Protein AF-0000000076347071 (afdb_homodimer)

Radius of gyration: 32.45 Å; Cα contacts (8 Å, |Δi|>4): 1702; chains: 2; bounding box: 74×93×104 Å

Organism: Vanrija humicola (NCBI:txid5417)

pLDDT: mean 73.78, std 25.08, range [18.44, 98.62]

Solvent-accessible surface area (backbone atoms only — not comparable to full-atom values): 69379 Å² total; per-residue (Å²): 85,57,16,63,80,57,61,59,80,105,83,77,93,79,70,72,66,38,88,53,56,55,91,54,55,73,87,54,37,68,58,55,48,60,68,68,52,69,53,52,70,54,43,51,53,19,47,50,41,23,51,66,62,47,52,67,75,47,64,50,59,52,60,72,59,52,51,50,54,47,52,53,53,54,68,45,55,74,67,43,53,69,18,48,60,40,37,53,49,17,29,50,33,36,44,43,14,47,6,10,39,49,45,22,47,47,29,66,69,70,44,75,63,84,66,85,75,70,75,56,73,77,73,65,68,63,68,84,91,63,89,64,63,59,44,27,57,66,48,16,50,50,26,45,33,42,20,34,46,27,36,47,54,54,28,41,56,59,51,55,46,73,45,41,50,47,26,48,51,49,48,38,51,47,27,44,50,61,74,27,44,49,41,31,53,15,48,46,29,22,49,53,40,38,38,51,73,73,43,35,38,38,35,54,70,79,52,27,74,53,40,17,27,36,60,44,43,32,43,24,22,33,37,43,45,51,50,38,50,44,44,52,49,18,65,73,47,72,46,72,54,50,80,61,59,59,66,41,56,76,44,51,50,57,45,74,91,73,44,44,76,46,71,24,41,37,63,70,70,47,78,84,55,70,60,70,48,80,60,81,53,92,22,38,63,56,28,51,54,49,44,50,37,49,59,49,49,51,51,43,46,54,73,39,60,52,53,67,66,59,50,42,41,61,53,31,70,66,47,71,75,70,74,74,74,60,69,59,60,64,62,38,60,70,66,71,42,70,66,53,47,51,49,51,42,50,49,53,53,51,52,54,68,66,42,33,69,87,56,48,71,53,69,87,60,51,57,65,58,50,63,73,73,39,52,73,62,48,50,50,46,16,42,51,51,47,39,56,56,31,46,52,40,32,65,68,26,53,34,52,61,54,75,55,63,76,80,37,46,67,38,47,50,51,34,48,54,27,24,50,40,34,36,42,40,53,47,38,29,56,74,66,64,39,64,57,57,66,54,29,54,64,52,49,50,52,38,38,54,27,36,50,52,26,30,49,46,14,51,60,43,50,84,38,71,65,19,52,53,27,51,49,43,38,51,48,50,50,48,56,59,64,69,46,57,82,62,49,36,72,76,34,52,70,57,35,42,46,44,54,48,48,52,48,34,48,52,49,26,50,43,31,36,52,44,40,73,76,47,63,84,66,63,57,62,49,76,65,78,60,74,73,68,81,70,76,78,71,80,79,80,77,74,81,72,81,78,81,73,86,71,82,81,76,83,78,74,76,72,78,74,69,71,68,73,76,73,70,72,73,70,72,69,64,48,71,49,58,71,69,65,70,52,60,62,78,80,65,75,66,90,61,65,68,78,66,74,48,69,54,55,53,49,23,63,27,36,66,40,82,69,66,68,82,77,67,70,74,75,80,53,71,69,68,82,84,72,82,42,67,69,68,64,61,68,105,67,72,89,76,68,72,66,39,87,52,57,53,91,56,55,75,87,54,37,66,58,54,47,60,67,68,53,69,51,55,69,53,44,51,53,18,47,50,40,24,51,65,60,48,51,68,75,46,63,51,60,53,62,72,59,52,52,51,53,44,54,53,52,55,67,45,55,73,74,44,54,65,7,39,46,39,37,53,49,16,28,49,33,34,46,41,14,48,6,9,39,50,43,24,48,48,30,67,70,70,44,74,64,85,65,85,74,69,74,57,76,76,72,65,69,62,73,84,92,62,87,67,63,59,43,26,58,66,49,16,50,51,26,46,35,43,20,35,47,26,36,47,35,52,26,41,56,59,50,56,46,72,44,40,49,47,26,47,52,49,48,37,51,48,26,43,50,62,74,28,44,49,40,30,51,17,47,44,28,21,49,54,40,39,39,50,73,72,43,35,38,40,35,53,70,78,54,27,74,53,39,16,28,36,59,45,43,31,43,26,23,33,36,44,46,51,51,37,51,43,44,53,51,18,65,72,46,71,47,71,54,53,81,61,59,62,66,41,55,76,44,51,48,56,43,73,90,73,44,44,79,47,71,24,40,36,63,70,71,45,77,81,56,70,59,70,49,82,60,80,54,92,21,37,62,56,29,51,54,50,44,51,38,50,58,49,50,50,53,42,47,54,74,40,60,53,54,65,67,59,49,42,40,61,53,32,71,65,50,70,76,69,75,75,74,62,70,58,60,65,66,39,63,68,64,74,43,70,66,52,47,52,49,51,42,50,49,51,53,53,52,54,66,65,42,32,69,86,54,49,71,53,69,84,60,52,63,65,60,48,62,71,72,38,53,73,63,48,48,50,46,17,41,50,49,46,37,57,56,30,46,52,42,33,64,66,26,50,30,52,59,54,76,55,64,76,79,37,46,68,36,48,50,53,35,49,54,29,23,49,41,33,36,42,41,52,47,40,29,56,75,68,64,40,65,56,56,68,56,29,54,64,51,48,51,51,38,39,53,27,34,50,53,27,29,50,48,14,51,62,42,49,84,38,70,66,18,52,53,26,51,51,44,39,51,49,49,49,49,58,58,61,68,46,57,84,61,48,38,73,78,34,52,69,56,35,40,48,44,55,49,48,51,46,33,49,51,48,26,50,42,30,36,51,44,38,74,75,46,64,85,65,65,57,62,48,74,64,80,60,74,74,68,80,71,76,80,73,81,79,81,76,76,82,74,80,80,81,73,88,71,83,80,75,83,81,75,75,74,78,78,69,72,70,74,77,73,70,71,75,71,75,66,62,58,63,46,68,64,69,68,69,52,62,63,81,79,63,78,67,90,64,65,67,78,65,74,49,70,52,54,54,50,24,61,30,36,65,41,82,70,67,69,82,76,66,69,73,75,81,57,71,69,69,84,86

Structure (mmCIF, N/CA/C/O backbone):
data_AF-0000000076347071-model_v1
#
loop_
_entity.id
_entity.type
_entity.pdbx_description
1 polymer 'Transcription factor domain-containing protein'
#
loop_
_atom_site.group_PDB
_atom_site.id
_atom_site.type_symbol
_atom_site.label_atom_id
_atom_site.label_alt_id
_atom_site.label_comp_id
_atom_site.label_asym_id
_atom_site.label_entity_id
_atom_site.label_seq_id
_atom_site.pdbx_PDB_ins_code
_atom_site.Cartn_x
_atom_site.Cartn_y
_atom_site.Cartn_z
_atom_site.occupancy
_atom_site.B_iso_or_equiv
_atom_site.auth_seq_id
_atom_site.auth_comp_id
_atom_site.auth_asym_id
_atom_site.auth_atom_id
_atom_site.pdbx_PDB_model_num
ATOM 1 N N . MET A 1 1 ? 28.406 -13.383 16.016 1 23.28 1 MET A N 1
ATOM 2 C CA . MET A 1 1 ? 29.344 -12.266 15.984 1 23.28 1 MET A CA 1
ATOM 3 C C . MET A 1 1 ? 28.656 -10.992 15.5 1 23.28 1 MET A C 1
ATOM 5 O O . MET A 1 1 ? 29.141 -9.883 15.758 1 23.28 1 MET A O 1
ATOM 9 N N . PRO A 1 2 ? 28.141 -10.773 14.75 1 24.11 2 PRO A N 1
ATOM 10 C CA . PRO A 1 2 ? 27.578 -10.688 13.398 1 24.11 2 PRO A CA 1
ATOM 11 C C . PRO A 1 2 ? 26.609 -9.516 13.227 1 24.11 2 PRO A C 1
ATOM 13 O O . PRO A 1 2 ? 26.719 -8.766 12.258 1 24.11 2 PRO A O 1
ATOM 16 N N . GLU A 1 3 ? 25.406 -9.969 13.297 1 23.14 3 GLU A N 1
ATOM 17 C CA . GLU A 1 3 ? 24.188 -9.164 13.297 1 23.14 3 GLU A CA 1
ATOM 18 C C . GLU A 1 3 ? 24.234 -8.086 14.375 1 23.14 3 GLU A C 1
ATOM 20 O O . GLU A 1 3 ? 24.188 -8.398 15.57 1 23.14 3 GLU A O 1
ATOM 25 N N . ASP A 1 4 ? 25.062 -7.754 15.086 1 27.77 4 ASP A N 1
ATOM 26 C CA . ASP A 1 4 ? 25.281 -6.953 16.297 1 27.77 4 ASP A CA 1
ATOM 27 C C . ASP A 1 4 ? 24.125 -5.984 16.516 1 27.77 4 ASP A C 1
ATOM 29 O O . ASP A 1 4 ? 23.391 -5.648 15.578 1 27.77 4 ASP A O 1
ATOM 33 N N . ALA A 1 5 ? 23.719 -5.051 17.875 1 26.14 5 ALA A N 1
ATOM 34 C CA . ALA A 1 5 ? 22.781 -5.184 19 1 26.14 5 ALA A CA 1
ATOM 35 C C . ALA A 1 5 ? 21.344 -5.336 18.5 1 26.14 5 ALA A C 1
ATOM 37 O O . ALA A 1 5 ? 20.875 -4.531 17.703 1 26.14 5 ALA A O 1
ATOM 38 N N . ALA A 1 6 ? 20.734 -5.926 17.797 1 26.06 6 ALA A N 1
ATOM 39 C CA . ALA A 1 6 ? 19.5 -5.938 17 1 26.06 6 ALA A CA 1
ATOM 40 C C . ALA A 1 6 ? 18.406 -5.113 17.672 1 26.06 6 ALA A C 1
ATOM 42 O O . ALA A 1 6 ? 17.734 -4.316 17.016 1 26.06 6 ALA A O 1
ATOM 43 N N . PHE A 1 7 ? 17.406 -5.637 18.453 1 26.86 7 PHE A N 1
ATOM 44 C CA . PHE A 1 7 ? 16.562 -4.59 19.016 1 26.86 7 PHE A CA 1
ATOM 45 C C . PHE A 1 7 ? 17.328 -3.809 20.078 1 26.86 7 PHE A C 1
ATOM 47 O O . PHE A 1 7 ? 16.734 -3.006 20.812 1 26.86 7 PHE A O 1
ATOM 54 N N . LYS A 1 8 ? 18.312 -3.678 20.516 1 28.11 8 LYS A N 1
ATOM 55 C CA . LYS A 1 8 ? 18.812 -3.279 21.828 1 28.11 8 LYS A CA 1
ATOM 56 C C . LYS A 1 8 ? 17.797 -2.389 22.547 1 28.11 8 LYS A C 1
ATOM 58 O O . LYS A 1 8 ? 17.953 -2.115 23.75 1 28.11 8 LYS A O 1
ATOM 63 N N . GLY A 1 9 ? 16.703 -1.578 22.812 1 27.39 9 GLY A N 1
ATOM 64 C CA . GLY A 1 9 ? 16.703 -0.967 24.125 1 27.39 9 GLY A CA 1
ATOM 65 C C . GLY A 1 9 ? 16.641 -1.981 25.25 1 27.39 9 GLY A C 1
ATOM 66 O O . GLY A 1 9 ? 15.93 -2.982 25.156 1 27.39 9 GLY A O 1
ATOM 67 N N . TRP A 1 10 ? 17.266 -2.275 26.641 1 28.3 10 TRP A N 1
ATOM 68 C CA . TRP A 1 10 ? 17.609 -1.464 27.797 1 28.3 10 TRP A CA 1
ATOM 69 C C . TRP A 1 10 ? 16.609 -0.337 28 1 28.3 10 TRP A C 1
ATOM 71 O O . TRP A 1 10 ? 16.25 -0.014 29.141 1 28.3 10 TRP A O 1
ATOM 81 N N . PHE A 1 11 ? 16.812 1.396 27.141 1 29.81 11 PHE A N 1
ATOM 82 C CA . PHE A 1 11 ? 17.781 2.488 27.109 1 29.81 11 PHE A CA 1
ATOM 83 C C . PHE A 1 11 ? 17.078 3.838 27.172 1 29.81 11 PHE A C 1
ATOM 85 O O . PHE A 1 11 ? 15.922 3.961 26.766 1 29.81 11 PHE A O 1
ATOM 92 N N . GLY A 1 12 ? 17.516 4.941 26.359 1 30.25 12 GLY A N 1
ATOM 93 C CA . GLY A 1 12 ? 17.828 6.258 25.828 1 30.25 12 GLY A CA 1
ATOM 94 C C . GLY A 1 12 ? 16.984 6.637 24.625 1 30.25 12 GLY A C 1
ATOM 95 O O . GLY A 1 12 ? 15.805 6.941 24.766 1 30.25 12 GLY A O 1
ATOM 96 N N . SER A 1 13 ? 17.328 6.641 22.75 1 33.81 13 SER A N 1
ATOM 97 C CA . SER A 1 13 ? 16.406 7.457 21.953 1 33.81 13 SER A CA 1
ATOM 98 C C . SER A 1 13 ? 15.156 6.672 21.578 1 33.81 13 SER A C 1
ATOM 100 O O . SER A 1 13 ? 15.25 5.621 20.938 1 33.81 13 SER A O 1
ATOM 102 N N . THR A 1 14 ? 13.969 6.449 22.172 1 34.56 14 THR A N 1
ATOM 103 C CA . THR A 1 14 ? 12.562 6.059 22.172 1 34.56 14 THR A CA 1
ATOM 104 C C . THR A 1 14 ? 11.992 6.027 20.766 1 34.56 14 THR A C 1
ATOM 106 O O . THR A 1 14 ? 10.906 5.5 20.531 1 34.56 14 THR A O 1
ATOM 109 N N . ARG A 1 15 ? 12.492 6.703 19.75 1 38.22 15 ARG A N 1
ATOM 110 C CA . ARG A 1 15 ? 11.852 6.988 18.469 1 38.22 15 ARG A CA 1
ATOM 111 C C . ARG A 1 15 ? 11.977 5.801 17.516 1 38.22 15 ARG A C 1
ATOM 113 O O . ARG A 1 15 ? 11.359 5.789 16.453 1 38.22 15 ARG A O 1
ATOM 120 N N . ASN A 1 16 ? 12.938 4.805 17.734 1 39.25 16 ASN A N 1
ATOM 121 C CA . ASN A 1 16 ? 13.172 3.797 16.703 1 39.25 16 ASN A CA 1
ATOM 122 C C . ASN A 1 16 ? 12.367 2.529 16.969 1 39.25 16 ASN A C 1
ATOM 124 O O . ASN A 1 16 ? 12.703 1.456 16.469 1 39.25 16 ASN A O 1
ATOM 128 N N . THR A 1 17 ? 11.477 2.58 17.844 1 40.78 17 THR A N 1
ATOM 129 C CA . THR A 1 17 ? 10.812 1.326 18.188 1 40.78 17 THR A CA 1
ATOM 130 C C . THR A 1 17 ? 9.773 0.954 17.125 1 40.78 17 THR A C 1
ATOM 132 O O . THR A 1 17 ? 9.07 1.822 16.609 1 40.78 17 THR A O 1
ATOM 135 N N . PHE A 1 18 ? 10.016 -0.294 16.562 1 45.75 18 PHE A N 1
ATOM 136 C CA . PHE A 1 18 ? 9.109 -0.868 15.578 1 45.75 18 PHE A CA 1
ATOM 137 C C . PHE A 1 18 ? 7.668 -0.844 16.094 1 45.75 18 PHE A C 1
ATOM 139 O O . PHE A 1 18 ? 7.414 -1.123 17.266 1 45.75 18 PHE A O 1
ATOM 146 N N . PRO A 1 19 ? 6.906 -0.429 15.188 1 49.22 19 PRO A N 1
ATOM 147 C CA . PRO A 1 19 ? 5.48 -0.634 15.461 1 49.22 19 PRO A CA 1
ATOM 148 C C . PRO A 1 19 ? 5.148 -2.084 15.797 1 49.22 19 PRO A C 1
ATOM 150 O O . PRO A 1 19 ? 5.723 -3.008 15.219 1 49.22 19 PRO A O 1
ATOM 153 N N . PHE A 1 20 ? 4.598 -2.404 16.906 1 48.78 20 PHE A N 1
ATOM 154 C CA . PHE A 1 20 ? 4.039 -3.666 17.375 1 48.78 20 PHE A CA 1
ATOM 155 C C . PHE A 1 20 ? 5.039 -4.41 18.25 1 48.78 20 PHE A C 1
ATOM 157 O O . PHE A 1 20 ? 4.938 -5.625 18.422 1 48.78 20 PHE A O 1
ATOM 164 N N . THR A 1 21 ? 6.105 -3.785 18.562 1 46.88 21 THR A N 1
ATOM 165 C CA . THR A 1 21 ? 6.98 -4.379 19.562 1 46.88 21 THR A CA 1
ATOM 166 C C . THR A 1 21 ? 6.211 -4.676 20.844 1 46.88 21 THR A C 1
ATOM 168 O O . THR A 1 21 ? 5.469 -3.826 21.344 1 46.88 21 THR A O 1
ATOM 171 N N . THR A 1 22 ? 5.902 -6.008 21 1 49.88 22 THR A N 1
ATOM 172 C CA . THR A 1 22 ? 5.113 -6.254 22.203 1 49.88 22 THR A CA 1
ATOM 173 C C . THR A 1 22 ? 6.016 -6.609 23.375 1 49.88 22 THR A C 1
ATOM 175 O O . THR A 1 22 ? 6.941 -7.41 23.234 1 49.88 22 THR A O 1
ATOM 178 N N . ILE A 1 23 ? 6.195 -5.711 24.219 1 46.03 23 ILE A N 1
ATOM 179 C CA . ILE A 1 23 ? 6.727 -5.961 25.562 1 46.03 23 ILE A CA 1
ATOM 180 C C . ILE A 1 23 ? 5.734 -6.801 26.359 1 46.03 23 ILE A C 1
ATOM 182 O O . ILE A 1 23 ? 5.984 -7.125 27.516 1 46.03 23 ILE A O 1
ATOM 186 N N . TRP A 1 24 ? 4.797 -7.262 25.594 1 50.94 24 TRP A N 1
ATOM 187 C CA . TRP A 1 24 ? 3.664 -7.805 26.328 1 50.94 24 TRP A CA 1
ATOM 188 C C . TRP A 1 24 ? 3.697 -9.328 26.344 1 50.94 24 TRP A C 1
ATOM 190 O O . TRP A 1 24 ? 4.18 -9.953 25.391 1 50.94 24 TRP A O 1
ATOM 200 N N . SER A 1 25 ? 3.398 -9.812 27.422 1 51.81 25 SER A N 1
ATOM 201 C CA . SER A 1 25 ? 3.273 -11.266 27.531 1 51.81 25 SER A CA 1
ATOM 202 C C . SER A 1 25 ? 2.1 -11.781 26.703 1 51.81 25 SER A C 1
ATOM 204 O O . SER A 1 25 ? 1.109 -11.07 26.516 1 51.81 25 SER A O 1
ATOM 206 N N . HIS A 1 26 ? 2.199 -12.875 26.031 1 53.09 26 HIS A N 1
ATOM 207 C CA . HIS A 1 26 ? 1.128 -13.5 25.266 1 53.09 26 HIS A CA 1
ATOM 208 C C . HIS A 1 26 ? -0.002 -13.969 26.172 1 53.09 26 HIS A C 1
ATOM 210 O O . HIS A 1 26 ? -1.174 -13.914 25.797 1 53.09 26 HIS A O 1
ATOM 216 N N . GLU A 1 27 ? 0.313 -14.5 27.328 1 52.88 27 GLU A N 1
ATOM 217 C CA . GLU A 1 27 ? -0.657 -15.148 28.203 1 52.88 27 GLU A CA 1
ATOM 218 C C . GLU A 1 27 ? -1.544 -14.125 28.906 1 52.88 27 GLU A C 1
ATOM 220 O O . GLU A 1 27 ? -2.752 -14.336 29.031 1 52.88 27 GLU A O 1
ATOM 225 N N . ASN A 1 28 ? -0.966 -13.102 29.391 1 58.53 28 ASN A N 1
ATOM 226 C CA . ASN A 1 28 ? -1.687 -12.156 30.234 1 58.53 28 ASN A CA 1
ATOM 227 C C . ASN A 1 28 ? -1.869 -10.812 29.547 1 58.53 28 ASN A C 1
ATOM 229 O O . ASN A 1 28 ? -1.912 -9.773 30.219 1 58.53 28 ASN A O 1
ATOM 233 N N . PHE A 1 29 ? -2.199 -10.891 28.297 1 66.25 29 PHE A N 1
ATOM 234 C CA . PHE A 1 29 ? -2.045 -9.68 27.5 1 66.25 29 PHE A CA 1
ATOM 235 C C . PHE A 1 29 ? -3.129 -8.664 27.828 1 66.25 29 PHE A C 1
ATOM 237 O O . PHE A 1 29 ? -2.832 -7.508 28.141 1 66.25 29 PHE A O 1
ATOM 244 N N . ILE A 1 30 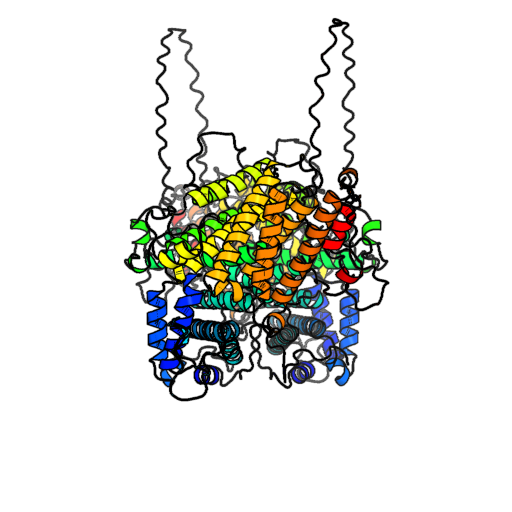? -4.262 -9.078 27.922 1 74.81 30 ILE A N 1
ATOM 245 C CA . ILE A 1 30 ? -5.359 -8.141 28.125 1 74.81 30 ILE A CA 1
ATOM 246 C C . ILE A 1 30 ? -5.262 -7.508 29.516 1 74.81 30 ILE A C 1
ATOM 248 O O . ILE A 1 30 ? -5.551 -6.32 29.688 1 74.81 30 ILE A O 1
ATOM 252 N N . ASP A 1 31 ? -4.688 -8.281 30.406 1 75.31 31 ASP A N 1
ATOM 253 C CA . ASP A 1 31 ? -4.547 -7.766 31.75 1 75.31 31 ASP A CA 1
ATOM 254 C C . ASP A 1 31 ? -3.469 -6.684 31.828 1 75.31 31 ASP A C 1
ATOM 256 O O . ASP A 1 31 ? -3.594 -5.723 32.594 1 75.31 31 ASP A O 1
ATOM 260 N N . GLU A 1 32 ? -2.533 -6.906 31.047 1 73.25 32 GLU A N 1
ATOM 261 C CA . GLU A 1 32 ? -1.456 -5.922 31.016 1 73.25 32 GLU A CA 1
ATOM 262 C C . GLU A 1 32 ? -1.921 -4.613 30.375 1 73.25 32 GLU A C 1
ATOM 264 O O . GLU A 1 32 ? -1.559 -3.529 30.844 1 73.25 32 GLU A O 1
ATOM 269 N N . ILE A 1 33 ? -2.746 -4.727 29.375 1 79.69 33 ILE A N 1
ATOM 270 C CA . ILE A 1 33 ? -3.252 -3.525 28.719 1 79.69 33 ILE A CA 1
ATOM 271 C C . ILE A 1 33 ? -4.195 -2.781 29.656 1 79.69 33 ILE A C 1
ATOM 273 O O . ILE A 1 33 ? -4.105 -1.56 29.797 1 79.69 33 ILE A O 1
ATOM 277 N N . VAL A 1 34 ? -5.016 -3.525 30.281 1 83.38 34 VAL A N 1
ATOM 278 C CA . VAL A 1 34 ? -6.02 -2.92 31.156 1 83.38 34 VAL A CA 1
ATOM 279 C C . VAL A 1 34 ? -5.34 -2.299 32.375 1 83.38 34 VAL A C 1
ATOM 281 O O . VAL A 1 34 ? -5.781 -1.263 32.875 1 83.38 34 VAL A O 1
ATOM 284 N N . GLY A 1 35 ? -4.262 -2.902 32.781 1 81.88 35 GLY A N 1
ATOM 285 C CA . GLY A 1 35 ? -3.51 -2.373 33.906 1 81.88 35 GLY A CA 1
ATOM 286 C C . GLY A 1 35 ? -2.814 -1.062 33.594 1 81.88 35 GLY A C 1
ATOM 287 O O . GLY A 1 35 ? -2.523 -0.276 34.5 1 81.88 35 GLY A O 1
ATOM 288 N N . LEU A 1 36 ? -2.598 -0.814 32.312 1 84.06 36 LEU A N 1
ATOM 289 C CA . LEU A 1 36 ? -1.902 0.386 31.859 1 84.06 36 LEU A CA 1
ATOM 290 C C . LEU A 1 36 ? -2.881 1.539 31.672 1 84.06 36 LEU A C 1
ATOM 292 O O . LEU A 1 36 ? -2.471 2.699 31.578 1 84.06 36 LEU A O 1
ATOM 296 N N . LEU A 1 37 ? -4.152 1.238 31.719 1 91.06 37 LEU A N 1
ATOM 297 C CA . LEU A 1 37 ? -5.145 2.246 31.375 1 91.06 37 LEU A CA 1
ATOM 298 C C . LEU A 1 37 ? -5.238 3.318 32.438 1 91.06 37 LEU A C 1
ATOM 300 O O . LEU A 1 37 ? -5.062 3.029 33.625 1 91.06 37 LEU A O 1
ATOM 304 N N . PRO A 1 38 ? -5.441 4.492 32.062 1 92.88 38 PRO A N 1
ATOM 305 C CA . PRO A 1 38 ? -5.609 5.57 33.062 1 92.88 38 PRO A CA 1
ATOM 306 C C . PRO A 1 38 ? -6.926 5.465 33.812 1 92.88 38 PRO A C 1
ATOM 308 O O . PRO A 1 38 ? -7.82 4.715 33.438 1 92.88 38 PRO A O 1
ATOM 311 N N . THR A 1 39 ? -6.949 6.25 34.875 1 90.38 39 THR A N 1
ATOM 312 C CA . THR A 1 39 ? -8.211 6.395 35.594 1 90.38 39 THR A CA 1
ATOM 313 C C . THR A 1 39 ? -9.211 7.203 34.781 1 90.38 39 THR A C 1
ATOM 315 O O . THR A 1 39 ? -8.852 7.809 33.781 1 90.38 39 THR A O 1
ATOM 318 N N . SER A 1 40 ? -10.484 7.156 35.219 1 91.44 40 SER A N 1
ATOM 319 C CA . SER A 1 40 ? -11.523 7.883 34.5 1 91.44 40 SER A CA 1
ATOM 320 C C . SER A 1 40 ? -11.219 9.375 34.438 1 91.44 40 SER A C 1
ATOM 322 O O . SER A 1 40 ? -11.484 10.031 33.438 1 91.44 40 SER A O 1
ATOM 324 N N . GLU A 1 41 ? -10.672 9.891 35.531 1 91.25 41 GLU A N 1
ATOM 325 C CA . GLU A 1 41 ? -10.328 11.305 35.562 1 91.25 41 GLU A CA 1
ATOM 326 C C . GLU A 1 41 ? -9.18 11.625 34.594 1 91.25 41 GLU A C 1
ATOM 328 O O . GLU A 1 41 ? -9.219 12.625 33.875 1 91.25 41 GLU A O 1
ATOM 333 N N . GLU A 1 42 ? -8.219 10.805 34.688 1 93.38 42 GLU A N 1
ATOM 334 C CA . GLU A 1 42 ? -7.082 10.977 33.781 1 93.38 42 GLU A CA 1
ATOM 335 C C . GLU A 1 42 ? -7.508 10.812 32.312 1 93.38 42 GLU A C 1
ATOM 337 O O . GLU A 1 42 ? -7.02 11.531 31.438 1 93.38 42 GLU A O 1
ATOM 342 N N . ALA A 1 43 ? -8.367 9.836 32.125 1 96 43 ALA A N 1
ATOM 343 C CA . ALA A 1 43 ? -8.859 9.586 30.766 1 96 43 ALA A CA 1
ATOM 344 C C . ALA A 1 43 ? -9.578 10.82 30.219 1 96 43 ALA A C 1
ATOM 346 O O . ALA A 1 43 ? -9.461 11.125 29.031 1 96 43 ALA A O 1
ATOM 347 N N . GLU A 1 44 ? -10.297 11.469 31.062 1 96.19 44 GLU A N 1
ATOM 348 C CA . GLU A 1 44 ? -11 12.672 30.625 1 96.19 44 GLU A CA 1
ATOM 349 C C . GLU A 1 44 ? -10.016 13.781 30.25 1 96.19 44 GLU A C 1
ATOM 351 O O . GLU A 1 44 ? -10.25 14.531 29.312 1 96.19 44 GLU A O 1
ATOM 356 N N . LEU A 1 45 ? -8.953 13.898 31 1 94.56 45 LEU A N 1
ATOM 357 C CA . LEU A 1 45 ? -7.914 14.875 30.672 1 94.56 45 LEU A CA 1
ATOM 358 C C . LEU A 1 45 ? -7.293 14.578 29.312 1 94.56 45 LEU A C 1
ATOM 360 O O . LEU A 1 45 ? -7.051 15.492 28.531 1 94.56 45 LEU A O 1
ATOM 364 N N . LEU A 1 46 ? -7.016 13.32 29.109 1 96.81 46 LEU A N 1
ATOM 365 C CA . LEU A 1 46 ? -6.406 12.906 27.859 1 96.81 46 LEU A CA 1
ATOM 366 C C . LEU A 1 46 ? -7.363 13.125 26.688 1 96.81 46 LEU A C 1
ATOM 368 O O . LEU A 1 46 ? -6.945 13.547 25.609 1 96.81 46 LEU A O 1
ATOM 372 N N . LEU A 1 47 ? -8.617 12.844 26.875 1 97.75 47 LEU A N 1
ATOM 373 C CA . LEU A 1 47 ? -9.625 13.078 25.844 1 97.75 47 LEU A CA 1
ATOM 374 C C . LEU A 1 47 ? -9.695 14.562 25.484 1 97.75 47 LEU A C 1
ATOM 376 O O . LEU A 1 47 ? -9.766 14.914 24.312 1 97.75 47 LEU A O 1
ATOM 380 N N . THR A 1 48 ? -9.664 15.383 26.469 1 95.31 48 THR A N 1
ATOM 381 C CA . THR A 1 48 ? -9.742 16.828 26.25 1 95.31 48 THR A CA 1
ATOM 382 C C . THR A 1 48 ? -8.555 17.297 25.406 1 95.31 48 THR A C 1
ATOM 384 O O . THR A 1 48 ? -8.727 18.094 24.484 1 95.31 48 THR A O 1
ATOM 387 N N . ALA A 1 49 ? -7.387 16.828 25.766 1 92.75 49 ALA A N 1
ATOM 388 C CA . ALA A 1 49 ? -6.199 17.172 25 1 92.75 49 ALA A CA 1
ATOM 389 C C . ALA A 1 49 ? -6.32 16.688 23.562 1 92.75 49 ALA A C 1
ATOM 391 O O . ALA A 1 49 ? -5.941 17.406 22.625 1 92.75 49 ALA A O 1
ATOM 392 N N . PHE A 1 50 ? -6.77 15.508 23.391 1 95.56 50 PHE A N 1
ATOM 393 C CA . PHE A 1 50 ? -6.98 14.93 22.078 1 95.56 50 PHE A CA 1
ATOM 394 C C . PHE A 1 50 ? -7.941 15.781 21.25 1 95.56 50 PHE A C 1
ATOM 396 O O . PHE A 1 50 ? -7.691 16.062 20.078 1 95.56 50 PHE A O 1
ATOM 403 N N . LEU A 1 51 ? -9.062 16.188 21.844 1 95.19 51 LEU A N 1
ATOM 404 C CA . LEU A 1 51 ? -10.102 16.953 21.156 1 95.19 51 LEU A CA 1
ATOM 405 C C . LEU A 1 51 ? -9.586 18.328 20.766 1 95.19 51 LEU A C 1
ATOM 407 O O . LEU A 1 51 ? -9.883 18.828 19.672 1 95.19 51 LEU A O 1
ATOM 411 N N . ASP A 1 52 ? -8.703 18.875 21.531 1 89.12 52 ASP A N 1
ATOM 412 C CA . ASP A 1 52 ? -8.266 20.25 21.344 1 89.12 52 ASP A CA 1
ATOM 413 C C . ASP A 1 52 ? -7.152 20.344 20.297 1 89.12 52 ASP A C 1
ATOM 415 O O . ASP A 1 52 ? -6.984 21.375 19.641 1 89.12 52 ASP A O 1
ATOM 419 N N . GLU A 1 53 ? -6.5 19.219 20.125 1 90.06 53 GLU A N 1
ATOM 420 C CA . GLU A 1 53 ? -5.305 19.359 19.297 1 90.06 53 GLU A CA 1
ATOM 421 C C . GLU A 1 53 ? -5.352 18.422 18.094 1 90.06 53 GLU A C 1
ATOM 423 O O . GLU A 1 53 ? -4.816 18.734 17.031 1 90.06 53 GLU A O 1
ATOM 428 N N . ILE A 1 54 ? -5.883 17.25 18.328 1 93.88 54 ILE A N 1
ATOM 429 C CA . ILE A 1 54 ? -5.82 16.25 17.266 1 93.88 54 ILE A CA 1
ATOM 430 C C . ILE A 1 54 ? -7.137 16.234 16.5 1 93.88 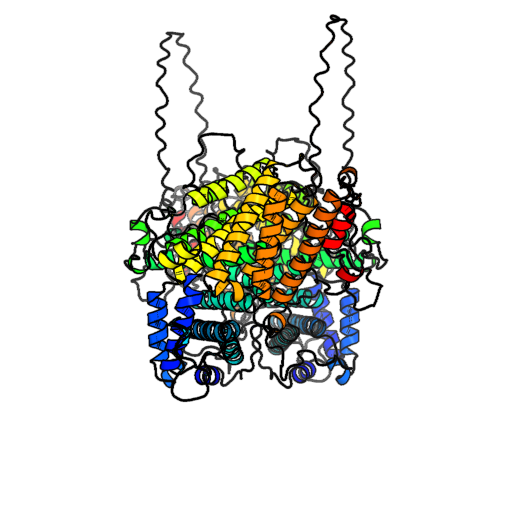54 ILE A C 1
ATOM 432 O O . ILE A 1 54 ? -7.145 16.391 15.273 1 93.88 54 ILE A O 1
ATOM 436 N N . ALA A 1 55 ? -8.227 16.203 17.188 1 95.06 55 ALA A N 1
ATOM 437 C CA . ALA A 1 55 ? -9.539 16.047 16.562 1 95.06 55 ALA A CA 1
ATOM 438 C C . ALA A 1 55 ? -9.938 17.328 15.828 1 95.06 55 ALA A C 1
ATOM 440 O O . ALA A 1 55 ? -10.82 17.297 14.969 1 95.06 55 ALA A O 1
ATOM 441 N N . VAL A 1 56 ? -9.258 18.391 16.125 1 92.81 56 VAL A N 1
ATOM 442 C CA . VAL A 1 56 ? -9.539 19.641 15.43 1 92.81 56 VAL A CA 1
ATOM 443 C C . VAL A 1 56 ? -8.945 19.594 14.023 1 92.81 56 VAL A C 1
ATOM 445 O O . VAL A 1 56 ? -9.477 20.203 13.102 1 92.81 56 VAL A O 1
ATOM 448 N N . LEU A 1 57 ? -7.949 18.781 13.852 1 94.44 57 LEU A N 1
ATOM 449 C CA . LEU A 1 57 ? -7.242 18.781 12.578 1 94.44 57 LEU A CA 1
ATOM 450 C C . LEU A 1 57 ? -7.609 17.531 11.766 1 94.44 57 LEU A C 1
ATOM 452 O O . LEU A 1 57 ? -7.496 17.531 10.539 1 94.44 57 LEU A O 1
ATOM 456 N N . PHE A 1 58 ? -7.98 16.469 12.422 1 95.69 58 PHE A N 1
ATOM 457 C CA . PHE A 1 58 ? -8.289 15.219 11.742 1 95.69 58 PHE A CA 1
ATOM 458 C C . PHE A 1 58 ? -9.695 14.75 12.086 1 95.69 58 PHE A C 1
ATOM 460 O O . PHE A 1 58 ? -10.164 14.93 13.211 1 95.69 58 PHE A O 1
ATOM 467 N N . LYS A 1 59 ? -10.328 14.227 11.094 1 95.75 59 LYS A N 1
ATOM 468 C CA . LYS A 1 59 ? -11.711 13.828 11.312 1 95.75 59 LYS A CA 1
ATOM 469 C C . LYS A 1 59 ? -12.039 12.531 10.57 1 95.75 59 LYS A C 1
ATOM 471 O O . LYS A 1 59 ? -12.68 12.555 9.516 1 95.75 59 LYS A O 1
ATOM 476 N N . ALA A 1 60 ? -11.672 11.375 11.086 1 97.75 60 ALA A N 1
ATOM 477 C CA . ALA A 1 60 ? -12 10.07 10.531 1 97.75 60 ALA A CA 1
ATOM 478 C C . ALA A 1 60 ? -13.125 9.398 11.32 1 97.75 60 ALA A C 1
ATOM 480 O O . ALA A 1 60 ? -13.297 8.18 11.25 1 97.75 60 ALA A O 1
ATOM 481 N N . TRP A 1 61 ? -13.891 10.156 12.18 1 97.06 61 TRP A N 1
ATOM 482 C CA . TRP A 1 61 ? -14.891 9.617 13.102 1 97.06 61 TRP A CA 1
ATOM 483 C C . TRP A 1 61 ? -16.062 10.578 13.242 1 97.06 61 TRP A C 1
ATOM 485 O O . TRP A 1 61 ? -16 11.719 12.781 1 97.06 61 TRP A O 1
ATOM 495 N N . HIS A 1 62 ? -17.109 10.023 13.664 1 97.38 62 HIS A N 1
ATOM 496 C CA . HIS A 1 62 ? -18.172 10.82 14.266 1 97.38 62 HIS A CA 1
ATOM 497 C C . HIS A 1 62 ? -17.844 11.172 15.711 1 97.38 62 HIS A C 1
ATOM 499 O O . HIS A 1 62 ? -17.906 10.312 16.594 1 97.38 62 HIS A O 1
ATOM 505 N N . LEU A 1 63 ? -17.578 12.398 15.922 1 97.19 63 LEU A N 1
ATOM 506 C CA . LEU A 1 63 ? -16.938 12.812 17.172 1 97.19 63 LEU A CA 1
ATOM 507 C C . LEU A 1 63 ? -17.859 12.555 18.359 1 97.19 63 LEU A C 1
ATOM 509 O O . LEU A 1 63 ? -17.438 12.031 19.391 1 97.19 63 LEU A O 1
ATOM 513 N N . PRO A 1 64 ? -19.156 12.906 18.25 1 96.81 64 PRO A N 1
ATOM 514 C CA . PRO A 1 64 ? -20.031 12.641 19.406 1 96.81 64 PRO A CA 1
ATOM 515 C C . PRO A 1 64 ? -20.062 11.164 19.781 1 96.81 64 PRO A C 1
ATOM 517 O O . PRO A 1 64 ? -20.047 10.82 20.969 1 96.81 64 PRO A O 1
ATOM 520 N N . THR A 1 65 ? -20.094 10.312 18.828 1 96.75 65 THR A N 1
ATOM 521 C CA . THR A 1 65 ? -20.125 8.883 19.094 1 96.75 65 THR A CA 1
ATOM 522 C C . THR A 1 65 ? -18.812 8.414 19.719 1 96.75 65 THR A C 1
ATOM 524 O O . THR A 1 65 ? -18.812 7.617 20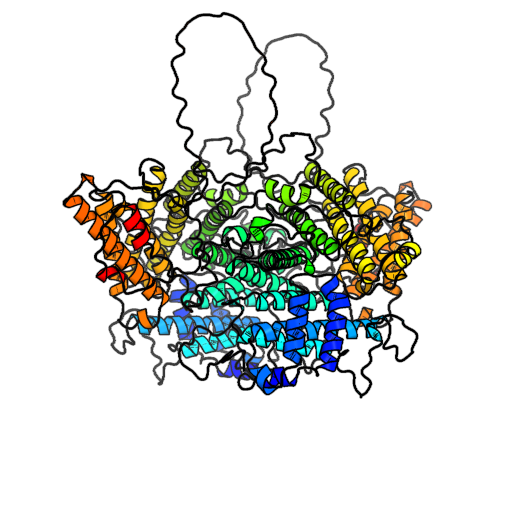.656 1 96.75 65 THR A O 1
ATOM 527 N N . LEU A 1 66 ? -17.719 8.859 19.172 1 97.75 66 LEU A N 1
ATOM 528 C CA . LEU A 1 66 ? -16.406 8.5 19.719 1 97.75 66 LEU A CA 1
ATOM 529 C C . LEU A 1 66 ? -16.297 8.906 21.172 1 97.75 66 LEU A C 1
ATOM 531 O O . LEU A 1 66 ? -15.828 8.125 22 1 97.75 66 LEU A O 1
ATOM 535 N N . ILE A 1 67 ? -16.75 10.141 21.5 1 98.06 67 ILE A N 1
ATOM 536 C CA . ILE A 1 67 ? -16.656 10.664 22.859 1 98.06 67 ILE A CA 1
ATOM 537 C C . ILE A 1 67 ? -17.531 9.82 23.797 1 98.06 67 ILE A C 1
ATOM 539 O O . ILE A 1 67 ? -17.094 9.438 24.891 1 98.06 67 ILE A O 1
ATOM 543 N N . GLU A 1 68 ? -18.688 9.547 23.312 1 97.69 68 GLU A N 1
ATOM 544 C CA . GLU A 1 68 ? -19.625 8.773 24.125 1 97.69 68 GLU A CA 1
ATOM 545 C C . GLU A 1 68 ? -19.078 7.375 24.406 1 97.69 68 GLU A C 1
ATOM 547 O O . GLU A 1 68 ? -19.109 6.91 25.547 1 97.69 68 GLU A O 1
ATOM 552 N N . ASP A 1 69 ? -18.609 6.684 23.375 1 97.25 69 ASP A N 1
ATOM 553 C CA . ASP A 1 69 ? -18.078 5.332 23.516 1 97.25 69 ASP A CA 1
ATOM 554 C C . ASP A 1 69 ? -16.844 5.316 24.406 1 97.25 69 ASP A C 1
ATOM 556 O O . ASP A 1 69 ? -16.656 4.391 25.203 1 97.25 69 ASP A O 1
ATOM 560 N N . TYR A 1 70 ? -15.977 6.285 24.25 1 98 70 TYR A N 1
ATOM 561 C CA . TYR A 1 70 ? -14.773 6.422 25.062 1 98 70 TYR A CA 1
ATOM 562 C C . TYR A 1 70 ? -15.109 6.582 26.531 1 98 70 TYR A C 1
ATOM 564 O O . TYR A 1 70 ? -14.578 5.867 27.391 1 98 70 TYR A O 1
ATOM 572 N N . ARG A 1 71 ? -16.031 7.461 26.844 1 97.88 71 ARG A N 1
ATOM 573 C CA . ARG A 1 71 ? -16.422 7.715 28.219 1 97.88 71 ARG A CA 1
ATOM 574 C C . ARG A 1 71 ? -17.125 6.496 28.828 1 97.88 71 ARG A C 1
ATOM 576 O O . ARG A 1 71 ? -16.906 6.172 30 1 97.88 71 ARG A O 1
ATOM 583 N N . ALA A 1 72 ? -17.922 5.855 28 1 96.94 72 ALA A N 1
ATOM 584 C CA . ALA A 1 72 ? -18.594 4.645 28.469 1 96.94 72 ALA A CA 1
ATOM 585 C C . ALA A 1 72 ? -17.578 3.561 28.828 1 96.94 72 ALA A C 1
ATOM 587 O O . ALA A 1 72 ? -17.734 2.871 29.844 1 96.94 72 ALA A O 1
ATOM 588 N N . PHE A 1 73 ? -16.578 3.426 28.062 1 96.81 73 PHE A N 1
ATOM 589 C CA . PHE A 1 73 ? -15.539 2.424 28.281 1 96.81 73 PHE A CA 1
ATOM 590 C C . PHE A 1 73 ? -14.789 2.701 29.578 1 96.81 73 PHE A C 1
ATOM 592 O O . PHE A 1 73 ? -14.562 1.791 30.391 1 96.81 73 PHE A O 1
ATOM 599 N N . PHE A 1 74 ? -14.391 3.9 29.797 1 96.44 74 PHE A N 1
ATOM 600 C CA . PHE A 1 74 ? -13.555 4.215 30.953 1 96.44 74 PHE A CA 1
ATOM 601 C C . PHE A 1 74 ? -14.383 4.301 32.219 1 96.44 74 PHE A C 1
ATOM 603 O O . PHE A 1 74 ? -13.836 4.336 33.312 1 96.44 74 PHE A O 1
ATOM 610 N N . ALA A 1 75 ? -15.742 4.32 32.062 1 95.81 75 ALA A N 1
ATOM 611 C CA . ALA A 1 75 ? -16.625 4.258 33.219 1 95.81 75 ALA A CA 1
ATOM 612 C C . ALA A 1 75 ? -16.844 2.818 33.656 1 95.81 75 ALA A C 1
ATOM 614 O O . ALA A 1 75 ? -17.297 2.574 34.781 1 95.81 75 ALA A O 1
ATOM 615 N N . LEU A 1 76 ? -16.516 1.895 32.812 1 94.81 76 LEU A N 1
ATOM 616 C CA . LEU A 1 76 ? -16.703 0.483 33.156 1 94.81 76 LEU A CA 1
ATOM 617 C C . LEU A 1 76 ? -15.711 0.037 34.219 1 94.81 76 LEU A C 1
ATOM 619 O O . LEU A 1 76 ? -14.594 0.557 34.281 1 94.81 76 LEU A O 1
ATOM 623 N N . PRO A 1 77 ? -16.219 -0.966 35.031 1 91.94 77 PRO A N 1
ATOM 624 C CA . PRO A 1 77 ? -15.25 -1.599 35.938 1 91.94 77 PRO A CA 1
ATOM 625 C C . PRO A 1 77 ? -14.188 -2.398 35.188 1 91.94 77 PRO A C 1
ATOM 627 O O . PRO A 1 77 ? -14.391 -2.787 34.031 1 91.94 77 PRO A O 1
ATOM 630 N N . THR A 1 78 ? -13.078 -2.609 35.812 1 86.94 78 THR A N 1
ATOM 631 C CA . THR A 1 78 ? -11.922 -3.262 35.188 1 86.94 78 THR A CA 1
ATOM 632 C C . THR A 1 78 ? -12.305 -4.625 34.625 1 86.94 78 THR A C 1
ATOM 634 O O . THR A 1 78 ? -11.82 -5.02 33.562 1 86.94 78 THR A O 1
ATOM 637 N N . SER A 1 79 ? -13.109 -5.367 35.312 1 86.69 79 SER A N 1
ATOM 638 C CA . SER A 1 79 ? -13.516 -6.703 34.875 1 86.69 79 SER A CA 1
ATOM 639 C C . SER A 1 79 ? -14.281 -6.645 33.562 1 86.69 79 SER A C 1
ATOM 641 O O . SER A 1 79 ? -14.133 -7.523 32.719 1 86.69 79 SER A O 1
ATOM 643 N N . GLU A 1 80 ? -15.016 -5.613 33.375 1 90.38 80 GLU A N 1
ATOM 644 C CA . GLU A 1 80 ? -15.82 -5.48 32.188 1 90.38 80 GLU A CA 1
ATOM 645 C C . GLU A 1 80 ? -14.992 -4.93 31.016 1 90.38 80 GLU A C 1
ATOM 647 O O . GLU A 1 80 ? -15.281 -5.215 29.844 1 90.38 80 GLU A O 1
ATOM 652 N N . LYS A 1 81 ? -14 -4.195 31.328 1 89.12 81 LYS A N 1
ATOM 653 C CA . LYS A 1 81 ? -13.109 -3.676 30.281 1 89.12 81 LYS A CA 1
ATOM 654 C C . LYS A 1 81 ? -12.414 -4.809 29.531 1 89.12 81 LYS A C 1
ATOM 656 O O . LYS A 1 81 ? -12.148 -4.695 28.344 1 89.12 81 LYS A O 1
ATOM 661 N N . ARG A 1 82 ? -12.273 -5.879 30.188 1 82.69 82 ARG A N 1
ATOM 662 C CA . ARG A 1 82 ? -11.57 -7.031 29.641 1 82.69 82 ARG A CA 1
ATOM 663 C C . ARG A 1 82 ? -12.406 -7.711 28.547 1 82.69 82 ARG A C 1
ATOM 665 O O . ARG A 1 82 ? -11.859 -8.414 27.703 1 82.69 82 ARG A O 1
ATOM 672 N N . THR A 1 83 ? -13.656 -7.453 28.562 1 84.5 83 THR A N 1
ATOM 673 C CA . THR A 1 83 ? -14.531 -8.172 27.656 1 84.5 83 THR A CA 1
ATOM 674 C C . THR A 1 83 ? -14.898 -7.293 26.453 1 84.5 83 THR A C 1
ATOM 676 O O . THR A 1 83 ? -15.617 -7.734 25.547 1 84.5 83 THR A O 1
ATOM 679 N N . GLN A 1 84 ? -14.328 -6.133 26.438 1 86.56 84 GLN A N 1
ATOM 680 C CA . GLN A 1 84 ? -14.633 -5.23 25.328 1 86.56 84 GLN A CA 1
ATOM 681 C C . GLN A 1 84 ? -13.898 -5.656 24.062 1 86.56 84 GLN A C 1
ATOM 683 O O . GLN A 1 84 ? -12.836 -6.277 24.125 1 86.56 84 GLN A O 1
ATOM 688 N N . PRO A 1 85 ? -14.555 -5.387 22.875 1 88.5 85 PRO A N 1
ATOM 689 C CA . PRO A 1 85 ? -13.859 -5.711 21.625 1 88.5 85 PRO A CA 1
ATOM 690 C C . PRO A 1 85 ? -12.477 -5.066 21.531 1 88.5 85 PRO A C 1
ATOM 692 O O . PRO A 1 85 ? -12.328 -3.883 21.828 1 88.5 85 PRO A O 1
ATOM 695 N N . LEU A 1 86 ? -11.484 -5.805 21.094 1 86.69 86 LEU A N 1
ATOM 696 C CA . LEU A 1 86 ? -10.094 -5.383 21.047 1 86.69 86 LEU A CA 1
ATOM 697 C C . LEU A 1 86 ? -9.906 -4.234 20.062 1 86.69 86 LEU A C 1
ATOM 699 O O . LEU A 1 86 ? -9.062 -3.363 20.266 1 86.69 86 LEU A O 1
ATOM 703 N N . ALA A 1 87 ? -10.688 -4.262 19.016 1 90.56 87 ALA A N 1
ATOM 704 C CA . ALA A 1 87 ? -10.625 -3.186 18.031 1 90.56 87 ALA A CA 1
ATOM 705 C C . ALA A 1 87 ? -10.945 -1.836 18.672 1 90.56 87 ALA A C 1
ATOM 707 O O . ALA A 1 87 ? -10.234 -0.852 18.453 1 90.56 87 ALA A O 1
ATOM 708 N N . ASN A 1 88 ? -11.969 -1.82 19.469 1 94.12 88 ASN A N 1
ATOM 709 C CA . ASN A 1 88 ? -12.359 -0.596 20.156 1 94.12 88 ASN A CA 1
ATOM 710 C C . ASN A 1 88 ? -11.344 -0.204 21.219 1 94.12 88 ASN A C 1
ATOM 712 O O . ASN A 1 88 ? -11.055 0.98 21.406 1 94.12 88 ASN A O 1
ATOM 716 N N . LEU A 1 89 ? -10.906 -1.205 21.875 1 92.88 89 LEU A N 1
ATOM 717 C CA . LEU A 1 89 ? -9.875 -0.939 22.891 1 92.88 89 LEU A CA 1
ATOM 718 C C . LEU A 1 89 ? -8.672 -0.245 22.266 1 92.88 89 LEU A C 1
ATOM 720 O O . LEU A 1 89 ? -8.148 0.717 22.812 1 92.88 89 LEU A O 1
ATOM 724 N N . SER A 1 90 ? -8.211 -0.761 21.109 1 93.25 90 SER A N 1
ATOM 725 C CA . SER A 1 90 ? -7.086 -0.144 20.422 1 93.25 90 SER A CA 1
ATOM 726 C C . SER A 1 90 ? -7.363 1.324 20.109 1 93.25 90 SER A C 1
ATOM 728 O O . SER A 1 90 ? -6.492 2.176 20.297 1 93.25 90 SER A O 1
ATOM 730 N N . LEU A 1 91 ? -8.508 1.616 19.656 1 97.56 91 LEU A N 1
ATOM 731 C CA . LEU A 1 91 ? -8.898 2.977 19.312 1 97.56 91 LEU A CA 1
ATOM 732 C C . LEU A 1 91 ? -8.859 3.887 20.531 1 97.56 91 LEU A C 1
ATOM 734 O O . LEU A 1 91 ? -8.297 4.98 20.484 1 97.56 91 LEU A O 1
ATOM 738 N N . PHE A 1 92 ? -9.453 3.439 21.641 1 97.88 92 PHE A N 1
ATOM 739 C CA . PHE A 1 92 ? -9.508 4.25 22.859 1 97.88 92 PHE A CA 1
ATOM 740 C C . PHE A 1 92 ? -8.117 4.469 23.422 1 97.88 92 PHE A C 1
ATOM 742 O O . PHE A 1 92 ? -7.793 5.562 23.891 1 97.88 92 PHE A O 1
ATOM 749 N N . VAL A 1 93 ? -7.352 3.469 23.359 1 95.44 93 VAL A N 1
ATOM 750 C CA . VAL A 1 93 ? -5.984 3.576 23.859 1 95.44 93 VAL A CA 1
ATOM 751 C C . VAL A 1 93 ? -5.191 4.559 23 1 95.44 93 VAL A C 1
ATOM 753 O O . VAL A 1 93 ? -4.336 5.285 23.516 1 95.44 93 VAL A O 1
ATOM 756 N N . MET A 1 94 ? -5.441 4.59 21.75 1 97.06 94 MET A N 1
ATOM 757 C CA . MET A 1 94 ? -4.75 5.539 20.875 1 97.06 94 MET A CA 1
ATOM 758 C C . MET A 1 94 ? -5.172 6.973 21.188 1 97.06 94 MET A C 1
ATOM 760 O O . MET A 1 94 ? -4.363 7.898 21.094 1 97.06 94 MET A O 1
ATOM 764 N N . VAL A 1 95 ? -6.445 7.145 21.5 1 98.38 95 VAL A N 1
ATOM 765 C CA . VAL A 1 95 ? -6.879 8.461 21.953 1 98.38 95 VAL A CA 1
ATOM 766 C C . VAL A 1 95 ? -6.07 8.883 23.172 1 98.38 95 VAL A C 1
ATOM 768 O O . VAL A 1 95 ? -5.594 10.016 23.266 1 98.38 95 VAL A O 1
ATOM 771 N N . CYS A 1 96 ? -5.867 7.957 24.078 1 97.31 96 CYS A N 1
ATOM 772 C CA . CYS A 1 96 ? -5.051 8.219 25.266 1 97.31 96 CYS A CA 1
ATOM 773 C C . CYS A 1 96 ? -3.609 8.531 24.875 1 97.31 96 CYS A C 1
ATOM 775 O O . CYS A 1 96 ? -2.994 9.445 25.422 1 97.31 96 CYS A O 1
ATOM 777 N N . SER A 1 97 ? -3.111 7.758 23.953 1 94.88 97 SER A N 1
ATOM 778 C CA . SER A 1 97 ? -1.732 7.926 23.516 1 94.88 97 SER A CA 1
ATOM 779 C C . SER A 1 97 ? -1.502 9.32 22.938 1 94.88 97 SER A C 1
ATOM 781 O O . SER A 1 97 ? -0.559 10.008 23.328 1 94.88 97 SER A O 1
ATOM 783 N N . LEU A 1 98 ? -2.34 9.734 22.078 1 96.56 98 LEU A N 1
ATOM 784 C CA . LEU A 1 98 ? -2.197 11.031 21.438 1 96.56 98 LEU A CA 1
ATOM 785 C C . LEU A 1 98 ? -2.443 12.164 22.438 1 96.56 98 LEU A C 1
ATOM 787 O O . LEU A 1 98 ? -1.779 13.203 22.375 1 96.56 98 LEU A O 1
ATOM 791 N N . GLY A 1 99 ? -3.463 11.914 23.297 1 95.75 99 GLY A N 1
ATOM 792 C CA . GLY A 1 99 ? -3.66 12.898 24.359 1 95.75 99 GLY A CA 1
ATOM 793 C C . GLY A 1 99 ? -2.424 13.117 25.203 1 95.75 99 GLY A C 1
ATOM 794 O O . GLY A 1 99 ? -2.051 14.258 25.484 1 95.75 99 GLY A O 1
ATOM 795 N N . SER A 1 100 ? -1.799 12.047 25.562 1 92.5 100 SER A N 1
ATOM 796 C CA . SER A 1 100 ? -0.584 12.102 26.375 1 92.5 100 SER A CA 1
ATOM 797 C C . SER A 1 100 ? 0.556 12.766 25.609 1 92.5 100 SER A C 1
ATOM 799 O O . SER A 1 100 ? 1.347 13.516 26.188 1 92.5 100 SER A O 1
ATOM 801 N N . MET A 1 101 ? 0.683 12.477 24.391 1 89.88 101 MET A N 1
ATOM 802 C CA . MET A 1 101 ? 1.721 13.062 23.547 1 89.88 101 MET A CA 1
ATOM 803 C C . MET A 1 101 ? 1.549 14.578 23.453 1 89.88 101 MET A C 1
ATOM 805 O O . MET A 1 101 ? 2.523 15.328 23.531 1 89.88 101 MET A O 1
ATOM 809 N N . VAL A 1 102 ? 0.335 15.008 23.281 1 89.81 102 VAL A N 1
ATOM 810 C CA . VAL A 1 102 ? 0.028 16.438 23.172 1 89.81 102 VAL A CA 1
ATOM 811 C C . VAL A 1 102 ? 0.385 17.141 24.469 1 89.81 102 VAL A C 1
ATOM 813 O O . VAL A 1 102 ? 1.023 18.203 24.453 1 89.81 102 VAL A O 1
ATOM 816 N N . ARG A 1 103 ? 0.015 16.578 25.516 1 88.31 103 ARG A N 1
ATOM 817 C CA . ARG A 1 103 ? 0.286 17.188 26.812 1 88.31 103 ARG A CA 1
ATOM 818 C C . ARG A 1 103 ? 1.785 17.25 27.094 1 88.31 103 ARG A C 1
ATOM 820 O O . ARG A 1 103 ? 2.279 18.25 27.641 1 88.31 103 ARG A O 1
ATOM 827 N N . ALA A 1 104 ? 2.438 16.203 26.719 1 83 104 ALA A N 1
ATOM 828 C CA . ALA A 1 104 ? 3.891 16.203 26.875 1 83 104 ALA A CA 1
ATOM 829 C C . ALA A 1 104 ? 4.531 17.297 26.016 1 83 104 ALA A C 1
ATOM 831 O O . ALA A 1 104 ? 5.445 17.984 26.469 1 83 104 ALA A O 1
ATOM 832 N N . SER A 1 105 ? 4.086 17.422 24.812 1 80.38 105 SER A N 1
ATOM 833 C CA . SER A 1 105 ? 4.633 18.422 23.891 1 80.38 105 SER A CA 1
ATOM 834 C C . SER A 1 105 ? 4.367 19.828 24.375 1 80.38 105 SER A C 1
ATOM 836 O O . SER A 1 105 ? 5.23 20.703 24.266 1 80.38 105 SER A O 1
ATOM 838 N N . ILE A 1 106 ? 3.25 20.047 24.844 1 78.12 106 ILE A N 1
ATOM 839 C CA . ILE A 1 106 ? 2.895 21.359 25.359 1 78.12 106 ILE A CA 1
ATOM 840 C C . ILE A 1 106 ? 3.795 21.703 26.547 1 78.12 106 ILE A C 1
ATOM 842 O O . ILE A 1 106 ? 4.246 22.844 26.672 1 78.12 106 ILE A O 1
ATOM 846 N N . GLY A 1 107 ? 4.016 20.734 27.344 1 74.19 107 GLY A N 1
ATOM 847 C CA . GLY A 1 107 ? 4.934 20.953 28.453 1 74.19 107 GLY A CA 1
ATOM 848 C C . GLY A 1 107 ? 6.348 21.266 28.016 1 74.19 107 GLY A C 1
ATOM 849 O O . GLY A 1 107 ? 7.027 22.094 28.625 1 74.19 107 GLY A O 1
ATOM 850 N N . GLU A 1 108 ? 6.723 20.656 26.969 1 73.62 108 GLU A N 1
ATOM 851 C CA . GLU A 1 108 ? 8.07 20.891 26.453 1 73.62 108 GLU A CA 1
ATOM 852 C C . GLU A 1 108 ? 8.188 22.25 25.797 1 73.62 108 GLU A C 1
ATOM 854 O O . GLU A 1 108 ? 9.234 22.891 25.859 1 73.62 108 GLU A O 1
ATOM 859 N N . ILE A 1 109 ? 7.16 22.594 25.109 1 71.56 109 ILE A N 1
ATOM 860 C CA . ILE A 1 109 ? 7.18 23.828 24.328 1 71.56 109 ILE A CA 1
ATOM 861 C C . ILE A 1 109 ? 7.004 25.016 25.266 1 71.56 109 ILE A C 1
ATOM 863 O O . ILE A 1 109 ? 7.754 26 25.188 1 71.56 109 ILE A O 1
ATOM 867 N N . PHE A 1 110 ? 6.117 24.953 26.141 1 69.12 110 PHE A N 1
ATOM 868 C CA . PHE A 1 110 ? 5.73 26.125 26.922 1 69.12 110 PHE A CA 1
ATOM 869 C C . PHE A 1 110 ? 6.18 25.984 28.359 1 69.12 110 PHE A C 1
ATOM 871 O O . PHE A 1 110 ? 6.102 26.938 29.141 1 69.12 110 PHE A O 1
ATOM 878 N N . GLY A 1 111 ? 7.031 25.031 28.672 1 62.91 111 GLY A N 1
ATOM 879 C CA . GLY A 1 111 ? 7.418 24.781 30.062 1 62.91 111 GLY A CA 1
ATOM 880 C C . GLY A 1 111 ? 6.297 24.188 30.891 1 62.91 111 GLY A C 1
ATOM 881 O O . GLY A 1 111 ? 5.129 24.234 30.5 1 62.91 111 GLY A O 1
ATOM 882 N N . HIS A 1 112 ? 6.629 23.203 31.781 1 52.81 112 HIS A N 1
ATOM 883 C CA . HIS A 1 112 ? 5.648 22.656 32.719 1 52.81 112 HIS A CA 1
ATOM 884 C C . HIS A 1 112 ? 5.094 23.75 33.625 1 52.81 112 HIS A C 1
ATOM 886 O O . HIS A 1 112 ? 5.82 24.281 34.469 1 52.81 112 HIS A O 1
ATOM 892 N N . SER A 1 113 ? 4.555 24.859 33.188 1 41.25 113 SER A N 1
ATOM 893 C CA . SER A 1 113 ? 4.141 25.938 34.062 1 41.25 113 SER A CA 1
ATOM 894 C C . SER A 1 113 ? 3.416 25.391 35.312 1 41.25 113 SER A C 1
ATOM 896 O O . SER A 1 113 ? 2.357 24.781 35.188 1 41.25 113 SER A O 1
ATOM 898 N N . GLY A 1 114 ? 3.727 24.859 36.406 1 36.94 114 GLY A N 1
ATOM 899 C CA . GLY A 1 114 ? 3.125 25.141 37.688 1 36.94 114 GLY A CA 1
ATOM 900 C C . GLY A 1 114 ? 2.465 26.5 37.75 1 36.94 114 GLY A C 1
ATOM 901 O O . GLY A 1 114 ? 1.929 26.891 38.781 1 36.94 114 GLY A O 1
ATOM 902 N N . ASN A 1 115 ? 3.049 27.625 37.312 1 32.53 115 ASN A N 1
ATOM 903 C CA . ASN A 1 115 ? 2.514 28.969 37.5 1 32.53 115 ASN A CA 1
ATOM 904 C C . ASN A 1 115 ? 1.177 29.141 36.781 1 32.53 115 ASN A C 1
ATOM 906 O O . ASN A 1 115 ? 0.958 28.578 35.719 1 32.53 115 ASN A O 1
ATOM 910 N N . SER A 1 116 ? 0.069 29.75 37.375 1 34.16 116 SER A N 1
ATOM 911 C CA . SER A 1 116 ? -1.312 30.188 37.219 1 34.16 116 SER A CA 1
ATOM 912 C C . SER A 1 116 ? -1.538 30.766 35.812 1 34.16 116 SER A C 1
ATOM 914 O O . SER A 1 116 ? -2.682 30.938 35.375 1 34.16 116 SER A O 1
ATOM 916 N N . ASN A 1 117 ? -0.598 31.516 35.156 1 32.5 117 ASN A N 1
ATOM 917 C CA . ASN A 1 117 ? -1.085 32.469 34.156 1 32.5 117 ASN A CA 1
ATOM 918 C C . ASN A 1 117 ? -1.329 31.766 32.812 1 32.5 117 ASN A C 1
ATOM 920 O O . ASN A 1 117 ? -1.558 32.438 31.812 1 32.5 117 ASN A O 1
ATOM 924 N N . ALA A 1 118 ? -0.666 30.734 32.438 1 40.28 118 ALA A N 1
ATOM 925 C CA . ALA A 1 118 ? -0.96 30.328 31.078 1 40.28 118 ALA A CA 1
ATOM 926 C C . ALA A 1 118 ? -2.41 29.875 30.938 1 40.28 118 ALA A C 1
ATOM 928 O O . ALA A 1 118 ? -2.854 28.969 31.641 1 40.28 118 ALA A O 1
ATOM 929 N N . THR A 1 119 ? -3.27 30.641 30.391 1 36.38 119 THR A N 1
ATOM 930 C CA . THR A 1 119 ? -4.691 30.641 30.062 1 36.38 119 THR A CA 1
ATOM 931 C C . THR A 1 119 ? -5.055 29.453 29.188 1 36.38 119 THR A C 1
ATOM 933 O O . THR A 1 119 ? -6.172 29.359 28.672 1 36.38 119 THR A O 1
ATOM 936 N N . SER A 1 120 ? -4.051 28.812 28.625 1 38.84 120 SER A N 1
ATOM 937 C CA . SER A 1 120 ? -4.754 27.828 27.812 1 38.84 120 SER A CA 1
ATOM 938 C C . SER A 1 120 ? -5.426 26.766 28.672 1 38.84 120 SER A C 1
ATOM 940 O O . SER A 1 120 ? -4.777 26.141 29.516 1 38.84 120 SER A O 1
ATOM 942 N N . PRO A 1 121 ? -6.711 26.672 28.844 1 38.94 121 PRO A N 1
ATOM 943 C CA . PRO A 1 121 ? -7.508 25.766 29.672 1 38.94 121 PRO A CA 1
ATOM 944 C C . PRO A 1 121 ? -7.031 24.328 29.578 1 38.94 121 PRO A C 1
ATOM 946 O O . PRO A 1 121 ? -7.277 23.531 30.5 1 38.94 121 PRO A O 1
ATOM 949 N N . VAL A 1 122 ? -6.535 23.938 28.531 1 41.28 122 VAL A N 1
ATOM 950 C CA . VAL A 1 122 ? -6.301 22.5 28.375 1 41.28 122 VAL A CA 1
ATOM 951 C C . VAL A 1 122 ? -5.09 22.078 29.203 1 41.28 122 VAL A C 1
ATOM 953 O O . VAL A 1 122 ? -5.023 20.938 29.688 1 41.28 122 VAL A O 1
ATOM 956 N N . VAL A 1 123 ? -4.047 22.922 29.297 1 41.81 123 VAL A N 1
ATOM 957 C CA . VAL A 1 123 ? -2.789 22.609 29.969 1 41.81 123 VAL A CA 1
ATOM 958 C C . VAL A 1 123 ? -3.02 22.531 31.484 1 41.81 123 VAL A C 1
ATOM 960 O O . VAL A 1 123 ? -2.301 21.812 32.188 1 41.81 123 VAL A O 1
ATOM 963 N N . ASN A 1 124 ? -3.766 23.406 32 1 42.28 124 ASN A N 1
ATOM 964 C CA . ASN A 1 124 ? -3.717 23.641 33.469 1 42.28 124 ASN A CA 1
ATOM 965 C C . ASN A 1 124 ? -4.387 22.516 34.219 1 42.28 124 ASN A C 1
ATOM 967 O O . ASN A 1 124 ? -4.609 22.625 35.438 1 42.28 124 ASN A O 1
ATOM 971 N N . MET A 1 125 ? -4.977 21.594 33.531 1 43.16 125 MET A N 1
ATOM 972 C CA . MET A 1 125 ? -5.625 20.719 34.469 1 43.16 125 MET A CA 1
ATOM 973 C C . MET A 1 125 ? -4.637 19.688 35.031 1 43.16 125 MET A C 1
ATOM 975 O O . MET A 1 125 ? -4.395 18.656 34.375 1 43.16 125 MET A O 1
ATOM 979 N N . ILE A 1 126 ? -3.631 20.156 35.781 1 44.69 126 ILE A N 1
ATOM 980 C CA . ILE A 1 126 ? -2.744 19.219 36.5 1 44.69 126 ILE A CA 1
ATOM 981 C C . ILE A 1 126 ? -3.549 18.391 37.469 1 44.69 126 ILE A C 1
ATOM 983 O O . ILE A 1 126 ? -4.305 18.938 38.281 1 44.69 126 ILE A O 1
ATOM 987 N N . PRO A 1 127 ? -3.559 17.141 37.188 1 45.84 127 PRO A N 1
ATOM 988 C CA . PRO A 1 127 ? -4.234 16.359 38.25 1 45.84 127 PRO A CA 1
ATOM 989 C C . PRO A 1 127 ? -3.707 16.672 39.656 1 45.84 127 PRO A C 1
ATOM 991 O O . PRO A 1 127 ? -2.547 17.062 39.781 1 45.84 127 PRO A O 1
ATOM 994 N N . HIS A 1 128 ? -4.594 16.922 40.625 1 40 128 HIS A N 1
ATOM 995 C CA . HIS A 1 128 ? -4.367 17.219 42.031 1 40 128 HIS A CA 1
ATOM 996 C C . HIS A 1 128 ? -3.342 16.281 42.625 1 40 128 HIS A C 1
ATOM 998 O O . HIS A 1 128 ? -2.617 16.656 43.562 1 40 128 HIS A O 1
ATOM 1004 N N . ASN A 1 129 ? -3.613 14.953 42.562 1 40.38 129 ASN A N 1
ATOM 1005 C CA . ASN A 1 129 ? -3.164 13.938 43.5 1 40.38 129 ASN A CA 1
ATOM 1006 C C . ASN A 1 129 ? -1.784 13.398 43.156 1 40.38 129 ASN A C 1
ATOM 1008 O O . ASN A 1 129 ? -1.483 12.234 43.406 1 40.38 129 ASN A O 1
ATOM 1012 N N . GLY A 1 130 ? -0.567 14.07 42.656 1 46.72 130 GLY A N 1
ATOM 1013 C CA . GLY A 1 130 ? 0.748 13.461 42.562 1 46.72 130 GLY A CA 1
ATOM 1014 C C . GLY A 1 130 ? 1.322 13.516 41.156 1 46.72 130 GLY A C 1
ATOM 1015 O O . GLY A 1 130 ? 0.914 14.352 40.344 1 46.72 130 GLY A O 1
ATOM 1016 N N . LYS A 1 131 ? 2.236 12.414 40.75 1 56.78 131 LYS A N 1
ATOM 1017 C CA . LYS A 1 131 ? 3.016 12.328 39.5 1 56.78 131 LYS A CA 1
ATOM 1018 C C . LYS A 1 131 ? 2.109 12.32 38.281 1 56.78 131 LYS A C 1
ATOM 1020 O O . LYS A 1 131 ? 1.209 11.484 38.188 1 56.78 131 LYS A O 1
ATOM 1025 N N . ASP A 1 132 ? 1.993 13.344 37.531 1 74.31 132 ASP A N 1
ATOM 1026 C CA . ASP A 1 132 ? 1.175 13.461 36.344 1 74.31 132 ASP A CA 1
ATOM 1027 C C . ASP A 1 132 ? 1.698 12.555 35.219 1 74.31 132 ASP A C 1
ATOM 1029 O O . ASP A 1 132 ? 2.609 12.938 34.5 1 74.31 132 ASP A O 1
ATOM 1033 N N . HIS A 1 133 ? 1.185 11.32 35.25 1 77.88 133 HIS A N 1
ATOM 1034 C CA . HIS A 1 133 ? 1.618 10.359 34.25 1 77.88 133 HIS A CA 1
ATOM 1035 C C . HIS A 1 133 ? 1.012 10.68 32.875 1 77.88 133 HIS A C 1
ATOM 1037 O O . HIS A 1 133 ? 1.437 10.125 31.859 1 77.88 133 HIS A O 1
ATOM 1043 N N . THR A 1 134 ? 0.073 11.68 32.844 1 84.19 134 THR A N 1
ATOM 1044 C CA . THR A 1 134 ? -0.647 11.93 31.594 1 84.19 134 THR A CA 1
ATOM 1045 C C . THR A 1 134 ? 0.182 12.805 30.656 1 84.19 134 THR A C 1
ATOM 1047 O O . THR A 1 134 ? -0.145 12.945 29.484 1 84.19 134 THR A O 1
ATOM 1050 N N . SER A 1 135 ? 1.269 13.367 31.125 1 82.56 135 SER A N 1
ATOM 1051 C CA . SER A 1 135 ? 2.094 14.242 30.297 1 82.56 135 SER A CA 1
ATOM 1052 C C . SER A 1 135 ? 3.465 13.625 30.047 1 82.56 135 SER A C 1
ATOM 1054 O O . SER A 1 135 ? 4.445 14.344 29.844 1 82.56 135 SER A O 1
ATOM 1056 N N . SER A 1 136 ? 3.518 12.367 30.078 1 81.25 136 SER A N 1
ATOM 1057 C CA . SER A 1 136 ? 4.773 11.648 29.875 1 81.25 136 SER A CA 1
ATOM 1058 C C . SER A 1 136 ? 4.863 11.07 28.469 1 81.25 136 SER A C 1
ATOM 1060 O O . SER A 1 136 ? 3.943 10.391 28.016 1 81.25 136 SER A O 1
ATOM 1062 N N . ARG A 1 137 ? 5.949 11.367 27.828 1 77.88 137 ARG A N 1
ATOM 1063 C CA . ARG A 1 137 ? 6.191 10.773 26.516 1 77.88 137 ARG A CA 1
ATOM 1064 C C . ARG A 1 137 ? 6.277 9.258 26.609 1 77.88 137 ARG A C 1
ATOM 1066 O O . ARG A 1 137 ? 5.844 8.547 25.703 1 77.88 137 ARG A O 1
ATOM 1073 N N . LEU A 1 138 ? 6.879 8.867 27.656 1 76.75 138 LEU A N 1
ATOM 1074 C CA . LEU A 1 138 ? 6.996 7.434 27.859 1 76.75 138 LEU A CA 1
ATOM 1075 C C . LEU A 1 138 ? 5.621 6.781 27.969 1 76.75 138 LEU A C 1
ATOM 1077 O O . LEU A 1 138 ? 5.395 5.703 27.422 1 76.75 138 LEU A O 1
ATOM 1081 N N . GLN A 1 139 ? 4.75 7.434 28.688 1 82.94 139 GLN A N 1
ATOM 1082 C CA . GLN A 1 139 ? 3.398 6.898 28.812 1 82.94 139 GLN A CA 1
ATOM 1083 C C . GLN A 1 139 ? 2.686 6.855 27.469 1 82.94 139 GLN A C 1
ATOM 1085 O O . GLN A 1 139 ? 1.943 5.914 27.188 1 82.94 139 GLN A O 1
ATOM 1090 N N . SER A 1 140 ? 2.873 7.867 26.688 1 88.19 140 SER A N 1
ATOM 1091 C CA . SER A 1 140 ? 2.289 7.898 25.359 1 88.19 140 SER A CA 1
ATOM 1092 C C . SER A 1 140 ? 2.781 6.727 24.516 1 88.19 140 SER A C 1
ATOM 1094 O O . SER A 1 140 ? 2.006 6.121 23.766 1 88.19 140 SER A O 1
ATOM 1096 N N . GLU A 1 141 ? 4.023 6.359 24.672 1 82.81 141 GLU A N 1
ATOM 1097 C CA . GLU A 1 141 ? 4.613 5.242 23.953 1 82.81 141 GLU A CA 1
ATOM 1098 C C . GLU A 1 141 ? 4.047 3.908 24.422 1 82.81 141 GLU A C 1
ATOM 1100 O O . GLU A 1 141 ? 3.879 2.979 23.641 1 82.81 141 GLU A O 1
ATOM 1105 N N . LEU A 1 142 ? 3.861 3.879 25.656 1 82.12 142 LEU A N 1
ATOM 1106 C CA . LEU A 1 142 ? 3.289 2.66 26.219 1 82.12 142 LEU A CA 1
ATOM 1107 C C . LEU A 1 142 ? 1.869 2.441 25.703 1 82.12 142 LEU A C 1
ATOM 1109 O O . LEU A 1 142 ? 1.483 1.311 25.391 1 82.12 142 LEU A O 1
ATOM 1113 N N . TYR A 1 143 ? 1.098 3.516 25.625 1 88.44 143 TYR A N 1
ATOM 1114 C CA . TYR A 1 143 ? -0.244 3.42 25.062 1 88.44 143 TYR A CA 1
ATOM 1115 C C . TYR A 1 143 ? -0.193 2.986 23.594 1 88.44 143 TYR A C 1
ATOM 1117 O O . TYR A 1 143 ? -1 2.162 23.156 1 88.44 143 TYR A O 1
ATOM 1125 N N . LEU A 1 144 ? 0.769 3.543 22.844 1 89.06 144 LEU A N 1
ATOM 1126 C CA . LEU A 1 144 ? 0.94 3.154 21.453 1 89.06 144 LEU A CA 1
ATOM 1127 C C . LEU A 1 144 ? 1.225 1.661 21.328 1 89.06 144 LEU A C 1
ATOM 1129 O O . LEU A 1 144 ? 0.625 0.975 20.5 1 89.06 144 LEU A O 1
ATOM 1133 N N . SER A 1 145 ? 2.111 1.233 22.156 1 81.5 145 SER A N 1
ATOM 1134 C CA . SER A 1 145 ? 2.471 -0.181 22.156 1 81.5 145 SER A CA 1
ATOM 1135 C C . SER A 1 145 ? 1.267 -1.054 22.5 1 81.5 145 SER A C 1
ATOM 1137 O O . SER A 1 145 ? 1.088 -2.127 21.922 1 81.5 145 SER A O 1
ATOM 1139 N N . ALA A 1 146 ? 0.511 -0.617 23.453 1 84.56 146 ALA A N 1
ATOM 1140 C CA . ALA A 1 146 ? -0.691 -1.35 23.844 1 84.56 146 ALA A CA 1
ATOM 1141 C C . ALA A 1 146 ? -1.7 -1.397 22.703 1 84.56 146 ALA A C 1
ATOM 1143 O O . ALA A 1 146 ? -2.365 -2.416 22.5 1 84.56 146 ALA A O 1
ATOM 1144 N N . ALA A 1 147 ? -1.869 -0.324 22.016 1 89.88 147 ALA A N 1
ATOM 1145 C CA . ALA A 1 147 ? -2.781 -0.277 20.875 1 89.88 147 ALA A CA 1
ATOM 1146 C C . ALA A 1 147 ? -2.348 -1.255 19.781 1 89.88 147 ALA A C 1
ATOM 1148 O O . ALA A 1 147 ? -3.182 -1.945 19.203 1 89.88 147 ALA A O 1
ATOM 1149 N N . PHE A 1 148 ? -1.014 -1.369 19.547 1 83.81 148 PHE A N 1
ATOM 1150 C CA . PHE A 1 148 ? -0.481 -2.318 18.578 1 83.81 148 PHE A CA 1
ATOM 1151 C C . PHE A 1 148 ? -0.809 -3.75 18.984 1 83.81 148 PHE A C 1
ATOM 1153 O O . PHE A 1 148 ? -1.168 -4.574 18.125 1 83.81 148 PHE A O 1
ATOM 1160 N N . GLN A 1 149 ? -0.689 -3.906 20.188 1 80.56 149 GLN A N 1
ATOM 1161 C CA . GLN A 1 149 ? -0.956 -5.254 20.688 1 80.56 149 GLN A CA 1
ATOM 1162 C C . GLN A 1 149 ? -2.432 -5.613 20.531 1 80.56 149 GLN A C 1
ATOM 1164 O O . GLN A 1 149 ? -2.77 -6.754 20.219 1 80.56 149 GLN A O 1
ATOM 1169 N N . ALA A 1 150 ? -3.258 -4.699 20.844 1 83.62 150 ALA A N 1
ATOM 1170 C CA . ALA A 1 150 ? -4.691 -4.934 20.688 1 83.62 150 ALA A CA 1
ATOM 1171 C C . ALA A 1 150 ? -5.039 -5.211 19.234 1 83.62 150 ALA A C 1
ATOM 1173 O O . ALA A 1 150 ? -5.848 -6.094 18.938 1 83.62 150 ALA A O 1
ATOM 1174 N N . LEU A 1 151 ? -4.465 -4.488 18.297 1 86.69 151 LEU A N 1
ATOM 1175 C CA . LEU A 1 151 ? -4.676 -4.703 16.875 1 86.69 151 LEU A CA 1
ATOM 1176 C C . LEU A 1 151 ? -4.211 -6.094 16.453 1 86.69 151 LEU A C 1
ATOM 1178 O O . LEU A 1 151 ? -4.914 -6.797 15.734 1 86.69 151 LEU A O 1
ATOM 1182 N N . ARG A 1 152 ? -3.107 -6.395 16.922 1 79.62 152 ARG A N 1
ATOM 1183 C CA . ARG A 1 152 ? -2.555 -7.703 16.594 1 79.62 152 ARG A CA 1
ATOM 1184 C C . ARG A 1 152 ? -3.496 -8.82 17.031 1 79.62 152 ARG A C 1
ATOM 1186 O O . ARG A 1 152 ? -3.746 -9.766 16.266 1 79.62 152 ARG A O 1
ATOM 1193 N N . LEU A 1 153 ? -3.982 -8.68 18.188 1 75.31 153 LEU A N 1
ATOM 1194 C CA . LEU A 1 153 ? -4.797 -9.734 18.781 1 75.31 153 LEU A CA 1
ATOM 1195 C C . LEU A 1 153 ? -6.133 -9.867 18.062 1 75.31 153 LEU A C 1
ATOM 1197 O O . LEU A 1 153 ? -6.746 -10.938 18.062 1 75.31 153 LEU A O 1
ATOM 1201 N N . CYS A 1 154 ? -6.562 -8.875 17.422 1 78.75 154 CYS A N 1
ATOM 1202 C CA . CYS A 1 154 ? -7.84 -8.984 16.734 1 78.75 154 CYS A CA 1
ATOM 1203 C C . CYS A 1 154 ? -7.629 -9.25 15.242 1 78.75 154 CYS A C 1
ATOM 1205 O O . CYS A 1 154 ? -8.562 -9.125 14.445 1 78.75 154 CYS A O 1
ATOM 1207 N N . SER A 1 155 ? -6.438 -9.609 14.75 1 79.81 155 SER A N 1
ATOM 1208 C CA . SER A 1 155 ? -6.109 -9.969 13.375 1 79.81 155 SER A CA 1
ATOM 1209 C C . SER A 1 155 ? -6.555 -8.891 12.391 1 79.81 155 SER A C 1
ATOM 1211 O O . SER A 1 155 ? -7.238 -9.18 11.406 1 79.81 155 SER A O 1
ATOM 1213 N N . PHE A 1 156 ? -6.082 -7.648 12.672 1 84.81 156 PHE A N 1
ATOM 1214 C CA . PHE A 1 156 ? -6.559 -6.465 11.969 1 84.81 156 PHE A CA 1
ATOM 1215 C C . PHE A 1 156 ? -6.148 -6.512 10.5 1 84.81 156 PHE A C 1
ATOM 1217 O O . PHE A 1 156 ? -6.77 -5.867 9.656 1 84.81 156 PHE A O 1
ATOM 1224 N N . LEU A 1 157 ? -5.148 -7.328 10.141 1 86 157 LEU A N 1
ATOM 1225 C CA . LEU A 1 157 ? -4.688 -7.391 8.758 1 86 157 LEU A CA 1
ATOM 1226 C C . LEU A 1 157 ? -5.645 -8.211 7.898 1 86 157 LEU A C 1
ATOM 1228 O O . LEU A 1 157 ? -5.945 -7.832 6.762 1 86 157 LEU A O 1
ATOM 1232 N N . ALA A 1 158 ? -6.137 -9.234 8.453 1 81.62 158 ALA A N 1
ATOM 1233 C CA . ALA A 1 158 ? -7.02 -10.133 7.715 1 81.62 158 ALA A CA 1
ATOM 1234 C C . ALA A 1 158 ? -8.484 -9.727 7.887 1 81.62 158 ALA A C 1
ATOM 1236 O O . ALA A 1 158 ? -9.305 -9.977 7.004 1 81.62 158 ALA A O 1
ATOM 1237 N N . ASN A 1 159 ? -8.727 -9.102 9.062 1 83.31 159 ASN A N 1
ATOM 1238 C CA . ASN A 1 159 ? -10.109 -8.758 9.383 1 83.31 159 ASN A CA 1
ATOM 1239 C C . ASN A 1 159 ? -10.242 -7.309 9.844 1 83.31 159 ASN A C 1
ATOM 1241 O O . ASN A 1 159 ? -10.641 -7.051 10.977 1 83.31 159 ASN A O 1
ATOM 1245 N N . PRO A 1 160 ? -10.008 -6.465 8.891 1 90.62 160 PRO A N 1
ATOM 1246 C CA . PRO A 1 160 ? -10.125 -5.059 9.273 1 90.62 160 PRO A CA 1
ATOM 1247 C C . PRO A 1 160 ? -11.57 -4.645 9.555 1 90.62 160 PRO A C 1
ATOM 1249 O O . PRO A 1 160 ? -12.492 -5.133 8.898 1 90.62 160 PRO A O 1
ATOM 1252 N N . THR A 1 161 ? -11.75 -3.826 10.555 1 91.56 161 THR A N 1
ATOM 1253 C CA . THR A 1 161 ? -13.023 -3.193 10.891 1 91.56 161 THR A CA 1
ATOM 1254 C C . THR A 1 161 ? -12.883 -1.673 10.883 1 91.56 161 THR A C 1
ATOM 1256 O O . THR A 1 161 ? -11.781 -1.144 10.766 1 91.56 161 THR A O 1
ATOM 1259 N N . ILE A 1 162 ? -13.969 -1.008 11.023 1 96.06 162 ILE A N 1
ATOM 1260 C CA . ILE A 1 162 ? -13.961 0.45 11.07 1 96.06 162 ILE A CA 1
ATOM 1261 C C . ILE A 1 162 ? -13.109 0.924 12.242 1 96.06 162 ILE A C 1
ATOM 1263 O O . ILE A 1 162 ? -12.281 1.829 12.094 1 96.06 162 ILE A O 1
ATOM 1267 N N . ALA A 1 163 ? -13.273 0.274 13.336 1 96.19 163 ALA A N 1
ATOM 1268 C CA . ALA A 1 163 ? -12.555 0.682 14.539 1 96.19 163 ALA A CA 1
ATOM 1269 C C . ALA A 1 163 ? -11.055 0.452 14.383 1 96.19 163 ALA A C 1
ATOM 1271 O O . ALA A 1 163 ? -10.242 1.273 14.828 1 96.19 163 ALA A O 1
ATOM 1272 N N . THR A 1 164 ? -10.672 -0.698 13.805 1 95.19 164 THR A N 1
ATOM 1273 C CA . THR A 1 164 ? -9.242 -0.953 13.617 1 95.19 164 THR A CA 1
ATOM 1274 C C . THR A 1 164 ? -8.633 0.064 12.664 1 95.19 164 THR A C 1
ATOM 1276 O O . THR A 1 164 ? -7.496 0.499 12.852 1 95.19 164 THR A O 1
ATOM 1279 N N . ILE A 1 165 ? -9.359 0.422 11.648 1 97.94 165 ILE A N 1
ATOM 1280 C CA . ILE A 1 165 ? -8.867 1.388 10.672 1 97.94 165 ILE A CA 1
ATOM 1281 C C . ILE A 1 165 ? -8.734 2.76 11.328 1 97.94 165 ILE A C 1
ATOM 1283 O O . ILE A 1 165 ? -7.719 3.441 11.156 1 97.94 165 ILE A O 1
ATOM 1287 N N . GLN A 1 166 ? -9.727 3.133 12.086 1 98.44 166 GLN A N 1
ATOM 1288 C CA . GLN A 1 166 ? -9.656 4.402 12.805 1 98.44 166 GLN A CA 1
ATOM 1289 C C . GLN A 1 166 ? -8.477 4.43 13.766 1 98.44 166 GLN A C 1
ATOM 1291 O O . GLN A 1 166 ? -7.789 5.445 13.883 1 98.44 166 GLN A O 1
ATOM 1296 N N . SER A 1 167 ? -8.305 3.371 14.461 1 97.25 167 SER A N 1
ATOM 1297 C CA . SER A 1 167 ? -7.148 3.262 15.344 1 97.25 167 SER A CA 1
ATOM 1298 C C . SER A 1 167 ? -5.844 3.445 14.578 1 97.25 167 SER A C 1
ATOM 1300 O O . SER A 1 167 ? -4.941 4.148 15.039 1 97.25 167 SER A O 1
ATOM 1302 N N . GLN A 1 168 ? -5.754 2.832 13.414 1 96.81 168 GLN A N 1
ATOM 1303 C CA . GLN A 1 168 ? -4.535 2.916 12.617 1 96.81 168 GLN A CA 1
ATOM 1304 C C . GLN A 1 168 ? -4.336 4.324 12.07 1 96.81 168 GLN A C 1
ATOM 1306 O O . GLN A 1 168 ? -3.201 4.777 11.906 1 96.81 168 GLN A O 1
ATOM 1311 N N . VAL A 1 169 ? -5.391 5.023 11.773 1 98.31 169 VAL A N 1
ATOM 1312 C CA . VAL A 1 169 ? -5.273 6.434 11.406 1 98.31 169 VAL A CA 1
ATOM 1313 C C . VAL A 1 169 ? -4.594 7.211 12.531 1 98.31 169 VAL A C 1
ATOM 1315 O O . VAL A 1 169 ? -3.67 7.988 12.281 1 98.31 169 VAL A O 1
ATOM 1318 N N . LEU A 1 170 ? -5.062 6.934 13.711 1 98.12 170 LEU A N 1
ATOM 1319 C CA . LEU A 1 170 ? -4.48 7.625 14.859 1 98.12 170 LEU A CA 1
ATOM 1320 C C . LEU A 1 170 ? -3.029 7.207 15.07 1 98.12 170 LEU A C 1
ATOM 1322 O O . LEU A 1 170 ? -2.199 8.023 15.477 1 98.12 170 LEU A O 1
ATOM 1326 N N . VAL A 1 171 ? -2.713 5.977 14.789 1 95.12 171 VAL A N 1
ATOM 1327 C CA . VAL A 1 171 ? -1.335 5.504 14.875 1 95.12 171 VAL A CA 1
ATOM 1328 C C . VAL A 1 171 ? -0.463 6.289 13.891 1 95.12 171 VAL A C 1
ATOM 1330 O O . VAL A 1 171 ? 0.631 6.734 14.25 1 95.12 171 VAL A O 1
ATOM 1333 N N . ASN A 1 172 ? -0.924 6.43 12.711 1 95 172 ASN A N 1
ATOM 1334 C CA . ASN A 1 172 ? -0.171 7.176 11.711 1 95 172 ASN A CA 1
ATOM 1335 C C . ASN A 1 172 ? 0.052 8.625 12.141 1 95 172 ASN A C 1
ATOM 1337 O O . ASN A 1 172 ? 1.148 9.164 11.984 1 95 172 ASN A O 1
ATOM 1341 N N . ILE A 1 173 ? -0.969 9.219 12.688 1 95.19 173 ILE A N 1
ATOM 1342 C CA . ILE A 1 173 ? -0.859 10.594 13.18 1 95.19 173 ILE A CA 1
ATOM 1343 C C . ILE A 1 173 ? 0.21 10.664 14.266 1 95.19 173 ILE A C 1
ATOM 1345 O O . ILE A 1 173 ? 1.042 11.57 14.273 1 95.19 173 ILE A O 1
ATOM 1349 N N . TYR A 1 174 ? 0.175 9.719 15.148 1 92.75 174 TYR A N 1
ATOM 1350 C CA . TYR A 1 174 ? 1.162 9.648 16.219 1 92.75 174 TYR A CA 1
ATOM 1351 C C . TYR A 1 174 ? 2.574 9.547 15.656 1 92.75 174 TYR A C 1
ATOM 1353 O O . TYR A 1 174 ? 3.48 10.258 16.094 1 92.75 174 TYR A O 1
ATOM 1361 N N . LEU A 1 175 ? 2.738 8.656 14.727 1 89.12 175 LEU A N 1
ATOM 1362 C CA . LEU A 1 175 ? 4.059 8.414 14.148 1 89.12 175 LEU A CA 1
ATOM 1363 C C . LEU A 1 175 ? 4.559 9.648 13.406 1 89.12 175 LEU A C 1
ATOM 1365 O O . LEU A 1 175 ? 5.73 10.016 13.523 1 89.12 175 LEU A O 1
ATOM 1369 N N . ILE A 1 176 ? 3.73 10.289 12.703 1 87.56 176 ILE A N 1
ATOM 1370 C CA . ILE A 1 176 ? 4.109 11.5 11.977 1 87.56 176 ILE A CA 1
ATOM 1371 C C . ILE A 1 176 ? 4.488 12.594 12.969 1 87.56 176 ILE A C 1
ATOM 1373 O O . ILE A 1 176 ? 5.516 13.258 12.805 1 87.56 176 ILE A O 1
ATOM 1377 N N . HIS A 1 177 ? 3.68 12.672 13.977 1 83.81 177 HIS A N 1
ATOM 1378 C CA . HIS A 1 177 ? 3.926 13.688 14.992 1 83.81 177 HIS A CA 1
ATOM 1379 C C . HIS A 1 177 ? 5.238 13.438 15.719 1 83.81 177 HIS A C 1
ATOM 1381 O O . HIS A 1 177 ? 5.926 14.375 16.125 1 83.81 177 HIS A O 1
ATOM 1387 N N . SER A 1 178 ? 5.578 12.227 15.93 1 79.69 178 SER A N 1
ATOM 1388 C CA . SER A 1 178 ? 6.75 11.859 16.719 1 79.69 178 SER A CA 1
ATOM 1389 C C . SER A 1 178 ? 7.973 11.672 15.828 1 79.69 178 SER A C 1
ATOM 1391 O O . SER A 1 178 ? 8.922 10.977 16.203 1 79.69 178 SER A O 1
ATOM 1393 N N . GLU A 1 179 ? 7.965 12.188 14.602 1 79.5 179 GLU A N 1
ATOM 1394 C CA . GLU A 1 179 ? 9.078 12.195 13.664 1 79.5 179 GLU A CA 1
ATOM 1395 C C . GLU A 1 179 ? 9.453 10.773 13.242 1 79.5 179 GLU A C 1
ATOM 1397 O O . GLU A 1 179 ? 10.633 10.461 13.086 1 79.5 179 GLU A O 1
ATOM 1402 N N . ARG A 1 180 ? 8.516 9.898 13.227 1 82.94 180 ARG A N 1
ATOM 1403 C CA . ARG A 1 180 ? 8.656 8.531 12.734 1 82.94 180 ARG A CA 1
ATOM 1404 C C . ARG A 1 180 ? 7.852 8.328 11.461 1 82.94 180 ARG A C 1
ATOM 1406 O O . ARG A 1 180 ? 7.113 7.344 11.336 1 82.94 180 ARG A O 1
ATOM 1413 N N . ALA A 1 181 ? 8.039 9.219 10.602 1 86.06 181 ALA A N 1
ATOM 1414 C CA . ALA A 1 181 ? 7.254 9.242 9.367 1 86.06 181 ALA A CA 1
ATOM 1415 C C . ALA A 1 181 ? 7.602 8.062 8.469 1 86.06 181 ALA A C 1
ATOM 1417 O O . ALA A 1 181 ? 6.777 7.617 7.664 1 86.06 181 ALA A O 1
ATOM 1418 N N . ALA A 1 182 ? 8.82 7.52 8.617 1 84.5 182 ALA A N 1
ATOM 1419 C CA . ALA A 1 182 ? 9.211 6.379 7.797 1 84.5 182 ALA A CA 1
ATOM 1420 C C . ALA A 1 182 ? 8.367 5.148 8.125 1 84.5 182 ALA A C 1
ATOM 1422 O O . ALA A 1 182 ? 8 4.387 7.227 1 84.5 182 ALA A O 1
ATOM 1423 N N . ASP A 1 183 ? 8.078 4.977 9.375 1 87.44 183 ASP A N 1
ATOM 1424 C CA . ASP A 1 183 ? 7.18 3.898 9.773 1 87.44 183 ASP A CA 1
ATOM 1425 C C . ASP A 1 183 ? 5.773 4.125 9.227 1 87.44 183 ASP A C 1
ATOM 1427 O O . ASP A 1 183 ? 5.133 3.193 8.742 1 87.44 183 ASP A O 1
ATOM 1431 N N . ALA A 1 184 ? 5.348 5.375 9.391 1 91.12 184 ALA A N 1
ATOM 1432 C CA . ALA A 1 184 ? 4.016 5.719 8.898 1 91.12 184 ALA A CA 1
ATOM 1433 C C . ALA A 1 184 ? 3.904 5.469 7.395 1 91.12 184 ALA A C 1
ATOM 1435 O O . ALA A 1 184 ? 2.863 5.02 6.91 1 91.12 184 ALA A O 1
ATOM 1436 N N . TRP A 1 185 ? 4.992 5.699 6.68 1 92.56 185 TRP A N 1
ATOM 1437 C CA . TRP A 1 185 ? 5.047 5.473 5.238 1 92.56 185 TRP A CA 1
ATOM 1438 C C . TRP A 1 185 ? 4.668 4.035 4.898 1 92.56 185 TRP A C 1
ATOM 1440 O O . TRP A 1 185 ? 3.748 3.799 4.109 1 92.56 185 TRP A O 1
ATOM 1450 N N . SER A 1 186 ? 5.301 3.094 5.492 1 92.56 186 SER A N 1
ATOM 1451 C CA . SER A 1 186 ? 5.078 1.68 5.207 1 92.56 186 SER A CA 1
ATOM 1452 C C . SER A 1 186 ? 3.701 1.231 5.684 1 92.56 186 SER A C 1
ATOM 1454 O O . SER A 1 186 ? 3.006 0.493 4.984 1 92.56 186 SER A O 1
ATOM 1456 N N . LEU A 1 187 ? 3.262 1.743 6.797 1 93.25 187 LEU A N 1
ATOM 1457 C CA . LEU A 1 187 ? 2.002 1.312 7.391 1 93.25 187 LEU A CA 1
ATOM 1458 C C . LEU A 1 187 ? 0.814 1.822 6.582 1 93.25 187 LEU A C 1
ATOM 1460 O O . LEU A 1 187 ? -0.223 1.159 6.508 1 93.25 187 LEU A O 1
ATOM 1464 N N . THR A 1 188 ? 0.993 2.996 6.016 1 96.25 188 THR A N 1
ATOM 1465 C CA . THR A 1 188 ? -0.106 3.549 5.23 1 96.25 188 THR A CA 1
ATOM 1466 C C . THR A 1 188 ? -0.404 2.666 4.023 1 96.25 188 THR A C 1
ATOM 1468 O O . THR A 1 188 ? -1.558 2.539 3.609 1 96.25 188 THR A O 1
ATOM 1471 N N . GLY A 1 189 ? 0.622 2.014 3.498 1 96.31 189 GLY A N 1
ATOM 1472 C CA . GLY A 1 189 ? 0.377 1.067 2.422 1 96.31 189 GLY A CA 1
ATOM 1473 C C . GLY A 1 189 ? -0.572 -0.049 2.814 1 96.31 189 GLY A C 1
ATOM 1474 O O . GLY A 1 189 ? -1.507 -0.365 2.074 1 96.31 189 GLY A O 1
ATOM 1475 N N . SER A 1 190 ? -0.328 -0.59 3.965 1 95.44 190 SER A N 1
ATOM 1476 C CA . SER A 1 190 ? -1.194 -1.639 4.492 1 95.44 190 SER A CA 1
ATOM 1477 C C . SER A 1 190 ? -2.582 -1.098 4.82 1 95.44 190 SER A C 1
ATOM 1479 O O . SER A 1 190 ? -3.586 -1.779 4.605 1 95.44 190 SER A O 1
ATOM 1481 N N . LEU A 1 191 ? -2.605 0.072 5.336 1 97.25 191 LEU A N 1
ATOM 1482 C CA . LEU A 1 191 ? -3.859 0.688 5.754 1 97.25 191 LEU A CA 1
ATOM 1483 C C . LEU A 1 191 ? -4.781 0.914 4.559 1 97.25 191 LEU A C 1
ATOM 1485 O O . LEU A 1 191 ? -5.98 0.639 4.633 1 97.25 191 LEU A O 1
ATOM 1489 N N . VAL A 1 192 ? -4.27 1.394 3.467 1 98.06 192 VAL A N 1
ATOM 1490 C CA . VAL A 1 192 ? -5.062 1.625 2.266 1 98.06 192 VAL A CA 1
ATOM 1491 C C . VAL A 1 192 ? -5.664 0.308 1.78 1 98.06 192 VAL A C 1
ATOM 1493 O O . VAL A 1 192 ? -6.844 0.252 1.415 1 98.06 192 VAL A O 1
ATOM 1496 N N . ARG A 1 193 ? -4.91 -0.735 1.8 1 97.31 193 ARG A N 1
ATOM 1497 C CA . ARG A 1 193 ? -5.398 -2.037 1.359 1 97.31 193 ARG A CA 1
ATOM 1498 C C . ARG A 1 193 ? -6.512 -2.543 2.271 1 97.31 193 ARG A C 1
ATOM 1500 O O . ARG A 1 193 ? -7.465 -3.172 1.808 1 97.31 193 ARG A O 1
ATOM 1507 N N . GLN A 1 194 ? -6.355 -2.318 3.514 1 95.75 194 GLN A N 1
ATOM 1508 C CA . GLN A 1 194 ? -7.398 -2.703 4.457 1 95.75 194 GLN A CA 1
ATOM 1509 C C . GLN A 1 194 ? -8.695 -1.948 4.18 1 95.75 194 GLN A C 1
ATOM 1511 O O . GLN A 1 194 ? -9.781 -2.525 4.246 1 95.75 194 GLN A O 1
ATOM 1516 N N . CYS A 1 195 ? -8.57 -0.66 3.883 1 97.88 195 CYS A N 1
ATOM 1517 C CA . CYS A 1 195 ? -9.742 0.13 3.525 1 97.88 195 CYS A CA 1
ATOM 1518 C C . CYS A 1 195 ? -10.43 -0.441 2.291 1 97.88 195 CYS A C 1
ATOM 1520 O O . CYS A 1 195 ? -11.656 -0.548 2.252 1 97.88 195 CYS A O 1
ATOM 1522 N N . ILE A 1 196 ? -9.68 -0.845 1.342 1 96.12 196 ILE A N 1
ATOM 1523 C CA . ILE A 1 196 ? -10.211 -1.407 0.108 1 96.12 196 ILE A CA 1
ATOM 1524 C C . ILE A 1 196 ? -10.906 -2.734 0.405 1 96.12 196 ILE A C 1
ATOM 1526 O O . ILE A 1 196 ? -11.977 -3.023 -0.145 1 96.12 196 ILE A O 1
ATOM 1530 N N . ALA A 1 197 ? -10.32 -3.461 1.296 1 93.69 197 ALA A N 1
ATOM 1531 C CA . ALA A 1 197 ? -10.852 -4.781 1.623 1 93.69 197 ALA A CA 1
ATOM 1532 C C . ALA A 1 197 ? -12.266 -4.68 2.184 1 93.69 197 ALA A C 1
ATOM 1534 O O . ALA A 1 197 ? -13.094 -5.566 1.963 1 93.69 197 ALA A O 1
ATOM 1535 N N . ILE A 1 198 ? -12.562 -3.578 2.865 1 93.06 198 ILE A N 1
ATOM 1536 C CA . ILE A 1 198 ? -13.891 -3.49 3.469 1 93.06 198 ILE A CA 1
ATOM 1537 C C . ILE A 1 198 ? -14.75 -2.514 2.676 1 93.06 198 ILE A C 1
ATOM 1539 O O . ILE A 1 198 ? -15.82 -2.1 3.141 1 93.06 198 ILE A O 1
ATOM 1543 N N . GLY A 1 199 ? -14.266 -2.021 1.568 1 94.06 199 GLY A N 1
ATOM 1544 C CA . GLY A 1 199 ? -15.078 -1.315 0.591 1 94.06 199 GLY A CA 1
ATOM 1545 C C . GLY A 1 199 ? -15.164 0.176 0.853 1 94.06 199 GLY A C 1
ATOM 1546 O O . GLY A 1 199 ? -16.078 0.845 0.367 1 94.06 199 GLY A O 1
ATOM 1547 N N . LEU A 1 200 ? -14.219 0.755 1.554 1 97.19 200 LEU A N 1
ATOM 1548 C CA . LEU A 1 200 ? -14.297 2.168 1.905 1 97.19 200 LEU A CA 1
ATOM 1549 C C . LEU A 1 200 ? -14 3.049 0.697 1 97.19 200 LEU A C 1
ATOM 1551 O O . LEU A 1 200 ? -14.336 4.234 0.69 1 97.19 200 LEU A O 1
ATOM 1555 N N . HIS A 1 201 ? -13.344 2.516 -0.317 1 95.75 201 HIS A N 1
ATOM 1556 C CA . HIS A 1 201 ? -12.984 3.281 -1.506 1 95.75 201 HIS A CA 1
ATOM 1557 C C . HIS A 1 201 ? -14.188 3.467 -2.426 1 95.75 201 HIS A C 1
ATOM 1559 O O . HIS A 1 201 ? -14.125 4.242 -3.383 1 95.75 201 HIS A O 1
ATOM 1565 N N . VAL A 1 202 ? -15.258 2.768 -2.131 1 93.06 202 VAL A N 1
ATOM 1566 C CA . VAL A 1 202 ? -16.516 2.879 -2.869 1 93.06 202 VAL A CA 1
ATOM 1567 C C . VAL A 1 202 ? -17.547 3.602 -2.018 1 93.06 202 VAL A C 1
ATOM 1569 O O . VAL A 1 202 ? -17.672 3.34 -0.818 1 93.06 202 VAL A O 1
ATOM 1572 N N . ASP A 1 203 ? -18.266 4.516 -2.68 1 91.75 203 ASP A N 1
ATOM 1573 C CA . ASP A 1 203 ? -19.281 5.223 -1.906 1 91.75 203 ASP A CA 1
ATOM 1574 C C . ASP A 1 203 ? -20.328 4.25 -1.355 1 91.75 203 ASP A C 1
ATOM 1576 O O . ASP A 1 203 ? -20.859 3.418 -2.094 1 91.75 203 ASP A O 1
ATOM 1580 N N . PRO A 1 204 ? -20.594 4.344 -0.135 1 91.62 204 PRO A N 1
ATOM 1581 C CA . PRO A 1 204 ? -21.453 3.338 0.493 1 91.62 204 PRO A CA 1
ATOM 1582 C C . PRO A 1 204 ? -22.875 3.338 -0.076 1 91.62 204 PRO A C 1
ATOM 1584 O O . PRO A 1 204 ? -23.562 2.32 -0.013 1 91.62 204 PRO A O 1
ATOM 1587 N N . THR A 1 205 ? -23.328 4.438 -0.63 1 89.38 205 THR A N 1
ATOM 1588 C CA . THR A 1 205 ? -24.672 4.512 -1.177 1 89.38 205 THR A CA 1
ATOM 1589 C C . THR A 1 205 ? -24.797 3.654 -2.432 1 89.38 205 THR A C 1
ATOM 1591 O O . THR A 1 205 ? -25.906 3.359 -2.883 1 89.38 205 THR A O 1
ATOM 1594 N N . THR A 1 206 ? -23.688 3.273 -2.949 1 85.25 206 THR A N 1
ATOM 1595 C CA . THR A 1 206 ? -23.672 2.451 -4.152 1 85.25 206 THR A CA 1
ATOM 1596 C C . THR A 1 206 ? -24.094 1.018 -3.83 1 85.25 206 THR A C 1
ATOM 1598 O O . THR A 1 206 ? -24.703 0.34 -4.66 1 85.25 206 THR A O 1
ATOM 1601 N N . TRP A 1 207 ? -23.812 0.574 -2.602 1 80.06 207 TRP A N 1
ATOM 1602 C CA . TRP A 1 207 ? -24.047 -0.848 -2.377 1 80.06 207 TRP A CA 1
ATOM 1603 C C . TRP A 1 207 ? -25.031 -1.062 -1.23 1 80.06 207 TRP A C 1
ATOM 1605 O O . TRP A 1 207 ? -25.531 -2.172 -1.031 1 80.06 207 TRP A O 1
ATOM 1615 N N . ASP A 1 208 ? -25.312 -0.01 -0.457 1 87.19 208 ASP A N 1
ATOM 1616 C CA . ASP A 1 208 ? -26.281 -0.097 0.64 1 87.19 208 ASP A CA 1
ATOM 1617 C C . ASP A 1 208 ? -27.312 1.018 0.548 1 87.19 208 ASP A C 1
ATOM 1619 O O . ASP A 1 208 ? -27.094 2.125 1.039 1 87.19 208 ASP A O 1
ATOM 1623 N N . SER A 1 209 ? -28.5 0.62 0.115 1 87.5 209 SER A N 1
ATOM 1624 C CA . SER A 1 209 ? -29.547 1.61 -0.081 1 87.5 209 SER A CA 1
ATOM 1625 C C . SER A 1 209 ? -30.172 2.027 1.248 1 87.5 209 SER A C 1
ATOM 1627 O O . SER A 1 209 ? -30.875 3.041 1.321 1 87.5 209 SER A O 1
ATOM 1629 N N . ARG A 1 210 ? -29.953 1.337 2.242 1 92.69 210 ARG A N 1
ATOM 1630 C CA . ARG A 1 210 ? -30.578 1.626 3.531 1 92.69 210 ARG A CA 1
ATOM 1631 C C . ARG A 1 210 ? -29.578 2.281 4.484 1 92.69 210 ARG A C 1
ATOM 1633 O O . ARG A 1 210 ? -29.906 2.535 5.648 1 92.69 210 ARG A O 1
ATOM 1640 N N . ILE A 1 211 ? -28.484 2.643 3.986 1 94.62 211 ILE A N 1
ATOM 1641 C CA . ILE A 1 211 ? -27.453 3.178 4.863 1 94.62 211 ILE A CA 1
ATOM 1642 C C . ILE A 1 211 ? -27.891 4.551 5.387 1 94.62 211 ILE A C 1
ATOM 1644 O O . ILE A 1 211 ? -28.5 5.332 4.656 1 94.62 211 ILE A O 1
ATOM 1648 N N . SER A 1 212 ? -27.578 4.816 6.629 1 96.19 212 SER A N 1
ATOM 1649 C CA . SER A 1 212 ? -27.875 6.117 7.219 1 96.19 212 SER A CA 1
ATOM 1650 C C . SER A 1 212 ? -26.859 7.172 6.773 1 96.19 212 SER A C 1
ATOM 1652 O O . SER A 1 212 ? -25.75 6.836 6.355 1 96.19 212 SER A O 1
ATOM 1654 N N . LEU A 1 213 ? -27.234 8.422 6.871 1 96.06 213 LEU A N 1
ATOM 1655 C CA . LEU A 1 213 ? -26.344 9.516 6.512 1 96.06 213 LEU A CA 1
ATOM 1656 C C . LEU A 1 213 ? -25.125 9.539 7.406 1 96.06 213 LEU A C 1
ATOM 1658 O O . LEU A 1 213 ? -24 9.789 6.938 1 96.06 213 LEU A O 1
ATOM 1662 N N . ARG A 1 214 ? -25.328 9.305 8.617 1 96.75 214 ARG A N 1
ATOM 1663 C CA . ARG A 1 214 ? -24.203 9.289 9.555 1 96.75 214 ARG A CA 1
ATOM 1664 C C . ARG A 1 214 ? -23.188 8.219 9.18 1 96.75 214 ARG A C 1
ATOM 1666 O O . ARG A 1 214 ? -21.984 8.5 9.109 1 96.75 214 ARG A O 1
ATOM 1673 N N . GLU A 1 215 ? -23.672 7.066 8.977 1 96.31 215 GLU A N 1
ATOM 1674 C CA . GLU A 1 215 ? -22.766 5.969 8.641 1 96.31 215 GLU A CA 1
ATOM 1675 C C . GLU A 1 215 ? -22.062 6.227 7.312 1 96.31 215 GLU A C 1
ATOM 1677 O O . GLU A 1 215 ? -20.875 5.965 7.18 1 96.31 215 GLU A O 1
ATOM 1682 N N . ALA A 1 216 ? -22.781 6.699 6.375 1 96.19 216 ALA A N 1
ATOM 1683 C CA . ALA A 1 216 ? -22.203 7 5.07 1 96.19 216 ALA A CA 1
ATOM 1684 C C . ALA A 1 216 ? -21.109 8.055 5.188 1 96.19 216 ALA A C 1
ATOM 1686 O O . ALA A 1 216 ? -20.016 7.902 4.617 1 96.19 216 ALA A O 1
ATOM 1687 N N . GLU A 1 217 ? -21.375 9.078 5.941 1 96.31 217 GLU A N 1
ATOM 1688 C CA . GLU A 1 217 ? -20.422 10.172 6.098 1 96.31 217 GLU A CA 1
ATOM 1689 C C . GLU A 1 217 ? -19.172 9.703 6.844 1 96.31 217 GLU A C 1
ATOM 1691 O O . GLU A 1 217 ? -18.062 10.125 6.523 1 96.31 217 GLU A O 1
ATOM 1696 N N . VAL A 1 218 ? -19.375 8.93 7.801 1 97.5 218 VAL A N 1
ATOM 1697 C CA . VAL A 1 218 ? -18.219 8.43 8.555 1 97.5 218 VAL A CA 1
ATOM 1698 C C . VAL A 1 218 ? -17.328 7.598 7.645 1 97.5 218 VAL A C 1
ATOM 1700 O O . VAL A 1 218 ? -16.109 7.715 7.688 1 97.5 218 VAL A O 1
ATOM 1703 N N . ARG A 1 219 ? -17.906 6.738 6.844 1 97.56 219 ARG A N 1
ATOM 1704 C CA . ARG A 1 219 ? -17.141 5.926 5.906 1 97.56 219 ARG A CA 1
ATOM 1705 C C . ARG A 1 219 ? -16.391 6.801 4.91 1 97.56 219 ARG A C 1
ATOM 1707 O O . ARG A 1 219 ? -15.227 6.539 4.598 1 97.56 219 ARG A O 1
ATOM 1714 N N . ARG A 1 220 ? -17.031 7.836 4.469 1 96.5 220 ARG A N 1
ATOM 1715 C CA . ARG A 1 220 ? -16.375 8.773 3.562 1 96.5 220 ARG A CA 1
ATOM 1716 C C . ARG A 1 220 ? -15.211 9.469 4.246 1 96.5 220 ARG A C 1
ATOM 1718 O O . ARG A 1 220 ? -14.125 9.57 3.674 1 96.5 220 ARG A O 1
ATOM 1725 N N . ARG A 1 221 ? -15.43 9.891 5.441 1 98 221 ARG A N 1
ATOM 1726 C CA . ARG A 1 221 ? -14.406 10.594 6.203 1 98 221 ARG A CA 1
ATOM 1727 C C . ARG A 1 221 ? -13.195 9.703 6.453 1 98 221 ARG A C 1
ATOM 1729 O O . ARG A 1 221 ? -12.047 10.156 6.375 1 98 221 ARG A O 1
ATOM 1736 N N . ILE A 1 222 ? -13.477 8.469 6.715 1 98.62 222 ILE A N 1
ATOM 1737 C CA . ILE A 1 222 ? -12.391 7.527 6.953 1 98.62 222 ILE A CA 1
ATOM 1738 C C . ILE A 1 222 ? -11.555 7.367 5.68 1 98.62 222 ILE A C 1
ATOM 1740 O O . ILE A 1 222 ? -10.328 7.512 5.711 1 98.62 222 ILE A O 1
ATOM 1744 N N . TRP A 1 223 ? -12.18 7.086 4.598 1 98.25 223 TRP A N 1
ATOM 1745 C CA . TRP A 1 223 ? -11.469 6.867 3.342 1 98.25 223 TRP A CA 1
ATOM 1746 C C . TRP A 1 223 ? -10.602 8.07 2.994 1 98.25 223 TRP A C 1
ATOM 1748 O O . TRP A 1 223 ? -9.398 7.926 2.738 1 98.25 223 TRP A O 1
ATOM 1758 N N . TRP A 1 224 ? -11.148 9.195 3.096 1 97.06 224 TRP A N 1
ATOM 1759 C CA . TRP A 1 224 ? -10.438 10.383 2.633 1 97.06 224 TRP A CA 1
ATOM 1760 C C . TRP A 1 224 ? -9.398 10.836 3.656 1 97.06 224 TRP A C 1
ATOM 1762 O O . TRP A 1 224 ? -8.445 11.539 3.316 1 97.06 224 TRP A O 1
ATOM 1772 N N . SER A 1 225 ? -9.633 10.477 4.918 1 98.38 225 SER A N 1
ATOM 1773 C CA . SER A 1 225 ? -8.547 10.672 5.879 1 98.38 225 SER A CA 1
ATOM 1774 C C . SER A 1 225 ? -7.336 9.812 5.527 1 98.38 225 SER A C 1
ATOM 1776 O O . SER A 1 225 ? -6.199 10.289 5.59 1 98.38 225 SER A O 1
ATOM 1778 N N . VAL A 1 226 ? -7.598 8.617 5.145 1 98.5 226 VAL A N 1
ATOM 1779 C CA . VAL A 1 226 ? -6.527 7.684 4.801 1 98.5 226 VAL A CA 1
ATOM 1780 C C . VAL A 1 226 ? -5.848 8.133 3.51 1 98.5 226 VAL A C 1
ATOM 1782 O O . VAL A 1 226 ? -4.617 8.141 3.42 1 98.5 226 VAL A O 1
ATOM 1785 N N . VAL A 1 227 ? -6.645 8.531 2.539 1 97.56 227 VAL A N 1
ATOM 1786 C CA . VAL A 1 227 ? -6.074 9.039 1.293 1 97.56 227 VAL A CA 1
ATOM 1787 C C . VAL A 1 227 ? -5.277 10.312 1.566 1 97.56 227 VAL A C 1
ATOM 1789 O O . VAL A 1 227 ? -4.219 10.531 0.974 1 97.56 227 VAL A O 1
ATOM 1792 N N . GLY A 1 228 ? -5.824 11.117 2.43 1 96.62 228 GLY A N 1
ATOM 1793 C CA . GLY A 1 228 ? -5.105 12.32 2.816 1 96.62 228 GLY A CA 1
ATOM 1794 C C . GLY A 1 228 ? -3.746 12.039 3.426 1 96.62 228 GLY A C 1
ATOM 1795 O O . GLY A 1 228 ? -2.77 12.727 3.125 1 96.62 228 GLY A O 1
ATOM 1796 N N . LEU A 1 229 ? -3.688 11.078 4.277 1 96.69 229 LEU A N 1
ATOM 1797 C CA . LEU A 1 229 ? -2.42 10.672 4.879 1 96.69 229 LEU A CA 1
ATOM 1798 C C . LEU A 1 229 ? -1.464 10.125 3.824 1 96.69 229 LEU A C 1
ATOM 1800 O O . LEU A 1 229 ? -0.267 10.422 3.852 1 96.69 229 LEU A O 1
ATOM 1804 N N . ASP A 1 230 ? -2.004 9.32 2.949 1 97.06 230 ASP A N 1
ATOM 1805 C CA . ASP A 1 230 ? -1.217 8.812 1.832 1 97.06 230 ASP A CA 1
ATOM 1806 C C . ASP A 1 230 ? -0.594 9.953 1.033 1 97.06 230 ASP A C 1
ATOM 1808 O O . ASP A 1 230 ? 0.619 9.977 0.812 1 97.06 230 ASP A O 1
ATOM 1812 N N . CYS A 1 231 ? -1.359 10.93 0.722 1 94.94 231 CYS A N 1
ATOM 1813 C CA . CYS A 1 231 ? -0.908 12.062 -0.076 1 94.94 231 CYS A CA 1
ATOM 1814 C C . CYS A 1 231 ? 0.103 12.898 0.694 1 94.94 231 CYS A C 1
ATOM 1816 O O . CYS A 1 231 ? 1.093 13.367 0.125 1 94.94 231 CYS A O 1
ATOM 1818 N N . LEU A 1 232 ? -0.209 13.086 1.924 1 92.56 232 LEU A N 1
ATOM 1819 C CA . LEU A 1 232 ? 0.69 13.883 2.756 1 92.56 232 LEU A CA 1
ATOM 1820 C C . LEU A 1 232 ? 2.098 13.289 2.748 1 92.56 232 LEU A C 1
ATOM 1822 O O . LEU A 1 232 ? 3.074 14.016 2.531 1 92.56 232 LEU A O 1
ATOM 1826 N N . LEU A 1 233 ? 2.174 12.055 2.912 1 92.94 233 LEU A N 1
ATOM 1827 C CA . LEU A 1 233 ? 3.471 11.391 2.949 1 92.94 233 LEU A CA 1
ATOM 1828 C C . LEU A 1 233 ? 4.117 11.375 1.567 1 92.94 233 LEU A C 1
ATOM 1830 O O . LEU A 1 233 ? 5.32 11.617 1.438 1 92.94 233 LEU A O 1
ATOM 1834 N N . CYS A 1 234 ? 3.293 11.133 0.569 1 92.88 234 CYS A N 1
ATOM 1835 C CA . CYS A 1 234 ? 3.811 11.086 -0.794 1 92.88 234 CYS A CA 1
ATOM 1836 C C . CYS A 1 234 ? 4.375 12.445 -1.205 1 92.88 234 CYS A C 1
ATOM 1838 O O . CYS A 1 234 ? 5.461 12.516 -1.783 1 92.88 234 CYS A O 1
ATOM 1840 N N . VAL A 1 235 ? 3.695 13.453 -0.874 1 87.12 235 VAL A N 1
ATOM 1841 C CA . VAL A 1 235 ? 4.133 14.805 -1.205 1 87.12 235 VAL A CA 1
ATOM 1842 C C . VAL A 1 235 ? 5.398 15.148 -0.42 1 87.12 235 VAL A C 1
ATOM 1844 O O . VAL A 1 235 ? 6.324 15.758 -0.957 1 87.12 235 VAL A O 1
ATOM 1847 N N . SER A 1 236 ? 5.434 14.711 0.769 1 83.69 236 SER A N 1
ATOM 1848 C CA . SER A 1 236 ? 6.566 15.031 1.631 1 83.69 236 SER A CA 1
ATOM 1849 C C . SER A 1 236 ? 7.824 14.281 1.195 1 83.69 236 SER A C 1
ATOM 1851 O O . SER A 1 236 ? 8.922 14.828 1.237 1 83.69 236 SER A O 1
ATOM 1853 N N . TYR A 1 237 ? 7.641 13.039 0.715 1 84.75 237 TYR A N 1
ATOM 1854 C CA . TYR A 1 237 ? 8.797 12.211 0.384 1 84.75 237 TYR A CA 1
ATOM 1855 C C . TYR A 1 237 ? 9.102 12.266 -1.108 1 84.75 237 TYR A C 1
ATOM 1857 O O . TYR A 1 237 ? 10.156 11.805 -1.552 1 84.75 237 TYR A O 1
ATOM 1865 N N . GLY A 1 238 ? 8.242 12.875 -1.838 1 86.19 238 GLY A N 1
ATOM 1866 C CA . GLY A 1 238 ? 8.414 12.82 -3.281 1 86.19 238 GLY A CA 1
ATOM 1867 C C . GLY A 1 238 ? 8.305 11.414 -3.844 1 86.19 238 GLY A C 1
ATOM 1868 O O . GLY A 1 238 ? 9.164 10.992 -4.621 1 86.19 238 GLY A O 1
ATOM 1869 N N . ARG A 1 239 ? 7.32 10.695 -3.422 1 92.06 239 ARG A N 1
ATOM 1870 C CA . ARG A 1 239 ? 7.102 9.305 -3.816 1 92.06 239 ARG A CA 1
ATOM 1871 C C . ARG A 1 239 ? 5.691 9.102 -4.363 1 92.06 239 ARG A C 1
ATOM 1873 O O . ARG A 1 239 ? 4.801 9.922 -4.109 1 92.06 239 ARG A O 1
ATOM 1880 N N . PRO A 1 240 ? 5.469 8.062 -5.191 1 93.19 240 PRO A N 1
ATOM 1881 C CA . PRO A 1 240 ? 4.137 7.828 -5.762 1 93.19 240 PRO A CA 1
ATOM 1882 C C . PRO A 1 240 ? 3.119 7.371 -4.719 1 93.19 240 PRO A C 1
ATOM 1884 O O . PRO A 1 240 ? 3.48 6.695 -3.754 1 93.19 240 PRO A O 1
ATOM 1887 N N . PRO A 1 241 ? 1.892 7.738 -4.965 1 94.25 241 PRO A N 1
ATOM 1888 C CA . PRO A 1 241 ? 0.842 7.285 -4.047 1 94.25 241 PRO A CA 1
ATOM 1889 C C . PRO A 1 241 ? 0.422 5.836 -4.301 1 94.25 241 PRO A C 1
ATOM 1891 O O . PRO A 1 241 ? 0.723 5.281 -5.359 1 94.25 241 PRO A O 1
ATOM 1894 N N . VAL A 1 242 ? -0.193 5.238 -3.324 1 94.75 242 VAL A N 1
ATOM 1895 C CA . VAL A 1 242 ? -0.697 3.879 -3.48 1 94.75 242 VAL A CA 1
ATOM 1896 C C . VAL A 1 242 ? -2.189 3.914 -3.803 1 94.75 242 VAL A C 1
ATOM 1898 O O . VAL A 1 242 ? -2.748 2.93 -4.293 1 94.75 242 VAL A O 1
ATOM 1901 N N . THR A 1 243 ? -2.842 5.016 -3.496 1 92.81 243 THR A N 1
ATOM 1902 C CA . THR A 1 243 ? -4.25 5.168 -3.844 1 92.81 243 THR A CA 1
ATOM 1903 C C . THR A 1 243 ? -4.406 5.57 -5.309 1 92.81 243 THR A C 1
ATOM 1905 O O . THR A 1 243 ? -3.961 6.645 -5.711 1 92.81 243 THR A O 1
ATOM 1908 N N . ASN A 1 244 ? -5.066 4.691 -6.07 1 86.06 244 ASN A N 1
ATOM 1909 C CA . ASN A 1 244 ? -5.16 4.996 -7.496 1 86.06 244 A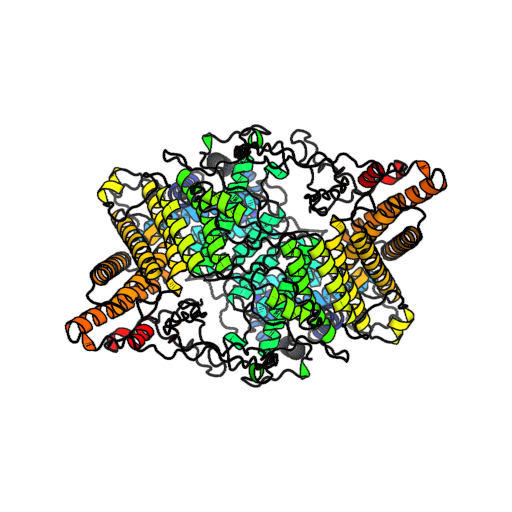SN A CA 1
ATOM 1910 C C . ASN A 1 244 ? -6.586 4.84 -8.008 1 86.06 244 ASN A C 1
ATOM 1912 O O . ASN A 1 244 ? -6.879 5.168 -9.156 1 86.06 244 ASN A O 1
ATOM 1916 N N . TYR A 1 245 ? -7.445 4.383 -7.102 1 90.06 245 TYR A N 1
ATOM 1917 C CA . TYR A 1 245 ? -8.828 4.195 -7.523 1 90.06 245 TYR A CA 1
ATOM 1918 C C . TYR A 1 245 ? -9.789 4.473 -6.375 1 90.06 245 TYR A C 1
ATOM 1920 O O . TYR A 1 245 ? -9.547 4.062 -5.238 1 90.06 245 TYR A O 1
ATOM 1928 N N . TRP A 1 246 ? -10.828 5.215 -6.711 1 91.69 246 TRP A N 1
ATOM 1929 C CA . TRP A 1 246 ? -11.914 5.453 -5.766 1 91.69 246 TRP A CA 1
ATOM 1930 C C . TRP A 1 246 ? -13.172 5.934 -6.48 1 91.69 246 TRP A C 1
ATOM 1932 O O . TRP A 1 246 ? -13.086 6.566 -7.535 1 91.69 246 TRP A O 1
ATOM 1942 N N . THR A 1 247 ? -14.305 5.594 -5.926 1 88.56 247 THR A N 1
ATOM 1943 C CA . THR A 1 247 ? -15.586 6.164 -6.336 1 88.56 247 THR A CA 1
ATOM 1944 C C . THR A 1 247 ? -16.312 6.781 -5.141 1 88.56 247 THR A C 1
ATOM 1946 O O . THR A 1 247 ? -17.422 7.285 -5.281 1 88.56 247 THR A O 1
ATOM 1949 N N . CYS A 1 248 ? -15.625 6.703 -4.062 1 92.38 248 CYS A N 1
ATOM 1950 C CA . CYS A 1 248 ? -16.172 7.266 -2.836 1 92.38 248 CYS A CA 1
ATOM 1951 C C . CYS A 1 248 ? -16.297 8.781 -2.938 1 92.38 248 CYS A C 1
ATOM 1953 O O . CYS A 1 248 ? -15.336 9.469 -3.268 1 92.38 248 CYS A O 1
ATOM 1955 N N . GLN A 1 249 ? -17.406 9.281 -2.641 1 90.06 249 GLN A N 1
ATOM 1956 C CA . GLN A 1 249 ? -17.656 10.719 -2.684 1 90.06 249 GLN A CA 1
ATOM 1957 C C . GLN A 1 249 ? -16.938 11.43 -1.533 1 90.06 249 GLN A C 1
ATOM 1959 O O . GLN A 1 249 ? -16.641 10.812 -0.512 1 90.06 249 GLN A O 1
ATOM 1964 N N . LEU A 1 250 ? -16.672 12.734 -1.712 1 92.5 250 LEU A N 1
ATOM 1965 C CA . LEU A 1 250 ? -16.062 13.539 -0.658 1 92.5 250 LEU A CA 1
ATOM 1966 C C . LEU A 1 250 ? -17.031 13.781 0.485 1 92.5 250 LEU A C 1
ATOM 1968 O O . LEU A 1 250 ? -18.234 13.922 0.257 1 92.5 250 LEU A O 1
ATOM 1972 N N . PRO A 1 251 ? -16.5 13.805 1.698 1 93.25 251 PRO A N 1
ATOM 1973 C CA . PRO A 1 251 ? -17.359 14.188 2.811 1 93.25 251 PRO A CA 1
ATOM 1974 C C . PRO A 1 251 ? -17.938 15.594 2.66 1 93.25 251 PRO A C 1
ATOM 1976 O O . PRO A 1 251 ? -17.234 16.5 2.195 1 93.25 251 PRO A O 1
ATOM 1979 N N . MET A 1 252 ? -19.125 15.75 3.146 1 90.5 252 MET A N 1
ATOM 1980 C CA . MET A 1 252 ? -19.812 17.031 3.043 1 90.5 252 MET A CA 1
ATOM 1981 C C . MET A 1 252 ? -19.453 17.938 4.203 1 90.5 252 MET A C 1
ATOM 1983 O O . MET A 1 252 ? -19.047 17.469 5.27 1 90.5 252 MET A O 1
ATOM 1987 N N . ASP A 1 253 ? -19.562 19.266 3.9 1 92.5 253 ASP A N 1
ATOM 1988 C CA . ASP A 1 253 ? -19.453 20.25 4.98 1 92.5 253 ASP A CA 1
ATOM 1989 C C . ASP A 1 253 ? -20.719 20.266 5.824 1 92.5 253 ASP A C 1
ATOM 1991 O O . ASP A 1 253 ? -21.5 21.219 5.777 1 92.5 253 ASP A O 1
ATOM 1995 N N . ARG A 1 254 ? -20.906 19.188 6.574 1 92.38 254 ARG A N 1
ATOM 1996 C CA . ARG A 1 254 ? -22.062 19 7.449 1 92.38 254 ARG A CA 1
ATOM 1997 C C . ARG A 1 254 ? -21.625 18.594 8.852 1 92.38 254 ARG A C 1
ATOM 1999 O O . ARG A 1 254 ? -20.984 17.547 9.031 1 92.38 254 ARG A O 1
ATOM 2006 N N . PRO A 1 255 ? -22.031 19.391 9.75 1 94.12 255 PRO A N 1
ATOM 2007 C CA . PRO A 1 255 ? -21.625 19.078 11.125 1 94.12 255 PRO A CA 1
ATOM 2008 C C . PRO A 1 255 ? -22.203 17.75 11.609 1 94.12 255 PRO A C 1
ATOM 2010 O O . PRO A 1 255 ? -23.234 17.281 11.109 1 94.12 255 PRO A O 1
ATOM 2013 N N . ASP A 1 256 ? -21.609 17.188 12.602 1 96 256 ASP A N 1
ATOM 2014 C CA . ASP A 1 256 ? -21.938 15.875 13.125 1 96 256 ASP A CA 1
ATOM 2015 C C . ASP A 1 256 ? -23.375 15.844 13.641 1 96 256 ASP A C 1
ATOM 2017 O O . ASP A 1 256 ? -24.062 14.82 13.539 1 96 256 ASP A O 1
ATOM 2021 N N . ASP A 1 257 ? -23.844 16.938 14.18 1 93.38 257 ASP A N 1
ATOM 2022 C CA . ASP A 1 257 ? -25.172 17 14.789 1 93.38 257 ASP A CA 1
ATOM 2023 C C . ASP A 1 257 ? -26.266 16.984 13.719 1 93.38 257 ASP A C 1
ATOM 2025 O O . ASP A 1 257 ? -27.438 16.734 14.031 1 93.38 257 ASP A O 1
ATOM 2029 N N . MET A 1 258 ? -25.875 17.156 12.531 1 92.62 258 MET A N 1
ATOM 2030 C CA . MET A 1 258 ? -26.859 17.203 11.453 1 92.62 258 MET A CA 1
ATOM 2031 C C . MET A 1 258 ? -26.891 15.898 10.68 1 92.62 258 MET A C 1
ATOM 2033 O O . MET A 1 258 ? -27.625 15.766 9.703 1 92.62 258 MET A O 1
ATOM 2037 N N . LEU A 1 259 ? -26.125 14.961 11.109 1 95.38 259 LEU A N 1
ATOM 2038 C CA . LEU A 1 259 ? -26.094 13.68 10.422 1 95.38 259 LEU A CA 1
ATOM 2039 C C . LEU A 1 259 ? -27.141 12.727 10.992 1 95.38 259 LEU A C 1
ATOM 2041 O O . LEU A 1 259 ? -27.031 12.273 12.125 1 95.38 259 LEU A O 1
ATOM 2045 N N . SER A 1 260 ? -28.062 12.344 10.156 1 95.19 260 SER A N 1
ATOM 2046 C CA . SER A 1 260 ? -29.188 11.492 10.57 1 95.19 260 SER A CA 1
ATOM 2047 C C . SER A 1 260 ? -28.75 10.031 10.672 1 95.19 260 SER A C 1
ATOM 2049 O O . SER A 1 260 ? -28 9.547 9.836 1 95.19 260 SER A O 1
ATOM 2051 N N . ASP A 1 261 ? -29.344 9.328 11.625 1 94.56 261 ASP A N 1
ATOM 2052 C CA . ASP A 1 261 ? -29.094 7.898 11.789 1 94.56 261 ASP A CA 1
ATOM 2053 C C . ASP A 1 261 ? -30.219 7.074 11.172 1 94.56 261 ASP A C 1
ATOM 2055 O O . ASP A 1 261 ? -30.219 5.844 11.242 1 94.56 261 ASP A O 1
ATOM 2059 N N . GLU A 1 262 ? -31.094 7.684 10.5 1 95 262 GLU A N 1
ATOM 2060 C CA . GLU A 1 262 ? -32.219 6.996 9.898 1 95 262 GLU A CA 1
ATOM 2061 C C . GLU A 1 262 ? -31.797 6.18 8.68 1 95 262 GLU A C 1
ATOM 2063 O O . GLU A 1 262 ? -31.078 6.676 7.816 1 95 262 GLU A O 1
ATOM 2068 N N . PRO A 1 263 ? -32.312 4.914 8.727 1 94 263 PRO A N 1
ATOM 2069 C CA . PRO A 1 263 ? -31.969 4.09 7.559 1 94 263 PRO A CA 1
ATOM 2070 C C . PRO A 1 263 ? -32.406 4.727 6.242 1 94 263 PRO A C 1
ATOM 2072 O O . PRO A 1 263 ? -33.531 5.254 6.152 1 94 263 PRO A O 1
ATOM 2075 N N . GLY A 1 264 ? -31.484 4.777 5.289 1 92.19 264 GLY A N 1
ATOM 2076 C CA . GLY A 1 264 ? -31.812 5.281 3.965 1 92.19 264 GLY A CA 1
ATOM 2077 C C . GLY A 1 264 ? -31.656 6.785 3.844 1 92.19 264 GLY A C 1
ATOM 2078 O O . GLY A 1 264 ? -31.766 7.34 2.75 1 92.19 264 GLY A O 1
ATOM 2079 N N . SER A 1 265 ? -31.266 7.41 4.914 1 93.69 265 SER A N 1
ATOM 2080 C CA . SER A 1 265 ? -31.188 8.867 4.922 1 93.69 265 SER A CA 1
ATOM 2081 C C . SER A 1 265 ? -30.047 9.367 4.039 1 93.69 265 SER A C 1
ATOM 2083 O O . SER A 1 265 ? -30.078 10.508 3.574 1 93.69 265 SER A O 1
ATOM 2085 N N . ALA A 1 266 ? -29.109 8.594 3.83 1 92.69 266 ALA A N 1
ATOM 2086 C CA . ALA A 1 266 ? -28 9 2.99 1 92.69 266 ALA A CA 1
ATOM 2087 C C . ALA A 1 266 ? -28.453 9.273 1.56 1 92.69 266 ALA A C 1
ATOM 2089 O O . ALA A 1 266 ? -27.984 10.227 0.925 1 92.69 266 ALA A O 1
ATOM 2090 N N . LEU A 1 267 ? -29.297 8.453 1.067 1 89.12 267 LEU A N 1
ATOM 2091 C CA . LEU A 1 267 ? -29.797 8.609 -0.298 1 89.12 267 LEU A CA 1
ATOM 2092 C C . LEU A 1 267 ? -30.859 9.703 -0.375 1 89.12 267 LEU A C 1
ATOM 2094 O O . LEU A 1 267 ? -31.016 10.344 -1.415 1 89.12 267 LEU A O 1
ATOM 2098 N N . ALA A 1 268 ? -31.516 9.844 0.681 1 85.88 268 ALA A N 1
ATOM 2099 C CA . ALA A 1 268 ? -32.594 10.836 0.726 1 85.88 268 ALA A CA 1
ATOM 2100 C C . ALA A 1 268 ? -32.031 12.25 0.568 1 85.88 268 ALA A C 1
ATOM 2102 O O . ALA A 1 268 ? -32.719 13.133 0.035 1 85.88 268 ALA A O 1
ATOM 2103 N N . VAL A 1 269 ? -30.891 12.484 1.043 1 81.75 269 VAL A N 1
ATOM 2104 C CA . VAL A 1 269 ? -30.266 13.812 0.975 1 81.75 269 VAL A CA 1
ATOM 2105 C C . VAL A 1 269 ? -29.844 14.102 -0.459 1 81.75 269 VAL A C 1
ATOM 2107 O O . VAL A 1 269 ? -29.719 15.266 -0.854 1 81.75 269 VAL A O 1
ATOM 2110 N N . GLY A 1 270 ? -29.859 13.195 -1.367 1 68.38 270 GLY A N 1
ATOM 2111 C CA . GLY A 1 270 ? -29.438 13.406 -2.746 1 68.38 270 GLY A CA 1
ATOM 2112 C C . GLY A 1 270 ? -27.938 13.328 -2.934 1 68.38 270 GLY A C 1
ATOM 2113 O O . GLY A 1 270 ? -27.219 12.859 -2.049 1 68.38 270 GLY A O 1
ATOM 2114 N N . PRO A 1 271 ? -27.578 13.945 -4.113 1 66.12 271 PRO A N 1
ATOM 2115 C CA . PRO A 1 271 ? -26.141 13.867 -4.41 1 66.12 271 PRO A CA 1
ATOM 2116 C C . PRO A 1 271 ? -25.297 14.734 -3.475 1 66.12 271 PRO A C 1
ATOM 2118 O O . PRO A 1 271 ? -25.75 15.789 -3.029 1 66.12 271 PRO A O 1
ATOM 2121 N N . THR A 1 272 ? -24.203 14.18 -3.104 1 71.12 272 THR A N 1
ATOM 2122 C CA . THR A 1 272 ? -23.328 14.898 -2.189 1 71.12 272 THR A CA 1
ATOM 2123 C C . THR A 1 272 ? -22.906 16.234 -2.781 1 71.12 272 THR A C 1
ATOM 2125 O O . THR A 1 272 ? -22.562 16.312 -3.963 1 71.12 272 THR A O 1
ATOM 2128 N N . ASN A 1 273 ? -23.203 17.25 -1.974 1 68.81 273 ASN A N 1
ATOM 2129 C CA . ASN A 1 273 ? -22.781 18.594 -2.322 1 68.81 273 ASN A CA 1
ATOM 2130 C C . ASN A 1 273 ? -21.406 18.922 -1.729 1 68.81 273 ASN A C 1
ATOM 2132 O O . ASN A 1 273 ? -21.25 18.969 -0.508 1 68.81 273 ASN A O 1
ATOM 2136 N N . ASN A 1 274 ? -20.5 19.156 -2.631 1 77.56 274 ASN A N 1
ATOM 2137 C CA . ASN A 1 274 ? -19.141 19.422 -2.164 1 77.56 274 ASN A CA 1
ATOM 2138 C C . ASN A 1 274 ? -18.906 20.906 -1.915 1 77.56 274 ASN A C 1
ATOM 2140 O O . ASN A 1 274 ? -17.781 21.328 -1.631 1 77.56 274 ASN A O 1
ATOM 2144 N N . ALA A 1 275 ? -19.969 21.656 -1.98 1 77.31 275 ALA A N 1
ATOM 2145 C CA . ALA A 1 275 ? -19.828 23.094 -1.712 1 77.31 275 ALA A CA 1
ATOM 2146 C C . ALA A 1 275 ? -19.594 23.344 -0.225 1 77.31 275 ALA A C 1
ATOM 2148 O O . ALA A 1 275 ? -20.219 22.703 0.625 1 77.31 275 ALA A O 1
ATOM 2149 N N . LEU A 1 276 ? -18.672 24.234 0.008 1 83.5 276 LEU A N 1
ATOM 2150 C CA . LEU A 1 276 ? -18.453 24.641 1.392 1 83.5 276 LEU A CA 1
ATOM 2151 C C . LEU A 1 276 ? -19.531 25.641 1.832 1 83.5 276 LEU A C 1
ATOM 2153 O O . LEU A 1 276 ? -19.984 26.469 1.034 1 83.5 276 LEU A O 1
ATOM 2157 N N . ALA A 1 277 ? -19.906 25.531 3.031 1 77.62 277 ALA A N 1
ATOM 2158 C CA . ALA A 1 277 ? -20.906 26.453 3.568 1 77.62 277 ALA A CA 1
ATOM 2159 C C . ALA A 1 277 ? -20.391 27.891 3.553 1 77.62 277 ALA A C 1
ATOM 2161 O O . ALA A 1 277 ? -19.188 28.125 3.625 1 77.62 277 ALA A O 1
ATOM 2162 N N . SER A 1 278 ? -21.344 28.781 3.396 1 79.44 278 SER A N 1
ATOM 2163 C CA . SER A 1 278 ? -20.984 30.203 3.402 1 79.44 278 SER A CA 1
ATOM 2164 C C . SER A 1 278 ? -20.469 30.625 4.77 1 79.44 278 SER A C 1
ATOM 2166 O O . SER A 1 278 ? -19.562 31.453 4.863 1 79.44 278 SER A O 1
ATOM 2168 N N . GLU A 1 279 ? -21.156 30 5.707 1 85.75 279 GLU A N 1
ATOM 2169 C CA . GLU A 1 279 ? -20.688 30.266 7.066 1 85.75 279 GLU A CA 1
ATOM 2170 C C . GLU A 1 279 ? -19.844 29.109 7.582 1 85.75 279 GLU A C 1
ATOM 2172 O O . GLU A 1 279 ? -20.109 27.953 7.281 1 85.75 279 GLU A O 1
ATOM 2177 N N . VAL A 1 280 ? -18.859 29.5 8.328 1 90.62 280 VAL A N 1
ATOM 2178 C CA . VAL A 1 280 ? -17.922 28.516 8.844 1 90.62 280 VAL A CA 1
ATOM 2179 C C . VAL A 1 280 ? -18.625 27.609 9.859 1 90.62 280 VAL A C 1
ATOM 2181 O O . VAL A 1 280 ? -19.297 28.094 10.773 1 90.62 280 VAL A O 1
ATOM 2184 N N . THR A 1 281 ? -18.578 26.359 9.625 1 90.06 281 THR A N 1
ATOM 2185 C CA . THR A 1 281 ? -19.078 25.375 10.562 1 90.06 281 THR A CA 1
ATOM 2186 C C . THR A 1 281 ? -17.922 24.594 11.195 1 90.06 281 THR A C 1
ATOM 2188 O O . THR A 1 281 ? -16.766 24.828 10.875 1 90.06 281 THR A O 1
ATOM 2191 N N . ASP A 1 282 ? -18.297 23.656 12.047 1 89.88 282 ASP A N 1
ATOM 2192 C CA . ASP A 1 282 ? -17.281 22.812 12.68 1 89.88 282 ASP A CA 1
ATOM 2193 C C . ASP A 1 282 ? -16.672 21.844 11.68 1 89.88 282 ASP A C 1
ATOM 2195 O O . ASP A 1 282 ? -15.602 21.281 11.938 1 89.88 282 ASP A O 1
ATOM 2199 N N . GLU A 1 283 ? -17.297 21.766 10.555 1 93.81 283 GLU A N 1
ATOM 2200 C CA . GLU A 1 283 ? -16.844 20.766 9.586 1 93.81 283 GLU A CA 1
ATOM 2201 C C . GLU A 1 283 ? -16.156 21.422 8.391 1 93.81 283 GLU A C 1
ATOM 2203 O O . GLU A 1 283 ? -15.555 20.75 7.566 1 93.81 283 GLU A O 1
ATOM 2208 N N . THR A 1 284 ? -16.172 22.734 8.312 1 94.19 284 THR A N 1
ATOM 2209 C CA . THR A 1 284 ? -15.711 23.453 7.125 1 94.19 284 THR A CA 1
ATOM 2210 C C . THR A 1 284 ? -14.234 23.156 6.855 1 94.19 284 THR A C 1
ATOM 2212 O O . THR A 1 284 ? -13.852 22.875 5.719 1 94.19 284 THR A O 1
ATOM 2215 N N . PHE A 1 285 ? -13.414 23.25 7.852 1 95.94 285 PHE A N 1
ATOM 2216 C CA . PHE A 1 285 ? -11.992 22.969 7.691 1 95.94 285 PHE A CA 1
ATOM 2217 C C . PHE A 1 285 ? -11.773 21.562 7.152 1 95.94 285 PHE A C 1
ATOM 2219 O O . PHE A 1 285 ? -11.016 21.375 6.203 1 95.94 285 PHE A O 1
ATOM 2226 N N . HIS A 1 286 ? -12.43 20.609 7.789 1 96.12 286 HIS A N 1
ATOM 2227 C CA . HIS A 1 286 ? -12.234 19.219 7.418 1 96.12 286 HIS A CA 1
ATOM 2228 C C . HIS A 1 286 ? -12.695 18.953 5.992 1 96.12 286 HIS A C 1
ATOM 2230 O O . HIS A 1 286 ? -12.008 18.266 5.23 1 96.12 286 HIS A O 1
ATOM 2236 N N . ALA A 1 287 ? -13.844 19.453 5.668 1 93.5 287 ALA A N 1
ATOM 2237 C CA . ALA A 1 287 ? -14.344 19.297 4.305 1 93.5 287 ALA A CA 1
ATOM 2238 C C . ALA A 1 287 ? -13.367 19.875 3.289 1 93.5 287 ALA A C 1
ATOM 2240 O O . ALA A 1 287 ? -13.102 19.266 2.256 1 93.5 287 ALA A O 1
ATOM 2241 N N . ALA A 1 288 ? -12.859 21.062 3.615 1 92.94 288 ALA A N 1
ATOM 2242 C CA . ALA A 1 288 ? -11.883 21.688 2.734 1 92.94 288 ALA A CA 1
ATOM 2243 C C . ALA A 1 288 ? -10.609 20.844 2.627 1 92.94 288 ALA A C 1
ATOM 2245 O O . ALA A 1 288 ? -10.055 20.703 1.54 1 92.94 288 ALA A O 1
ATOM 2246 N N . TYR A 1 289 ? -10.25 20.406 3.742 1 94.12 289 TYR A N 1
ATOM 2247 C CA . TYR A 1 289 ? -9.039 19.594 3.795 1 94.12 289 TYR A CA 1
ATOM 2248 C C . TYR A 1 289 ? -9.195 18.328 2.957 1 94.12 289 TYR A C 1
ATOM 2250 O O . TYR A 1 289 ? -8.258 17.922 2.264 1 94.12 289 TYR A O 1
ATOM 2258 N N . PHE A 1 290 ? -10.328 17.672 2.996 1 93.81 290 PHE A N 1
ATOM 2259 C CA . PHE A 1 290 ? -10.617 16.5 2.174 1 93.81 290 PHE A CA 1
ATOM 2260 C C . PHE A 1 290 ? -10.609 16.875 0.694 1 93.81 290 PHE A C 1
ATOM 2262 O O . PHE A 1 290 ? -10.094 16.125 -0.133 1 93.81 290 PHE A O 1
ATOM 2269 N N . GLN A 1 291 ? -11.141 17.984 0.395 1 91 291 GLN A N 1
ATOM 2270 C CA . GLN A 1 291 ? -11.203 18.422 -0.997 1 91 291 GLN A CA 1
ATOM 2271 C C . GLN A 1 291 ? -9.805 18.609 -1.575 1 91 291 GLN A C 1
ATOM 2273 O O . GLN A 1 291 ? -9.562 18.312 -2.742 1 91 291 GLN A O 1
ATOM 2278 N N . LEU A 1 292 ? -8.891 19.031 -0.768 1 91.69 292 LEU A N 1
ATOM 2279 C CA . LEU A 1 292 ? -7.531 19.297 -1.207 1 91.69 292 LEU A CA 1
ATOM 2280 C C . LEU A 1 292 ? -6.801 18.016 -1.554 1 91.69 292 LEU A C 1
ATOM 2282 O O . LEU A 1 292 ? -5.754 18.047 -2.207 1 91.69 292 LEU A O 1
ATOM 2286 N N . THR A 1 293 ? -7.363 16.938 -1.146 1 92.44 293 THR A N 1
ATOM 2287 C CA . THR A 1 293 ? -6.734 15.664 -1.449 1 92.44 293 THR A CA 1
ATOM 2288 C C . THR A 1 293 ? -6.805 15.367 -2.945 1 92.44 293 THR A C 1
ATOM 2290 O O . THR A 1 293 ? -5.902 14.742 -3.502 1 92.44 293 THR A O 1
ATOM 2293 N N . ILE A 1 294 ? -7.797 15.875 -3.596 1 89.19 294 ILE A N 1
ATOM 2294 C CA . ILE A 1 294 ? -7.98 15.609 -5.02 1 89.19 294 ILE A CA 1
ATOM 2295 C C . ILE A 1 294 ? -6.867 16.281 -5.816 1 89.19 294 ILE A C 1
ATOM 2297 O O . ILE A 1 294 ? -6.184 15.625 -6.609 1 89.19 294 ILE A O 1
ATOM 2301 N N . PRO A 1 295 ? -6.602 17.578 -5.613 1 88.19 295 PRO A N 1
ATOM 2302 C CA . PRO A 1 295 ? -5.469 18.156 -6.336 1 88.19 295 PRO A CA 1
ATOM 2303 C C . PRO A 1 295 ? -4.129 17.562 -5.898 1 88.19 295 PRO A C 1
ATOM 2305 O O . PRO A 1 295 ? -3.186 17.516 -6.691 1 88.19 295 PRO A O 1
ATOM 2308 N N . SER A 1 296 ? -4.043 17.172 -4.66 1 90.56 296 SER A N 1
ATOM 2309 C CA . SER A 1 296 ? -2.826 16.484 -4.238 1 90.56 296 SER A CA 1
ATOM 2310 C C . SER A 1 296 ? -2.588 15.234 -5.07 1 90.56 296 SER A C 1
ATOM 2312 O O . SER A 1 296 ? -1.468 14.984 -5.52 1 90.56 296 SER A O 1
ATOM 2314 N N . LEU A 1 297 ? -3.629 14.477 -5.258 1 88.94 297 LEU A N 1
ATOM 2315 C CA . LEU A 1 297 ? -3.537 13.258 -6.059 1 88.94 297 LEU A CA 1
ATOM 2316 C C . LEU A 1 297 ? -3.236 13.594 -7.516 1 88.94 297 LEU A C 1
ATOM 2318 O O . LEU A 1 297 ? -2.469 12.891 -8.172 1 88.94 297 LEU A O 1
ATOM 2322 N N . ASP A 1 298 ? -3.834 14.602 -7.957 1 84.25 298 ASP A N 1
ATOM 2323 C CA . ASP A 1 298 ? -3.586 15.031 -9.328 1 84.25 298 ASP A CA 1
ATOM 2324 C C . ASP A 1 298 ? -2.117 15.406 -9.531 1 84.25 298 ASP A C 1
ATOM 2326 O O . ASP A 1 298 ? -1.515 15.047 -10.547 1 84.25 298 ASP A O 1
ATOM 2330 N N . LEU A 1 299 ? -1.656 16.141 -8.625 1 85.38 299 LEU A N 1
ATOM 2331 C CA . LEU A 1 299 ? -0.249 16.531 -8.656 1 85.38 299 LEU A CA 1
ATOM 2332 C C . LEU A 1 299 ? 0.649 15.297 -8.656 1 85.38 299 LEU A C 1
ATOM 2334 O O . LEU A 1 299 ? 1.571 15.188 -9.469 1 85.38 299 LEU A O 1
ATOM 2338 N N . LEU A 1 300 ? 0.386 14.438 -7.805 1 87.62 300 LEU A N 1
ATOM 2339 C CA . LEU A 1 300 ? 1.207 13.242 -7.676 1 87.62 300 LEU A CA 1
ATOM 2340 C C . LEU A 1 300 ? 1.116 12.383 -8.93 1 87.62 300 LEU A C 1
ATOM 2342 O O . LEU A 1 300 ? 2.125 11.844 -9.398 1 87.62 300 LEU A O 1
ATOM 2346 N N . ASN A 1 301 ? -0.038 12.273 -9.477 1 81.75 301 ASN A N 1
ATOM 2347 C CA . ASN A 1 301 ? -0.225 11.477 -10.68 1 81.75 301 ASN A CA 1
ATOM 2348 C C . ASN A 1 301 ? 0.446 12.117 -11.891 1 81.75 301 ASN A C 1
ATOM 2350 O O . ASN A 1 301 ? 0.832 11.43 -12.836 1 81.75 301 ASN A O 1
ATOM 2354 N N . ARG A 1 302 ? 0.557 13.367 -11.789 1 76.75 302 ARG A N 1
ATOM 2355 C CA . ARG A 1 302 ? 1.279 14.07 -12.844 1 76.75 302 ARG A CA 1
ATOM 2356 C C . ARG A 1 302 ? 2.773 13.766 -12.781 1 76.75 302 ARG A C 1
ATOM 2358 O O . ARG A 1 302 ? 3.422 13.602 -13.82 1 76.75 302 ARG A O 1
ATOM 2365 N N . VAL A 1 303 ? 3.186 13.766 -11.648 1 79.62 303 VAL A N 1
ATOM 2366 C CA . VAL A 1 303 ? 4.613 13.562 -11.445 1 79.62 303 VAL A CA 1
ATOM 2367 C C . VAL A 1 303 ? 4.961 12.086 -11.641 1 79.62 303 VAL A C 1
ATOM 2369 O O . VAL A 1 303 ? 5.965 11.758 -12.273 1 79.62 303 VAL A O 1
ATOM 2372 N N . PHE A 1 304 ? 4.105 11.305 -11.141 1 83.06 304 PHE A N 1
ATOM 2373 C CA . PHE A 1 304 ? 4.363 9.867 -11.156 1 83.06 304 PHE A CA 1
ATOM 2374 C C . PHE A 1 304 ? 3.393 9.156 -12.086 1 83.06 304 PHE A C 1
ATOM 2376 O O . PHE A 1 304 ? 2.32 8.719 -11.664 1 83.06 304 PHE A O 1
ATOM 2383 N N . HIS A 1 305 ? 3.719 9.031 -13.25 1 79.12 305 HIS A N 1
ATOM 2384 C CA . HIS A 1 305 ? 2.873 8.375 -14.234 1 79.12 305 HIS A CA 1
ATOM 2385 C C . HIS A 1 305 ? 3.699 7.496 -15.172 1 79.12 305 HIS A C 1
ATOM 2387 O O . HIS A 1 305 ? 4.828 7.848 -15.523 1 79.12 305 HIS A O 1
ATOM 2393 N N . VAL A 1 306 ? 3.146 6.34 -15.398 1 77.44 306 VAL A N 1
ATOM 2394 C CA . VAL A 1 306 ? 3.791 5.434 -16.344 1 77.44 306 VAL A CA 1
ATOM 2395 C C . VAL A 1 306 ? 3.17 5.605 -17.734 1 77.44 306 VAL A C 1
ATOM 2397 O O . VAL A 1 306 ? 1.945 5.582 -17.875 1 77.44 306 VAL A O 1
ATOM 2400 N N . ASP A 1 307 ? 3.998 5.816 -18.641 1 68.19 307 ASP A N 1
ATOM 2401 C CA . ASP A 1 307 ? 3.523 5.871 -20.016 1 68.19 307 ASP A CA 1
ATOM 2402 C C . ASP A 1 307 ? 3.066 4.496 -20.5 1 68.19 307 ASP A C 1
ATOM 2404 O O . ASP A 1 307 ? 3.865 3.559 -20.562 1 68.19 307 ASP A O 1
ATOM 2408 N N . PRO A 1 308 ? 1.788 4.426 -20.781 1 67.06 308 PRO A N 1
ATOM 2409 C CA . PRO A 1 308 ? 1.294 3.109 -21.203 1 67.06 308 PRO A CA 1
ATOM 2410 C C . PRO A 1 308 ? 2.027 2.566 -22.422 1 67.06 308 PRO A C 1
ATOM 2412 O O . PRO A 1 308 ? 2.148 1.35 -22.578 1 67.06 308 PRO A O 1
ATOM 2415 N N . ARG A 1 309 ? 2.518 3.402 -23.375 1 65.69 309 ARG A N 1
ATOM 2416 C CA . ARG A 1 309 ? 3.246 2.955 -24.547 1 65.69 309 ARG A CA 1
ATOM 2417 C C . ARG A 1 309 ? 4.582 2.332 -24.172 1 65.69 309 ARG A C 1
ATOM 2419 O O . ARG A 1 309 ? 4.98 1.309 -24.734 1 65.69 309 ARG A O 1
ATOM 2426 N N . ALA A 1 310 ? 5.176 2.996 -23.172 1 66.38 310 ALA A N 1
ATOM 2427 C CA . ALA A 1 310 ? 6.457 2.48 -22.703 1 66.38 310 ALA A CA 1
ATOM 2428 C C . ALA A 1 310 ? 6.289 1.123 -22.031 1 66.38 310 ALA A C 1
ATOM 2430 O O . ALA A 1 310 ? 7.125 0.231 -22.188 1 66.38 310 ALA A O 1
ATOM 2431 N N . ALA A 1 311 ? 5.246 1.036 -21.359 1 66.88 311 ALA A N 1
ATOM 2432 C CA . ALA A 1 311 ? 4.965 -0.225 -20.688 1 66.88 311 ALA A CA 1
ATOM 2433 C C . ALA A 1 311 ? 4.695 -1.342 -21.688 1 66.88 311 ALA A C 1
ATOM 2435 O O . ALA A 1 311 ? 5.195 -2.459 -21.531 1 66.88 311 ALA A O 1
ATOM 2436 N N . ARG A 1 312 ? 3.934 -1.022 -22.688 1 69.81 312 ARG A N 1
ATOM 2437 C CA . ARG A 1 312 ? 3.617 -2.006 -23.703 1 69.81 312 ARG A CA 1
ATOM 2438 C C . ARG A 1 312 ? 4.871 -2.416 -24.484 1 69.81 312 ARG A C 1
ATOM 2440 O O . ARG A 1 312 ? 5.043 -3.59 -24.812 1 69.81 312 ARG A O 1
ATOM 2447 N N . GLU A 1 313 ? 5.645 -1.393 -24.719 1 66.75 313 GLU A N 1
ATOM 2448 C CA . GLU A 1 313 ? 6.883 -1.687 -25.422 1 66.75 313 GLU A CA 1
ATOM 2449 C C . GLU A 1 313 ? 7.781 -2.615 -24.609 1 66.75 313 GLU A C 1
ATOM 2451 O O . GLU A 1 313 ? 8.469 -3.473 -25.172 1 66.75 313 GLU A O 1
ATOM 2456 N N . SER A 1 314 ? 7.723 -2.371 -23.438 1 63.81 314 SER A N 1
ATOM 2457 C CA . SER A 1 314 ? 8.531 -3.225 -22.562 1 63.81 314 SER A CA 1
ATOM 2458 C C . SER A 1 314 ? 8.047 -4.668 -22.609 1 63.81 314 SER A C 1
ATOM 2460 O O . SER A 1 314 ? 8.844 -5.602 -22.453 1 63.81 314 SER A O 1
ATOM 2462 N N . PHE A 1 315 ? 6.73 -4.754 -22.75 1 56.47 315 PHE A N 1
ATOM 2463 C CA . PHE A 1 315 ? 6.109 -6.07 -22.828 1 56.47 315 PHE A CA 1
ATOM 2464 C C . PHE A 1 315 ? 6.199 -6.641 -24.234 1 56.47 315 PHE A C 1
ATOM 2466 O O . PHE A 1 315 ? 6.609 -7.789 -24.422 1 56.47 315 PHE A O 1
ATOM 2473 N N . MET A 1 316 ? 5.531 -5.668 -25.188 1 54.88 316 MET A N 1
ATOM 2474 C CA . MET A 1 316 ? 5.383 -6.129 -26.562 1 54.88 316 MET A CA 1
ATOM 2475 C C . MET A 1 316 ? 6.652 -5.867 -27.359 1 54.88 316 MET A C 1
ATOM 2477 O O . MET A 1 316 ? 6.762 -6.285 -28.516 1 54.88 316 MET A O 1
ATOM 2481 N N . GLY A 1 317 ? 7.559 -4.855 -26.969 1 51.56 317 GLY A N 1
ATOM 2482 C CA . GLY A 1 317 ? 8.664 -4.879 -27.922 1 51.56 317 GLY A CA 1
ATOM 2483 C C . GLY A 1 317 ? 8.898 -6.246 -28.531 1 51.56 317 GLY A C 1
ATOM 2484 O O . GLY A 1 317 ? 9.766 -6.402 -29.406 1 51.56 317 GLY A O 1
ATOM 2485 N N . TRP A 1 318 ? 8.375 -7.137 -27.984 1 41 318 TRP A N 1
ATOM 2486 C CA . TRP A 1 318 ? 8.297 -8.422 -28.672 1 41 318 TRP A CA 1
ATOM 2487 C C . TRP A 1 318 ? 7.145 -8.453 -29.656 1 41 318 TRP A C 1
ATOM 2489 O O . TRP A 1 318 ? 7.027 -9.383 -30.469 1 41 318 TRP A O 1
ATOM 2499 N N . PHE A 1 319 ? 6.012 -7.949 -29.359 1 38 319 PHE A N 1
ATOM 2500 C CA . PHE A 1 319 ? 4.949 -8.07 -30.344 1 38 319 PHE A CA 1
ATOM 2501 C C . PHE A 1 319 ? 5.184 -7.117 -31.516 1 38 319 PHE A C 1
ATOM 2503 O O . PHE A 1 319 ? 5.688 -6.008 -31.312 1 38 319 PHE A O 1
ATOM 2510 N N . PRO A 1 320 ? 5.465 -7.746 -32.625 1 35.19 320 PRO A N 1
ATOM 2511 C CA . PRO A 1 320 ? 5.699 -6.898 -33.812 1 35.19 320 PRO A CA 1
ATOM 2512 C C . PRO A 1 320 ? 4.945 -5.57 -33.719 1 35.19 320 PRO A C 1
ATOM 2514 O O . PRO A 1 320 ? 3.883 -5.492 -33.094 1 35.19 320 PRO A O 1
ATOM 2517 N N . ALA A 1 321 ? 5.621 -4.508 -33.875 1 34.59 321 ALA A N 1
ATOM 2518 C CA . ALA A 1 321 ? 5.035 -3.205 -34.188 1 34.59 321 ALA A CA 1
ATOM 2519 C C . ALA A 1 321 ? 3.705 -3.365 -34.906 1 34.59 321 ALA A C 1
ATOM 2521 O O . ALA A 1 321 ? 3.664 -3.85 -36.031 1 34.59 321 ALA A O 1
ATOM 2522 N N . THR A 1 322 ? 2.721 -4.176 -34.531 1 32.28 322 THR A N 1
ATOM 2523 C CA . THR A 1 322 ? 1.646 -4.066 -35.5 1 32.28 322 THR A CA 1
ATOM 2524 C C . THR A 1 322 ? 1.67 -2.701 -36.188 1 32.28 322 THR A C 1
ATOM 2526 O O . THR A 1 322 ? 1.884 -1.679 -35.531 1 32.28 322 THR A O 1
ATOM 2529 N N . THR A 1 323 ? 2.004 -2.695 -37.438 1 31.91 323 THR A N 1
ATOM 2530 C CA . THR A 1 323 ? 1.969 -1.699 -38.5 1 31.91 323 THR A CA 1
ATOM 2531 C C . THR A 1 323 ? 0.917 -0.633 -38.219 1 31.91 323 THR A C 1
ATOM 2533 O O . THR A 1 323 ? 0.795 0.345 -38.938 1 31.91 323 THR A O 1
ATOM 2536 N N . GLN A 1 324 ? -0.348 -1.158 -37.938 1 31.19 324 GLN A N 1
ATOM 2537 C CA . GLN A 1 324 ? -1.324 -0.078 -38.062 1 31.19 324 GLN A CA 1
ATOM 2538 C C . GLN A 1 324 ? -0.974 1.07 -37.094 1 31.19 324 GLN A C 1
ATOM 2540 O O . GLN A 1 324 ? -0.858 0.874 -35.906 1 31.19 324 GLN A O 1
ATOM 2545 N N . ASN A 1 325 ? -0.135 1.89 -37.406 1 32.62 325 ASN A N 1
ATOM 2546 C CA . ASN A 1 325 ? -0.003 3.314 -37.125 1 32.62 325 ASN A CA 1
ATOM 2547 C C . ASN A 1 325 ? -1.229 3.857 -36.406 1 32.62 325 ASN A C 1
ATOM 2549 O O . ASN A 1 325 ? -1.684 4.969 -36.688 1 32.62 325 ASN A O 1
ATOM 2553 N N . GLN A 1 326 ? -2.215 2.973 -36.344 1 33.28 326 GLN A N 1
ATOM 2554 C CA . GLN A 1 326 ? -3.439 3.629 -35.906 1 33.28 326 GLN A CA 1
ATOM 2555 C C . GLN A 1 326 ? -3.184 4.496 -34.656 1 33.28 326 GLN A C 1
ATOM 2557 O O . GLN A 1 326 ? -2.299 4.195 -33.875 1 33.28 326 GLN A O 1
ATOM 2562 N N . ASP A 1 327 ? -3.73 5.562 -34.812 1 30.92 327 ASP A N 1
ATOM 2563 C CA . ASP A 1 327 ? -4.031 6.652 -33.875 1 30.92 327 ASP A CA 1
ATOM 2564 C C . ASP A 1 327 ? -4.266 6.129 -32.469 1 30.92 327 ASP A C 1
ATOM 2566 O O . ASP A 1 327 ? -5.406 5.887 -32.062 1 30.92 327 ASP A O 1
ATOM 2570 N N . LEU A 1 328 ? -3.797 4.891 -32.406 1 35.88 328 LEU A N 1
ATOM 2571 C CA . LEU A 1 328 ? -4.035 4.719 -30.969 1 35.88 328 LEU A CA 1
ATOM 2572 C C . LEU A 1 328 ? -4.023 6.062 -30.25 1 35.88 328 LEU A C 1
ATOM 2574 O O . LEU A 1 328 ? -3.08 6.84 -30.391 1 35.88 328 LEU A O 1
ATOM 2578 N N . LEU A 1 329 ? -5.109 6.52 -30.406 1 32.25 329 LEU A N 1
ATOM 2579 C CA . LEU A 1 329 ? -5.23 7.766 -29.656 1 32.25 329 LEU A CA 1
ATOM 2580 C C . LEU A 1 329 ? -4.211 7.82 -28.516 1 32.25 329 LEU A C 1
ATOM 2582 O O . LEU A 1 329 ? -3.938 6.805 -27.875 1 32.25 329 LEU A O 1
ATOM 2586 N N . PRO A 1 330 ? -3.186 8.539 -28.734 1 32.12 330 PRO A N 1
ATOM 2587 C CA . PRO A 1 330 ? -2.297 8.805 -27.609 1 32.12 330 PRO A CA 1
ATOM 2588 C C . PRO A 1 330 ? -2.93 8.453 -26.266 1 32.12 330 PRO A C 1
ATOM 2590 O O . PRO A 1 330 ? -4.066 8.844 -25.984 1 32.12 330 PRO A O 1
ATOM 2593 N N . MET A 1 331 ? -2.984 7.137 -26 1 33.06 331 MET A N 1
ATOM 2594 C CA . MET A 1 331 ? -3.334 7.121 -24.594 1 33.06 331 MET A CA 1
ATOM 2595 C C . MET A 1 331 ? -3.055 8.477 -23.938 1 33.06 331 MET A C 1
ATOM 2597 O O . MET A 1 331 ? -2.004 9.07 -24.188 1 33.06 331 MET A O 1
ATOM 2601 N N . THR A 1 332 ? -3.932 9.188 -23.781 1 33.19 332 THR A N 1
ATOM 2602 C CA . THR A 1 332 ? -3.836 10.492 -23.141 1 33.19 332 THR A CA 1
ATOM 2603 C C . THR A 1 332 ? -2.668 10.539 -22.172 1 33.19 332 THR A C 1
ATOM 2605 O O . THR A 1 332 ? -2.775 10.039 -21.047 1 33.19 332 THR A O 1
ATOM 2608 N N . ALA A 1 333 ? -1.589 9.914 -22.516 1 37.12 333 ALA A N 1
ATOM 2609 C CA . ALA A 1 333 ? -0.487 10.406 -21.688 1 37.12 333 ALA A CA 1
ATOM 2610 C C . ALA A 1 333 ? -0.699 11.875 -21.312 1 37.12 333 ALA A C 1
ATOM 2612 O O . ALA A 1 333 ? -0.617 12.758 -22.156 1 37.12 333 ALA A O 1
ATOM 2613 N N . THR A 1 334 ? -1.723 12.242 -20.75 1 39.09 334 THR A N 1
ATOM 2614 C CA . THR A 1 334 ? -1.729 13.609 -20.234 1 39.09 334 THR A CA 1
ATOM 2615 C C . THR A 1 334 ? -0.308 14.094 -19.969 1 39.09 334 THR A C 1
ATOM 2617 O O . THR A 1 334 ? 0.359 13.602 -19.047 1 39.09 334 THR A O 1
ATOM 2620 N N . SER A 1 335 ? 0.493 14.133 -21.031 1 44.72 335 SER A N 1
ATOM 2621 C CA . SER A 1 335 ? 1.761 14.828 -20.844 1 44.72 335 SER A CA 1
ATOM 2622 C C . SER A 1 335 ? 1.602 16.016 -19.891 1 44.72 335 SER A C 1
ATOM 2624 O O . SER A 1 335 ? 0.707 16.844 -20.078 1 44.72 335 SER A O 1
ATOM 2626 N N . ASN A 1 336 ? 1.837 15.711 -18.688 1 59.59 336 ASN A N 1
ATOM 2627 C CA . ASN A 1 336 ? 1.938 16.812 -17.734 1 59.59 336 ASN A CA 1
ATOM 2628 C C . ASN A 1 336 ? 2.719 17.984 -18.328 1 59.59 336 ASN A C 1
ATOM 2630 O O . ASN A 1 336 ? 3.945 18.031 -18.219 1 59.59 336 ASN A O 1
ATOM 2634 N N . THR A 1 337 ? 1.906 18.766 -19.25 1 68.06 337 THR A N 1
ATOM 2635 C CA . THR A 1 337 ? 2.518 19.938 -19.859 1 68.06 337 THR A CA 1
ATOM 2636 C C . THR A 1 337 ? 2.666 21.062 -18.859 1 68.06 337 THR A C 1
ATOM 2638 O O . THR A 1 337 ? 2.102 21 -17.75 1 68.06 337 THR A O 1
ATOM 2641 N N . TYR A 1 338 ? 3.494 22 -19.156 1 80.81 338 TYR A N 1
ATOM 2642 C CA . TYR A 1 338 ? 3.654 23.203 -18.344 1 80.81 338 TYR A CA 1
ATOM 2643 C C . TYR A 1 338 ? 2.334 23.953 -18.219 1 80.81 338 TYR A C 1
ATOM 2645 O O . TYR A 1 338 ? 2.012 24.484 -17.156 1 80.81 338 TYR A O 1
ATOM 2653 N N . GLU A 1 339 ? 1.565 23.922 -19.297 1 77.69 339 GLU A N 1
ATOM 2654 C CA . GLU A 1 339 ? 0.272 24.609 -19.281 1 77.69 339 GLU A CA 1
ATOM 2655 C C . GLU A 1 339 ? -0.677 23.969 -18.281 1 77.69 339 GLU A C 1
ATOM 2657 O O . GLU A 1 339 ? -1.445 24.656 -17.609 1 77.69 339 GLU A O 1
ATOM 2662 N N . ASP A 1 340 ? -0.521 22.703 -18.203 1 75.44 340 ASP A N 1
ATOM 2663 C CA . ASP A 1 340 ? -1.348 21.984 -17.234 1 75.44 340 ASP A CA 1
ATOM 2664 C C . ASP A 1 340 ? -0.943 22.344 -15.805 1 75.44 340 ASP A C 1
ATOM 2666 O O . ASP A 1 340 ? -1.793 22.438 -14.914 1 75.44 340 ASP A O 1
ATOM 2670 N N . ALA A 1 341 ? 0.319 22.484 -15.617 1 83.62 341 ALA A N 1
ATOM 2671 C CA . ALA A 1 341 ? 0.809 22.891 -14.297 1 83.62 341 ALA A CA 1
ATOM 2672 C C . ALA A 1 341 ? 0.299 24.281 -13.922 1 83.62 341 ALA A C 1
ATOM 2674 O O . ALA A 1 341 ? -0.126 24.5 -12.781 1 83.62 341 ALA A O 1
ATOM 2675 N N . ILE A 1 342 ? 0.331 25.188 -14.883 1 86.19 342 ILE A N 1
ATOM 2676 C CA . ILE A 1 342 ? -0.156 26.547 -14.648 1 86.19 342 ILE A CA 1
ATOM 2677 C C . ILE A 1 342 ? -1.646 26.5 -14.32 1 86.19 342 ILE A C 1
ATOM 2679 O O . ILE A 1 342 ? -2.094 27.156 -13.375 1 86.19 342 ILE A O 1
ATOM 2683 N N . ARG A 1 343 ? -2.297 25.719 -15.07 1 81.69 343 ARG A N 1
ATOM 2684 C CA . ARG A 1 343 ? -3.736 25.609 -14.852 1 81.69 343 ARG A CA 1
ATOM 2685 C C . ARG A 1 343 ? -4.043 25.078 -13.461 1 81.69 343 ARG A C 1
ATOM 2687 O O . ARG A 1 343 ? -4.906 25.609 -12.758 1 81.69 343 ARG A O 1
ATOM 2694 N N . LEU A 1 344 ? -3.391 24.062 -13.078 1 83.38 344 LEU A N 1
ATOM 2695 C CA . LEU A 1 344 ? -3.627 23.469 -11.766 1 83.38 344 LEU A CA 1
ATOM 2696 C C . LEU A 1 344 ? -3.279 24.469 -10.656 1 83.38 344 LEU A C 1
ATOM 2698 O O . LEU A 1 344 ? -3.994 24.562 -9.656 1 83.38 344 LEU A O 1
ATOM 2702 N N . GLY A 1 345 ? -2.189 25.141 -10.836 1 86.88 345 GLY A N 1
ATOM 2703 C CA . GLY A 1 345 ? -1.828 26.156 -9.867 1 86.88 345 GLY A CA 1
ATOM 2704 C C . GLY A 1 345 ? -2.891 27.234 -9.711 1 86.88 345 GLY A C 1
ATOM 2705 O O . GLY A 1 345 ? -3.246 27.594 -8.586 1 86.88 345 GLY A O 1
ATOM 2706 N N . ARG A 1 346 ? -3.369 27.656 -10.789 1 84.56 346 ARG A N 1
ATOM 2707 C CA . ARG A 1 346 ? -4.402 28.688 -10.766 1 84.56 346 ARG A CA 1
ATOM 2708 C C . ARG A 1 346 ? -5.695 28.156 -10.156 1 84.56 346 ARG A C 1
ATOM 2710 O O . ARG A 1 346 ? -6.391 28.859 -9.43 1 84.56 346 ARG A O 1
ATOM 2717 N N . ASP A 1 347 ? -5.977 26.922 -10.492 1 83.25 347 ASP A N 1
ATOM 2718 C CA . ASP A 1 347 ? -7.172 26.297 -9.938 1 83.25 347 ASP A CA 1
ATOM 2719 C C . ASP A 1 347 ? -7.098 26.219 -8.414 1 83.25 347 ASP A C 1
ATOM 2721 O O . ASP A 1 347 ? -8.109 26.391 -7.73 1 83.25 347 ASP A O 1
ATOM 2725 N N . ILE A 1 348 ? -5.98 25.953 -7.879 1 89.19 348 ILE A N 1
ATOM 2726 C CA . ILE A 1 348 ? -5.805 25.844 -6.438 1 89.19 348 ILE A CA 1
ATOM 2727 C C . ILE A 1 348 ? -6 27.219 -5.793 1 89.19 348 ILE A C 1
ATOM 2729 O O . ILE A 1 348 ? -6.664 27.344 -4.762 1 89.19 348 ILE A O 1
ATOM 2733 N N . PHE A 1 349 ? -5.465 28.266 -6.457 1 88.94 349 PHE A N 1
ATOM 2734 C CA . PHE A 1 349 ? -5.664 29.609 -5.953 1 88.94 349 PHE A CA 1
ATOM 2735 C C . PHE A 1 349 ? -7.141 30 -5.992 1 88.94 349 PHE A C 1
ATOM 2737 O O . PHE A 1 349 ? -7.652 30.609 -5.055 1 88.94 349 PHE A O 1
ATOM 2744 N N . GLU A 1 350 ? -7.75 29.609 -7.059 1 84.62 350 GLU A N 1
ATOM 2745 C CA . GLU A 1 350 ? -9.172 29.906 -7.203 1 84.62 350 GLU A CA 1
ATOM 2746 C C . GLU A 1 350 ? -10 29.172 -6.16 1 84.62 350 GLU A C 1
ATOM 2748 O O . GLU A 1 350 ? -10.938 29.75 -5.586 1 84.62 350 GLU A O 1
ATOM 2753 N N . TRP A 1 351 ? -9.727 27.953 -6.004 1 87.19 351 TRP A N 1
ATOM 2754 C CA . TRP A 1 351 ? -10.414 27.188 -4.977 1 87.19 351 TRP A CA 1
ATOM 2755 C C . TRP A 1 351 ? -10.258 27.828 -3.607 1 87.19 351 TRP A C 1
ATOM 2757 O O . TRP A 1 351 ? -11.219 27.953 -2.852 1 87.19 351 TRP A O 1
ATOM 2767 N N . TYR A 1 352 ? -9.062 28.203 -3.277 1 91.44 352 TYR A N 1
ATOM 2768 C CA . TYR A 1 352 ? -8.797 28.797 -1.972 1 91.44 352 TYR A CA 1
ATOM 2769 C C . TYR A 1 352 ? -9.57 30.109 -1.796 1 91.44 352 TYR A C 1
ATOM 2771 O O . TYR A 1 352 ? -10.008 30.422 -0.69 1 91.44 352 TYR A O 1
ATOM 2779 N N . ALA A 1 353 ? -9.742 30.797 -2.902 1 87.31 353 ALA A N 1
ATOM 2780 C CA . ALA A 1 353 ? -10.492 32.062 -2.859 1 87.31 353 ALA A CA 1
ATOM 2781 C C . ALA A 1 353 ? -11.969 31.797 -2.543 1 87.31 353 ALA A C 1
ATOM 2783 O O . ALA A 1 353 ? -12.664 32.688 -2.049 1 87.31 353 ALA A O 1
ATOM 2784 N N . HIS A 1 354 ? -12.406 30.562 -2.725 1 83.44 354 HIS A N 1
ATOM 2785 C CA . HIS A 1 354 ? -13.805 30.234 -2.477 1 83.44 354 HIS A CA 1
ATOM 2786 C C . HIS A 1 354 ? -14 29.719 -1.053 1 83.44 354 HIS A C 1
ATOM 2788 O O . HIS A 1 354 ? -15.141 29.578 -0.596 1 83.44 354 HIS A O 1
ATOM 2794 N N . VAL A 1 355 ? -12.945 29.453 -0.41 1 89.75 355 VAL A N 1
ATOM 2795 C CA . VAL A 1 355 ? -13.055 29.078 0.995 1 89.75 355 VAL A CA 1
ATOM 2796 C C . VAL A 1 355 ? -13.625 30.25 1.801 1 89.75 355 VAL A C 1
ATOM 2798 O O . VAL A 1 355 ? -13.25 31.406 1.583 1 89.75 355 VAL A O 1
ATOM 2801 N N . PRO A 1 356 ? -14.586 29.938 2.67 1 90.62 356 PRO A N 1
ATOM 2802 C CA . PRO A 1 356 ? -15.164 31.031 3.463 1 90.62 356 PRO A CA 1
ATOM 2803 C C . PRO A 1 356 ? -14.102 31.859 4.184 1 90.62 356 PRO A C 1
ATOM 2805 O O . PRO A 1 356 ? -13.109 31.312 4.68 1 90.62 356 PRO A O 1
ATOM 2808 N N . ARG A 1 357 ? -14.383 33.125 4.363 1 88.19 357 ARG A N 1
ATOM 2809 C CA . ARG A 1 357 ? -13.406 34.062 4.898 1 88.19 357 ARG A CA 1
ATOM 2810 C C . ARG A 1 357 ? -12.953 33.656 6.293 1 88.19 357 ARG A C 1
ATOM 2812 O O . ARG A 1 357 ? -11.789 33.844 6.652 1 88.19 357 ARG A O 1
ATOM 2819 N N . GLY A 1 358 ? -13.859 33.125 7.004 1 88.5 358 GLY A N 1
ATOM 2820 C CA . GLY A 1 358 ? -13.523 32.719 8.352 1 88.5 358 GLY A CA 1
ATOM 2821 C C . GLY A 1 358 ? -12.547 31.562 8.398 1 88.5 358 GLY A C 1
ATOM 2822 O O . GLY A 1 358 ? -11.945 31.281 9.438 1 88.5 358 GLY A O 1
ATOM 2823 N N . MET A 1 359 ? -12.32 30.938 7.254 1 92.56 359 MET A N 1
ATOM 2824 C CA . MET A 1 359 ? -11.438 29.781 7.18 1 92.56 359 MET A CA 1
ATOM 2825 C C . MET A 1 359 ? -10.289 30.031 6.207 1 92.56 359 MET A C 1
ATOM 2827 O O . MET A 1 359 ? -9.57 29.109 5.828 1 92.56 359 MET A O 1
ATOM 2831 N N . ARG A 1 360 ? -10.094 31.266 5.898 1 91.69 360 ARG A N 1
ATOM 2832 C CA . ARG A 1 360 ? -9.062 31.641 4.938 1 91.69 360 ARG A CA 1
ATOM 2833 C C . ARG A 1 360 ? -8.039 32.594 5.566 1 91.69 360 ARG A C 1
ATOM 2835 O O . ARG A 1 360 ? -8.406 33.5 6.324 1 91.69 360 ARG A O 1
ATOM 2842 N N . PHE A 1 361 ? -6.789 32.344 5.23 1 93.56 361 PHE A N 1
ATOM 2843 C CA . PHE A 1 361 ? -5.703 33.219 5.648 1 93.56 361 PHE A CA 1
ATOM 2844 C C . PHE A 1 361 ? -5.211 34.062 4.477 1 93.56 361 PHE A C 1
ATOM 2846 O O . PHE A 1 361 ? -5.09 33.562 3.355 1 93.56 361 PHE A O 1
ATOM 2853 N N . GLU A 1 362 ? -5.008 35.281 4.727 1 89.38 362 GLU A N 1
ATOM 2854 C CA . GLU A 1 362 ? -4.371 36.188 3.785 1 89.38 362 GLU A CA 1
ATOM 2855 C C . GLU A 1 362 ? -3.131 36.844 4.395 1 89.38 362 GLU A C 1
ATOM 2857 O O . GLU A 1 362 ? -3.121 37.188 5.582 1 89.38 362 GLU A O 1
ATOM 2862 N N . PRO A 1 363 ? -2.127 36.906 3.621 1 86.06 363 PRO A N 1
ATOM 2863 C CA . PRO A 1 363 ? -0.856 37.406 4.152 1 86.06 363 PRO A CA 1
ATOM 2864 C C . PRO A 1 363 ? -0.975 38.812 4.754 1 86.06 363 PRO A C 1
ATOM 2866 O O . PRO A 1 363 ? -0.167 39.188 5.605 1 86.06 363 PRO A O 1
ATOM 2869 N N . ASP A 1 364 ? -1.854 39.562 4.32 1 79.94 364 ASP A N 1
ATOM 2870 C CA . ASP A 1 364 ? -2.037 40.906 4.844 1 79.94 364 ASP A CA 1
ATOM 2871 C C . ASP A 1 364 ? -2.75 40.875 6.195 1 79.94 364 ASP A C 1
ATOM 2873 O O . ASP A 1 364 ? -2.84 41.906 6.875 1 79.94 364 ASP A O 1
ATOM 2877 N N . ASP A 1 365 ? -3.195 39.688 6.555 1 80 365 ASP A N 1
ATOM 2878 C CA . ASP A 1 365 ? -3.834 39.562 7.859 1 80 365 ASP A CA 1
ATOM 2879 C C . ASP A 1 365 ? -2.814 39.688 8.984 1 80 365 ASP A C 1
ATOM 2881 O O . ASP A 1 365 ? -1.699 39.188 8.883 1 80 365 ASP A O 1
ATOM 2885 N N . ASN A 1 366 ? -3.119 40.5 9.945 1 76.62 366 ASN A N 1
ATOM 2886 C CA . ASN A 1 366 ? -2.205 40.625 11.07 1 76.62 366 ASN A CA 1
ATOM 2887 C C . ASN A 1 366 ? -2.588 39.719 12.219 1 76.62 366 ASN A C 1
ATOM 2889 O O . ASN A 1 366 ? -3.73 39.25 12.297 1 76.62 366 ASN A O 1
ATOM 2893 N N . SER A 1 367 ? -1.669 39.406 13.016 1 77.44 367 SER A N 1
ATOM 2894 C CA . SER A 1 367 ? -1.799 38.469 14.117 1 77.44 367 SER A CA 1
ATOM 2895 C C . SER A 1 367 ? -2.875 38.906 15.102 1 77.44 367 SER A C 1
ATOM 2897 O O . SER A 1 367 ? -3.623 38.094 15.633 1 77.44 367 SER A O 1
ATOM 2899 N N . GLU A 1 368 ? -2.967 40.156 15.234 1 79.19 368 GLU A N 1
ATOM 2900 C CA . GLU A 1 368 ? -3.93 40.688 16.188 1 79.19 368 GLU A CA 1
ATOM 2901 C C . GLU A 1 368 ? -5.363 40.438 15.734 1 79.19 368 GLU A C 1
ATOM 2903 O O . GLU A 1 368 ? -6.227 40.094 16.547 1 79.19 368 GLU A O 1
ATOM 2908 N N . ASP A 1 369 ? -5.547 40.594 14.539 1 78.5 369 ASP A N 1
ATOM 2909 C CA . ASP A 1 369 ? -6.875 40.344 13.984 1 78.5 369 ASP A CA 1
ATOM 2910 C C . ASP A 1 369 ? -7.262 38.875 14.141 1 78.5 369 ASP A C 1
ATOM 2912 O O . ASP A 1 369 ? -8.414 38.562 14.438 1 78.5 369 ASP A O 1
ATOM 2916 N N . TYR A 1 370 ? -6.348 37.969 13.969 1 79.88 370 TYR A N 1
ATOM 2917 C CA . TYR A 1 370 ? -6.598 36.562 14.109 1 79.88 370 TYR A CA 1
ATOM 2918 C C . TYR A 1 370 ? -6.914 36.188 15.555 1 79.88 370 TYR A C 1
ATOM 2920 O O . TYR A 1 370 ? -7.855 35.438 15.812 1 79.88 370 TYR A O 1
ATOM 2928 N N . LEU A 1 371 ? -6.199 36.781 16.406 1 78.69 371 LEU A N 1
ATOM 2929 C CA . LEU A 1 371 ? -6.395 36.5 17.828 1 78.69 371 LEU A CA 1
ATOM 2930 C C . LEU A 1 371 ? -7.746 37 18.312 1 78.69 371 LEU A C 1
ATOM 2932 O O . LEU A 1 371 ? -8.367 36.406 19.188 1 78.69 371 LEU A O 1
ATOM 2936 N N . ASN A 1 372 ? -8.203 38 17.672 1 80.31 372 ASN A N 1
ATOM 2937 C CA . ASN A 1 372 ? -9.438 38.625 18.125 1 80.31 372 ASN A CA 1
ATOM 2938 C C . ASN A 1 372 ? -10.664 38.031 17.453 1 80.31 372 ASN A C 1
ATOM 2940 O O . ASN A 1 372 ? -11.766 38.062 18 1 80.31 372 ASN A O 1
ATOM 2944 N N . SER A 1 373 ? -10.484 37.469 16.391 1 82.12 373 SER A N 1
ATOM 2945 C CA . SER A 1 373 ? -11.648 37.125 15.602 1 82.12 373 SER A CA 1
ATOM 2946 C C . SER A 1 373 ? -11.836 35.594 15.547 1 82.12 373 SER A C 1
ATOM 2948 O O . SER A 1 373 ? -12.898 35.125 15.125 1 82.12 373 SER A O 1
ATOM 2950 N N . ARG A 1 374 ? -10.898 34.875 16.062 1 86.5 374 ARG A N 1
ATOM 2951 C CA . ARG A 1 374 ? -10.969 33.406 15.891 1 86.5 374 ARG A CA 1
ATOM 2952 C C . ARG A 1 374 ? -10.555 32.688 17.172 1 86.5 374 ARG A C 1
ATOM 2954 O O . ARG A 1 374 ? -9.766 33.219 17.953 1 86.5 374 ARG A O 1
ATOM 2961 N N . SER A 1 375 ? -11.25 31.562 17.328 1 86.31 375 SER A N 1
ATOM 2962 C CA . SER A 1 375 ? -10.82 30.703 18.422 1 86.31 375 SER A CA 1
ATOM 2963 C C . SER A 1 375 ? -9.445 30.094 18.156 1 86.31 375 SER A C 1
ATOM 2965 O O . SER A 1 375 ? -8.961 30.125 17.031 1 86.31 375 SER A O 1
ATOM 2967 N N . GLY A 1 376 ? -8.812 29.609 19.188 1 84.44 376 GLY A N 1
ATOM 2968 C CA . GLY A 1 376 ? -7.531 28.938 19.031 1 84.44 376 GLY A CA 1
ATOM 2969 C C . GLY A 1 376 ? -7.57 27.812 18.016 1 84.44 376 GLY A C 1
ATOM 2970 O O . GLY A 1 376 ? -6.645 27.656 17.219 1 84.44 376 GLY A O 1
ATOM 2971 N N . ALA A 1 377 ? -8.617 27.094 18.078 1 88.25 377 ALA A N 1
ATOM 2972 C CA . ALA A 1 377 ? -8.805 25.984 17.141 1 88.25 377 ALA A CA 1
ATOM 2973 C C . ALA A 1 377 ? -8.914 26.484 15.703 1 88.25 377 ALA A C 1
ATOM 2975 O O . ALA A 1 377 ? -8.336 25.906 14.789 1 88.25 377 ALA A O 1
ATOM 2976 N N . GLN A 1 378 ? -9.633 27.531 15.539 1 90.75 378 GLN A N 1
ATOM 2977 C CA . GLN A 1 378 ? -9.836 28.094 14.203 1 90.75 378 GLN A CA 1
ATOM 2978 C C . GLN A 1 378 ? -8.539 28.656 13.641 1 90.75 378 GLN A C 1
ATOM 2980 O O . GLN A 1 378 ? -8.297 28.594 12.43 1 90.75 378 GLN A O 1
ATOM 2985 N N . ILE A 1 379 ? -7.758 29.25 14.516 1 90.75 379 ILE A N 1
ATOM 2986 C CA . ILE A 1 379 ? -6.477 29.781 14.078 1 90.75 379 ILE A CA 1
ATOM 2987 C C . ILE A 1 379 ? -5.598 28.656 13.555 1 90.75 379 ILE A C 1
ATOM 2989 O O . ILE A 1 379 ? -5.02 28.75 12.477 1 90.75 379 ILE A O 1
ATOM 2993 N N . ASN A 1 380 ? -5.57 27.562 14.312 1 90.62 380 ASN A N 1
ATOM 2994 C CA . ASN A 1 380 ? -4.801 26.406 13.875 1 90.62 380 ASN A CA 1
ATOM 2995 C C . ASN A 1 380 ? -5.309 25.859 12.547 1 90.62 380 ASN A C 1
ATOM 2997 O O . ASN A 1 380 ? -4.516 25.531 11.664 1 90.62 380 ASN A O 1
ATOM 3001 N N . GLN A 1 381 ? -6.578 25.781 12.391 1 93.75 381 GLN A N 1
ATOM 3002 C CA . GLN A 1 381 ? -7.199 25.219 11.195 1 93.75 381 GLN A CA 1
ATOM 3003 C C . GLN A 1 381 ? -6.949 26.109 9.977 1 93.75 381 GLN A C 1
ATOM 3005 O O . GLN A 1 381 ? -6.57 25.625 8.914 1 93.75 381 GLN A O 1
ATOM 3010 N N . THR A 1 382 ? -7.133 27.422 10.164 1 93.94 382 THR A N 1
ATOM 3011 C CA . THR A 1 382 ? -6.992 28.359 9.047 1 93.94 382 THR A CA 1
ATOM 3012 C C . THR A 1 382 ? -5.551 28.391 8.547 1 93.94 382 THR A C 1
ATOM 3014 O O . THR A 1 382 ? -5.301 28.359 7.344 1 93.94 382 THR A O 1
ATOM 3017 N N . LEU A 1 383 ? -4.645 28.406 9.438 1 93.31 383 LEU A N 1
ATOM 3018 C CA . LEU A 1 383 ? -3.236 28.484 9.062 1 93.31 383 LEU A CA 1
ATOM 3019 C C . LEU A 1 383 ? -2.752 27.172 8.477 1 93.31 383 LEU A C 1
ATOM 3021 O O . LEU A 1 383 ? -1.983 27.156 7.516 1 93.31 383 LEU A O 1
ATOM 3025 N N . ALA A 1 384 ? -3.227 26.078 9.031 1 93.94 384 ALA A N 1
ATOM 3026 C CA . ALA A 1 384 ? -2.877 24.766 8.5 1 93.94 384 ALA A CA 1
ATOM 3027 C C . ALA A 1 384 ? -3.406 24.594 7.074 1 93.94 384 ALA A C 1
ATOM 3029 O O . ALA A 1 384 ? -2.723 24.031 6.215 1 93.94 384 ALA A O 1
ATOM 3030 N N . LEU A 1 385 ? -4.613 25.016 6.863 1 95.31 385 LEU A N 1
ATOM 3031 C CA . LEU A 1 385 ? -5.23 24.906 5.543 1 95.31 385 LEU A CA 1
ATOM 3032 C C . LEU A 1 385 ? -4.453 25.703 4.512 1 95.31 385 LEU A C 1
ATOM 3034 O O . LEU A 1 385 ? -4.223 25.234 3.395 1 95.31 385 LEU A O 1
ATOM 3038 N N . ALA A 1 386 ? -4.074 26.891 4.883 1 95.31 386 ALA A N 1
ATOM 3039 C CA . ALA A 1 386 ? -3.314 27.75 3.979 1 95.31 386 ALA A CA 1
ATOM 3040 C C . ALA A 1 386 ? -1.981 27.094 3.602 1 95.31 386 ALA A C 1
ATOM 3042 O O . ALA A 1 386 ? -1.628 27.031 2.422 1 95.31 386 ALA A O 1
ATOM 3043 N N . VAL A 1 387 ? -1.29 26.641 4.59 1 94.88 387 VAL A N 1
ATOM 3044 C CA . VAL A 1 387 ? 0.033 26.062 4.367 1 94.88 387 VAL A CA 1
ATOM 3045 C C . VAL A 1 387 ? -0.085 24.828 3.479 1 94.88 387 VAL A C 1
ATOM 3047 O O . VAL A 1 387 ? 0.704 24.656 2.549 1 94.88 387 VAL A O 1
ATOM 3050 N N . LYS A 1 388 ? -1.013 24 3.75 1 93.38 388 LYS A N 1
ATOM 3051 C CA . LYS A 1 388 ? -1.206 22.797 2.932 1 93.38 388 LYS A CA 1
ATOM 3052 C C . LYS A 1 388 ? -1.538 23.172 1.489 1 93.38 388 LYS A C 1
ATOM 3054 O O . LYS A 1 388 ? -1.005 22.578 0.552 1 93.38 388 LYS A O 1
ATOM 3059 N N . THR A 1 389 ? -2.436 24.094 1.334 1 95.25 389 THR A N 1
ATOM 3060 C CA . THR A 1 389 ? -2.898 24.5 0.012 1 95.25 389 THR A CA 1
ATOM 3061 C C . THR A 1 389 ? -1.736 25.016 -0.833 1 95.25 389 THR A C 1
ATOM 3063 O O . THR A 1 389 ? -1.525 24.547 -1.955 1 95.25 389 THR A O 1
ATOM 3066 N N . PHE A 1 390 ? -1.001 25.812 -0.295 1 96.12 390 PHE A N 1
ATOM 3067 C CA . PHE A 1 390 ? -0.026 26.516 -1.125 1 96.12 390 PHE A CA 1
ATOM 3068 C C . PHE A 1 390 ? 1.276 25.719 -1.208 1 96.12 390 PHE A C 1
ATOM 3070 O O . PHE A 1 390 ? 2.113 25.984 -2.074 1 96.12 390 PHE A O 1
ATOM 3077 N N . MET A 1 391 ? 1.401 24.797 -0.358 1 94.75 391 MET A N 1
ATOM 3078 C CA . MET A 1 391 ? 2.486 23.844 -0.559 1 94.75 391 MET A CA 1
ATOM 3079 C C . MET A 1 391 ? 2.303 23.078 -1.865 1 94.75 391 MET A C 1
ATOM 3081 O O . MET A 1 391 ? 3.279 22.75 -2.537 1 94.75 391 MET A O 1
ATOM 3085 N N . LEU A 1 392 ? 1.107 22.781 -2.188 1 92.94 392 LEU A N 1
ATOM 3086 C CA . LEU A 1 392 ? 0.832 22.094 -3.441 1 92.94 392 LEU A CA 1
ATOM 3087 C C . LEU A 1 392 ? 1.289 22.922 -4.637 1 92.94 392 LEU A C 1
ATOM 3089 O O . LEU A 1 392 ? 1.877 22.391 -5.578 1 92.94 392 LEU A O 1
ATOM 3093 N N . VAL A 1 393 ? 1.051 24.172 -4.52 1 93.88 393 VAL A N 1
ATOM 3094 C CA . VAL A 1 393 ? 1.454 25.062 -5.598 1 93.88 393 VAL A CA 1
ATOM 3095 C C . VAL A 1 393 ? 2.979 25.125 -5.684 1 93.88 393 VAL A C 1
ATOM 3097 O O . VAL A 1 393 ? 3.545 25.094 -6.777 1 93.88 393 VAL A O 1
ATOM 3100 N N . LEU A 1 394 ? 3.564 25.156 -4.582 1 93.56 394 LEU A N 1
ATOM 3101 C CA . LEU A 1 394 ? 5.023 25.203 -4.547 1 93.56 394 LEU A CA 1
ATOM 3102 C C . LEU A 1 394 ? 5.625 23.969 -5.188 1 93.56 394 LEU A C 1
ATOM 3104 O O . LEU A 1 394 ? 6.547 24.062 -6 1 93.56 394 LEU A O 1
ATOM 3108 N N . ILE A 1 395 ? 5.133 22.906 -4.84 1 89.19 395 ILE A N 1
ATOM 3109 C CA . ILE A 1 395 ? 5.66 21.656 -5.355 1 89.19 395 ILE A CA 1
ATOM 3110 C C . ILE A 1 395 ? 5.414 21.562 -6.859 1 89.19 395 ILE A C 1
ATOM 3112 O O . ILE A 1 395 ? 6.25 21.047 -7.605 1 89.19 395 ILE A O 1
ATOM 3116 N N . LEU A 1 396 ? 4.312 22.031 -7.242 1 88.38 396 LEU A N 1
ATOM 3117 C CA . LEU A 1 396 ? 3.922 21.984 -8.648 1 88.38 396 LEU A CA 1
ATOM 3118 C C . LEU A 1 396 ? 4.852 22.844 -9.492 1 88.38 396 LEU A C 1
ATOM 3120 O O . LEU A 1 396 ? 5.172 22.5 -10.633 1 88.38 396 LEU A O 1
ATOM 3124 N N . HIS A 1 397 ? 5.395 23.906 -8.992 1 90.31 397 HIS A N 1
ATOM 3125 C CA . HIS A 1 397 ? 6.035 24.906 -9.844 1 90.31 397 HIS A CA 1
ATOM 3126 C C . HIS A 1 397 ? 7.527 25.016 -9.539 1 90.31 397 HIS A C 1
ATOM 3128 O O . HIS A 1 397 ? 8.289 25.578 -10.328 1 90.31 397 HIS A O 1
ATOM 3134 N N . ARG A 1 398 ? 7.988 24.484 -8.5 1 87.94 398 ARG A N 1
ATOM 3135 C CA . ARG A 1 398 ? 9.398 24.547 -8.117 1 87.94 398 ARG A CA 1
ATOM 3136 C C . ARG A 1 398 ? 10.281 23.953 -9.211 1 87.94 398 ARG A C 1
ATOM 3138 O O . ARG A 1 398 ? 11.367 24.484 -9.484 1 87.94 398 ARG A O 1
ATOM 3145 N N . PRO A 1 399 ? 9.828 22.875 -9.836 1 82.38 399 PRO A N 1
ATOM 3146 C CA . PRO A 1 399 ? 10.68 22.297 -10.875 1 82.38 399 PRO A CA 1
ATOM 3147 C C . PRO A 1 399 ? 10.914 23.25 -12.047 1 82.38 399 PRO A C 1
ATOM 3149 O O . PRO A 1 399 ? 11.852 23.062 -12.828 1 82.38 399 PRO A O 1
ATOM 3152 N N . TYR A 1 400 ? 10.164 24.266 -12.148 1 84.94 400 TYR A N 1
ATOM 3153 C CA . TYR A 1 400 ? 10.25 25.188 -13.281 1 84.94 400 TYR A CA 1
ATOM 3154 C C . TYR A 1 400 ? 11.047 26.438 -12.906 1 84.94 400 TYR A C 1
ATOM 3156 O O . TYR A 1 400 ? 11.25 27.312 -13.742 1 84.94 400 TYR A O 1
ATOM 3164 N N . LEU A 1 401 ? 11.547 26.453 -11.719 1 85.81 401 LEU A N 1
ATOM 3165 C CA . LEU A 1 401 ? 12.422 27.562 -11.344 1 85.81 401 LEU A CA 1
ATOM 3166 C C . LEU A 1 401 ? 13.805 27.391 -11.977 1 85.81 401 LEU A C 1
ATOM 3168 O O . LEU A 1 401 ? 14.445 26.359 -11.797 1 85.81 401 LEU A O 1
ATOM 3172 N N . ARG A 1 402 ? 14.133 28.406 -12.812 1 79.94 402 ARG A N 1
ATOM 3173 C CA . ARG A 1 402 ? 15.391 28.344 -13.539 1 79.94 402 ARG A CA 1
ATOM 3174 C C . ARG A 1 402 ? 16.266 29.547 -13.203 1 79.94 402 ARG A C 1
ATOM 3176 O O . ARG A 1 402 ? 15.797 30.516 -12.609 1 79.94 402 ARG A O 1
ATOM 3183 N N . ALA A 1 403 ? 17.547 29.344 -13.594 1 76.06 403 ALA A N 1
ATOM 3184 C CA . ALA A 1 403 ? 18.469 30.453 -13.414 1 76.06 403 ALA A CA 1
ATOM 3185 C C . ALA A 1 403 ? 18.062 31.656 -14.273 1 76.06 403 ALA A C 1
ATOM 3187 O O . ALA A 1 403 ? 18.219 32.812 -13.859 1 76.06 403 ALA A O 1
ATOM 3188 N N . ASP A 1 404 ? 17.5 31.297 -15.414 1 76.81 404 ASP A N 1
ATOM 3189 C CA . ASP A 1 404 ? 16.969 32.344 -16.281 1 76.81 404 ASP A CA 1
ATOM 3190 C C . ASP A 1 404 ? 15.516 32.656 -15.906 1 76.81 404 ASP A C 1
ATOM 3192 O O . ASP A 1 404 ? 14.625 31.844 -16.109 1 76.81 404 ASP A O 1
ATOM 3196 N N . PRO A 1 405 ? 15.289 33.812 -15.359 1 80.44 405 PRO A N 1
ATOM 3197 C CA . PRO A 1 405 ? 13.945 34.156 -14.883 1 80.44 405 PRO A CA 1
ATOM 3198 C C . PRO A 1 405 ? 12.93 34.281 -16.016 1 80.44 405 PRO A C 1
ATOM 3200 O O . PRO A 1 405 ? 11.719 34.281 -15.773 1 80.44 405 PRO A O 1
ATOM 3203 N N . THR A 1 406 ? 13.383 34.312 -17.219 1 81.12 406 THR A N 1
ATOM 3204 C CA . THR A 1 406 ? 12.477 34.531 -18.328 1 81.12 406 THR A CA 1
ATOM 3205 C C . THR A 1 406 ? 11.93 33.219 -18.859 1 81.12 406 THR A C 1
ATOM 3207 O O . THR A 1 406 ? 10.953 33.188 -19.609 1 81.12 406 THR A O 1
ATOM 3210 N N . GLU A 1 407 ? 12.508 32.188 -18.547 1 81.94 407 GLU A N 1
ATOM 3211 C CA . GLU A 1 407 ? 12.109 30.891 -19.094 1 81.94 407 GLU A CA 1
ATOM 3212 C C . GLU A 1 407 ? 10.711 30.5 -18.625 1 81.94 407 GLU A C 1
ATOM 3214 O O . GLU A 1 407 ? 9.867 30.094 -19.422 1 81.94 407 GLU A O 1
ATOM 3219 N N . TYR A 1 408 ? 10.391 30.625 -17.328 1 87.94 408 TYR A N 1
ATOM 3220 C CA . TYR A 1 408 ? 9.102 30.281 -16.734 1 87.94 408 TYR A CA 1
ATOM 3221 C C . TYR A 1 408 ? 8.672 31.344 -15.727 1 87.94 408 TYR A C 1
ATOM 3223 O O . TYR A 1 408 ? 8.539 31.047 -14.531 1 87.94 408 TYR A O 1
ATOM 3231 N N . PRO A 1 409 ? 8.32 32.469 -16.219 1 88.81 409 PRO A N 1
ATOM 3232 C CA . PRO A 1 409 ? 8.031 33.594 -15.312 1 88.81 409 PRO A CA 1
ATOM 3233 C C . PRO A 1 409 ? 6.77 33.344 -14.492 1 88.81 409 PRO A C 1
ATOM 3235 O O . PRO A 1 409 ? 6.699 33.781 -13.328 1 88.81 409 PRO A O 1
ATOM 3238 N N . GLU A 1 410 ? 5.789 32.719 -15.141 1 90.69 410 GLU A N 1
ATOM 3239 C CA . GLU A 1 410 ? 4.551 32.469 -14.398 1 90.69 410 GLU A CA 1
ATOM 3240 C C . GLU A 1 410 ? 4.785 31.578 -13.195 1 90.69 410 GLU A C 1
ATOM 3242 O O . GLU A 1 410 ? 4.211 31.797 -12.133 1 90.69 410 GLU A O 1
ATOM 3247 N N . SER A 1 411 ? 5.609 30.594 -13.383 1 90.69 411 SER A N 1
ATOM 3248 C CA . SER A 1 411 ? 5.922 29.688 -12.289 1 90.69 411 SER A CA 1
ATOM 3249 C C . SER A 1 411 ? 6.699 30.406 -11.18 1 90.69 411 SER A C 1
ATOM 3251 O O . SER A 1 411 ? 6.516 30.109 -10 1 90.69 411 SER A O 1
ATOM 3253 N N . ALA A 1 412 ? 7.547 31.297 -11.578 1 90.81 412 ALA A N 1
ATOM 3254 C CA . ALA A 1 412 ? 8.289 32.062 -10.578 1 90.81 412 ALA A CA 1
ATOM 3255 C C . ALA A 1 412 ? 7.344 32.906 -9.742 1 90.81 412 ALA A C 1
ATOM 3257 O O . ALA A 1 412 ? 7.508 33.031 -8.523 1 90.81 412 ALA A O 1
ATOM 3258 N N . ASP A 1 413 ? 6.414 33.469 -10.398 1 93.12 413 ASP A N 1
ATOM 3259 C CA . ASP A 1 413 ? 5.445 34.312 -9.703 1 93.12 413 ASP A CA 1
ATOM 3260 C C . ASP A 1 413 ? 4.586 33.5 -8.75 1 93.12 413 ASP A C 1
ATOM 3262 O O . ASP A 1 413 ? 4.352 33.875 -7.609 1 93.12 413 ASP A O 1
ATOM 3266 N N . LEU A 1 414 ? 4.125 32.375 -9.234 1 94.06 414 LEU A N 1
ATOM 3267 C CA . LEU A 1 414 ? 3.287 31.516 -8.414 1 94.06 414 LEU A CA 1
ATOM 3268 C C . LEU A 1 414 ? 4.066 30.984 -7.215 1 94.06 414 LEU A C 1
ATOM 3270 O O . LEU A 1 414 ? 3.525 30.875 -6.109 1 94.06 414 LEU A O 1
ATOM 3274 N N . CYS A 1 415 ? 5.32 30.672 -7.43 1 93.69 415 CYS A N 1
ATOM 3275 C CA . CYS A 1 415 ? 6.176 30.203 -6.344 1 93.69 415 CYS A CA 1
ATOM 3276 C C . CYS A 1 415 ? 6.371 31.297 -5.297 1 93.69 415 CYS A C 1
ATOM 3278 O O . CYS A 1 415 ? 6.297 31.031 -4.094 1 93.69 415 CYS A O 1
ATOM 3280 N N . TYR A 1 416 ? 6.582 32.469 -5.777 1 94.81 416 TYR A N 1
ATOM 3281 C CA . TYR A 1 416 ? 6.773 33.562 -4.852 1 94.81 416 TYR A CA 1
ATOM 3282 C C . TYR A 1 416 ? 5.527 33.781 -3.998 1 94.81 416 TYR A C 1
ATOM 3284 O O . TYR A 1 416 ? 5.617 33.906 -2.773 1 94.81 416 TYR A O 1
ATOM 3292 N N . ARG A 1 417 ? 4.422 33.875 -4.656 1 94.56 417 ARG A N 1
ATOM 3293 C CA . ARG A 1 417 ? 3.172 34.125 -3.947 1 94.56 417 ARG A CA 1
ATOM 3294 C C . ARG A 1 417 ? 2.896 33.031 -2.918 1 94.56 417 ARG A C 1
ATOM 3296 O O . ARG A 1 417 ? 2.525 33.344 -1.779 1 94.56 417 ARG A O 1
ATOM 3303 N N . ALA A 1 418 ? 3.068 31.812 -3.35 1 96.19 418 ALA A N 1
ATOM 3304 C CA . ALA A 1 418 ? 2.832 30.688 -2.461 1 96.19 418 ALA A CA 1
ATOM 3305 C C . ALA A 1 418 ? 3.801 30.703 -1.281 1 96.19 418 ALA A C 1
ATOM 3307 O O . ALA A 1 418 ? 3.395 30.5 -0.134 1 96.19 418 ALA A O 1
ATOM 3308 N N . ALA A 1 419 ? 5.086 30.938 -1.567 1 96.56 419 ALA A N 1
ATOM 3309 C CA . ALA A 1 419 ? 6.098 30.969 -0.516 1 96.56 419 ALA A CA 1
ATOM 3310 C C . ALA A 1 419 ? 5.801 32.094 0.486 1 96.56 419 ALA A C 1
ATOM 3312 O O . ALA A 1 419 ? 5.945 31.891 1.696 1 96.56 419 ALA A O 1
ATOM 3313 N N . HIS A 1 420 ? 5.395 33.156 -0.07 1 95.75 420 HIS A N 1
ATOM 3314 C CA . HIS A 1 420 ? 5.074 34.312 0.782 1 95.75 420 HIS A CA 1
ATOM 3315 C C . HIS A 1 420 ? 3.918 34 1.723 1 95.75 420 HIS A C 1
ATOM 3317 O O . HIS A 1 420 ? 3.961 34.344 2.906 1 95.75 420 HIS A O 1
ATOM 3323 N N . ILE A 1 421 ? 2.922 33.375 1.218 1 95.44 421 ILE A N 1
ATOM 3324 C CA . ILE A 1 421 ? 1.761 33.031 2.027 1 95.44 421 ILE A CA 1
ATOM 3325 C C . ILE A 1 421 ? 2.172 32.031 3.111 1 95.44 421 ILE A C 1
ATOM 3327 O O . ILE A 1 421 ? 1.795 32.188 4.277 1 95.44 421 ILE A O 1
ATOM 3331 N N . ILE A 1 422 ? 2.93 31.016 2.791 1 96 422 ILE A N 1
ATOM 3332 C CA . ILE A 1 422 ? 3.34 29.969 3.723 1 96 422 ILE A CA 1
ATOM 3333 C C . ILE A 1 422 ? 4.184 30.578 4.84 1 96 422 ILE A C 1
ATOM 3335 O O . ILE A 1 422 ? 3.953 30.297 6.02 1 96 422 ILE A O 1
ATOM 3339 N N . LEU A 1 423 ? 5.141 31.422 4.473 1 95.5 423 LEU A N 1
ATOM 3340 C CA . LEU A 1 423 ? 6.027 32 5.469 1 95.5 423 LEU A CA 1
ATOM 3341 C C . LEU A 1 423 ? 5.277 33 6.348 1 95.5 423 LEU A C 1
ATOM 3343 O O . LEU A 1 423 ? 5.559 33.125 7.543 1 95.5 423 LEU A O 1
ATOM 3347 N N . SER A 1 424 ? 4.352 33.75 5.73 1 93.56 424 SER A N 1
ATOM 3348 C CA . SER A 1 424 ? 3.521 34.625 6.523 1 93.56 424 SER A CA 1
ATOM 3349 C C . SER A 1 424 ? 2.672 33.875 7.527 1 93.56 424 SER A C 1
ATOM 3351 O O . SER A 1 424 ? 2.549 34.281 8.688 1 93.56 424 SER A O 1
ATOM 3353 N N . ALA A 1 425 ? 2.078 32.781 7.051 1 93.44 425 ALA A N 1
ATOM 3354 C CA . ALA A 1 425 ? 1.278 31.953 7.938 1 93.44 425 ALA A CA 1
ATOM 3355 C C . ALA A 1 425 ? 2.127 31.391 9.07 1 93.44 425 ALA A C 1
ATOM 3357 O O . ALA A 1 425 ? 1.685 31.344 10.219 1 93.44 425 ALA A O 1
ATOM 3358 N N . TYR A 1 426 ? 3.314 30.984 8.742 1 92.06 426 TYR A N 1
ATOM 3359 C CA . TYR A 1 426 ? 4.234 30.422 9.719 1 92.06 426 TYR A CA 1
ATOM 3360 C C . TYR A 1 426 ? 4.578 31.453 10.797 1 92.06 426 TYR A C 1
ATOM 3362 O O . TYR A 1 426 ? 4.641 31.109 11.984 1 92.06 426 TYR A O 1
ATOM 3370 N N . THR A 1 427 ? 4.746 32.656 10.43 1 90.56 427 THR A N 1
ATOM 3371 C CA . THR A 1 427 ? 5.035 33.719 11.359 1 90.56 427 THR A CA 1
ATOM 3372 C C . THR A 1 427 ? 3.836 34 12.266 1 90.56 427 THR A C 1
ATOM 3374 O O . THR A 1 427 ? 3.994 34.188 13.477 1 90.56 427 THR A O 1
ATOM 3377 N N . VAL A 1 428 ? 2.711 33.969 11.648 1 90.25 428 VAL A N 1
ATOM 3378 C CA . VAL A 1 428 ? 1.497 34.25 12.422 1 90.25 428 VAL A CA 1
ATOM 3379 C C . VAL A 1 428 ? 1.271 33.094 13.414 1 90.25 428 VAL A C 1
ATOM 3381 O O . VAL A 1 428 ? 0.795 33.344 14.531 1 90.25 428 VAL A O 1
ATOM 3384 N N . MET A 1 429 ? 1.599 31.875 13.039 1 89.06 429 MET A N 1
ATOM 3385 C CA . MET A 1 429 ? 1.489 30.75 13.953 1 89.06 429 MET A CA 1
ATOM 3386 C C . MET A 1 429 ? 2.312 30.984 15.219 1 89.06 429 MET A C 1
ATOM 3388 O O . MET A 1 429 ? 1.862 30.688 16.328 1 89.06 429 MET A O 1
ATOM 3392 N N . SER A 1 430 ? 3.428 31.438 15.039 1 86.12 430 SER A N 1
ATOM 3393 C CA . SER A 1 430 ? 4.332 31.688 16.156 1 86.12 430 SER A CA 1
ATOM 3394 C C . SER A 1 430 ? 3.82 32.812 17.031 1 86.12 430 SER A C 1
ATOM 3396 O O . SER A 1 430 ? 3.828 32.719 18.266 1 86.12 430 SER A O 1
ATOM 3398 N N . ARG A 1 431 ? 3.328 33.875 16.422 1 85.44 431 ARG A N 1
ATOM 3399 C CA . ARG A 1 431 ? 2.885 35.062 17.156 1 85.44 431 ARG A CA 1
ATOM 3400 C C . ARG A 1 431 ? 1.607 34.75 17.938 1 85.44 431 ARG A C 1
ATOM 3402 O O . ARG A 1 431 ? 1.381 35.344 19 1 85.44 431 ARG A O 1
ATOM 3409 N N . THR A 1 432 ? 0.858 33.938 17.438 1 85.19 432 THR A N 1
ATOM 3410 C CA . THR A 1 432 ? -0.384 33.562 18.109 1 85.19 432 THR A CA 1
ATOM 3411 C C . THR A 1 432 ? -0.162 32.406 19.078 1 85.19 432 THR A C 1
ATOM 3413 O O . THR A 1 432 ? -1.114 31.891 19.656 1 85.19 432 THR A O 1
ATOM 3416 N N . LYS A 1 433 ? 0.969 31.875 19.141 1 79.25 433 LYS A N 1
ATOM 3417 C CA . LYS A 1 433 ? 1.341 30.75 20 1 79.25 433 LYS A CA 1
ATOM 3418 C C . LYS A 1 433 ? 0.521 29.516 19.672 1 79.25 433 LYS A C 1
ATOM 3420 O O . LYS A 1 433 ? 0.012 28.844 20.578 1 79.25 433 LYS A O 1
ATOM 3425 N N . SER A 1 434 ? 0.381 29.391 18.422 1 80.94 434 SER A N 1
ATOM 3426 C CA . SER A 1 434 ? -0.28 28.172 17.969 1 80.94 434 SER A CA 1
ATOM 3427 C C . SER A 1 434 ? 0.595 26.938 18.203 1 80.94 434 SER A C 1
ATOM 3429 O O . SER A 1 434 ? 1.78 26.938 17.859 1 80.94 434 SER A O 1
ATOM 3431 N N . SER A 1 435 ? 0.02 25.922 18.781 1 75 435 SER A N 1
ATOM 3432 C CA . SER A 1 435 ? 0.778 24.734 19.125 1 75 435 SER A CA 1
ATOM 3433 C C . SER A 1 435 ? 1.253 23.984 17.875 1 75 435 SER A C 1
ATOM 3435 O O . SER A 1 435 ? 2.252 23.266 17.922 1 75 435 SER A O 1
ATOM 3437 N N . ILE A 1 436 ? 0.6 24.125 16.734 1 78.75 436 ILE A N 1
ATOM 3438 C CA . ILE A 1 436 ? 0.866 23.328 15.547 1 78.75 436 ILE A CA 1
ATOM 3439 C C . ILE A 1 436 ? 2.221 23.719 14.961 1 78.75 436 ILE A C 1
ATOM 3441 O O . ILE A 1 436 ? 2.852 22.922 14.266 1 78.75 436 ILE A O 1
ATOM 3445 N N . VAL A 1 437 ? 2.637 24.938 15.227 1 78.19 437 VAL A N 1
ATOM 3446 C CA . VAL A 1 437 ? 3.893 25.438 14.664 1 78.19 437 VAL A CA 1
ATOM 3447 C C . VAL A 1 437 ? 5.055 24.594 15.188 1 78.19 437 VAL A C 1
ATOM 3449 O O . VAL A 1 437 ? 6.051 24.391 14.484 1 78.19 437 VAL A O 1
ATOM 3452 N N . TRP A 1 438 ? 4.852 24.047 16.312 1 72.56 438 TRP A N 1
ATOM 3453 C CA . TRP A 1 438 ? 5.961 23.359 16.969 1 72.56 438 TRP A CA 1
ATOM 3454 C C . TRP A 1 438 ? 5.73 21.859 16.984 1 72.56 438 TRP A C 1
ATOM 3456 O O . TRP A 1 438 ? 6.66 21.078 16.766 1 72.56 438 TRP A O 1
ATOM 3466 N N . SER A 1 439 ? 4.566 21.578 17.203 1 74.62 439 SER A N 1
ATOM 3467 C CA . SER A 1 439 ? 4.273 20.156 17.438 1 74.62 439 SER A CA 1
ATOM 3468 C C . SER A 1 439 ? 4.34 19.359 16.141 1 74.62 439 SER A C 1
ATOM 3470 O O . SER A 1 439 ? 4.711 18.188 16.156 1 74.62 439 SER A O 1
ATOM 3472 N N . TRP A 1 440 ? 4.02 19.969 15.078 1 82.5 440 TRP A N 1
ATOM 3473 C CA . TRP A 1 440 ? 4.012 19.266 13.797 1 82.5 440 TRP A CA 1
ATOM 3474 C C . TRP A 1 440 ? 5.219 19.656 12.953 1 82.5 440 TRP A C 1
ATOM 3476 O O . TRP A 1 440 ? 5.258 20.75 12.391 1 82.5 440 TRP A O 1
ATOM 3486 N N . TRP A 1 441 ? 6.113 18.75 12.805 1 81.5 441 TRP A N 1
ATOM 3487 C CA . TRP A 1 441 ? 7.32 19.047 12.039 1 81.5 441 TRP A CA 1
ATOM 3488 C C . TRP A 1 441 ? 6.98 19.344 10.578 1 81.5 441 TRP A C 1
ATOM 3490 O O . TR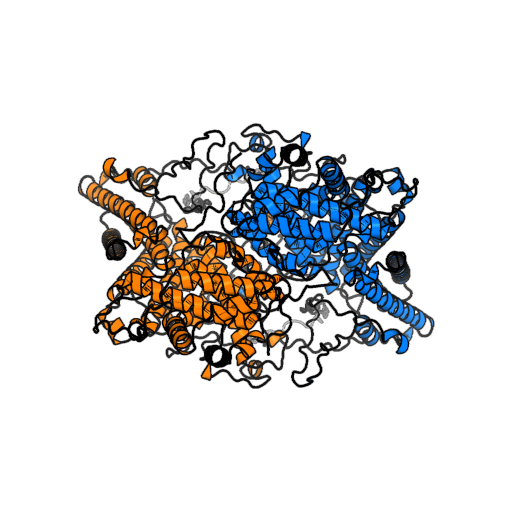P A 1 441 ? 7.742 20.016 9.883 1 81.5 441 TRP A O 1
ATOM 3500 N N . THR A 1 442 ? 5.832 18.922 10.141 1 85.38 442 THR A N 1
ATOM 3501 C CA . THR A 1 442 ? 5.418 19.141 8.766 1 85.38 442 THR A CA 1
ATOM 3502 C C . THR A 1 442 ? 5.227 20.641 8.492 1 85.38 442 THR A C 1
ATOM 3504 O O . THR A 1 442 ? 5.402 21.094 7.363 1 85.38 442 THR A O 1
ATOM 3507 N N . MET A 1 443 ? 4.848 21.375 9.508 1 89.12 443 MET A N 1
ATOM 3508 C CA . MET A 1 443 ? 4.734 22.812 9.344 1 89.12 443 MET A CA 1
ATOM 3509 C C . MET A 1 443 ? 6.105 23.453 9.109 1 89.12 443 MET A C 1
ATOM 3511 O O . MET A 1 443 ? 6.266 24.297 8.234 1 89.12 443 MET A O 1
ATOM 3515 N N . SER A 1 444 ? 7.047 22.984 9.891 1 86.12 444 SER A N 1
ATOM 3516 C CA . SER A 1 444 ? 8.422 23.469 9.727 1 86.12 444 SER A CA 1
ATOM 3517 C C . SER A 1 444 ? 9 23.016 8.391 1 86.12 444 SER A C 1
ATOM 3519 O O . SER A 1 444 ? 9.758 23.766 7.758 1 86.12 444 SER A O 1
ATOM 3521 N N . TYR A 1 445 ? 8.664 21.922 8.078 1 88.56 445 TYR A N 1
ATOM 3522 C CA . TYR A 1 445 ? 9.125 21.375 6.809 1 88.56 445 TYR A CA 1
ATOM 3523 C C . TYR A 1 445 ? 8.609 22.203 5.641 1 88.56 445 TYR A C 1
ATOM 3525 O O . TYR A 1 445 ? 9.359 22.531 4.715 1 88.56 445 TYR A O 1
ATOM 3533 N N . ARG A 1 446 ? 7.387 22.531 5.676 1 90.69 446 ARG A N 1
ATOM 3534 C CA . ARG A 1 446 ? 6.785 23.328 4.617 1 90.69 446 ARG A CA 1
ATOM 3535 C C . ARG A 1 446 ? 7.344 24.75 4.617 1 90.69 446 ARG A C 1
ATOM 3537 O O . ARG A 1 446 ? 7.535 25.344 3.557 1 90.69 446 ARG A O 1
ATOM 3544 N N . ALA A 1 447 ? 7.578 25.234 5.77 1 91.94 447 ALA A N 1
ATOM 3545 C CA . ALA A 1 447 ? 8.242 26.547 5.871 1 91.94 447 ALA A CA 1
ATOM 3546 C C . ALA A 1 447 ? 9.641 26.484 5.277 1 91.94 447 ALA A C 1
ATOM 3548 O O . ALA A 1 447 ? 10.094 27.453 4.648 1 91.94 447 ALA A O 1
ATOM 3549 N N . PHE A 1 448 ? 10.312 25.453 5.48 1 90.88 448 PHE A N 1
ATOM 3550 C CA . PHE A 1 448 ? 11.641 25.281 4.91 1 90.88 448 PHE A CA 1
ATOM 3551 C C . PHE A 1 448 ? 11.586 25.328 3.387 1 90.88 448 PHE A C 1
ATOM 3553 O O . PHE A 1 448 ? 12.406 26 2.756 1 90.88 448 PHE A O 1
ATOM 3560 N N . HIS A 1 449 ? 10.656 24.609 2.855 1 90.62 449 HIS A N 1
ATOM 3561 C CA . HIS A 1 449 ? 10.516 24.609 1.403 1 90.62 449 HIS A CA 1
ATOM 3562 C C . HIS A 1 449 ? 10.2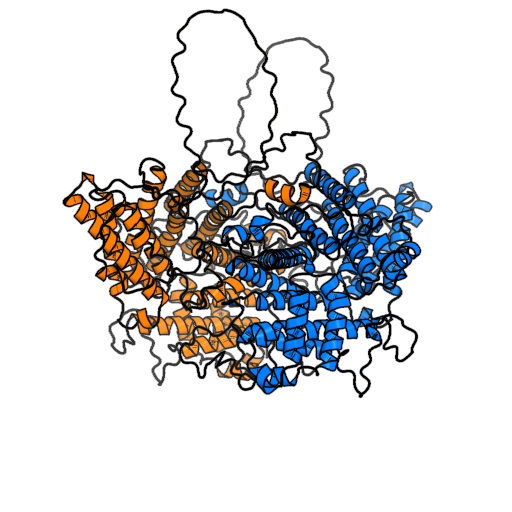19 26.016 0.88 1 90.62 449 HIS A C 1
ATOM 3564 O O . HIS A 1 449 ? 10.773 26.422 -0.141 1 90.62 449 HIS A O 1
ATOM 3570 N N . ALA A 1 450 ? 9.344 26.641 1.533 1 94.94 450 ALA A N 1
ATOM 3571 C CA . ALA A 1 450 ? 9.031 28.016 1.146 1 94.94 450 ALA A CA 1
ATOM 3572 C C . ALA A 1 450 ? 10.258 28.922 1.286 1 94.94 450 ALA A C 1
ATOM 3574 O O . ALA A 1 450 ? 10.516 29.766 0.428 1 94.94 450 ALA A O 1
ATOM 3575 N N . GLY A 1 451 ? 10.961 28.688 2.311 1 94.5 451 GLY A N 1
ATOM 3576 C CA . GLY A 1 451 ? 12.195 29.422 2.508 1 94.5 451 GLY A CA 1
ATOM 3577 C C . GLY A 1 451 ? 13.234 29.156 1.438 1 94.5 451 GLY A C 1
ATOM 3578 O O . GLY A 1 451 ? 13.945 30.062 1.007 1 94.5 451 GLY A O 1
ATOM 3579 N N . ALA A 1 452 ? 13.312 27.922 1.099 1 91.19 452 ALA A N 1
ATOM 3580 C CA . ALA A 1 452 ? 14.258 27.562 0.047 1 91.19 452 ALA A CA 1
ATOM 3581 C C . ALA A 1 452 ? 13.914 28.25 -1.269 1 91.19 452 ALA A C 1
ATOM 3583 O O . ALA A 1 452 ? 14.805 28.688 -1.997 1 91.19 452 ALA A O 1
ATOM 3584 N N . VAL A 1 453 ? 12.688 28.312 -1.557 1 92.94 453 VAL A N 1
ATOM 3585 C CA . VAL A 1 453 ? 12.25 29 -2.766 1 92.94 453 VAL A CA 1
ATOM 3586 C C . VAL A 1 453 ? 12.609 30.484 -2.678 1 92.94 453 VAL A C 1
ATOM 3588 O O . VAL A 1 453 ? 13.117 31.062 -3.639 1 92.94 453 VAL A O 1
ATOM 3591 N N . CYS A 1 454 ? 12.352 31.062 -1.562 1 95.06 454 CYS A N 1
ATOM 3592 C CA . CYS A 1 454 ? 12.688 32.469 -1.352 1 95.06 454 CYS A CA 1
ATOM 3593 C C . CYS A 1 454 ? 14.188 32.719 -1.5 1 95.06 454 CYS A C 1
ATOM 3595 O O . CYS A 1 454 ? 14.609 33.656 -2.143 1 95.06 454 CYS A O 1
ATOM 3597 N N . ALA A 1 455 ? 14.914 31.828 -0.917 1 93.25 455 ALA A N 1
ATOM 3598 C CA . ALA A 1 455 ? 16.359 31.953 -1.037 1 93.25 455 ALA A CA 1
ATOM 3599 C C . ALA A 1 455 ? 16.797 31.891 -2.498 1 93.25 455 ALA A C 1
ATOM 3601 O O . ALA A 1 455 ? 17.672 32.656 -2.928 1 93.25 455 ALA A O 1
ATOM 3602 N N . PHE A 1 456 ? 16.266 31.016 -3.246 1 91.12 456 PHE A N 1
ATOM 3603 C CA . PHE A 1 456 ? 16.594 30.875 -4.66 1 91.12 456 PHE A CA 1
ATOM 3604 C C . PHE A 1 456 ? 16.281 32.156 -5.422 1 91.12 456 PHE A C 1
ATOM 3606 O O . PHE A 1 456 ? 17.078 32.594 -6.258 1 91.12 456 PHE A O 1
ATOM 3613 N N . LEU A 1 457 ? 15.133 32.688 -5.125 1 92 457 LEU A N 1
ATOM 3614 C CA . LEU A 1 457 ? 14.711 33.875 -5.824 1 92 457 LEU A CA 1
ATOM 3615 C C . LEU A 1 457 ? 15.625 35.062 -5.48 1 92 457 LEU A C 1
ATOM 3617 O O . LEU A 1 457 ? 15.883 35.906 -6.324 1 92 457 LEU A O 1
ATOM 3621 N N . VAL A 1 458 ? 16.109 35.062 -4.273 1 93.44 458 VAL A N 1
ATOM 3622 C CA . VAL A 1 458 ? 17.016 36.125 -3.852 1 93.44 458 VAL A CA 1
ATOM 3623 C C . VAL A 1 458 ? 18.359 36 -4.566 1 93.44 458 VAL A C 1
ATOM 3625 O O . VAL A 1 458 ? 18.922 36.969 -5.059 1 93.44 458 VAL A O 1
ATOM 3628 N N . VAL A 1 459 ? 18.828 34.75 -4.641 1 90.75 459 VAL A N 1
ATOM 3629 C CA . VAL A 1 459 ? 20.125 34.5 -5.25 1 90.75 459 VAL A CA 1
ATOM 3630 C C . VAL A 1 459 ? 20.047 34.75 -6.754 1 90.75 459 VAL A C 1
ATOM 3632 O O . VAL A 1 459 ? 21 35.219 -7.359 1 90.75 459 VAL A O 1
ATOM 3635 N N . ARG A 1 460 ? 18.953 34.406 -7.289 1 87.94 460 ARG A N 1
ATOM 3636 C CA . ARG A 1 460 ? 18.781 34.531 -8.734 1 87.94 460 ARG A CA 1
ATOM 3637 C C . ARG A 1 460 ? 18.672 36 -9.125 1 87.94 460 ARG A C 1
ATOM 3639 O O . ARG A 1 460 ? 19.25 36.406 -10.133 1 87.94 460 ARG A O 1
ATOM 3646 N N . ASP A 1 461 ? 17.844 36.781 -8.375 1 88.62 461 ASP A N 1
ATOM 3647 C CA . ASP A 1 461 ? 17.594 38.188 -8.711 1 88.62 461 ASP A CA 1
ATOM 3648 C C . ASP A 1 461 ? 17.781 39.062 -7.492 1 88.62 461 ASP A C 1
ATOM 3650 O O . ASP A 1 461 ? 16.812 39.688 -7.016 1 88.62 461 ASP A O 1
ATOM 3654 N N . PRO A 1 462 ? 19.078 39.188 -7.121 1 90.5 462 PRO A N 1
ATOM 3655 C CA . PRO A 1 462 ? 19.281 40.031 -5.941 1 90.5 462 PRO A CA 1
ATOM 3656 C C . PRO A 1 462 ? 18.969 41.5 -6.199 1 90.5 462 PRO A C 1
ATOM 3658 O O . PRO A 1 462 ? 19.125 42 -7.324 1 90.5 462 PRO A O 1
ATOM 3661 N N . GLY A 1 463 ? 18.469 42.219 -5.215 1 87.25 463 GLY A N 1
ATOM 3662 C CA . GLY A 1 463 ? 18.25 43.656 -5.309 1 87.25 463 GLY A CA 1
ATOM 3663 C C . GLY A 1 463 ? 16.828 44.031 -5.723 1 87.25 463 GLY A C 1
ATOM 3664 O O . GLY A 1 463 ? 16.469 45.188 -5.766 1 87.25 463 GLY A O 1
ATOM 3665 N N . THR A 1 464 ? 16.078 43.094 -6.176 1 90.25 464 THR A N 1
ATOM 3666 C CA . THR A 1 464 ? 14.688 43.344 -6.535 1 90.25 464 THR A CA 1
ATOM 3667 C C . THR A 1 464 ? 13.812 43.438 -5.289 1 90.25 464 THR A C 1
ATOM 3669 O O . THR A 1 464 ? 14.227 43 -4.203 1 90.25 464 THR A O 1
ATOM 3672 N N . GLU A 1 465 ? 12.633 44.031 -5.457 1 92.12 465 GLU A N 1
ATOM 3673 C CA . GLU A 1 465 ? 11.688 44.125 -4.348 1 92.12 465 GLU A CA 1
ATOM 3674 C C . GLU A 1 465 ? 11.281 42.719 -3.859 1 92.12 465 GLU A C 1
ATOM 3676 O O . GLU A 1 465 ? 11.141 42.5 -2.656 1 92.12 465 GLU A O 1
ATOM 3681 N N . VAL A 1 466 ? 11.102 41.906 -4.789 1 92.31 466 VAL A N 1
ATOM 3682 C CA . VAL A 1 466 ? 10.727 40.531 -4.473 1 92.31 466 VAL A CA 1
ATOM 3683 C C . VAL A 1 466 ? 11.836 39.875 -3.643 1 92.31 466 VAL A C 1
ATOM 3685 O O . VAL A 1 466 ? 11.555 39.188 -2.668 1 92.31 466 VAL A O 1
ATOM 3688 N N . ALA A 1 467 ? 13.023 40.062 -4.02 1 93.56 467 ALA A N 1
ATOM 3689 C CA . ALA A 1 467 ? 14.164 39.5 -3.303 1 93.56 467 ALA A CA 1
ATOM 3690 C C . ALA A 1 467 ? 14.219 40 -1.865 1 93.56 467 ALA A C 1
ATOM 3692 O O . ALA A 1 467 ? 14.531 39.25 -0.944 1 93.56 467 ALA A O 1
ATOM 3693 N N . GLU A 1 468 ? 13.961 41.281 -1.714 1 94.06 468 GLU A N 1
ATOM 3694 C CA . GLU A 1 468 ? 13.992 41.844 -0.373 1 94.06 468 GLU A CA 1
ATOM 3695 C C . GLU A 1 468 ? 12.906 41.219 0.513 1 94.06 468 GLU A C 1
ATOM 3697 O O . GLU A 1 468 ? 13.156 40.906 1.678 1 94.06 468 GLU A O 1
ATOM 3702 N N . ARG A 1 469 ? 11.711 41.156 -0.03 1 94.06 469 ARG A N 1
ATOM 3703 C CA . ARG A 1 469 ? 10.617 40.562 0.714 1 94.06 469 ARG A CA 1
ATOM 3704 C C . ARG A 1 469 ? 10.914 39.094 1.042 1 94.06 469 ARG A C 1
ATOM 3706 O O . ARG A 1 469 ? 10.578 38.625 2.125 1 94.06 469 ARG A O 1
ATOM 3713 N N . CYS A 1 470 ? 11.484 38.438 0.102 1 95.75 470 CYS A N 1
ATOM 3714 C CA . CYS A 1 470 ? 11.859 37.031 0.299 1 95.75 470 CYS A CA 1
ATOM 3715 C C . CYS A 1 470 ? 12.891 36.906 1.417 1 95.75 470 CYS A C 1
ATOM 3717 O O . CYS A 1 470 ? 12.789 36 2.26 1 95.75 470 CYS A O 1
ATOM 3719 N N . LEU A 1 471 ? 13.859 37.75 1.389 1 95.75 471 LEU A N 1
ATOM 3720 C CA . LEU A 1 471 ? 14.898 37.719 2.412 1 95.75 471 LEU A CA 1
ATOM 3721 C C . LEU A 1 471 ? 14.305 37.969 3.795 1 95.75 471 LEU A C 1
ATOM 3723 O O . LEU A 1 471 ? 14.688 37.312 4.77 1 95.75 471 LEU A O 1
ATOM 3727 N N . GLN A 1 472 ? 13.422 38.906 3.844 1 94.31 472 GLN A N 1
ATOM 3728 C CA . GLN A 1 472 ? 12.758 39.188 5.109 1 94.31 472 GLN A CA 1
ATOM 3729 C C . GLN A 1 472 ? 11.938 38 5.582 1 94.31 472 GLN A C 1
ATOM 3731 O O . GLN A 1 472 ? 11.93 37.656 6.773 1 94.31 472 GLN A O 1
ATOM 3736 N N . GLY A 1 473 ? 11.164 37.438 4.68 1 93.62 473 GLY A N 1
ATOM 3737 C CA . GLY A 1 473 ? 10.414 36.219 5.008 1 93.62 473 GLY A CA 1
ATOM 3738 C C . GLY A 1 473 ? 11.281 35.125 5.539 1 93.62 473 GLY A C 1
ATOM 3739 O O . GLY A 1 473 ? 10.906 34.406 6.488 1 93.62 473 GLY A O 1
ATOM 3740 N N . LEU A 1 474 ? 12.414 34.938 4.938 1 94.06 474 LEU A N 1
ATOM 3741 C CA . LEU A 1 474 ? 13.383 33.906 5.359 1 94.06 474 LEU A CA 1
ATOM 3742 C C . LEU A 1 474 ? 13.867 34.188 6.777 1 94.06 474 LEU A C 1
ATOM 3744 O O . LEU A 1 474 ? 13.922 33.281 7.605 1 94.06 474 LEU A O 1
ATOM 3748 N N . ARG A 1 475 ? 14.188 35.375 7.031 1 94.19 475 ARG A N 1
ATOM 3749 C CA . ARG A 1 475 ? 14.688 35.75 8.344 1 94.19 475 ARG A CA 1
ATOM 3750 C C . ARG A 1 475 ? 13.617 35.562 9.414 1 94.19 475 ARG A C 1
ATOM 3752 O O . ARG A 1 475 ? 13.898 35.094 10.523 1 94.19 475 ARG A O 1
ATOM 3759 N N . ASN A 1 476 ? 12.414 35.938 9.062 1 92.19 476 ASN A N 1
ATOM 3760 C CA . ASN A 1 476 ? 11.312 35.75 9.992 1 92.19 476 ASN A CA 1
ATOM 3761 C C . ASN A 1 476 ? 11.109 34.281 10.328 1 92.19 476 ASN A C 1
ATOM 3763 O O . ASN A 1 476 ? 10.836 33.938 11.477 1 92.19 476 ASN A O 1
ATOM 3767 N N . ALA A 1 477 ? 11.172 33.438 9.305 1 92.25 477 ALA A N 1
ATOM 3768 C CA . ALA A 1 477 ? 11.008 32 9.5 1 92.25 477 ALA A CA 1
ATOM 3769 C C . ALA A 1 477 ? 12.094 31.453 10.422 1 92.25 477 ALA A C 1
ATOM 3771 O O . ALA A 1 477 ? 11.82 30.625 11.281 1 92.25 477 ALA A O 1
ATOM 3772 N N . ILE A 1 478 ? 13.312 31.922 10.234 1 90.5 478 ILE A N 1
ATOM 3773 C CA . ILE A 1 478 ? 14.43 31.484 11.055 1 90.5 478 ILE A CA 1
ATOM 3774 C C . ILE A 1 478 ? 14.211 31.922 12.5 1 90.5 478 ILE A C 1
ATOM 3776 O O . ILE A 1 478 ? 14.5 31.156 13.43 1 90.5 478 ILE A O 1
ATOM 3780 N N . GLN A 1 479 ? 13.695 33.062 12.68 1 89 479 GLN A N 1
ATOM 3781 C CA . GLN A 1 479 ? 13.414 33.562 14.023 1 89 479 GLN A CA 1
ATOM 3782 C C . GLN A 1 479 ? 12.398 32.688 14.75 1 89 479 GLN A C 1
ATOM 3784 O O . GLN A 1 479 ? 12.492 32.5 15.961 1 89 479 GLN A O 1
ATOM 3789 N N . VAL A 1 480 ? 11.461 32.25 14.008 1 86.5 480 VAL A N 1
ATOM 3790 C CA . VAL A 1 480 ? 10.469 31.344 14.594 1 86.5 480 VAL A CA 1
ATOM 3791 C C . VAL A 1 480 ? 11.148 30.062 15.078 1 86.5 480 VAL A C 1
ATOM 3793 O O . VAL A 1 480 ? 10.859 29.578 16.172 1 86.5 480 VAL A O 1
ATOM 3796 N N . PHE A 1 481 ? 12.086 29.5 14.336 1 78.5 481 PHE A N 1
ATOM 3797 C CA . PHE A 1 481 ? 12.812 28.297 14.695 1 78.5 481 PHE A CA 1
ATOM 3798 C C . PHE A 1 481 ? 13.68 28.531 15.93 1 78.5 481 PHE A C 1
ATOM 3800 O O . PHE A 1 481 ? 13.766 27.656 16.797 1 78.5 481 PHE A O 1
ATOM 3807 N N . GLU A 1 482 ? 14.258 29.672 15.969 1 74.88 482 GLU A N 1
ATOM 3808 C CA . GLU A 1 482 ? 15.219 29.969 17.031 1 74.88 482 GLU A CA 1
ATOM 3809 C C . GLU A 1 482 ? 14.5 30.359 18.328 1 74.88 482 GLU A C 1
ATOM 3811 O O . GLU A 1 482 ? 15.086 30.281 19.406 1 74.88 482 GLU A O 1
ATOM 3816 N N . GLY A 1 483 ? 13.32 30.766 18.203 1 73.31 483 GLY A N 1
ATOM 3817 C CA . GLY A 1 483 ? 12.562 31.156 19.375 1 73.31 483 GLY A CA 1
ATOM 3818 C C . GLY A 1 483 ? 12.125 29.969 20.219 1 73.31 483 GLY A C 1
ATOM 3819 O O . GLY A 1 483 ? 11.609 30.156 21.328 1 73.31 483 GLY A O 1
ATOM 3820 N N . ARG A 1 484 ? 12.531 28.859 19.766 1 70.88 484 ARG A N 1
ATOM 3821 C CA . ARG A 1 484 ? 12.195 27.672 20.547 1 70.88 484 ARG A CA 1
ATOM 3822 C C . ARG A 1 484 ? 13.18 27.469 21.688 1 70.88 484 ARG A C 1
ATOM 3824 O O . ARG A 1 484 ? 14.219 28.125 21.75 1 70.88 484 ARG A O 1
ATOM 3831 N N . LYS A 1 485 ? 12.664 26.688 22.641 1 64.88 485 LYS A N 1
ATOM 3832 C CA . LYS A 1 485 ? 13.562 26.359 23.75 1 64.88 485 LYS A CA 1
ATOM 3833 C C . LYS A 1 485 ? 14.805 25.625 23.25 1 64.88 485 LYS A C 1
ATOM 3835 O O . LYS A 1 485 ? 14.75 24.922 22.25 1 64.88 485 LYS A O 1
ATOM 3840 N N . SER A 1 486 ? 15.797 25.875 23.922 1 60.44 486 SER A N 1
ATOM 3841 C CA . SER A 1 486 ? 17.109 25.391 23.531 1 60.44 486 SER A CA 1
ATOM 3842 C C . SER A 1 486 ? 17.125 23.875 23.406 1 60.44 486 SER A C 1
ATOM 3844 O O . SER A 1 486 ? 17.797 23.328 22.516 1 60.44 486 SER A O 1
ATOM 3846 N N . ASN A 1 487 ? 16.312 23.234 24.141 1 70.69 487 ASN A N 1
ATOM 3847 C CA . ASN A 1 487 ? 16.406 21.781 24.125 1 70.69 487 ASN A CA 1
ATOM 3848 C C . ASN A 1 487 ? 15.461 21.172 23.078 1 70.69 487 ASN A C 1
ATOM 3850 O O . ASN A 1 487 ? 15.5 19.969 22.828 1 70.69 487 ASN A O 1
ATOM 3854 N N . TRP A 1 488 ? 14.727 22.031 22.453 1 75.06 488 TRP A N 1
ATOM 3855 C CA . TRP A 1 488 ? 13.727 21.516 21.531 1 75.06 488 TRP A CA 1
ATOM 3856 C C . TRP A 1 488 ? 14.398 20.875 20.312 1 75.06 488 TRP A C 1
ATOM 3858 O O . TRP A 1 488 ? 14.055 19.75 19.922 1 75.06 488 TRP A O 1
ATOM 3868 N N . ASN A 1 489 ? 15.359 21.453 19.875 1 69.38 489 ASN A N 1
ATOM 3869 C CA . ASN A 1 489 ? 15.992 20.984 18.656 1 69.38 489 ASN A CA 1
ATOM 3870 C C . ASN A 1 489 ? 16.797 19.719 18.891 1 69.38 489 ASN A C 1
ATOM 3872 O O . ASN A 1 489 ? 17.016 18.938 17.969 1 69.38 489 ASN A O 1
ATOM 3876 N N . VAL A 1 490 ? 17.203 19.594 20.094 1 66.81 490 VAL A N 1
ATOM 3877 C CA . VAL A 1 490 ? 17.938 18.391 20.438 1 66.81 490 VAL A CA 1
ATOM 3878 C C . VAL A 1 490 ? 16.969 17.203 20.5 1 66.81 490 VAL A C 1
ATOM 3880 O O . VAL A 1 490 ? 17.281 16.109 20 1 66.81 490 VAL A O 1
ATOM 3883 N N . ASN A 1 491 ? 15.828 17.547 21.031 1 70.12 491 ASN A N 1
ATOM 3884 C CA . ASN A 1 491 ? 14.828 16.5 21.203 1 70.12 491 ASN A CA 1
ATOM 3885 C C . ASN A 1 491 ? 14.086 16.219 19.906 1 70.12 491 ASN A C 1
ATOM 3887 O O . ASN A 1 491 ? 13.477 15.156 19.75 1 70.12 491 ASN A O 1
ATOM 3891 N N . HIS A 1 492 ? 14.172 17.219 19.016 1 76.25 492 HIS A N 1
ATOM 3892 C CA . HIS A 1 492 ? 13.523 17.094 17.719 1 76.25 492 HIS A CA 1
ATOM 3893 C C . HIS A 1 492 ? 14.5 17.359 16.578 1 76.25 492 HIS A C 1
ATOM 3895 O O . HIS A 1 492 ? 14.445 18.422 15.945 1 76.25 492 HIS A O 1
ATOM 3901 N N . PRO A 1 493 ? 15.266 16.359 16.266 1 74.5 493 PRO A N 1
ATOM 3902 C CA . PRO A 1 493 ? 16.391 16.547 15.344 1 74.5 493 PRO A CA 1
ATOM 3903 C C . PRO A 1 493 ? 15.945 16.938 13.938 1 74.5 493 PRO A C 1
ATOM 3905 O O . PRO A 1 493 ? 16.641 17.703 13.258 1 74.5 493 PRO A O 1
ATOM 3908 N N . VAL A 1 494 ? 14.867 16.484 13.516 1 75.88 494 VAL A N 1
ATOM 3909 C CA . VAL A 1 494 ? 14.398 16.828 12.18 1 75.88 494 VAL A CA 1
ATOM 3910 C C . VAL A 1 494 ? 14.18 18.344 12.094 1 75.88 494 VAL A C 1
ATOM 3912 O O . VAL A 1 494 ? 14.594 18.984 11.125 1 75.88 494 VAL A O 1
ATOM 3915 N N . GLN A 1 495 ? 13.602 18.875 13.07 1 77.81 495 GLN A N 1
ATOM 3916 C CA . GLN A 1 495 ? 13.344 20.312 13.078 1 77.81 495 GLN A CA 1
ATOM 3917 C C . GLN A 1 495 ? 14.641 21.094 13.242 1 77.81 495 GLN A C 1
ATOM 3919 O O . GLN A 1 495 ? 14.789 22.188 12.672 1 77.81 495 GLN A O 1
ATOM 3924 N N . GLY A 1 496 ? 15.516 20.5 13.992 1 77 496 GLY A N 1
ATOM 3925 C CA . GLY A 1 496 ? 16.828 21.109 14.102 1 77 496 GLY A CA 1
ATOM 3926 C C . GLY A 1 496 ? 17.562 21.203 12.781 1 77 496 GLY A C 1
ATOM 3927 O O . GLY A 1 496 ? 18.156 22.219 12.461 1 77 496 GLY A O 1
ATOM 3928 N N . ASP A 1 497 ? 17.438 20.172 12.055 1 78.75 497 ASP A N 1
ATOM 3929 C CA . ASP A 1 497 ? 18.078 20.125 10.742 1 78.75 497 ASP A CA 1
ATOM 3930 C C . ASP A 1 497 ? 17.438 21.109 9.781 1 78.75 497 ASP A C 1
ATOM 3932 O O . ASP A 1 497 ? 18.141 21.734 8.977 1 78.75 497 ASP A O 1
ATOM 3936 N N . LEU A 1 498 ? 16.156 21.25 9.859 1 82.56 498 LEU A N 1
ATOM 3937 C CA . LEU A 1 498 ? 15.445 22.188 8.992 1 82.56 498 LEU A CA 1
ATOM 3938 C C . LEU A 1 498 ? 15.844 23.625 9.305 1 82.56 498 LEU A C 1
ATOM 3940 O O . LEU A 1 498 ? 16.047 24.422 8.391 1 82.56 498 LEU A O 1
ATOM 3944 N N . CYS A 1 499 ? 16.031 23.906 10.562 1 83.31 499 CYS A N 1
ATOM 3945 C CA . CYS A 1 499 ? 16.453 25.234 10.977 1 83.31 499 CYS A CA 1
ATOM 3946 C C . CYS A 1 499 ? 17.859 25.531 10.492 1 83.31 499 CYS A C 1
ATOM 3948 O O . CYS A 1 499 ? 18.125 26.625 9.977 1 83.31 499 CYS A O 1
ATOM 3950 N N . ALA A 1 500 ? 18.703 24.578 10.656 1 82.12 500 ALA A N 1
ATOM 3951 C CA . ALA A 1 500 ? 20.078 24.75 10.211 1 82.12 500 ALA A CA 1
ATOM 3952 C C . ALA A 1 500 ? 20.156 24.953 8.703 1 82.12 500 ALA A C 1
ATOM 3954 O O . ALA A 1 500 ? 20.938 25.766 8.219 1 82.12 500 ALA A O 1
ATOM 3955 N N . GLY A 1 501 ? 19.328 24.234 8.008 1 84.75 501 GLY A N 1
ATOM 3956 C CA . GLY A 1 501 ? 19.281 24.391 6.566 1 84.75 501 GLY A CA 1
ATOM 3957 C C . GLY A 1 501 ? 18.812 25.766 6.129 1 84.75 501 GLY A C 1
ATOM 3958 O O . GLY A 1 501 ? 19.359 26.344 5.195 1 84.75 501 GLY A O 1
ATOM 3959 N N . LEU A 1 502 ? 17.828 26.297 6.789 1 88.56 502 LEU A N 1
ATOM 3960 C CA . LEU A 1 502 ? 17.312 27.625 6.465 1 88.56 502 LEU A CA 1
ATOM 3961 C C . LEU A 1 502 ? 18.344 28.703 6.762 1 88.56 502 LEU A C 1
ATOM 3963 O O . LEU A 1 502 ? 18.453 29.688 6.02 1 88.56 502 LEU A O 1
ATOM 3967 N N . ALA A 1 503 ? 19.016 28.516 7.832 1 88.31 503 ALA A N 1
ATOM 3968 C CA . ALA A 1 503 ? 20.047 29.5 8.203 1 88.31 503 ALA A CA 1
ATOM 3969 C C . ALA A 1 503 ? 21.156 29.547 7.16 1 88.31 503 ALA A C 1
ATOM 3971 O O . ALA A 1 503 ? 21.656 30.625 6.836 1 88.31 503 ALA A O 1
ATOM 3972 N N . GLN A 1 504 ? 21.469 28.422 6.641 1 87.75 504 GLN A N 1
ATOM 3973 C CA . GLN A 1 504 ? 22.484 28.359 5.602 1 87.75 504 GLN A CA 1
ATOM 3974 C C . GLN A 1 504 ? 22.016 29.047 4.324 1 87.75 504 GLN A C 1
ATOM 3976 O O . GLN A 1 504 ? 22.797 29.75 3.666 1 87.75 504 GLN A O 1
ATOM 3981 N N . LEU A 1 505 ? 20.828 28.797 4.027 1 90.19 505 LEU A N 1
ATOM 3982 C CA . LEU A 1 505 ? 20.266 29.406 2.83 1 90.19 505 LEU A CA 1
ATOM 3983 C C . LEU A 1 505 ? 20.172 30.922 2.99 1 90.19 505 LEU A C 1
ATOM 3985 O O . LEU A 1 505 ? 20.375 31.672 2.027 1 90.19 505 LEU A O 1
ATOM 3989 N N . GLU A 1 506 ? 19.844 31.359 4.176 1 92.94 506 GLU A N 1
ATOM 3990 C CA . GLU A 1 506 ? 19.781 32.812 4.449 1 92.94 506 GLU A CA 1
ATOM 3991 C C . GLU A 1 506 ? 21.156 33.438 4.32 1 92.94 506 GLU A C 1
ATOM 3993 O O . GLU A 1 506 ? 21.281 34.562 3.803 1 92.94 506 GLU A O 1
ATOM 3998 N N . LYS A 1 507 ? 22.141 32.781 4.785 1 90.94 507 LYS A N 1
ATOM 3999 C CA . LYS A 1 507 ? 23.5 33.281 4.648 1 90.94 507 LYS A CA 1
ATOM 4000 C C . LYS A 1 507 ? 23.891 33.406 3.178 1 90.94 507 LYS A C 1
ATOM 4002 O O . LYS A 1 507 ? 24.531 34.406 2.789 1 90.94 507 LYS A O 1
ATOM 4007 N N . LEU A 1 508 ? 23.531 32.438 2.469 1 90.44 508 LEU A N 1
ATOM 4008 C CA . LEU A 1 508 ? 23.797 32.469 1.036 1 90.44 508 LEU A CA 1
ATOM 4009 C C . LEU A 1 508 ? 23.062 33.656 0.386 1 90.44 508 LEU A C 1
ATOM 4011 O O . LEU A 1 508 ? 23.625 34.375 -0.426 1 90.44 508 LEU A O 1
ATOM 4015 N N . ALA A 1 509 ? 21.812 33.812 0.703 1 92.31 509 ALA A N 1
ATOM 4016 C CA . ALA A 1 509 ? 20.984 34.875 0.14 1 92.31 509 ALA A CA 1
ATOM 4017 C C . ALA A 1 509 ? 21.547 36.25 0.517 1 92.31 509 ALA A C 1
ATOM 4019 O O . ALA A 1 509 ? 21.562 37.156 -0.307 1 92.31 509 ALA A O 1
ATOM 4020 N N . THR A 1 510 ? 22.031 36.344 1.695 1 93.19 510 THR A N 1
ATOM 4021 C CA . THR A 1 510 ? 22.625 37.594 2.168 1 93.19 510 THR A CA 1
ATOM 4022 C C . THR A 1 510 ? 23.922 37.906 1.433 1 93.19 510 THR A C 1
ATOM 4024 O O . THR A 1 510 ? 24.172 39.031 1.031 1 93.19 510 THR A O 1
ATOM 4027 N N . ALA A 1 511 ? 24.656 36.844 1.266 1 90.75 511 ALA A N 1
ATOM 4028 C CA . ALA A 1 511 ? 25.922 37.031 0.542 1 90.75 511 ALA A CA 1
ATOM 4029 C C . ALA A 1 511 ? 25.672 37.438 -0.901 1 90.75 511 ALA A C 1
ATOM 4031 O O . ALA A 1 511 ? 26.406 38.281 -1.441 1 90.75 511 ALA A O 1
ATOM 4032 N N . ALA A 1 512 ? 24.734 36.844 -1.482 1 90.25 512 ALA A N 1
ATOM 4033 C CA . ALA A 1 512 ? 24.406 37.188 -2.861 1 90.25 512 ALA A CA 1
ATOM 4034 C C . ALA A 1 512 ? 23.953 38.625 -2.965 1 90.25 512 ALA A C 1
ATOM 4036 O O . ALA A 1 512 ? 24.266 39.344 -3.932 1 90.25 512 ALA A O 1
ATOM 4037 N N . THR A 1 513 ? 23.188 39.094 -2.062 1 91 513 THR A N 1
ATOM 4038 C CA . THR A 1 513 ? 22.688 40.469 -2.041 1 91 513 THR A CA 1
ATOM 4039 C C . THR A 1 513 ? 23.812 41.438 -1.841 1 91 513 THR A C 1
ATOM 4041 O O . THR A 1 513 ? 23.859 42.5 -2.484 1 91 513 THR A O 1
ATOM 4044 N N . GLU A 1 514 ? 24.75 41.094 -0.98 1 89.81 514 GLU A N 1
ATOM 4045 C CA . GLU A 1 514 ? 25.906 41.969 -0.727 1 89.81 514 GLU A CA 1
ATOM 4046 C C . GLU A 1 514 ? 26.828 42.031 -1.941 1 89.81 514 GLU A C 1
ATOM 4048 O O . GLU A 1 514 ? 27.359 43.094 -2.271 1 89.81 514 GLU A O 1
ATOM 4053 N N . GLN A 1 515 ? 26.953 40.875 -2.488 1 86.62 515 GLN A N 1
ATOM 4054 C CA . GLN A 1 515 ? 27.781 40.812 -3.688 1 86.62 515 GLN A CA 1
ATOM 4055 C C . GLN A 1 515 ? 27.172 41.656 -4.812 1 86.62 515 GLN A C 1
ATOM 4057 O O . GLN A 1 515 ? 27.891 42.312 -5.57 1 86.62 515 GLN A O 1
ATOM 4062 N N . TYR A 1 516 ? 25.938 41.562 -4.945 1 87.19 516 TYR A N 1
ATOM 4063 C CA . TYR A 1 516 ? 25.234 42.312 -5.961 1 87.19 516 TYR A CA 1
ATOM 4064 C C . TYR A 1 516 ? 25.375 43.812 -5.703 1 87.19 516 TYR A C 1
ATOM 4066 O O . TYR A 1 516 ? 25.5 44.625 -6.641 1 87.19 516 TYR A O 1
ATOM 4074 N N . ARG A 1 517 ? 25.344 44.219 -4.543 1 84 517 ARG A N 1
ATOM 4075 C CA . ARG A 1 517 ? 25.484 45.625 -4.176 1 84 517 ARG A CA 1
ATOM 4076 C C . ARG A 1 517 ? 26.891 46.156 -4.473 1 84 517 ARG A C 1
ATOM 4078 O O . ARG A 1 517 ? 27.062 47.281 -4.883 1 84 517 ARG A O 1
ATOM 4085 N N . THR A 1 518 ? 27.859 45.25 -4.32 1 83.12 518 THR A N 1
ATOM 4086 C CA . THR A 1 518 ? 29.25 45.656 -4.508 1 83.12 518 THR A CA 1
ATOM 4087 C C . THR A 1 518 ? 29.656 45.531 -5.977 1 83.12 518 THR A C 1
ATOM 4089 O O . THR A 1 518 ? 30.453 46.312 -6.473 1 83.12 518 THR A O 1
ATOM 4092 N N . SER A 1 519 ? 29.25 44.406 -6.672 1 75.31 519 SER A N 1
ATOM 4093 C CA . SER A 1 519 ? 29.609 44.188 -8.07 1 75.31 519 SER A CA 1
ATOM 4094 C C . SER A 1 519 ? 28.406 43.656 -8.875 1 75.31 519 SER A C 1
ATOM 4096 O O . SER A 1 519 ? 28.297 42.469 -9.117 1 75.31 519 SER A O 1
ATOM 4098 N N . PRO A 1 520 ? 27.531 44.5 -9.258 1 65.44 520 PRO A N 1
ATOM 4099 C CA . PRO A 1 520 ? 26.281 44.094 -9.922 1 65.44 520 PRO A CA 1
ATOM 4100 C C . PRO A 1 520 ? 26.547 43.312 -11.211 1 65.44 520 PRO A C 1
ATOM 4102 O O . PRO A 1 520 ? 25.703 42.5 -11.633 1 65.44 520 PRO A O 1
ATOM 4105 N N . LEU A 1 521 ? 27.656 43.406 -12.008 1 55.25 521 LEU A N 1
ATOM 4106 C CA . LEU A 1 521 ? 27.906 42.812 -13.312 1 55.25 521 LEU A CA 1
ATOM 4107 C C . LEU A 1 521 ? 28.172 41.312 -13.18 1 55.25 521 LEU A C 1
ATOM 4109 O O . LEU A 1 521 ? 28.016 40.562 -14.141 1 55.25 521 LEU A O 1
ATOM 4113 N N . GLN A 1 522 ? 28.609 40.781 -12.094 1 49.25 522 GLN A N 1
ATOM 4114 C CA . GLN A 1 522 ? 29.141 39.438 -12 1 49.25 522 GLN A CA 1
ATOM 4115 C C . GLN A 1 522 ? 28.047 38.406 -11.695 1 49.25 522 GLN A C 1
ATOM 4117 O O . GLN A 1 522 ? 28.297 37.219 -11.648 1 49.25 522 GLN A O 1
ATOM 4122 N N . HIS A 1 523 ? 26.844 38.781 -11.57 1 52.5 523 HIS A N 1
ATOM 4123 C CA . HIS A 1 523 ? 25.828 37.844 -11.086 1 52.5 523 HIS A CA 1
ATOM 4124 C C . HIS A 1 523 ? 25.141 37.125 -12.242 1 52.5 523 HIS A C 1
ATOM 4126 O O . HIS A 1 523 ? 23.938 37.25 -12.422 1 52.5 523 HIS A O 1
ATOM 4132 N N . HIS A 1 524 ? 26.031 36.75 -13.344 1 50.94 524 HIS A N 1
ATOM 4133 C CA . HIS A 1 524 ? 25.344 36 -14.406 1 50.94 524 HIS A CA 1
ATOM 4134 C C . HIS A 1 524 ? 25.312 34.5 -14.102 1 50.94 524 HIS A C 1
ATOM 4136 O O . HIS A 1 524 ? 26.328 33.906 -13.75 1 50.94 524 HIS A O 1
ATOM 4142 N N . PRO A 1 525 ? 24.141 34.031 -14 1 52.41 525 PRO A N 1
ATOM 4143 C CA . PRO A 1 525 ? 23.984 32.625 -13.719 1 52.41 525 PRO A CA 1
ATOM 4144 C C . PRO A 1 525 ? 24.766 31.719 -14.688 1 52.41 525 PRO A C 1
ATOM 4146 O O . PRO A 1 525 ? 24.812 32 -15.891 1 52.41 525 PRO A O 1
ATOM 4149 N N . SER A 1 526 ? 25.953 31.188 -14.359 1 44.41 526 SER A N 1
ATOM 4150 C CA . SER A 1 526 ? 26.531 30.141 -15.188 1 44.41 526 SER A CA 1
ATOM 4151 C C . SER A 1 526 ? 25.797 28.812 -14.984 1 44.41 526 SER A C 1
ATOM 4153 O O . SER A 1 526 ? 25.516 28.422 -13.852 1 44.41 526 SER A O 1
ATOM 4155 N N . VAL A 1 527 ? 25.078 28.453 -15.883 1 40.97 527 VAL A N 1
ATOM 4156 C CA . VAL A 1 527 ? 24.312 27.203 -15.836 1 40.97 527 VAL A CA 1
ATOM 4157 C C . VAL A 1 527 ? 25.25 26.047 -15.484 1 40.97 527 VAL A C 1
ATOM 4159 O O . VAL A 1 527 ? 26.203 25.766 -16.219 1 40.97 527 VAL A O 1
ATOM 4162 N N . PRO A 1 528 ? 25.438 25.844 -14.328 1 36.66 528 PRO A N 1
ATOM 4163 C CA . PRO A 1 528 ? 26.25 24.625 -14.203 1 36.66 528 PRO A CA 1
ATOM 4164 C C . PRO A 1 528 ? 25.812 23.516 -15.156 1 36.66 528 PRO A C 1
ATOM 4166 O O . PRO A 1 528 ? 24.641 23.422 -15.5 1 36.66 528 PRO A O 1
ATOM 4169 N N . SER A 1 529 ? 26.766 23.047 -16.047 1 31.16 529 SER A N 1
ATOM 4170 C CA . SER A 1 529 ? 26.5 21.875 -16.891 1 31.16 529 SER A CA 1
ATOM 4171 C C . SER A 1 529 ? 26 20.703 -16.047 1 31.16 529 SER A C 1
ATOM 4173 O O . SER A 1 529 ? 26.719 20.188 -15.195 1 31.16 529 SER A O 1
ATOM 4175 N N . PHE A 1 530 ? 24.938 20.812 -15.664 1 32.53 530 PHE A N 1
ATOM 4176 C CA . PHE A 1 530 ? 24.484 19.562 -15.07 1 32.53 530 PHE A CA 1
ATOM 4177 C C . PHE A 1 530 ? 24.844 18.375 -15.969 1 32.53 530 PHE A C 1
ATOM 4179 O O . PHE A 1 530 ? 24.844 18.5 -17.188 1 32.53 530 PHE A O 1
ATOM 4186 N N . PRO A 1 531 ? 25.641 17.5 -15.562 1 31.41 531 PRO A N 1
ATOM 4187 C CA . PRO A 1 531 ? 25.906 16.375 -16.453 1 31.41 531 PRO A CA 1
ATOM 4188 C C . PRO A 1 531 ? 24.703 15.977 -17.297 1 31.41 531 PRO A C 1
ATOM 4190 O O . PRO A 1 531 ? 23.562 16.125 -16.844 1 31.41 531 PRO A O 1
ATOM 4193 N N . PRO A 1 532 ? 24.859 16 -18.656 1 27.34 532 PRO A N 1
ATOM 4194 C CA . PRO A 1 532 ? 23.734 15.602 -19.516 1 27.34 532 PRO A CA 1
ATOM 4195 C C . PRO A 1 532 ? 22.984 14.383 -18.984 1 27.34 532 PRO A C 1
ATOM 4197 O O . PRO A 1 532 ? 23.594 13.484 -18.391 1 27.34 532 PRO A O 1
ATOM 4200 N N . GLN A 1 533 ? 21.906 14.562 -18.625 1 29.92 533 GLN A N 1
ATOM 4201 C CA . GLN A 1 533 ? 21.125 13.352 -18.422 1 29.92 533 GLN A CA 1
ATOM 4202 C C . GLN A 1 533 ? 21.438 12.312 -19.5 1 29.92 533 GLN A C 1
ATOM 4204 O O . GLN A 1 533 ? 21.625 12.656 -20.656 1 29.92 533 GLN A O 1
ATOM 4209 N N . LEU A 1 534 ? 22.016 11.242 -19.266 1 27.31 534 LEU A N 1
ATOM 4210 C CA . LEU A 1 534 ? 22.188 10.219 -20.297 1 27.31 534 LEU A CA 1
ATOM 4211 C C . LEU A 1 534 ? 21 10.211 -21.25 1 27.31 534 LEU A C 1
ATOM 4213 O O . LEU A 1 534 ? 19.844 10.18 -20.812 1 27.31 534 LEU A O 1
ATOM 4217 N N . SER A 1 535 ? 21.109 10.797 -22.438 1 26.31 535 SER A N 1
ATOM 4218 C CA . SER A 1 535 ? 20.203 10.766 -23.578 1 26.31 535 SER A CA 1
ATOM 4219 C C . SER A 1 535 ? 19.438 9.445 -23.625 1 26.31 535 SER A C 1
ATOM 4221 O O . SER A 1 535 ? 20.016 8.367 -23.5 1 26.31 535 SER A O 1
ATOM 4223 N N . GLN A 1 536 ? 18.25 9.453 -23.266 1 28.16 536 GLN A N 1
ATOM 4224 C CA . GLN A 1 536 ? 17.484 8.305 -23.75 1 28.16 536 GLN A CA 1
ATOM 4225 C C . GLN A 1 536 ? 17.859 7.953 -25.188 1 28.16 536 GLN A C 1
ATOM 4227 O O . GLN A 1 536 ? 17.938 8.836 -26.047 1 28.16 536 GLN A O 1
ATOM 4232 N N . VAL A 1 537 ? 18.672 7.031 -25.516 1 25 537 VAL A N 1
ATOM 4233 C CA . VAL A 1 537 ? 18.922 6.477 -26.844 1 25 537 VAL A CA 1
ATOM 4234 C C . VAL A 1 537 ? 17.625 6.508 -27.656 1 25 537 VAL A C 1
ATOM 4236 O O . VAL A 1 537 ? 16.641 5.875 -27.281 1 25 537 VAL A O 1
ATOM 4239 N N . SER A 1 538 ? 17.328 7.566 -28.453 1 24.98 538 SER A N 1
ATOM 4240 C CA . SER A 1 538 ? 16.406 7.562 -29.578 1 24.98 538 SER A CA 1
ATOM 4241 C C . SER A 1 538 ? 16.562 6.309 -30.438 1 24.98 538 SER A C 1
ATOM 4243 O O . SER A 1 538 ? 17.672 6.008 -30.891 1 24.98 538 SER A O 1
ATOM 4245 N N . ALA A 1 539 ? 15.883 5.289 -30.344 1 24.75 539 ALA A N 1
ATOM 4246 C CA . ALA A 1 539 ? 15.812 4.371 -31.484 1 24.75 539 ALA A CA 1
ATOM 4247 C C . ALA A 1 539 ? 15.617 5.133 -32.781 1 24.75 539 ALA A C 1
ATOM 4249 O O . ALA A 1 539 ? 14.742 5.984 -32.906 1 24.75 539 ALA A O 1
ATOM 4250 N N . GLY A 1 540 ? 16.625 5.414 -33.688 1 22.81 540 GLY A N 1
ATOM 4251 C CA . GLY A 1 540 ? 16.812 5.828 -35.062 1 22.81 540 GLY A CA 1
ATOM 4252 C C . GLY A 1 540 ? 15.812 5.203 -36.031 1 22.81 540 GLY A C 1
ATOM 4253 O O . GLY A 1 540 ? 16.062 4.125 -36.562 1 22.81 540 GLY A O 1
ATOM 4254 N N . VAL A 1 541 ? 14.484 5.262 -35.938 1 22.42 541 VAL A N 1
ATOM 4255 C CA . VAL A 1 541 ? 13.766 4.957 -37.188 1 22.42 541 VAL A CA 1
ATOM 4256 C C . VAL A 1 541 ? 14.133 5.977 -38.25 1 22.42 541 VAL A C 1
ATOM 4258 O O . VAL A 1 541 ? 13.852 7.168 -38.125 1 22.42 541 VAL A O 1
ATOM 4261 N N . GLU A 1 542 ? 15.211 5.77 -39.062 1 22.98 542 GLU A N 1
ATOM 4262 C CA . GLU A 1 542 ? 15.547 6.297 -40.406 1 22.98 542 GLU A CA 1
ATOM 4263 C C . GLU A 1 542 ? 14.414 6.047 -41.406 1 22.98 542 GLU A C 1
ATOM 4265 O O . GLU A 1 542 ? 14.344 4.977 -42 1 22.98 542 GLU A O 1
ATOM 4270 N N . GLY A 1 543 ? 13.133 6.25 -41.219 1 20.42 543 GLY A N 1
ATOM 4271 C CA . GLY A 1 543 ? 12.359 6.25 -42.469 1 20.42 543 GLY A CA 1
ATOM 4272 C C . GLY A 1 543 ? 12.812 7.301 -43.438 1 20.42 543 GLY A C 1
ATOM 4273 O O . GLY A 1 543 ? 13.039 8.453 -43.094 1 20.42 543 GLY A O 1
ATOM 4274 N N . GLU A 1 544 ? 13.586 6.895 -44.562 1 22 544 GLU A N 1
ATOM 4275 C CA . GLU A 1 544 ? 13.805 7.504 -45.875 1 22 544 GLU A CA 1
ATOM 4276 C C . GLU A 1 544 ? 12.508 8.07 -46.438 1 22 544 GLU A C 1
ATOM 4278 O O . GLU A 1 544 ? 11.602 7.312 -46.812 1 22 544 GLU A O 1
ATOM 4283 N N . GLY A 1 545 ? 11.891 9.047 -45.875 1 20.06 545 GLY A N 1
ATOM 4284 C CA . GLY A 1 545 ? 10.961 9.805 -46.719 1 20.06 545 GLY A CA 1
ATOM 4285 C C . GLY A 1 545 ? 11.531 10.195 -48.062 1 20.06 545 GLY A C 1
ATOM 4286 O O . GLY A 1 545 ? 12.734 10.414 -48.188 1 20.06 545 GLY A O 1
ATOM 4287 N N . LEU A 1 546 ? 11.023 9.602 -49.25 1 19.7 546 LEU A N 1
ATOM 4288 C CA . LEU A 1 546 ? 11.117 9.914 -50.656 1 19.7 546 LEU A CA 1
ATOM 4289 C C . LEU A 1 546 ? 11.156 11.422 -50.906 1 19.7 546 LEU A C 1
ATOM 4291 O O . LEU A 1 546 ? 10.43 12.172 -50.25 1 19.7 546 LEU A O 1
ATOM 4295 N N . GLY A 1 547 ? 12.336 11.938 -51.375 1 19.77 547 GLY A N 1
ATOM 4296 C CA . GLY A 1 547 ? 12.766 13.219 -51.938 1 19.77 547 GLY A CA 1
ATOM 4297 C C . GLY A 1 547 ? 11.82 13.75 -53 1 19.77 547 GLY A C 1
ATOM 4298 O O . GLY A 1 547 ? 11.953 13.414 -54.188 1 19.77 547 GLY A O 1
ATOM 4299 N N . LEU A 1 548 ? 10.453 13.727 -52.969 1 19 548 LEU A N 1
ATOM 4300 C CA . LEU A 1 548 ? 9.812 14.328 -54.125 1 19 548 LEU A CA 1
ATOM 4301 C C . LEU A 1 548 ? 10.359 15.734 -54.406 1 19 548 LEU A C 1
ATOM 4303 O O . LEU A 1 548 ? 10.383 16.562 -53.5 1 19 548 LEU A O 1
ATOM 4307 N N . SER A 1 549 ? 11.312 15.828 -55.469 1 19.75 549 SER A N 1
ATOM 4308 C CA . SER A 1 549 ? 11.938 16.906 -56.219 1 19.75 549 SER A CA 1
ATOM 4309 C C . SER A 1 549 ? 10.898 17.891 -56.719 1 19.75 549 SER A C 1
ATOM 4311 O O . SER A 1 549 ? 10.852 18.188 -57.906 1 19.75 549 SER A O 1
ATOM 4313 N N . THR A 1 550 ? 9.789 18.266 -56.125 1 19.89 550 THR A N 1
ATOM 4314 C CA . THR A 1 550 ? 8.961 19.141 -56.938 1 19.89 550 THR A CA 1
ATOM 4315 C C . THR A 1 550 ? 9.727 20.391 -57.344 1 19.89 550 THR A C 1
ATOM 4317 O O . THR A 1 550 ? 10.336 21.047 -56.5 1 19.89 550 THR A O 1
ATOM 4320 N N . ASN A 1 551 ? 10.297 20.594 -58.688 1 19.64 551 ASN A N 1
ATOM 4321 C CA . ASN A 1 551 ? 10.984 21.531 -59.562 1 19.64 551 ASN A CA 1
ATOM 4322 C C . ASN A 1 551 ? 10.281 22.891 -59.594 1 19.64 551 ASN A C 1
ATOM 4324 O O . ASN A 1 551 ? 10.711 23.797 -60.281 1 19.64 551 ASN A O 1
ATOM 4328 N N . GLY A 1 552 ? 8.914 23.016 -59.562 1 21.33 552 GLY A N 1
ATOM 4329 C CA . GLY A 1 552 ? 8.516 24.125 -60.406 1 21.33 552 GLY A CA 1
ATOM 4330 C C . GLY A 1 552 ? 9.07 25.469 -59.938 1 21.33 552 GLY A C 1
ATOM 4331 O O . GLY A 1 552 ? 9.5 25.594 -58.781 1 21.33 552 GLY A O 1
ATOM 4332 N N . PRO A 1 553 ? 9.406 26.562 -60.812 1 21.72 553 PRO A N 1
ATOM 4333 C CA . PRO A 1 553 ? 10.07 27.859 -60.906 1 21.72 553 PRO A CA 1
ATOM 4334 C C . PRO A 1 553 ? 9.539 28.859 -59.875 1 21.72 553 PRO A C 1
ATOM 4336 O O . PRO A 1 553 ? 10.078 29.953 -59.719 1 21.72 553 PRO A O 1
ATOM 4339 N N . LEU A 1 554 ? 8.32 28.625 -59.375 1 21.73 554 LEU A N 1
ATOM 4340 C CA . LEU A 1 554 ? 7.609 29.891 -59.281 1 21.73 554 LEU A CA 1
ATOM 4341 C C . LEU A 1 554 ? 8.422 30.922 -58.5 1 21.73 554 LEU A C 1
ATOM 4343 O O . LEU A 1 554 ? 9.32 30.562 -57.75 1 21.73 554 LEU A O 1
ATOM 4347 N N . GLY A 1 555 ? 7.891 32.25 -58.344 1 22.16 555 GLY A N 1
ATOM 4348 C CA . GLY A 1 555 ? 8.203 33.656 -58.156 1 22.16 555 GLY A CA 1
ATOM 4349 C C . GLY A 1 555 ? 8.898 33.969 -56.844 1 22.16 555 GLY A C 1
ATOM 4350 O O . GLY A 1 555 ? 8.844 33.156 -55.906 1 22.16 555 GLY A O 1
ATOM 4351 N N . ASN A 1 556 ? 9.898 34.938 -56.75 1 22.98 556 ASN A N 1
ATOM 4352 C CA . ASN A 1 556 ? 10.969 35.562 -55.969 1 22.98 556 ASN A CA 1
ATOM 4353 C C . ASN A 1 556 ? 10.5 35.938 -54.562 1 22.98 556 ASN A C 1
ATOM 4355 O O . ASN A 1 556 ? 11.18 36.688 -53.875 1 22.98 556 ASN A O 1
ATOM 4359 N N . GLU A 1 557 ? 9.172 36.094 -54.438 1 24 557 GLU A N 1
ATOM 4360 C CA . GLU A 1 557 ? 8.93 37.031 -53.344 1 24 557 GLU A CA 1
ATOM 4361 C C . GLU A 1 557 ? 9.57 36.562 -52.062 1 24 557 GLU A C 1
ATOM 4363 O O . GLU A 1 557 ? 9.523 35.375 -51.75 1 24 557 GLU A O 1
ATOM 4368 N N . ALA A 1 558 ? 10.57 37.375 -51.438 1 24.16 558 ALA A N 1
ATOM 4369 C CA . ALA A 1 558 ? 11.516 37.219 -50.344 1 24.16 558 ALA A CA 1
ATOM 4370 C C . ALA A 1 558 ? 10.844 36.594 -49.125 1 24.16 558 ALA A C 1
ATOM 4372 O O . ALA A 1 558 ? 9.898 37.156 -48.562 1 24.16 558 ALA A O 1
ATOM 4373 N N . PRO A 1 559 ? 10.594 35.344 -49.031 1 24.12 559 PRO A N 1
ATOM 4374 C CA . PRO A 1 559 ? 9.617 34.906 -48.031 1 24.12 559 PRO A CA 1
ATOM 4375 C C . PRO A 1 559 ? 9.984 35.312 -46.594 1 24.12 559 PRO A C 1
ATOM 4377 O O . PRO A 1 559 ? 11.156 35.219 -46.219 1 24.12 559 PRO A O 1
ATOM 4380 N N . GLU A 1 560 ? 9.375 36.438 -45.969 1 23.73 560 GLU A N 1
ATOM 4381 C CA . GLU A 1 560 ? 9.648 36.969 -44.656 1 23.73 560 GLU A CA 1
ATOM 4382 C C . GLU A 1 560 ? 9.914 35.844 -43.656 1 23.73 560 GLU A C 1
ATOM 4384 O O . GLU A 1 560 ? 9.141 34.906 -43.531 1 23.73 560 GLU A O 1
ATOM 4389 N N . GLN A 1 561 ? 11.18 35.625 -43.344 1 23.25 561 GLN A N 1
ATOM 4390 C CA . GLN A 1 561 ? 11.828 34.688 -42.438 1 23.25 561 GLN A CA 1
ATOM 4391 C C . GLN A 1 561 ? 11.062 34.562 -41.125 1 23.25 561 GLN A C 1
ATOM 4393 O O . GLN A 1 561 ? 11.219 35.406 -40.25 1 23.25 561 GLN A O 1
ATOM 4398 N N . ARG A 1 562 ? 9.812 34.344 -41.219 1 24.36 562 ARG A N 1
ATOM 4399 C CA . ARG A 1 562 ? 9.109 34.188 -39.969 1 24.36 562 ARG A CA 1
ATOM 4400 C C . ARG A 1 562 ? 9.906 33.344 -39 1 24.36 562 ARG A C 1
ATOM 4402 O O . ARG A 1 562 ? 10.227 32.188 -39.281 1 24.36 562 ARG A O 1
ATOM 4409 N N . GLN A 1 563 ? 10.812 34 -38.25 1 21.66 563 GLN A N 1
ATOM 4410 C CA . GLN A 1 563 ? 11.656 33.406 -37.188 1 21.66 563 GLN A CA 1
ATOM 4411 C C . GLN A 1 563 ? 10.914 32.312 -36.438 1 21.66 563 GLN A C 1
ATOM 4413 O O . GLN A 1 563 ? 9.82 32.562 -35.906 1 21.66 563 GLN A O 1
ATOM 4418 N N . ALA A 1 564 ? 11.078 31.203 -36.875 1 25.28 564 ALA A N 1
ATOM 4419 C CA . ALA A 1 564 ? 10.477 30.016 -36.281 1 25.28 564 ALA A CA 1
ATOM 4420 C C . ALA A 1 564 ? 10.508 30.094 -34.781 1 25.28 564 ALA A C 1
ATOM 4422 O O . ALA A 1 564 ? 11.531 30.438 -34.188 1 25.28 564 ALA A O 1
ATOM 4423 N N . PRO A 1 565 ? 9.344 30.438 -34.188 1 23.8 565 PRO A N 1
ATOM 4424 C CA . PRO A 1 565 ? 9.352 30.609 -32.75 1 23.8 565 PRO A CA 1
ATOM 4425 C C . PRO A 1 565 ? 10.219 29.562 -32.031 1 23.8 565 PRO A C 1
ATOM 4427 O O . PRO A 1 565 ? 10.359 28.438 -32.531 1 23.8 565 PRO A O 1
ATOM 4430 N N . LEU A 1 566 ? 11.32 29.984 -31.438 1 23.84 566 LEU A N 1
ATOM 4431 C CA . LEU A 1 566 ? 12.242 29.219 -30.609 1 23.84 566 LEU A CA 1
ATOM 4432 C C . LEU A 1 566 ? 11.523 28.062 -29.906 1 23.84 566 LEU A C 1
ATOM 4434 O O . LEU A 1 566 ? 10.578 28.281 -29.156 1 23.84 566 LEU A O 1
ATOM 4438 N N . ARG A 1 567 ? 11.32 27 -30.547 1 26.28 567 ARG A N 1
ATOM 4439 C CA . ARG A 1 567 ? 10.852 25.766 -29.922 1 26.28 567 ARG A CA 1
ATOM 4440 C C . ARG A 1 567 ? 11.477 25.594 -28.547 1 26.28 567 ARG A C 1
ATOM 4442 O O . ARG A 1 567 ? 12.695 25.438 -28.422 1 26.28 567 ARG A O 1
ATOM 4449 N N . ARG A 1 568 ? 10.898 26.281 -27.609 1 26.3 568 ARG A N 1
ATOM 4450 C CA . ARG A 1 568 ? 11.258 26.109 -26.203 1 26.3 568 ARG A CA 1
ATOM 4451 C C . ARG A 1 568 ? 11.625 24.672 -25.891 1 26.3 568 ARG A C 1
ATOM 4453 O O . ARG A 1 568 ? 10.875 23.75 -26.219 1 26.3 568 ARG A O 1
ATOM 4460 N N . ARG A 1 569 ? 12.867 24.438 -25.891 1 26.72 569 ARG A N 1
ATOM 4461 C CA . ARG A 1 569 ? 13.414 23.156 -25.438 1 26.72 569 ARG A CA 1
ATOM 4462 C C . ARG A 1 569 ? 12.578 22.578 -24.297 1 26.72 569 ARG A C 1
ATOM 4464 O O . ARG A 1 569 ? 12.344 23.25 -23.297 1 26.72 569 ARG A O 1
ATOM 4471 N N . THR A 1 570 ? 11.531 21.812 -24.609 1 28.23 570 THR A N 1
ATOM 4472 C CA . THR A 1 570 ? 10.844 20.984 -23.625 1 28.23 570 THR A CA 1
ATOM 4473 C C . THR A 1 570 ? 11.828 20.469 -22.578 1 28.23 570 THR A C 1
ATOM 4475 O O . THR A 1 570 ? 12.688 19.625 -22.875 1 28.23 570 THR A O 1
ATOM 4478 N N . SER A 1 571 ? 12.555 21.359 -22.047 1 28.89 571 SER A N 1
ATOM 4479 C CA . SER A 1 571 ? 13.43 20.953 -20.953 1 28.89 571 SER A CA 1
ATOM 4480 C C . SER A 1 571 ? 12.797 19.828 -20.125 1 28.89 571 SER A C 1
ATOM 4482 O O . SER A 1 571 ? 11.758 20.031 -19.5 1 28.89 571 SER A O 1
ATOM 4484 N N . GLU A 1 572 ? 12.805 18.688 -20.703 1 31.08 572 GLU A N 1
ATOM 4485 C CA . GLU A 1 572 ? 12.203 17.406 -20.312 1 31.08 572 GLU A CA 1
ATOM 4486 C C . GLU A 1 572 ? 12.43 17.125 -18.828 1 31.08 572 GLU A C 1
ATOM 4488 O O . GLU A 1 572 ? 11.945 16.109 -18.297 1 31.08 572 GLU A O 1
ATOM 4493 N N . LEU A 1 573 ? 13.719 17.594 -18.344 1 30.52 573 LEU A N 1
ATOM 4494 C CA . LEU A 1 573 ? 13.977 17 -17.047 1 30.52 573 LEU A CA 1
ATOM 4495 C C . LEU A 1 573 ? 13.102 17.641 -15.969 1 30.52 573 LEU A C 1
ATOM 4497 O O . LEU A 1 573 ? 13.023 18.875 -15.883 1 30.52 573 LEU A O 1
ATOM 4501 N N . PRO A 1 574 ? 12.164 17.109 -15.688 1 31.73 574 PRO A N 1
ATOM 4502 C CA . PRO A 1 574 ? 11.398 17.734 -14.609 1 31.73 574 PRO A CA 1
ATOM 4503 C C . PRO A 1 574 ? 12.281 18.203 -13.461 1 31.73 574 PRO A C 1
ATOM 4505 O O . PRO A 1 574 ? 13.359 17.641 -13.234 1 31.73 574 PRO A O 1
ATOM 4508 N N . PHE A 1 575 ? 12.336 19.375 -13.203 1 29.47 575 PHE A N 1
ATOM 4509 C CA . PHE A 1 575 ? 13.047 20.062 -12.133 1 29.47 575 PHE A CA 1
ATOM 4510 C C . PHE A 1 575 ? 13.094 19.203 -10.875 1 29.47 575 PHE A C 1
ATOM 4512 O O . PHE A 1 575 ? 14.109 19.156 -10.172 1 29.47 575 PHE A O 1
ATOM 4519 N N . LEU A 1 576 ? 11.914 18.922 -10.312 1 31.02 576 LEU A N 1
ATOM 4520 C CA . LEU A 1 576 ? 11.969 18.359 -8.969 1 31.02 576 LEU A CA 1
ATOM 4521 C C . LEU A 1 576 ? 12.445 16.906 -9.008 1 31.02 576 LEU A C 1
ATOM 4523 O O . LEU A 1 576 ? 11.625 15.977 -8.984 1 31.02 576 LEU A O 1
ATOM 4527 N N . GLN A 1 577 ? 13.289 16.594 -9.93 1 31.48 577 GLN A N 1
ATOM 4528 C CA . GLN A 1 577 ? 13.789 15.234 -9.727 1 31.48 577 GLN A CA 1
ATOM 4529 C C . GLN A 1 577 ? 14.297 15.047 -8.297 1 31.48 577 GLN A C 1
ATOM 4531 O O . GLN A 1 577 ? 14.891 15.953 -7.719 1 31.48 577 GLN A O 1
ATOM 4536 N N . PRO A 1 578 ? 13.766 14.188 -7.594 1 31.33 578 PRO A N 1
ATOM 4537 C CA . PRO A 1 578 ? 14.5 13.969 -6.344 1 31.33 578 PRO A CA 1
ATOM 4538 C C . PRO A 1 578 ? 16.016 13.961 -6.539 1 31.33 578 PRO A C 1
ATOM 4540 O O . PRO A 1 578 ? 16.5 13.57 -7.602 1 31.33 578 PRO A O 1
ATOM 4543 N N . TRP A 1 579 ? 16.719 14.938 -6.039 1 27.8 579 TRP A N 1
ATOM 4544 C CA . TRP A 1 579 ? 18.172 14.867 -6.031 1 27.8 579 TRP A CA 1
ATOM 4545 C C . TRP A 1 579 ? 18.656 13.422 -5.992 1 27.8 579 TRP A C 1
ATOM 4547 O O . TRP A 1 579 ? 18.344 12.68 -5.055 1 27.8 579 TRP A O 1
ATOM 4557 N N . GLN A 1 580 ? 18.609 12.852 -7.117 1 30.34 580 GLN A N 1
ATOM 4558 C CA . GLN A 1 580 ? 19.281 11.555 -7.156 1 30.34 580 GLN A CA 1
ATOM 4559 C C . GLN A 1 580 ? 20.641 11.609 -6.48 1 30.34 580 GLN A C 1
ATOM 4561 O O . GLN A 1 580 ? 21.484 12.438 -6.844 1 30.34 580 GLN A O 1
ATOM 4566 N N . MET A 1 581 ? 20.719 11.242 -5.277 1 29.72 581 MET A N 1
ATOM 4567 C CA . MET A 1 581 ? 22 11.031 -4.617 1 29.72 581 MET A CA 1
ATOM 4568 C C . MET A 1 581 ? 22.953 10.266 -5.527 1 29.72 581 MET A C 1
ATOM 4570 O O . MET A 1 581 ? 22.594 9.25 -6.113 1 29.72 581 MET A O 1
ATOM 4574 N N . SER A 1 582 ? 23.828 10.938 -6.168 1 27.77 582 SER A N 1
ATOM 4575 C CA . SER A 1 582 ? 24.922 10.211 -6.801 1 27.77 582 SER A CA 1
ATOM 4576 C C . SER A 1 582 ? 25.297 8.969 -6.008 1 27.77 582 SER A C 1
ATOM 4578 O O . SER A 1 582 ? 25.312 8.992 -4.773 1 27.77 582 SER A O 1
ATOM 4580 N N . ALA A 1 583 ? 25.188 7.883 -6.629 1 28.62 583 ALA A N 1
ATOM 4581 C CA . ALA A 1 583 ? 25.766 6.664 -6.055 1 28.62 583 ALA A CA 1
ATOM 4582 C C . ALA A 1 583 ? 27.172 6.914 -5.52 1 28.62 583 ALA A C 1
ATOM 4584 O O . ALA A 1 583 ? 27.984 7.566 -6.18 1 28.62 583 ALA A O 1
ATOM 4585 N N . ALA A 1 584 ? 27.438 6.754 -4.289 1 28.55 584 ALA A N 1
ATOM 4586 C CA . ALA A 1 584 ? 28.812 6.691 -3.773 1 28.55 584 ALA A CA 1
ATOM 4587 C C . ALA A 1 584 ? 29.688 5.809 -4.656 1 28.55 584 ALA A C 1
ATOM 4589 O O . ALA A 1 584 ? 29.219 4.816 -5.219 1 28.55 584 ALA A O 1
ATOM 4590 N N . ASP A 1 585 ? 30.719 6.293 -5.227 1 26.94 585 ASP A N 1
ATOM 4591 C CA . ASP A 1 585 ? 31.844 5.473 -5.672 1 26.94 585 ASP A CA 1
ATOM 4592 C C . ASP A 1 585 ? 32.031 4.254 -4.77 1 26.94 585 ASP A C 1
ATOM 4594 O O . ASP A 1 585 ? 32.156 4.395 -3.549 1 26.94 585 ASP A O 1
ATOM 4598 N N . PRO A 1 586 ? 31.703 3.092 -5.164 1 28.97 586 PRO A N 1
ATOM 4599 C CA . PRO A 1 586 ? 31.922 1.9 -4.344 1 28.97 586 PRO A CA 1
ATOM 4600 C C . PRO A 1 586 ? 33.25 1.937 -3.596 1 28.97 586 PRO A C 1
ATOM 4602 O O . PRO A 1 586 ? 33.438 1.181 -2.641 1 28.97 586 PRO A O 1
ATOM 4605 N N . ASN A 1 587 ? 34.406 2.24 -4.246 1 28.14 587 ASN A N 1
ATOM 4606 C CA . ASN A 1 587 ? 35.75 2.104 -3.686 1 28.14 587 ASN A CA 1
ATOM 4607 C C . ASN A 1 587 ? 35.969 3.068 -2.523 1 28.14 587 ASN A C 1
ATOM 4609 O O . ASN A 1 587 ? 37.062 3.166 -1.996 1 28.14 587 ASN A O 1
ATOM 4613 N N . LEU A 1 588 ? 35.406 4.273 -2.541 1 26.72 588 LEU A N 1
ATOM 4614 C CA . LEU A 1 588 ? 35.75 4.934 -1.28 1 26.72 588 LEU A CA 1
ATOM 4615 C C . LEU A 1 588 ? 35.031 4.25 -0.112 1 26.72 588 LEU A C 1
ATOM 4617 O O . LEU A 1 588 ? 33.812 4.176 -0.08 1 26.72 588 LEU A O 1
ATOM 4621 N N . ASN A 1 589 ? 35.469 3.197 0.607 1 26.47 589 ASN A N 1
ATOM 4622 C CA . ASN A 1 589 ? 35.406 2.488 1.881 1 26.47 589 ASN A CA 1
ATOM 4623 C C . ASN A 1 589 ? 34.781 3.346 2.971 1 26.47 589 ASN A C 1
ATOM 4625 O O . ASN A 1 589 ? 34.781 2.98 4.148 1 26.47 589 ASN A O 1
ATOM 4629 N N . THR A 1 590 ? 35.125 4.711 3.059 1 26.28 590 THR A N 1
ATOM 4630 C CA . THR A 1 590 ? 34.781 5.367 4.312 1 26.28 590 THR A CA 1
ATOM 4631 C C . THR A 1 590 ? 33.25 5.355 4.516 1 26.28 590 THR A C 1
ATOM 4633 O O . THR A 1 590 ? 32.5 5.324 3.549 1 26.28 590 THR A O 1
ATOM 4636 N N . GLY A 1 591 ? 32.5 4.914 5.668 1 29.36 591 GLY A N 1
ATOM 4637 C CA . GLY A 1 591 ? 31.266 5.094 6.402 1 29.36 591 GLY A CA 1
ATOM 4638 C C . GLY A 1 591 ? 30.453 6.285 5.922 1 29.36 591 GLY A C 1
ATOM 4639 O O . GLY A 1 591 ? 29.422 6.613 6.508 1 29.36 591 GLY A O 1
ATOM 4640 N N . ASN A 1 592 ? 31.109 7.266 5.43 1 27.58 592 ASN A N 1
ATOM 4641 C CA . ASN A 1 592 ? 30.547 8.594 5.168 1 27.58 592 ASN A CA 1
ATOM 4642 C C . ASN A 1 592 ? 29.656 8.594 3.936 1 27.58 592 ASN A C 1
ATOM 4644 O O . ASN A 1 592 ? 30.094 8.203 2.848 1 27.58 592 ASN A O 1
ATOM 4648 N N . GLN A 1 593 ? 28.391 8.359 4.023 1 32.72 593 GLN A N 1
ATOM 4649 C CA . GLN A 1 593 ? 27.375 8.711 3.043 1 32.72 593 GLN A CA 1
ATOM 4650 C C . GLN A 1 593 ? 27.859 9.789 2.084 1 32.72 593 GLN A C 1
ATOM 4652 O O . GLN A 1 593 ? 28.562 10.719 2.496 1 32.72 593 GLN A O 1
ATOM 4657 N N . PRO A 1 594 ? 28.219 9.516 0.93 1 34.31 594 PRO A N 1
ATOM 4658 C CA . PRO A 1 594 ? 28.719 10.648 0.13 1 34.31 594 PRO A CA 1
ATOM 4659 C C . PRO A 1 594 ? 28.094 11.977 0.55 1 34.31 594 PRO A C 1
ATOM 4661 O O . PRO A 1 594 ? 26.891 12.055 0.797 1 34.31 594 PRO A O 1
ATOM 4664 N N . ALA A 1 595 ? 28.797 12.812 1.165 1 36.84 595 ALA A N 1
ATOM 4665 C CA . ALA A 1 595 ? 28.484 14.164 1.619 1 36.84 595 ALA A CA 1
ATOM 4666 C C . ALA A 1 595 ? 27.703 14.93 0.556 1 36.84 595 ALA A C 1
ATOM 4668 O O . ALA A 1 595 ? 28.234 15.234 -0.513 1 36.84 595 ALA A O 1
ATOM 4669 N N . HIS A 1 596 ? 26.422 14.578 0.263 1 45.28 596 HIS A N 1
ATOM 4670 C CA . HIS A 1 596 ? 25.594 15.445 -0.571 1 45.28 596 HIS A CA 1
ATOM 4671 C C . HIS A 1 596 ? 25.922 16.922 -0.338 1 45.28 596 HIS A C 1
ATOM 4673 O O . HIS A 1 596 ? 26.047 17.359 0.808 1 45.28 596 HIS A O 1
ATOM 4679 N N . GLU A 1 597 ? 26.484 17.5 -1.425 1 53.06 597 GLU A N 1
ATOM 4680 C CA . GLU A 1 597 ? 26.734 18.938 -1.285 1 53.06 597 GLU A CA 1
ATOM 4681 C C . GLU A 1 597 ? 25.469 19.672 -0.834 1 53.06 597 GLU A C 1
ATOM 4683 O O . GLU A 1 597 ? 24.391 19.438 -1.363 1 53.06 597 GLU A O 1
ATOM 4688 N N . PRO A 1 598 ? 25.578 20.25 0.231 1 65.62 598 PRO A N 1
ATOM 4689 C CA . PRO A 1 598 ? 24.438 21.031 0.683 1 65.62 598 PRO A CA 1
ATOM 4690 C C . PRO A 1 598 ? 23.891 21.969 -0.401 1 65.62 598 PRO A C 1
ATOM 4692 O O . PRO A 1 598 ? 24.641 22.422 -1.271 1 65.62 598 PRO A O 1
ATOM 4695 N N . LEU A 1 599 ? 22.625 22.109 -0.53 1 67.69 599 LEU A N 1
ATOM 4696 C CA . LEU A 1 599 ? 21.922 22.969 -1.486 1 67.69 599 LEU A CA 1
ATOM 4697 C C . LEU A 1 599 ? 22.578 24.344 -1.558 1 67.69 599 LEU A C 1
ATOM 4699 O O . LEU A 1 599 ? 22.703 24.922 -2.639 1 67.69 599 LEU A O 1
ATOM 4703 N N . SER A 1 600 ? 23.109 24.859 -0.496 1 69.31 600 SER A N 1
ATOM 4704 C CA . SER A 1 600 ? 23.734 26.188 -0.442 1 69.31 600 SER A CA 1
ATOM 4705 C C . SER A 1 600 ? 25.016 26.219 -1.267 1 69.31 600 SER A C 1
ATOM 4707 O O . SER A 1 600 ? 25.297 27.203 -1.95 1 69.31 600 SER A O 1
ATOM 4709 N N . GLN A 1 601 ? 25.641 25.125 -1.266 1 68.31 601 GLN A N 1
ATOM 4710 C CA . GLN A 1 601 ? 26.891 25.062 -2.021 1 68.31 601 GLN A CA 1
ATOM 4711 C C . GLN A 1 601 ? 26.609 24.953 -3.52 1 68.31 601 GLN A C 1
ATOM 4713 O O . GLN A 1 601 ? 27.312 25.562 -4.328 1 68.31 601 GLN A O 1
ATOM 4718 N N . ILE A 1 602 ? 25.594 24.203 -3.785 1 68.81 602 ILE A N 1
ATOM 4719 C CA . ILE A 1 602 ? 25.234 24.031 -5.188 1 68.81 602 ILE A CA 1
ATOM 4720 C C . ILE A 1 602 ? 24.812 25.391 -5.77 1 68.81 602 ILE A C 1
ATOM 4722 O O . ILE A 1 602 ? 25.266 25.781 -6.844 1 68.81 602 ILE A O 1
ATOM 4726 N N . TRP A 1 603 ? 24.031 26.094 -5.086 1 72.38 603 TRP A N 1
ATOM 4727 C CA . TRP A 1 603 ? 23.516 27.375 -5.59 1 72.38 603 TRP A CA 1
ATOM 4728 C C . TRP A 1 603 ? 24.609 28.438 -5.578 1 72.38 603 TRP A C 1
ATOM 4730 O O . TRP A 1 603 ? 24.656 29.297 -6.461 1 72.38 603 TRP A O 1
ATOM 4740 N N . ALA A 1 604 ? 25.484 28.359 -4.633 1 74 604 ALA A N 1
ATOM 4741 C CA . ALA A 1 604 ? 26.609 29.281 -4.613 1 74 604 ALA A CA 1
ATOM 4742 C C . ALA A 1 604 ? 27.469 29.141 -5.867 1 74 604 ALA A C 1
ATOM 4744 O O . ALA A 1 604 ? 27.906 30.125 -6.457 1 74 604 ALA A O 1
ATOM 4745 N N . SER A 1 605 ? 27.656 27.906 -6.188 1 69.62 605 SER A N 1
ATOM 4746 C CA . SER A 1 605 ? 28.438 27.625 -7.391 1 69.62 605 SER A CA 1
ATOM 4747 C C . SER A 1 605 ? 27.688 28.047 -8.648 1 69.62 605 SER A C 1
ATOM 4749 O O . SER A 1 605 ? 28.266 28.625 -9.57 1 69.62 605 SER A O 1
ATOM 4751 N N . MET A 1 606 ? 26.438 27.828 -8.617 1 69.12 606 MET A N 1
ATOM 4752 C CA . MET A 1 606 ? 25.594 28.109 -9.773 1 69.12 606 MET A CA 1
ATOM 4753 C C . MET A 1 606 ? 25.531 29.609 -10.039 1 69.12 606 MET A C 1
ATOM 4755 O O . MET A 1 606 ? 25.516 30.031 -11.195 1 69.12 606 MET A O 1
ATOM 4759 N N . PHE A 1 607 ? 25.578 30.328 -8.977 1 73.62 607 PHE A N 1
ATOM 4760 C CA . PHE A 1 607 ? 25.359 31.766 -9.148 1 73.62 607 PHE A CA 1
ATOM 4761 C C . PHE A 1 607 ? 26.625 32.531 -8.805 1 73.62 607 PHE A C 1
ATOM 4763 O O . PHE A 1 607 ? 26.578 33.75 -8.672 1 73.62 607 PHE A O 1
ATOM 4770 N N . SER A 1 608 ? 27.703 31.781 -8.688 1 70.25 608 SER A N 1
ATOM 4771 C CA . SER A 1 608 ? 29.031 32.344 -8.43 1 70.25 608 SER A CA 1
ATOM 4772 C C . SER A 1 608 ? 29.016 33.25 -7.199 1 70.25 608 SER A C 1
ATOM 4774 O O . SER A 1 608 ? 29.5 34.375 -7.25 1 70.25 608 SER A O 1
ATOM 4776 N N . VAL A 1 609 ? 28.375 32.781 -6.227 1 80.44 609 VAL A N 1
ATOM 4777 C CA . VAL A 1 609 ? 28.344 33.5 -4.965 1 80.44 609 VAL A CA 1
ATOM 4778 C C . VAL A 1 609 ? 29.5 33.062 -4.07 1 80.44 609 VAL A C 1
ATOM 4780 O O . VAL A 1 609 ? 29.688 31.844 -3.879 1 80.44 609 VAL A O 1
ATOM 4783 N N . LYS A 1 610 ? 30.375 33.938 -3.654 1 74.56 610 LYS A N 1
ATOM 4784 C CA . LYS A 1 610 ? 31.5 33.594 -2.789 1 74.56 610 LYS A CA 1
ATOM 4785 C C . LYS A 1 610 ? 31.062 33.469 -1.338 1 74.56 610 LYS A C 1
ATOM 4787 O O . LYS A 1 610 ? 30.531 34.406 -0.748 1 74.56 610 LYS A O 1
ATOM 4792 N N . LEU A 1 611 ? 30.953 32.219 -0.864 1 74.25 611 LEU A N 1
ATOM 4793 C CA . LEU A 1 611 ? 30.609 31.953 0.525 1 74.25 611 LEU A CA 1
ATOM 4794 C C . LEU A 1 611 ? 31.859 31.797 1.382 1 74.25 611 LEU A C 1
ATOM 4796 O O . LEU A 1 611 ? 32.844 31.219 0.935 1 74.25 611 LEU A O 1
ATOM 4800 N N . ASP A 1 612 ? 32.094 32.5 2.516 1 60.19 612 ASP A N 1
ATOM 4801 C CA . ASP A 1 612 ? 33.219 32.281 3.445 1 60.19 612 ASP A CA 1
ATOM 4802 C C . ASP A 1 612 ? 33.219 30.844 3.939 1 60.19 612 ASP A C 1
ATOM 4804 O O . ASP A 1 612 ? 32.188 30.312 4.363 1 60.19 612 ASP A O 1
ATOM 4808 N N . PRO A 1 613 ? 34.219 30.047 3.602 1 53.41 613 PRO A N 1
ATOM 4809 C CA . PRO A 1 613 ? 34.344 28.625 3.975 1 53.41 613 PRO A CA 1
ATOM 4810 C C . PRO A 1 613 ? 33.938 28.375 5.43 1 53.41 613 PRO A C 1
ATOM 4812 O O . PRO A 1 613 ? 33.469 27.297 5.758 1 53.41 613 PRO A O 1
ATOM 4815 N N . GLU A 1 614 ? 34.281 29.172 6.328 1 49.62 614 GLU A N 1
ATOM 4816 C CA . GLU A 1 614 ? 34.031 28.922 7.742 1 49.62 614 GLU A CA 1
ATOM 4817 C C . GLU A 1 614 ? 32.531 28.797 8.008 1 49.62 614 GLU A C 1
ATOM 4819 O O . GLU A 1 614 ? 32.125 28.188 9 1 49.62 614 GLU A O 1
ATOM 4824 N N . SER A 1 615 ? 31.812 29.344 7.238 1 47.12 615 SER A N 1
ATOM 4825 C CA . SER A 1 615 ? 30.375 29.438 7.453 1 47.12 615 SER A CA 1
ATOM 4826 C C . SER A 1 615 ? 29.656 28.172 6.973 1 47.12 615 SER A C 1
ATOM 4828 O O . SER A 1 615 ? 28.469 27.984 7.238 1 47.12 615 SER A O 1
ATOM 4830 N N . ILE A 1 616 ? 30.281 27.422 6.16 1 44.84 616 ILE A N 1
ATOM 4831 C CA . ILE A 1 616 ? 29.672 26.266 5.527 1 44.84 616 ILE A CA 1
ATOM 4832 C C . ILE A 1 616 ? 29.844 25.031 6.418 1 44.84 616 ILE A C 1
ATOM 4834 O O . ILE A 1 616 ? 29.266 23.984 6.152 1 44.84 616 ILE A O 1
ATOM 4838 N N . ALA A 1 617 ? 30.938 24.922 7.242 1 38.56 617 ALA A N 1
ATOM 4839 C CA . ALA A 1 617 ? 31.422 23.656 7.797 1 38.56 617 ALA A CA 1
ATOM 4840 C C . ALA A 1 617 ? 30.359 22.984 8.648 1 38.56 617 ALA A C 1
ATOM 4842 O O . ALA A 1 617 ? 30.453 21.781 8.93 1 38.56 617 ALA A O 1
ATOM 4843 N N . ASN A 1 618 ? 29.484 23.578 9.422 1 39.59 618 ASN A N 1
ATOM 4844 C CA . ASN A 1 618 ? 29.016 22.734 10.516 1 39.59 618 ASN A CA 1
ATOM 4845 C C . ASN A 1 618 ? 27.906 21.797 10.07 1 39.59 618 ASN A C 1
ATOM 4847 O O . ASN A 1 618 ? 27.531 20.875 10.797 1 39.59 618 ASN A O 1
ATOM 4851 N N . ALA A 1 619 ? 26.688 22.172 9.602 1 36.5 619 ALA A N 1
ATOM 4852 C CA . ALA A 1 619 ? 25.578 21.25 9.828 1 36.5 619 ALA A CA 1
ATOM 4853 C C . ALA A 1 619 ? 25.266 20.438 8.578 1 36.5 619 ALA A C 1
ATOM 4855 O O . ALA A 1 619 ? 24.906 21 7.539 1 36.5 619 ALA A O 1
ATOM 4856 N N . PRO A 1 620 ? 25.844 19.234 8.438 1 35.28 620 PRO A N 1
ATOM 4857 C CA . PRO A 1 620 ? 25.469 18.391 7.305 1 35.28 620 PRO A CA 1
ATOM 4858 C C . PRO A 1 620 ? 23.969 18.188 7.176 1 35.28 620 PRO A C 1
ATOM 4860 O O . PRO A 1 620 ? 23.312 17.766 8.133 1 35.28 620 PRO A O 1
ATOM 4863 N N . ILE A 1 621 ? 23.281 19.047 6.637 1 34.97 621 ILE A N 1
ATOM 4864 C CA . ILE A 1 621 ? 21.891 18.703 6.344 1 34.97 621 ILE A CA 1
ATOM 4865 C C . ILE A 1 621 ? 21.844 17.359 5.633 1 34.97 621 ILE A C 1
ATOM 4867 O O . ILE A 1 621 ? 22.344 17.203 4.516 1 34.97 621 ILE A O 1
ATOM 4871 N N . GLN A 1 622 ? 21.875 16.359 6.324 1 30.89 622 GLN A N 1
ATOM 4872 C CA . GLN A 1 622 ? 21.578 15.07 5.707 1 30.89 622 GLN A CA 1
ATOM 4873 C C . GLN A 1 622 ? 20.328 15.148 4.832 1 30.89 622 GLN A C 1
ATOM 4875 O O . GLN A 1 622 ? 19.234 15.461 5.32 1 30.89 622 GLN A O 1
ATOM 4880 N N . ALA A 1 623 ? 20.469 15.625 3.705 1 31.03 623 ALA A N 1
ATOM 4881 C CA . ALA A 1 623 ? 19.344 15.578 2.768 1 31.03 623 ALA A CA 1
ATOM 4882 C C . ALA A 1 623 ? 18.547 14.297 2.951 1 31.03 623 ALA A C 1
ATOM 4884 O O . ALA A 1 623 ? 19.109 13.203 3.02 1 31.03 623 ALA A O 1
ATOM 4885 N N . ALA A 1 624 ? 17.531 14.359 3.602 1 27.3 624 ALA A N 1
ATOM 4886 C CA . ALA A 1 624 ? 16.609 13.234 3.688 1 27.3 624 ALA A CA 1
ATOM 4887 C C . ALA A 1 624 ? 16.531 12.477 2.363 1 27.3 624 ALA A C 1
ATOM 4889 O O . ALA A 1 624 ? 16.562 13.086 1.292 1 27.3 624 ALA A O 1
ATOM 4890 N N . PRO A 1 625 ? 16.953 11.266 2.363 1 24.09 625 PRO A N 1
ATOM 4891 C CA . PRO A 1 625 ? 16.875 10.516 1.107 1 24.09 625 PRO A CA 1
ATOM 4892 C C . PRO A 1 625 ? 15.578 10.781 0.345 1 24.09 625 PRO A C 1
ATOM 4894 O O . PRO A 1 625 ? 14.492 10.742 0.931 1 24.09 625 PRO A O 1
ATOM 4897 N N . VAL A 1 626 ? 15.602 11.688 -0.626 1 22.55 626 VAL A N 1
ATOM 4898 C CA . VAL A 1 626 ? 14.43 11.75 -1.498 1 22.55 626 VAL A CA 1
ATOM 4899 C C . VAL A 1 626 ? 14.117 10.359 -2.047 1 22.55 626 VAL A C 1
ATOM 4901 O O . VAL A 1 626 ? 15.016 9.664 -2.541 1 22.55 626 VAL A O 1
ATOM 4904 N N . MET B 1 1 ? -17.062 -9.039 31.094 1 19.17 1 MET B N 1
ATOM 4905 C CA . MET B 1 1 ? -18.156 -9.711 30.391 1 19.17 1 MET B CA 1
ATOM 4906 C C . MET B 1 1 ? -17.656 -10.312 29.078 1 19.17 1 MET B C 1
ATOM 4908 O O . MET B 1 1 ? -16.953 -9.648 28.312 1 19.17 1 MET B O 1
ATOM 4912 N N . PRO B 1 2 ? -17.984 -11.641 28.984 1 18.53 2 PRO B N 1
ATOM 4913 C CA . PRO B 1 2 ? -16.844 -12.203 28.234 1 18.53 2 PRO B CA 1
ATOM 4914 C C . PRO B 1 2 ? -16.766 -11.688 26.812 1 18.53 2 PRO B C 1
ATOM 4916 O O . PRO B 1 2 ? -17.797 -11.375 26.203 1 18.53 2 PRO B O 1
ATOM 4919 N N . GLU B 1 3 ? -16.344 -10.922 26.5 1 19 3 G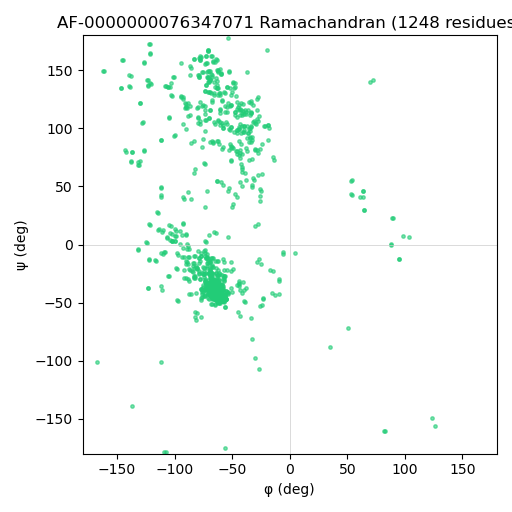LU B N 1
ATOM 4920 C CA . GLU B 1 3 ? -15.477 -10.742 25.328 1 19 3 GLU B CA 1
ATOM 4921 C C . GLU B 1 3 ? -15.383 -12.031 24.516 1 19 3 GLU B C 1
ATOM 4923 O O . GLU B 1 3 ? -14.805 -12.039 23.422 1 19 3 GLU B O 1
ATOM 4928 N N . ASP B 1 4 ? -15.82 -13.031 24.859 1 27.94 4 ASP B N 1
ATOM 4929 C CA . ASP B 1 4 ? -15.445 -14.445 24.891 1 27.94 4 ASP B CA 1
ATOM 4930 C C . ASP B 1 4 ? -14.664 -14.828 23.641 1 27.94 4 ASP B C 1
ATOM 4932 O O . ASP B 1 4 ? -14.789 -14.188 22.594 1 27.94 4 ASP B O 1
ATOM 4936 N N . ALA B 1 5 ? -13.422 -16.094 23.734 1 26.91 5 ALA B N 1
ATOM 4937 C CA . ALA B 1 5 ? -12.023 -16.344 24.078 1 26.91 5 ALA B CA 1
ATOM 4938 C C . ALA B 1 5 ? -11.078 -15.586 23.156 1 26.91 5 ALA B C 1
ATOM 4940 O O . ALA B 1 5 ? -11.125 -15.758 21.938 1 26.91 5 ALA B O 1
ATOM 4941 N N . ALA B 1 6 ? -10.844 -14.633 22.781 1 25.62 6 ALA B N 1
ATOM 4942 C CA . ALA B 1 6 ? -10.891 -13.984 21.469 1 25.62 6 ALA B CA 1
ATOM 4943 C C . ALA B 1 6 ? -9.727 -14.43 20.594 1 25.62 6 ALA B C 1
ATOM 4945 O O . ALA B 1 6 ? -9.734 -14.227 19.375 1 25.62 6 ALA B O 1
ATOM 4946 N N . PHE B 1 7 ? -8.5 -14.211 20.906 1 26.5 7 PHE B N 1
ATOM 4947 C CA . PHE B 1 7 ? -7.602 -14.969 20.047 1 26.5 7 PHE B CA 1
ATOM 4948 C C . PHE B 1 7 ? -8.008 -16.438 20 1 26.5 7 PHE B C 1
ATOM 4950 O O . PHE B 1 7 ? -7.996 -17.125 21.016 1 26.5 7 PHE B O 1
ATOM 4957 N N . LYS B 1 8 ? -8.703 -17.109 20.625 1 28.72 8 LYS B N 1
ATOM 4958 C CA . LYS B 1 8 ? -8.859 -18.234 21.547 1 28.72 8 LYS B CA 1
ATOM 4959 C C . LYS B 1 8 ? -7.551 -19 21.703 1 28.72 8 LYS B C 1
ATOM 4961 O O . LYS B 1 8 ? -7.379 -19.75 22.656 1 28.72 8 LYS B O 1
ATOM 4966 N N . GLY B 1 9 ? -6.395 -19.5 20.734 1 25.91 9 GLY B N 1
ATOM 4967 C CA . GLY B 1 9 ? -5.625 -20.688 21.094 1 25.91 9 GLY B CA 1
ATOM 4968 C C . GLY B 1 9 ? -4.805 -20.5 22.359 1 25.91 9 GLY B C 1
ATOM 4969 O O . GLY B 1 9 ? -4.375 -19.391 22.672 1 25.91 9 GLY B O 1
ATOM 4970 N N . TRP B 1 10 ? -4.336 -21.797 23.234 1 27.11 10 TRP B N 1
ATOM 4971 C CA . TRP B 1 10 ? -4.059 -23.203 22.953 1 27.11 10 TRP B CA 1
ATOM 4972 C C . TRP B 1 10 ? -3.094 -23.344 21.766 1 27.11 10 TRP B C 1
ATOM 4974 O O . TRP B 1 10 ? -2.314 -24.297 21.719 1 27.11 10 TRP B O 1
ATOM 4984 N N . PHE B 1 11 ? -3.537 -23 20 1 28.78 11 PHE B N 1
ATOM 4985 C CA . PHE B 1 11 ? -4.586 -23.422 19.078 1 28.78 11 PHE B CA 1
ATOM 4986 C C . PHE B 1 11 ? -4.359 -24.859 18.625 1 28.78 11 PHE B C 1
ATOM 4988 O O . PHE B 1 11 ? -3.219 -25.281 18.438 1 28.78 11 PHE B O 1
ATOM 4995 N N . GLY B 1 12 ? -5.297 -25.453 18.266 1 30.59 12 GLY B N 1
ATOM 4996 C CA . GLY B 1 12 ? -6.113 -26.062 17.234 1 30.59 12 GLY B CA 1
ATOM 4997 C C . GLY B 1 12 ? -5.953 -25.406 15.875 1 30.59 12 GLY B C 1
ATOM 4998 O O . GLY B 1 12 ? -5.031 -24.609 15.672 1 30.59 12 GLY B O 1
ATOM 4999 N N . SER B 1 13 ? -7.016 -24.344 14.938 1 33.19 13 SER B N 1
ATOM 5000 C CA . SER B 1 13 ? -6.625 -24.172 13.547 1 33.19 13 SER B CA 1
ATOM 5001 C C . SER B 1 13 ? -5.547 -23.109 13.398 1 33.19 13 SER B C 1
ATOM 5003 O O . SER B 1 13 ? -5.734 -21.969 13.82 1 33.19 13 SER B O 1
ATOM 5005 N N . THR B 1 14 ? -4.246 -23.188 13.445 1 34.38 14 THR B N 1
ATOM 5006 C CA . THR B 1 14 ? -2.932 -22.609 13.172 1 34.38 14 THR B CA 1
ATOM 5007 C C . THR B 1 14 ? -3.043 -21.484 12.148 1 34.38 14 THR B C 1
ATOM 5009 O O . THR B 1 14 ? -2.08 -20.75 11.93 1 34.38 14 THR B O 1
ATOM 5012 N N . ARG B 1 15 ? -4.035 -21.359 11.312 1 36.16 15 ARG B N 1
ATOM 5013 C CA . ARG B 1 15 ? -4.074 -20.516 10.117 1 36.16 15 ARG B CA 1
ATOM 5014 C C . ARG B 1 15 ? -4.34 -19.062 10.477 1 36.16 15 ARG B C 1
ATOM 5016 O O . ARG B 1 15 ? -4.219 -18.172 9.617 1 36.16 15 ARG B O 1
ATOM 5023 N N . ASN B 1 16 ? -4.973 -18.75 11.703 1 38.06 16 ASN B N 1
ATOM 5024 C CA . ASN B 1 16 ? -5.43 -17.375 11.891 1 38.06 16 ASN B CA 1
ATOM 5025 C C . ASN B 1 16 ? -4.383 -16.531 12.609 1 38.06 16 ASN B C 1
ATOM 5027 O O . ASN B 1 16 ? -4.707 -15.5 13.188 1 38.06 16 ASN B O 1
ATOM 5031 N N . THR B 1 17 ? -3.246 -17.078 12.789 1 39.94 17 THR B N 1
ATOM 5032 C CA . THR B 1 17 ? -2.32 -16.328 13.625 1 39.94 17 THR B CA 1
ATOM 5033 C C . THR B 1 17 ? -1.767 -15.125 12.867 1 39.94 17 THR B C 1
ATOM 5035 O O . THR B 1 17 ? -1.491 -15.211 11.664 1 39.94 17 THR B O 1
ATOM 5038 N N . PHE B 1 18 ? -2.082 -13.898 13.477 1 44.19 18 PHE B N 1
ATOM 5039 C CA . PHE B 1 18 ? -1.568 -12.633 12.961 1 44.19 18 PHE B CA 1
ATOM 5040 C C . PHE B 1 18 ? -0.072 -12.727 12.688 1 44.19 18 PHE B C 1
ATOM 5042 O O . PHE B 1 18 ? 0.668 -13.344 13.453 1 44.19 18 PHE B O 1
ATOM 5049 N N . PRO B 1 19 ? 0.245 -12.164 11.633 1 48.34 19 PRO B N 1
ATOM 5050 C CA . PRO B 1 19 ? 1.665 -11.906 11.391 1 48.34 19 PRO B CA 1
ATOM 5051 C C . PRO B 1 19 ? 2.326 -11.125 12.523 1 48.34 19 PRO B C 1
ATOM 5053 O O . PRO B 1 19 ? 1.69 -10.266 13.141 1 48.34 19 PRO B O 1
ATOM 5056 N N . PHE B 1 20 ? 3.273 -11.57 13.219 1 47.59 20 PHE B N 1
ATOM 5057 C CA . PHE B 1 20 ? 4.18 -10.969 14.188 1 47.59 20 PHE B CA 1
ATOM 5058 C C . PHE B 1 20 ? 3.771 -11.336 15.609 1 47.59 20 PHE B C 1
ATOM 5060 O O . PHE B 1 20 ? 4.117 -10.633 16.562 1 47.59 20 PHE B O 1
ATOM 5067 N N . THR B 1 21 ? 2.816 -12.18 15.773 1 46.84 21 THR B N 1
ATOM 5068 C CA . THR B 1 21 ? 2.518 -12.68 17.109 1 46.84 21 THR B CA 1
ATOM 5069 C C . THR B 1 21 ? 3.779 -13.203 17.781 1 46.84 21 THR B C 1
ATOM 5071 O O . THR B 1 21 ? 4.539 -13.969 17.188 1 46.84 21 THR B O 1
ATOM 5074 N N . THR B 1 22 ? 4.34 -12.359 18.688 1 50.56 22 THR B N 1
ATOM 5075 C CA . THR B 1 22 ? 5.602 -12.852 19.234 1 50.56 22 THR B CA 1
ATOM 5076 C C . THR B 1 22 ? 5.367 -13.688 20.484 1 50.56 22 THR B C 1
ATOM 5078 O O . THR B 1 22 ? 4.633 -13.273 21.391 1 50.56 22 THR B O 1
ATOM 5081 N N . ILE B 1 23 ? 5.367 -14.922 20.344 1 47.34 23 ILE B N 1
ATOM 5082 C CA . ILE B 1 23 ? 5.547 -15.852 21.453 1 47.34 23 ILE B CA 1
ATOM 5083 C C . ILE B 1 23 ? 6.945 -15.672 22.047 1 47.34 23 ILE B C 1
ATOM 5085 O O . ILE B 1 23 ? 7.297 -16.344 23.031 1 47.34 23 ILE B O 1
ATOM 5089 N N . TRP B 1 24 ? 7.504 -14.602 21.547 1 51.75 24 TRP B N 1
ATOM 5090 C CA . TRP B 1 24 ? 8.93 -14.539 21.844 1 51.75 24 TRP B CA 1
ATOM 5091 C C . TRP B 1 24 ? 9.219 -13.531 22.953 1 51.75 24 TRP B C 1
ATOM 5093 O O . TRP B 1 24 ? 8.531 -12.508 23.062 1 51.75 24 TRP B O 1
ATOM 5103 N N . SER B 1 25 ? 10.023 -13.953 23.828 1 52.56 25 SER B N 1
ATOM 5104 C CA . SER B 1 25 ? 10.469 -13.023 24.859 1 52.56 25 SER B CA 1
ATOM 5105 C C . SER B 1 25 ? 11.25 -11.859 24.266 1 52.56 25 SER B C 1
ATOM 5107 O O . SER B 1 25 ? 11.914 -12.008 23.234 1 52.56 25 SER B O 1
ATOM 5109 N N . HIS B 1 26 ? 11.094 -10.68 24.734 1 54.31 26 HIS B N 1
ATOM 5110 C CA . HIS B 1 26 ? 11.836 -9.508 24.297 1 54.31 26 HIS B CA 1
ATOM 5111 C C . HIS B 1 26 ? 13.312 -9.609 24.672 1 54.31 26 HIS B C 1
ATOM 5113 O O . HIS B 1 26 ? 14.18 -9.172 23.922 1 54.31 26 HIS B O 1
ATOM 5119 N N . GLU B 1 27 ? 13.594 -10.117 25.844 1 53.53 27 GLU B N 1
ATOM 5120 C CA . GLU B 1 27 ? 14.945 -10.117 26.406 1 53.53 27 GLU B CA 1
ATOM 5121 C C . GLU B 1 27 ? 15.812 -11.18 25.75 1 53.53 27 GLU B C 1
ATOM 5123 O O . GLU B 1 27 ? 16.984 -10.938 25.453 1 53.53 27 GLU B O 1
ATOM 5128 N N . ASN B 1 28 ? 15.289 -12.32 25.547 1 59.28 28 ASN B N 1
ATOM 5129 C CA . ASN B 1 28 ? 16.078 -13.461 25.094 1 59.28 28 ASN B CA 1
ATOM 5130 C C . ASN B 1 28 ? 15.695 -13.867 23.672 1 59.28 28 ASN B C 1
ATOM 5132 O O . ASN B 1 28 ? 15.797 -15.047 23.312 1 59.28 28 ASN B O 1
ATOM 5136 N N . PHE B 1 29 ? 15.492 -12.875 22.875 1 66.69 29 PHE B N 1
ATOM 5137 C CA . PHE B 1 29 ? 14.82 -13.156 21.625 1 66.69 29 PHE B CA 1
ATOM 5138 C C . PHE B 1 29 ? 15.742 -13.891 20.656 1 66.69 29 PHE B C 1
ATOM 5140 O O . PHE B 1 29 ? 15.367 -14.93 20.109 1 66.69 29 PHE B O 1
ATOM 5147 N N . ILE B 1 30 ? 16.875 -13.492 20.562 1 74.69 30 ILE B N 1
ATOM 5148 C CA . ILE B 1 30 ? 17.766 -14.07 19.562 1 74.69 30 ILE B CA 1
ATOM 5149 C C . ILE B 1 30 ? 18.109 -15.508 19.953 1 74.69 30 ILE B C 1
ATOM 5151 O O . ILE B 1 30 ? 18.219 -16.375 19.094 1 74.69 30 ILE B O 1
ATOM 5155 N N . ASP B 1 31 ? 18.094 -15.719 21.25 1 75.5 31 ASP B N 1
ATOM 5156 C CA . ASP B 1 31 ? 18.406 -17.062 21.703 1 75.5 31 ASP B CA 1
ATOM 5157 C C . ASP B 1 31 ? 17.266 -18.031 21.406 1 75.5 31 ASP B C 1
ATOM 5159 O O . ASP B 1 31 ? 17.5 -19.203 21.094 1 75.5 31 ASP B O 1
ATOM 5163 N N . GLU B 1 32 ? 16.156 -17.5 21.484 1 73.56 32 GLU B N 1
ATOM 5164 C CA . GLU B 1 32 ? 14.992 -18.328 21.188 1 73.56 32 GLU B CA 1
ATOM 5165 C C . GLU B 1 32 ? 14.914 -18.672 19.703 1 73.56 32 GLU B C 1
ATOM 5167 O O . GLU B 1 32 ? 14.586 -19.797 19.344 1 73.56 32 GLU B O 1
ATOM 5172 N N . ILE B 1 33 ? 15.273 -17.734 18.891 1 79.94 33 ILE B N 1
ATOM 5173 C CA . ILE B 1 33 ? 15.242 -17.969 17.453 1 79.94 33 ILE B CA 1
ATOM 5174 C C . ILE B 1 33 ? 16.328 -18.969 17.078 1 79.94 33 ILE B C 1
ATOM 5176 O O . ILE B 1 33 ? 16.094 -19.906 16.312 1 79.94 33 ILE B O 1
ATOM 5180 N N . VAL B 1 34 ? 17.453 -18.766 17.641 1 83.44 34 VAL B N 1
ATOM 5181 C CA . VAL B 1 34 ? 18.594 -19.625 17.312 1 83.44 34 VAL B CA 1
ATOM 5182 C C . VAL B 1 34 ? 18.344 -21.031 17.828 1 83.44 34 VAL B C 1
ATOM 5184 O O . VAL B 1 34 ? 18.75 -22.016 17.188 1 83.44 34 VAL B O 1
ATOM 5187 N N . GLY B 1 35 ? 17.656 -21.094 18.906 1 82.31 35 GLY B N 1
ATOM 5188 C CA . GLY B 1 35 ? 17.328 -22.406 19.469 1 82.31 35 GLY B CA 1
ATOM 5189 C C . GLY B 1 35 ? 16.328 -23.188 18.625 1 82.31 35 GLY B C 1
ATOM 5190 O O . GLY B 1 35 ? 16.297 -24.406 18.688 1 82.31 35 GLY B O 1
ATOM 5191 N N . LEU B 1 36 ? 15.594 -22.484 17.812 1 84.5 36 LEU B N 1
ATOM 5192 C CA . LEU B 1 36 ? 14.57 -23.094 16.969 1 84.5 36 LEU B CA 1
ATOM 5193 C C . LEU B 1 36 ? 15.164 -23.547 15.641 1 84.5 36 LEU B C 1
ATOM 5195 O O . LEU B 1 36 ? 14.547 -24.328 14.914 1 84.5 36 LEU B O 1
ATOM 5199 N N . LEU B 1 37 ? 16.359 -23.156 15.375 1 91.19 37 LEU B N 1
ATOM 5200 C CA . LEU B 1 37 ? 16.938 -23.391 14.055 1 91.19 37 LEU B CA 1
ATOM 5201 C C . LEU B 1 37 ? 17.25 -24.875 13.867 1 91.19 37 LEU B C 1
ATOM 5203 O O . LEU B 1 37 ? 17.625 -25.562 14.82 1 91.19 37 LEU B O 1
ATOM 5207 N N . PRO B 1 38 ? 17.078 -25.344 12.727 1 93.19 38 PRO B N 1
ATOM 5208 C CA . PRO B 1 38 ? 17.422 -26.75 12.445 1 93.19 38 PRO B CA 1
ATOM 5209 C C . PRO B 1 38 ? 18.922 -26.984 12.438 1 93.19 38 PRO B C 1
ATOM 5211 O O . PRO B 1 38 ? 19.703 -26.031 12.391 1 93.19 38 PRO B O 1
ATOM 5214 N N . THR B 1 39 ? 19.219 -28.281 12.461 1 90.81 39 THR B N 1
ATOM 5215 C CA . THR B 1 39 ? 20.609 -28.672 12.266 1 90.81 39 THR B CA 1
ATOM 5216 C C . THR B 1 39 ? 21.047 -28.438 10.82 1 90.81 39 THR B C 1
ATOM 5218 O O . THR B 1 39 ? 20.203 -28.188 9.953 1 90.81 39 THR B O 1
ATOM 5221 N N . SER B 1 40 ? 22.359 -28.5 10.602 1 91.88 40 SER B N 1
ATOM 5222 C CA . SER B 1 40 ? 22.875 -28.281 9.25 1 91.88 40 SER B CA 1
ATOM 5223 C C . SER B 1 40 ? 22.297 -29.297 8.273 1 91.88 40 SER B C 1
ATOM 5225 O O . SER B 1 40 ? 22.016 -28.969 7.117 1 91.88 40 SER B O 1
ATOM 5227 N N . GLU B 1 41 ? 22.156 -30.5 8.719 1 91.88 41 GLU B N 1
ATOM 5228 C CA . GLU B 1 41 ? 21.594 -31.547 7.867 1 91.88 41 GLU B CA 1
ATOM 5229 C C . GLU B 1 41 ? 20.125 -31.281 7.555 1 91.88 41 GLU B C 1
ATOM 5231 O O . GLU B 1 41 ? 19.688 -31.422 6.41 1 91.88 41 GLU B O 1
ATOM 5236 N N . GLU B 1 42 ? 19.438 -30.953 8.562 1 93.81 42 GLU B N 1
ATOM 5237 C CA . GLU B 1 42 ? 18.031 -30.625 8.375 1 93.81 42 GLU B CA 1
ATOM 5238 C C . GLU B 1 42 ? 17.859 -29.391 7.492 1 93.81 42 GLU B C 1
ATOM 5240 O O . GLU B 1 42 ? 16.953 -29.344 6.672 1 93.81 42 GLU B O 1
ATOM 5245 N N . ALA B 1 43 ? 18.734 -28.438 7.746 1 96.19 43 ALA B N 1
ATOM 5246 C CA . ALA B 1 43 ? 18.688 -27.219 6.953 1 96.19 43 ALA B CA 1
ATOM 5247 C C . ALA B 1 43 ? 18.891 -27.516 5.469 1 96.19 43 ALA B C 1
ATOM 5249 O O . ALA B 1 43 ? 18.25 -26.891 4.613 1 96.19 43 ALA B O 1
ATOM 5250 N N . GLU B 1 44 ? 19.75 -28.438 5.195 1 96.44 44 GLU B N 1
ATOM 5251 C CA . GLU B 1 44 ? 19.984 -28.797 3.801 1 96.44 44 GLU B CA 1
ATOM 5252 C C . GLU B 1 44 ? 18.75 -29.453 3.182 1 96.44 44 GLU B C 1
ATOM 5254 O O . GLU B 1 44 ? 18.453 -29.234 2.006 1 96.44 44 GLU B O 1
ATOM 5259 N N . LEU B 1 45 ? 18.078 -30.25 3.955 1 94.94 45 LEU B N 1
ATOM 5260 C CA . LEU B 1 45 ? 16.844 -30.859 3.486 1 94.94 45 LEU B CA 1
ATOM 5261 C C . LEU B 1 45 ? 15.797 -29.797 3.172 1 94.94 45 LEU B C 1
ATOM 5263 O O . LEU B 1 45 ? 15.094 -29.891 2.158 1 94.94 45 LEU B O 1
ATOM 5267 N N . LEU B 1 46 ? 15.68 -28.859 4.062 1 97 46 LEU B N 1
ATOM 5268 C CA . LEU B 1 46 ? 14.711 -27.781 3.887 1 97 46 LEU B CA 1
ATOM 5269 C C . LEU B 1 46 ? 15.062 -26.922 2.684 1 97 46 LEU B C 1
ATOM 5271 O O . LEU B 1 46 ? 14.18 -26.5 1.931 1 97 46 LEU B O 1
ATOM 5275 N N . LEU B 1 47 ? 16.328 -26.656 2.494 1 97.88 47 LEU B N 1
ATOM 5276 C CA . LEU B 1 47 ? 16.781 -25.891 1.334 1 97.88 47 LEU B CA 1
ATOM 5277 C C . LEU B 1 47 ? 16.422 -26.609 0.039 1 97.88 47 LEU B C 1
ATOM 5279 O O . LEU B 1 47 ? 15.953 -26 -0.918 1 97.88 47 LEU B O 1
ATOM 5283 N N . THR B 1 48 ? 16.641 -27.875 0.026 1 95.62 48 THR B N 1
ATOM 5284 C CA . THR B 1 48 ? 16.359 -28.656 -1.169 1 95.62 48 THR B CA 1
ATOM 5285 C C . THR B 1 48 ? 14.875 -28.609 -1.519 1 95.62 48 THR B C 1
ATOM 5287 O O . THR B 1 48 ? 14.516 -28.438 -2.686 1 95.62 48 THR B O 1
ATOM 5290 N N . ALA B 1 49 ? 14.047 -28.75 -0.515 1 93.06 49 ALA B N 1
ATOM 5291 C CA . ALA B 1 49 ? 12.609 -28.641 -0.741 1 93.06 49 ALA B CA 1
ATOM 5292 C C . ALA B 1 49 ? 12.234 -27.266 -1.264 1 93.06 49 ALA B C 1
ATOM 5294 O O . ALA B 1 49 ? 11.398 -27.125 -2.16 1 93.06 49 ALA B O 1
ATOM 5295 N N . PHE B 1 50 ? 12.797 -26.266 -0.674 1 95.75 50 PHE B N 1
ATOM 5296 C CA . PHE B 1 50 ? 12.57 -24.891 -1.1 1 95.75 50 PHE B CA 1
ATOM 5297 C C . PHE B 1 50 ? 12.953 -24.703 -2.562 1 95.75 50 PHE B C 1
ATOM 5299 O O . PHE B 1 50 ? 12.219 -24.078 -3.33 1 95.75 50 PHE B O 1
ATOM 5306 N N . LEU B 1 51 ? 14.125 -25.203 -2.971 1 95.31 51 LEU B N 1
ATOM 5307 C CA . LEU B 1 51 ? 14.648 -25.031 -4.324 1 95.31 51 LEU B CA 1
ATOM 5308 C C . LEU B 1 51 ? 13.781 -25.781 -5.332 1 95.31 51 LEU B C 1
ATOM 5310 O O . LEU B 1 51 ? 13.531 -25.266 -6.43 1 95.31 51 LEU B O 1
ATOM 5314 N N . ASP B 1 52 ? 13.18 -26.828 -4.922 1 89.5 52 ASP B N 1
ATOM 5315 C CA . ASP B 1 52 ? 12.469 -27.703 -5.848 1 89.5 52 ASP B CA 1
ATOM 5316 C C . ASP B 1 52 ? 11.039 -27.219 -6.066 1 89.5 52 ASP B C 1
ATOM 5318 O O . ASP B 1 52 ? 10.438 -27.484 -7.109 1 89.5 52 ASP B O 1
ATOM 5322 N N . GLU B 1 53 ? 10.594 -26.453 -5.09 1 90.31 53 GLU B N 1
ATOM 5323 C CA . GLU B 1 53 ? 9.164 -26.172 -5.195 1 90.31 53 GLU B CA 1
ATOM 5324 C C . GLU B 1 53 ? 8.898 -24.656 -5.234 1 90.31 53 GLU B C 1
ATOM 5326 O O . GLU B 1 53 ? 7.941 -24.219 -5.867 1 90.31 53 GLU B O 1
ATOM 5331 N N . ILE B 1 54 ? 9.672 -23.953 -4.469 1 94 54 ILE B N 1
ATOM 5332 C CA . ILE B 1 54 ? 9.383 -22.531 -4.328 1 94 54 ILE B CA 1
ATOM 5333 C C . ILE B 1 54 ? 10.258 -21.734 -5.289 1 94 54 ILE B C 1
ATOM 5335 O O . ILE B 1 54 ? 9.75 -20.953 -6.098 1 94 54 ILE B O 1
ATOM 5339 N N . ALA B 1 55 ? 11.523 -22.016 -5.297 1 95.12 55 ALA B N 1
ATOM 5340 C CA . ALA B 1 55 ? 12.477 -21.234 -6.074 1 95.12 55 ALA B CA 1
ATOM 5341 C C . ALA B 1 55 ? 12.312 -21.484 -7.57 1 95.12 55 ALA B C 1
ATOM 5343 O O . ALA B 1 55 ? 12.781 -20.703 -8.398 1 95.12 55 ALA B O 1
ATOM 5344 N N . VAL B 1 56 ? 11.633 -22.531 -7.883 1 92.88 56 VAL B N 1
ATOM 5345 C CA . VAL B 1 56 ? 11.375 -22.828 -9.289 1 92.88 56 VAL B CA 1
ATOM 5346 C C . VAL B 1 56 ? 10.289 -21.891 -9.82 1 92.88 56 VAL B C 1
ATOM 5348 O O . VAL B 1 56 ? 10.289 -21.547 -11.008 1 92.88 56 VAL B O 1
ATOM 5351 N N . LEU B 1 57 ? 9.469 -21.406 -8.945 1 94.5 57 LEU B N 1
ATOM 5352 C CA . LEU B 1 57 ? 8.328 -20.609 -9.391 1 94.5 57 LEU B CA 1
ATOM 5353 C C . LEU B 1 57 ? 8.562 -19.125 -9.117 1 94.5 57 LEU B C 1
ATOM 5355 O O . LEU B 1 57 ? 7.98 -18.266 -9.781 1 94.5 57 LEU B O 1
ATOM 5359 N N . PHE B 1 58 ? 9.352 -18.812 -8.117 1 95.81 58 PHE B N 1
ATOM 5360 C CA . PHE B 1 58 ? 9.578 -17.438 -7.73 1 95.81 58 PHE B CA 1
ATOM 5361 C C . PHE B 1 58 ? 11.07 -17.094 -7.758 1 95.81 58 PHE B C 1
ATOM 5363 O O . PHE B 1 58 ? 11.898 -17.953 -7.438 1 95.81 58 PHE B O 1
ATOM 5370 N N . LYS B 1 59 ? 11.328 -15.914 -8.188 1 95.81 59 LYS B N 1
ATOM 5371 C CA . LYS B 1 59 ? 12.734 -15.547 -8.32 1 95.81 59 LYS B CA 1
ATOM 5372 C C . LYS B 1 59 ? 12.961 -14.086 -7.941 1 95.81 59 LYS B C 1
ATOM 5374 O O . LYS B 1 59 ? 13.117 -13.234 -8.812 1 95.81 59 LYS B O 1
ATOM 5379 N N . ALA B 1 60 ? 13.062 -13.766 -6.664 1 97.75 60 ALA B N 1
ATOM 5380 C CA . ALA B 1 60 ? 13.375 -12.422 -6.172 1 97.75 60 ALA B CA 1
ATOM 5381 C C . ALA B 1 60 ? 14.82 -12.352 -5.68 1 97.75 60 ALA B C 1
ATOM 5383 O O . ALA B 1 60 ? 15.172 -11.461 -4.902 1 97.75 60 ALA B O 1
ATOM 5384 N N . TRP B 1 61 ? 15.711 -13.336 -6.062 1 97.12 61 TRP B N 1
ATOM 5385 C CA . TRP B 1 61 ? 17.062 -13.469 -5.551 1 97.12 61 TRP B CA 1
ATOM 5386 C C . TRP B 1 61 ? 18.016 -14 -6.629 1 97.12 61 TRP B C 1
ATOM 5388 O O . TRP B 1 61 ? 17.562 -14.438 -7.688 1 97.12 61 TRP B O 1
ATOM 5398 N N . HIS B 1 62 ? 19.219 -13.734 -6.395 1 97.38 62 HIS B N 1
ATOM 5399 C CA . HIS B 1 62 ? 20.266 -14.508 -7.051 1 97.38 62 HIS B CA 1
ATOM 5400 C C . HIS B 1 62 ? 20.484 -15.844 -6.352 1 97.38 62 HIS B C 1
ATOM 5402 O O . HIS B 1 62 ? 21.047 -15.898 -5.258 1 97.38 62 HIS B O 1
ATOM 5408 N N . LEU B 1 63 ? 20.094 -16.859 -6.988 1 97.19 63 LEU B N 1
ATOM 5409 C CA . LEU B 1 63 ? 19.953 -18.156 -6.324 1 97.19 63 LEU B CA 1
ATOM 5410 C C . LEU B 1 63 ? 21.297 -18.672 -5.836 1 97.19 63 LEU B C 1
ATOM 5412 O O . LEU B 1 63 ? 21.422 -19.125 -4.699 1 97.19 63 LEU B O 1
ATOM 5416 N N . PRO B 1 64 ? 22.359 -18.594 -6.664 1 96.81 64 PRO B N 1
ATOM 5417 C CA . PRO B 1 64 ? 23.641 -19.094 -6.168 1 96.81 64 PRO B CA 1
ATOM 5418 C C . PRO B 1 64 ? 24.109 -18.359 -4.91 1 96.81 64 PRO B C 1
ATOM 5420 O O . PRO B 1 64 ? 24.625 -18.984 -3.98 1 96.81 64 PRO B O 1
ATOM 5423 N N . THR B 1 65 ? 23.906 -17.094 -4.852 1 96.69 65 THR B N 1
ATOM 5424 C CA . THR B 1 65 ? 24.297 -16.312 -3.684 1 96.69 65 THR B CA 1
ATOM 5425 C C . THR B 1 65 ? 23.453 -16.688 -2.471 1 96.69 65 THR B C 1
ATOM 5427 O O . THR B 1 65 ? 23.969 -16.828 -1.362 1 96.69 65 THR B O 1
ATOM 5430 N N . LEU B 1 66 ? 22.188 -16.812 -2.658 1 97.75 66 LEU B N 1
ATOM 5431 C CA . LEU B 1 66 ? 21.297 -17.188 -1.569 1 97.75 66 LEU B CA 1
ATOM 5432 C C . LEU B 1 66 ? 21.688 -18.531 -0.981 1 97.75 66 LEU B C 1
ATOM 5434 O O . LEU B 1 66 ? 21.75 -18.688 0.24 1 97.75 66 LEU B O 1
ATOM 5438 N N . ILE B 1 67 ? 22 -19.516 -1.855 1 98.06 67 ILE B N 1
ATOM 5439 C CA . ILE B 1 67 ? 22.375 -20.859 -1.43 1 98.06 67 ILE B CA 1
ATOM 5440 C C . ILE B 1 67 ? 23.672 -20.797 -0.638 1 98.06 67 ILE B C 1
ATOM 5442 O O . ILE B 1 67 ? 23.781 -21.391 0.435 1 98.06 67 ILE B O 1
ATOM 5446 N N . GLU B 1 68 ? 24.578 -20.047 -1.18 1 97.69 68 GLU B N 1
ATOM 5447 C CA . GLU B 1 68 ? 25.875 -19.938 -0.533 1 97.69 68 GLU B CA 1
ATOM 5448 C C . GLU B 1 68 ? 25.766 -19.297 0.847 1 97.69 68 GLU B C 1
ATOM 5450 O O . GLU B 1 68 ? 26.328 -19.797 1.821 1 97.69 68 GLU B O 1
ATOM 5455 N N . ASP B 1 69 ? 25.047 -18.188 0.943 1 97.31 69 ASP B N 1
ATOM 5456 C CA . ASP B 1 69 ? 24.875 -17.484 2.205 1 97.31 69 ASP B CA 1
ATOM 5457 C C . ASP B 1 69 ? 24.125 -18.328 3.219 1 97.31 69 ASP B C 1
ATOM 5459 O O . ASP B 1 69 ? 24.438 -18.312 4.41 1 97.31 69 ASP B O 1
ATOM 5463 N N . TYR B 1 70 ? 23.109 -19.031 2.766 1 98.06 70 TYR B N 1
ATOM 5464 C CA . TYR B 1 70 ? 22.312 -19.922 3.607 1 98.06 70 TYR B CA 1
ATOM 5465 C C . TYR B 1 70 ? 23.188 -21.031 4.199 1 98.06 70 TYR B C 1
ATOM 5467 O O . TYR B 1 70 ? 23.172 -21.25 5.414 1 98.06 70 TYR B O 1
ATOM 5475 N N . ARG B 1 71 ? 23.969 -21.672 3.385 1 97.88 71 ARG B N 1
ATOM 5476 C CA . ARG B 1 71 ? 24.828 -22.75 3.832 1 97.88 71 ARG B CA 1
ATOM 5477 C C . ARG B 1 71 ? 25.922 -22.25 4.773 1 97.88 71 ARG B C 1
ATOM 5479 O O . ARG B 1 71 ? 26.25 -22.906 5.762 1 97.88 71 ARG B O 1
ATOM 5486 N N . ALA B 1 72 ? 26.438 -21.078 4.445 1 96.94 72 ALA B N 1
ATOM 5487 C CA . ALA B 1 72 ? 27.438 -20.469 5.316 1 96.94 72 ALA B CA 1
ATOM 5488 C C . ALA B 1 72 ? 26.875 -20.188 6.699 1 96.94 72 ALA B C 1
ATOM 5490 O O . ALA B 1 72 ? 27.531 -20.422 7.715 1 96.94 72 ALA B O 1
ATOM 5491 N N . PHE B 1 73 ? 25.688 -19.734 6.754 1 96.88 73 PHE B N 1
ATOM 5492 C CA . PHE B 1 73 ? 25.031 -19.406 8.016 1 96.88 73 PHE B CA 1
ATOM 5493 C C . PHE B 1 73 ? 24.828 -20.672 8.859 1 96.88 73 PHE B C 1
ATOM 5495 O O . PHE B 1 73 ? 25.109 -20.672 10.055 1 96.88 73 PHE B O 1
ATOM 5502 N N . PHE B 1 74 ? 24.344 -21.688 8.281 1 96.56 74 PHE B N 1
ATOM 5503 C CA . PHE B 1 74 ? 23.984 -22.875 9.047 1 96.56 74 PHE B CA 1
ATOM 5504 C C . PHE B 1 74 ? 25.219 -23.703 9.375 1 96.56 74 PHE B C 1
ATOM 5506 O O . PHE B 1 74 ? 25.156 -24.625 10.203 1 96.56 74 PHE B O 1
ATOM 5513 N N . ALA B 1 75 ? 26.359 -23.344 8.719 1 95.88 75 ALA B N 1
ATOM 5514 C CA . ALA B 1 75 ? 27.625 -23.969 9.07 1 95.88 75 ALA B CA 1
ATOM 5515 C C . ALA B 1 75 ? 28.266 -23.297 10.281 1 95.88 75 ALA B C 1
ATOM 5517 O O . ALA B 1 75 ? 29.172 -23.844 10.906 1 95.88 75 ALA B O 1
ATOM 5518 N N . LEU B 1 76 ? 27.812 -22.141 10.602 1 94.75 76 LEU B N 1
ATOM 5519 C CA . LEU B 1 76 ? 28.375 -21.391 11.727 1 94.75 76 LEU B CA 1
ATOM 5520 C C . LEU B 1 76 ? 27.984 -22.031 13.047 1 94.75 76 LEU B C 1
ATOM 5522 O O . LEU B 1 76 ? 26.922 -22.641 13.164 1 94.75 76 LEU B O 1
ATOM 5526 N N . PRO B 1 77 ? 28.953 -21.859 14.031 1 91.94 77 PRO B N 1
ATOM 5527 C CA . PRO B 1 77 ? 28.562 -22.266 15.383 1 91.94 77 PRO B CA 1
ATOM 5528 C C . PRO B 1 77 ? 27.453 -21.375 15.961 1 91.94 77 PRO B C 1
ATOM 5530 O O . PRO B 1 77 ? 27.25 -20.25 15.508 1 91.94 77 PRO B O 1
ATOM 5533 N N . THR B 1 78 ? 26.734 -21.891 16.906 1 87.12 78 THR B N 1
ATOM 5534 C CA . THR B 1 78 ? 25.578 -21.219 17.484 1 87.12 78 THR B CA 1
ATOM 5535 C C . THR B 1 78 ? 25.953 -19.828 17.984 1 87.12 78 THR B C 1
ATOM 5537 O O . THR B 1 78 ? 25.156 -18.891 17.859 1 87.12 78 THR B O 1
ATOM 5540 N N . SER B 1 79 ? 27.078 -19.688 18.594 1 86.44 79 SER B N 1
ATOM 5541 C CA . SER B 1 79 ? 27.516 -18.406 19.156 1 86.44 79 SER B CA 1
ATOM 5542 C C . SER B 1 79 ? 27.672 -17.359 18.062 1 86.44 79 SER B C 1
ATOM 5544 O O . SER B 1 79 ? 27.359 -16.188 18.266 1 86.44 79 SER B O 1
ATOM 5546 N N . GLU B 1 80 ? 28.062 -17.781 16.906 1 90.25 80 GLU B N 1
ATOM 5547 C CA . GLU B 1 80 ? 28.281 -16.859 15.805 1 90.25 80 GLU B CA 1
ATOM 5548 C C . GLU B 1 80 ? 26.984 -16.531 15.078 1 90.25 80 GLU B C 1
ATOM 5550 O O . GLU B 1 80 ? 26.828 -15.453 14.508 1 90.25 80 GLU B O 1
ATOM 5555 N N . LYS B 1 81 ? 26.062 -17.422 15.125 1 89.06 81 LYS B N 1
ATOM 5556 C CA . LYS B 1 81 ? 24.75 -17.188 14.516 1 89.06 81 LYS B CA 1
ATOM 5557 C C . LYS B 1 81 ? 24.047 -16.016 15.18 1 89.06 81 LYS B C 1
ATOM 5559 O O . LYS B 1 81 ? 23.297 -15.273 14.516 1 89.06 81 LYS B O 1
ATOM 5564 N N . ARG B 1 82 ? 24.375 -15.805 16.375 1 82.5 82 ARG B N 1
ATOM 5565 C CA . ARG B 1 82 ? 23.734 -14.766 17.172 1 82.5 82 ARG B CA 1
ATOM 5566 C C . ARG B 1 82 ? 24.172 -13.375 16.719 1 82.5 82 ARG B C 1
ATOM 5568 O O . ARG B 1 82 ? 23.469 -12.391 16.953 1 82.5 82 ARG B O 1
ATOM 5575 N N . THR B 1 83 ? 25.25 -13.32 16.016 1 83.88 83 THR B N 1
ATOM 5576 C CA . THR B 1 83 ? 25.797 -12.023 15.664 1 83.88 83 THR B CA 1
ATOM 5577 C C . THR B 1 83 ? 25.5 -11.68 14.211 1 83.88 83 THR B C 1
ATOM 5579 O O . THR B 1 83 ? 25.844 -10.602 13.727 1 83.88 83 THR B O 1
ATOM 5582 N N . GLN B 1 84 ? 24.766 -12.555 13.594 1 86.5 84 GLN B N 1
ATOM 5583 C CA . GLN B 1 84 ? 24.422 -12.312 12.188 1 86.5 84 GLN B CA 1
ATOM 5584 C C . GLN B 1 84 ? 23.344 -11.242 12.062 1 86.5 84 GLN B C 1
ATOM 5586 O O . GLN B 1 84 ? 22.531 -11.07 12.969 1 86.5 84 GLN B O 1
ATOM 5591 N N . PRO B 1 85 ? 23.406 -10.461 10.938 1 88 85 PRO B N 1
ATOM 5592 C CA . PRO B 1 85 ? 22.359 -9.469 10.734 1 88 85 PRO B CA 1
ATOM 5593 C C . PRO B 1 85 ? 20.953 -10.086 10.773 1 88 85 PRO B C 1
ATOM 5595 O O . PRO B 1 85 ? 20.719 -11.125 10.156 1 88 85 PRO B O 1
ATOM 5598 N N . LEU B 1 86 ? 20.031 -9.453 11.461 1 86.19 86 LEU B N 1
ATOM 5599 C CA . LEU B 1 86 ? 18.672 -9.953 11.68 1 86.19 86 LEU B CA 1
ATOM 5600 C C . LEU B 1 86 ? 17.906 -10.047 10.367 1 86.19 86 LEU B C 1
ATOM 5602 O O . LEU B 1 86 ? 17.062 -10.93 10.195 1 86.19 86 LEU B O 1
ATOM 5606 N N . ALA B 1 87 ? 18.203 -9.133 9.477 1 90.19 87 ALA B N 1
ATOM 5607 C CA . ALA B 1 87 ? 17.547 -9.164 8.172 1 90.19 87 ALA B CA 1
ATOM 5608 C C . ALA B 1 87 ? 17.859 -10.469 7.434 1 90.19 87 ALA B C 1
ATOM 5610 O O . ALA B 1 87 ? 16.953 -11.102 6.887 1 90.19 87 ALA B O 1
ATOM 5611 N N . ASN B 1 88 ? 19.094 -10.867 7.477 1 94.06 88 ASN B N 1
ATOM 5612 C CA . ASN B 1 88 ? 19.5 -12.109 6.832 1 94.06 88 ASN B CA 1
ATOM 5613 C C . ASN B 1 88 ? 18.938 -13.328 7.566 1 94.06 88 ASN B C 1
ATOM 5615 O O . ASN B 1 88 ? 18.531 -14.305 6.938 1 94.06 88 ASN B O 1
ATOM 5619 N N . LEU B 1 89 ? 18.984 -13.219 8.836 1 92.94 89 LEU B N 1
ATOM 5620 C CA . LEU B 1 89 ? 18.422 -14.297 9.625 1 92.94 89 LEU B CA 1
ATOM 5621 C C . LEU B 1 89 ? 16.953 -14.539 9.25 1 92.94 89 LEU B C 1
ATOM 5623 O O . LEU B 1 89 ? 16.531 -15.68 9.086 1 92.94 89 LEU B O 1
ATOM 5627 N N . SER B 1 90 ? 16.172 -13.453 9.148 1 93.38 90 SER B N 1
ATOM 5628 C CA . SER B 1 90 ? 14.781 -13.57 8.758 1 93.38 90 SER B CA 1
ATOM 5629 C C . SER B 1 90 ? 14.641 -14.289 7.418 1 93.38 90 SER B C 1
ATOM 5631 O O . SER B 1 90 ? 13.773 -15.148 7.254 1 93.38 90 SER B O 1
ATOM 5633 N N . LEU B 1 91 ? 15.43 -13.945 6.5 1 97.62 91 LEU B N 1
ATOM 5634 C CA . LEU B 1 91 ? 15.391 -14.531 5.164 1 97.62 91 LEU B CA 1
ATOM 5635 C C . LEU B 1 91 ? 15.68 -16.031 5.223 1 97.62 91 LEU B C 1
ATOM 5637 O O . LEU B 1 91 ? 14.953 -16.828 4.629 1 97.62 91 LEU B O 1
ATOM 5641 N N . PHE B 1 92 ? 16.734 -16.422 5.941 1 97.94 92 PHE B N 1
ATOM 5642 C CA . PHE B 1 92 ? 17.125 -17.828 6.027 1 97.94 92 PHE B CA 1
ATOM 5643 C C . PHE B 1 92 ? 16.047 -18.641 6.75 1 97.94 92 PHE B C 1
ATOM 5645 O O . PHE B 1 92 ? 15.742 -19.766 6.355 1 97.94 92 PHE B O 1
ATOM 5652 N N . VAL B 1 93 ? 15.523 -18.047 7.738 1 95.62 93 VAL B N 1
ATOM 5653 C CA . VAL B 1 93 ? 14.477 -18.734 8.492 1 95.62 93 VAL B CA 1
ATOM 5654 C C . VAL B 1 93 ? 13.242 -18.922 7.605 1 95.62 93 VAL B C 1
ATOM 5656 O O . VAL B 1 93 ? 12.539 -19.922 7.711 1 95.62 93 VAL B O 1
ATOM 5659 N N . MET B 1 94 ? 12.961 -18 6.766 1 97.25 94 MET B N 1
ATOM 5660 C CA . MET B 1 94 ? 11.812 -18.125 5.863 1 97.25 94 MET B CA 1
ATOM 5661 C C . MET B 1 94 ? 12.055 -19.234 4.844 1 97.25 94 MET B C 1
ATOM 5663 O O . MET B 1 94 ? 11.125 -19.938 4.441 1 97.25 94 MET B O 1
ATOM 5667 N N . VAL B 1 95 ? 13.289 -19.344 4.395 1 98.44 95 VAL B N 1
ATOM 5668 C CA . VAL B 1 95 ? 13.617 -20.469 3.531 1 98.44 95 VAL B CA 1
ATOM 5669 C C . VAL B 1 95 ? 13.297 -21.781 4.254 1 98.44 95 VAL B C 1
ATOM 5671 O O . VAL B 1 95 ? 12.695 -22.688 3.672 1 98.44 95 VAL B O 1
ATOM 5674 N N . CYS B 1 96 ? 13.656 -21.859 5.512 1 97.5 96 CYS B N 1
ATOM 5675 C CA . CYS B 1 96 ? 13.336 -23.031 6.316 1 97.5 96 CYS B CA 1
ATOM 5676 C C . CYS B 1 96 ? 11.828 -23.203 6.445 1 97.5 96 CYS B C 1
ATOM 5678 O O . CYS B 1 96 ? 11.32 -24.328 6.336 1 97.5 96 CYS B O 1
ATOM 5680 N N . SER B 1 97 ? 11.156 -22.125 6.68 1 95.25 97 SER B N 1
ATOM 5681 C CA . SER B 1 97 ? 9.711 -22.172 6.855 1 95.25 97 SER B CA 1
ATOM 5682 C C . SER B 1 97 ? 9.016 -22.734 5.617 1 95.25 97 SER B C 1
ATOM 5684 O O . SER B 1 97 ? 8.203 -23.656 5.719 1 95.25 97 SER B O 1
ATOM 5686 N N . LEU B 1 98 ? 9.352 -22.25 4.496 1 96.75 98 LEU B N 1
ATOM 5687 C CA . LEU B 1 98 ? 8.734 -22.688 3.25 1 96.75 98 LEU B CA 1
ATOM 5688 C C . LEU B 1 98 ? 9.141 -24.109 2.908 1 96.75 98 LEU B C 1
ATOM 5690 O O . LEU B 1 98 ? 8.328 -24.891 2.396 1 96.75 98 LEU B O 1
ATOM 5694 N N . GLY B 1 99 ? 10.453 -24.391 3.174 1 96.06 99 GLY B N 1
ATOM 5695 C CA . GLY B 1 99 ? 10.867 -25.766 2.994 1 96.06 99 GLY B CA 1
ATOM 5696 C C . GLY B 1 99 ? 10.055 -26.75 3.816 1 96.06 99 GLY B C 1
ATOM 5697 O O . GLY B 1 99 ? 9.609 -27.781 3.305 1 96.06 99 GLY B O 1
ATOM 5698 N N . SER B 1 100 ? 9.836 -26.406 5.031 1 92.94 100 SER B N 1
ATOM 5699 C CA . SER B 1 100 ? 9.047 -27.25 5.93 1 92.94 100 SER B CA 1
ATOM 5700 C C . SER B 1 100 ? 7.594 -27.344 5.469 1 92.94 100 SER B C 1
ATOM 5702 O O . SER B 1 100 ? 6.977 -28.406 5.566 1 92.94 100 SER B O 1
ATOM 5704 N N . MET B 1 101 ? 7.047 -26.281 5.035 1 90.44 101 MET B N 1
ATOM 5705 C CA . MET B 1 101 ? 5.676 -26.25 4.543 1 90.44 101 MET B CA 1
ATOM 5706 C C . MET B 1 101 ? 5.512 -27.156 3.328 1 90.44 101 MET B C 1
ATOM 5708 O O . MET B 1 101 ? 4.535 -27.906 3.229 1 90.44 101 MET B O 1
ATOM 5712 N N . VAL B 1 102 ? 6.457 -27.125 2.443 1 90.12 102 VAL B N 1
ATOM 5713 C CA . VAL B 1 102 ? 6.426 -27.938 1.233 1 90.12 102 VAL B CA 1
ATOM 5714 C C . VAL B 1 102 ? 6.488 -29.406 1.604 1 90.12 102 VAL B C 1
ATOM 5716 O O . VAL B 1 102 ? 5.715 -30.219 1.088 1 90.12 102 VAL B O 1
ATOM 5719 N N . ARG B 1 103 ? 7.352 -29.734 2.459 1 88.69 103 ARG B N 1
ATOM 5720 C CA . ARG B 1 103 ? 7.508 -31.125 2.863 1 88.69 103 ARG B CA 1
ATOM 5721 C C . ARG B 1 103 ? 6.254 -31.641 3.561 1 88.69 103 ARG B C 1
ATOM 5723 O O . ARG B 1 103 ? 5.844 -32.781 3.352 1 88.69 103 ARG B O 1
ATOM 5730 N N . ALA B 1 104 ? 5.707 -30.781 4.367 1 83.88 104 ALA B N 1
ATOM 5731 C CA . ALA B 1 104 ? 4.457 -31.141 5.027 1 83.88 104 ALA B CA 1
ATOM 5732 C C . ALA B 1 104 ? 3.346 -31.375 4.004 1 83.88 104 ALA B C 1
ATOM 5734 O O . ALA B 1 104 ? 2.58 -32.344 4.117 1 83.88 104 ALA B O 1
ATOM 5735 N N . SER B 1 105 ? 3.252 -30.516 3.047 1 80.94 105 SER B N 1
ATOM 5736 C CA . SER B 1 105 ? 2.219 -30.609 2.021 1 80.94 105 SER B CA 1
ATOM 5737 C C . SER B 1 105 ? 2.395 -31.875 1.175 1 80.94 105 SER B C 1
ATOM 5739 O O . SER B 1 105 ? 1.415 -32.531 0.826 1 80.94 105 SER B O 1
ATOM 5741 N N . ILE B 1 106 ? 3.547 -32.125 0.851 1 78.62 106 ILE B N 1
ATOM 5742 C CA . ILE B 1 106 ? 3.834 -33.312 0.056 1 78.62 106 ILE B CA 1
ATOM 5743 C C . ILE B 1 106 ? 3.422 -34.562 0.829 1 78.62 106 ILE B C 1
ATOM 5745 O O . ILE B 1 106 ? 2.861 -35.5 0.254 1 78.62 106 ILE B O 1
ATOM 5749 N N . GLY B 1 107 ? 3.715 -34.562 2.072 1 75.12 107 GLY B N 1
ATOM 5750 C CA . GLY B 1 107 ? 3.285 -35.656 2.912 1 75.12 107 GLY B CA 1
ATOM 5751 C C . GLY B 1 107 ? 1.775 -35.812 2.98 1 75.12 107 GLY B C 1
ATOM 5752 O O . GLY B 1 107 ? 1.256 -36.938 3.002 1 75.12 107 GLY B O 1
ATOM 5753 N N . GLU B 1 108 ? 1.126 -34.719 2.955 1 74.31 108 GLU B N 1
ATOM 5754 C CA . GLU B 1 108 ? -0.332 -34.719 3.025 1 74.31 108 GLU B CA 1
ATOM 5755 C C . GLU B 1 108 ? -0.942 -35.188 1.702 1 74.31 108 GLU B C 1
ATOM 5757 O O . GLU B 1 108 ? -1.979 -35.844 1.688 1 74.31 108 GLU B O 1
ATOM 5762 N N . ILE B 1 109 ? -0.33 -34.75 0.675 1 71.69 109 ILE B N 1
ATOM 5763 C CA . ILE B 1 109 ? -0.868 -35 -0.653 1 71.69 109 ILE B CA 1
ATOM 5764 C C . ILE B 1 109 ? -0.561 -36.438 -1.05 1 71.69 109 ILE B C 1
ATOM 5766 O O . ILE B 1 109 ? -1.447 -37.188 -1.503 1 71.69 109 ILE B O 1
ATOM 5770 N N . PHE B 1 110 ? 0.586 -36.875 -0.852 1 70.06 110 PHE B N 1
ATOM 5771 C CA . PHE B 1 110 ? 1.028 -38.156 -1.412 1 70.06 110 PHE B CA 1
ATOM 5772 C C . PHE B 1 110 ? 1.229 -39.188 -0.312 1 70.06 110 PHE B C 1
ATOM 5774 O O . PHE B 1 110 ? 1.422 -40.375 -0.595 1 70.06 110 PHE B O 1
ATOM 5781 N N . GLY B 1 111 ? 0.796 -38.906 0.889 1 63.88 111 GLY B N 1
ATOM 5782 C CA . GLY B 1 111 ? 1.045 -39.812 2.002 1 63.88 111 GLY B CA 1
ATOM 5783 C C . GLY B 1 111 ? 2.494 -39.812 2.451 1 63.88 111 GLY B C 1
ATOM 5784 O O . GLY B 1 111 ? 3.375 -39.344 1.729 1 63.88 111 GLY B O 1
ATOM 5785 N N . HIS B 1 112 ? 2.734 -39.906 3.783 1 53.34 112 HIS B N 1
ATOM 5786 C CA . HIS B 1 112 ? 4.086 -40 4.316 1 53.34 112 HIS B CA 1
ATOM 5787 C C . HIS B 1 112 ? 4.754 -41.281 3.836 1 53.34 112 HIS B C 1
ATOM 5789 O O . HIS B 1 112 ? 4.34 -42.406 4.215 1 53.34 112 HIS B O 1
ATOM 5795 N N . SER B 1 113 ? 4.859 -41.625 2.555 1 41.38 113 SER B N 1
ATOM 5796 C CA . SER B 1 113 ? 5.383 -42.906 2.113 1 41.38 113 SER B CA 1
ATOM 5797 C C . SER B 1 113 ? 6.633 -43.312 2.9 1 41.38 113 SER B C 1
ATOM 5799 O O . SER B 1 113 ? 7.652 -42.625 2.838 1 41.38 113 SER B O 1
ATOM 5801 N N . GLY B 1 114 ? 6.883 -43.75 4.051 1 37.06 114 GLY B N 1
ATOM 5802 C CA . GLY B 1 114 ? 7.902 -44.75 4.348 1 37.06 114 GLY B CA 1
ATOM 5803 C C . GLY B 1 114 ? 8.258 -45.625 3.156 1 37.06 114 GLY B C 1
ATOM 5804 O O . GLY B 1 114 ? 9.094 -46.531 3.266 1 37.06 114 GLY B O 1
ATOM 5805 N N . ASN B 1 115 ? 7.355 -46.188 2.355 1 32.81 115 ASN B N 1
ATOM 5806 C CA . ASN B 1 115 ? 7.66 -47.125 1.305 1 32.81 115 ASN B CA 1
ATOM 5807 C C . ASN B 1 115 ? 8.539 -46.531 0.217 1 32.81 115 ASN B C 1
ATOM 5809 O O . ASN B 1 115 ? 8.406 -45.344 -0.097 1 32.81 115 ASN B O 1
ATOM 5813 N N . SER B 1 116 ? 9.648 -47.188 -0.32 1 33.81 116 SER B N 1
ATOM 5814 C CA . SER B 1 116 ? 10.742 -47.094 -1.282 1 33.81 116 SER B CA 1
ATOM 5815 C C . SER B 1 116 ? 10.289 -46.438 -2.578 1 33.81 116 SER B C 1
ATOM 5817 O O . SER B 1 116 ? 11.117 -46 -3.385 1 33.81 116 SER B O 1
ATOM 5819 N N . ASN B 1 117 ? 9.047 -46.688 -3.158 1 32.59 117 ASN B N 1
ATOM 5820 C CA . ASN B 1 117 ? 8.938 -46.5 -4.605 1 32.59 117 ASN B CA 1
ATOM 5821 C C . ASN B 1 117 ? 8.719 -45.062 -4.98 1 32.59 117 ASN B C 1
ATOM 5823 O O . ASN B 1 117 ? 8.406 -44.75 -6.133 1 32.59 117 ASN B O 1
ATOM 5827 N N . ALA B 1 118 ? 8.117 -44.219 -4.203 1 39.97 118 ALA B N 1
ATOM 5828 C CA . ALA B 1 118 ? 7.887 -42.938 -4.84 1 39.97 118 ALA B CA 1
ATOM 5829 C C . ALA B 1 118 ? 9.211 -42.219 -5.137 1 39.97 118 ALA B C 1
ATOM 5831 O O . ALA B 1 118 ? 10.023 -42 -4.238 1 39.97 118 ALA B O 1
ATOM 5832 N N . THR B 1 119 ? 9.664 -42.156 -6.316 1 36.34 119 THR B N 1
ATOM 5833 C CA . THR B 1 119 ? 10.797 -41.656 -7.066 1 36.34 119 THR B CA 1
ATOM 5834 C C . THR B 1 119 ? 10.945 -40.156 -6.855 1 36.34 119 THR B C 1
ATOM 5836 O O . THR B 1 119 ? 11.742 -39.5 -7.527 1 36.34 119 THR B O 1
ATOM 5839 N N . SER B 1 120 ? 9.922 -39.531 -6.281 1 38.62 120 SER B N 1
ATOM 5840 C CA . SER B 1 120 ? 10.352 -38.125 -6.328 1 38.62 120 SER B CA 1
ATOM 5841 C C . SER B 1 120 ? 11.5 -37.875 -5.363 1 38.62 120 SER B C 1
ATOM 5843 O O . SER B 1 120 ? 11.422 -38.219 -4.184 1 38.62 120 SER B O 1
ATOM 5845 N N . PRO B 1 121 ? 12.727 -37.656 -5.738 1 38.41 121 PRO B N 1
ATOM 5846 C CA . PRO B 1 121 ? 13.953 -37.438 -4.957 1 38.41 121 PRO B CA 1
ATOM 5847 C C . PRO B 1 121 ? 13.734 -36.562 -3.742 1 38.41 121 PRO B C 1
ATOM 5849 O O . PRO B 1 121 ? 14.5 -36.625 -2.779 1 38.41 121 PRO B O 1
ATOM 5852 N N . VAL B 1 122 ? 12.867 -35.656 -3.809 1 40.97 122 VAL B N 1
ATOM 5853 C CA . VAL B 1 122 ? 12.836 -34.656 -2.736 1 40.97 122 VAL B CA 1
ATOM 5854 C C . VAL B 1 122 ? 12.219 -35.281 -1.482 1 40.97 122 VAL B C 1
ATOM 5856 O O . VAL B 1 122 ? 12.555 -34.906 -0.362 1 40.97 122 VAL B O 1
ATOM 5859 N N . VAL B 1 123 ? 11.227 -36.188 -1.63 1 40.59 123 VAL B N 1
ATOM 5860 C CA . VAL B 1 123 ? 10.484 -36.781 -0.523 1 40.59 123 VAL B CA 1
ATOM 5861 C C . VAL B 1 123 ? 11.383 -37.719 0.265 1 40.59 123 VAL B C 1
ATOM 5863 O O . VAL B 1 123 ? 11.188 -37.906 1.468 1 40.59 123 VAL B O 1
ATOM 5866 N N . ASN B 1 124 ? 12.148 -38.469 -0.388 1 40.56 124 ASN B N 1
ATOM 5867 C CA . ASN B 1 124 ? 12.711 -39.656 0.251 1 40.56 124 ASN B CA 1
ATOM 5868 C C . ASN B 1 124 ? 13.781 -39.281 1.278 1 40.56 124 ASN B C 1
ATOM 5870 O O . ASN B 1 124 ? 14.492 -40.156 1.781 1 40.56 124 ASN B O 1
ATOM 5874 N N . MET B 1 125 ? 14.148 -38.062 1.321 1 41.5 125 MET B N 1
ATOM 5875 C CA . MET B 1 125 ? 15.25 -38 2.277 1 41.5 125 MET B CA 1
ATOM 5876 C C . MET B 1 125 ? 14.727 -37.906 3.705 1 41.5 125 MET B C 1
ATOM 5878 O O . MET B 1 125 ? 14.477 -36.781 4.211 1 41.5 125 MET B O 1
ATOM 5882 N N . ILE B 1 126 ? 13.992 -38.906 4.156 1 43.78 126 ILE B N 1
ATOM 5883 C CA . ILE B 1 126 ? 13.609 -38.969 5.559 1 43.78 126 ILE B CA 1
ATOM 5884 C C . ILE B 1 126 ? 14.852 -39.031 6.438 1 43.78 126 ILE B C 1
ATOM 5886 O O . ILE B 1 126 ? 15.727 -39.875 6.23 1 43.78 126 ILE B O 1
ATOM 5890 N N . PRO B 1 127 ? 15.031 -38 7.176 1 45 127 PRO B N 1
ATOM 5891 C CA . PRO B 1 127 ? 16.172 -38.156 8.078 1 45 127 PRO B CA 1
ATOM 5892 C C . PRO B 1 127 ? 16.125 -39.469 8.891 1 45 127 PRO B C 1
ATOM 5894 O O . PRO B 1 127 ? 15.031 -39.969 9.156 1 45 127 PRO B O 1
ATOM 5897 N N . HIS B 1 128 ? 17.203 -40.25 8.883 1 38.81 128 HIS B N 1
ATOM 5898 C CA . HIS B 1 128 ? 17.438 -41.5 9.578 1 38.81 128 HIS B CA 1
ATOM 5899 C C . HIS B 1 128 ? 16.938 -41.438 11.016 1 38.81 128 HIS B C 1
ATOM 5901 O O . HIS B 1 128 ? 16.516 -42.438 11.578 1 38.81 128 HIS B O 1
ATOM 5907 N N . ASN B 1 129 ? 17.516 -40.5 11.836 1 39.03 129 ASN B N 1
ATOM 5908 C CA . ASN B 1 129 ? 17.703 -40.594 13.281 1 39.03 129 ASN B CA 1
ATOM 5909 C C . ASN B 1 129 ? 16.484 -40.062 14.039 1 39.03 129 ASN B C 1
ATOM 5911 O O . ASN B 1 129 ? 16.609 -39.188 14.898 1 39.03 129 ASN B O 1
ATOM 5915 N N . GLY B 1 130 ? 15.016 -40.281 13.844 1 46.81 130 GLY B N 1
ATOM 5916 C CA . GLY B 1 130 ? 13.953 -39.938 14.773 1 46.81 130 GLY B CA 1
ATOM 5917 C C . GLY B 1 130 ? 12.867 -39.062 14.141 1 46.81 130 GLY B C 1
ATOM 5918 O O . GLY B 1 130 ? 12.734 -39.031 12.914 1 46.81 130 GLY B O 1
ATOM 5919 N N . LYS B 1 131 ? 12.047 -38.219 15.07 1 56.97 131 LYS B N 1
ATOM 5920 C CA . LYS B 1 131 ? 10.875 -37.438 14.719 1 56.97 131 LYS B CA 1
ATOM 5921 C C . LYS B 1 131 ? 11.219 -36.375 13.664 1 56.97 131 LYS B C 1
ATOM 5923 O O . LYS B 1 131 ? 12.133 -35.562 13.859 1 56.97 131 LYS B O 1
ATOM 5928 N N . ASP B 1 132 ? 10.906 -36.531 12.461 1 74.44 132 ASP B N 1
ATOM 5929 C CA . ASP B 1 132 ? 11.156 -35.594 11.367 1 74.44 132 ASP B CA 1
ATOM 5930 C C . ASP B 1 132 ? 10.414 -34.281 11.578 1 74.44 132 ASP B C 1
ATOM 5932 O O . ASP B 1 132 ? 9.227 -34.188 11.258 1 74.44 132 ASP B O 1
ATOM 5936 N N . HIS B 1 133 ? 11.109 -33.375 12.266 1 78.38 133 HIS B N 1
ATOM 5937 C CA . HIS B 1 133 ? 10.492 -32.094 12.547 1 78.38 133 HIS B CA 1
ATOM 5938 C C . HIS B 1 133 ? 10.453 -31.219 11.297 1 78.38 133 HIS B C 1
ATOM 5940 O O . HIS B 1 133 ? 9.773 -30.188 11.281 1 78.38 133 HIS B O 1
ATOM 5946 N N . THR B 1 134 ? 11.086 -31.703 10.188 1 84.31 134 THR B N 1
ATOM 5947 C CA . THR B 1 134 ? 11.203 -30.859 9.008 1 84.31 134 THR B CA 1
ATOM 5948 C C . THR B 1 134 ? 9.93 -30.922 8.164 1 84.31 134 THR B C 1
ATOM 5950 O O . THR B 1 134 ? 9.742 -30.125 7.25 1 84.31 134 THR B O 1
ATOM 5953 N N . SER B 1 135 ? 9.039 -31.812 8.469 1 82.62 135 SER B N 1
ATOM 5954 C CA . SER B 1 135 ? 7.805 -31.953 7.695 1 82.62 135 SER B CA 1
ATOM 5955 C C . SER B 1 135 ? 6.582 -31.609 8.539 1 82.62 135 SER B C 1
ATOM 5957 O O . SER B 1 135 ? 5.488 -32.125 8.289 1 82.62 135 SER B O 1
ATOM 5959 N N . SER B 1 136 ? 6.773 -30.797 9.469 1 82.19 136 SER B N 1
ATOM 5960 C CA . SER B 1 136 ? 5.695 -30.406 10.375 1 82.19 136 SER B CA 1
ATOM 5961 C C . SER B 1 136 ? 5.164 -29.031 10.023 1 82.19 136 SER B C 1
ATOM 5963 O O . SER B 1 136 ? 5.934 -28.078 9.891 1 82.19 136 SER B O 1
ATOM 5965 N N . ARG B 1 137 ? 3.879 -28.969 9.883 1 78.81 137 ARG B N 1
ATOM 5966 C CA . ARG B 1 137 ? 3.25 -27.672 9.656 1 78.81 137 ARG B CA 1
ATOM 5967 C C . ARG B 1 137 ? 3.486 -26.734 10.836 1 78.81 137 ARG B C 1
ATOM 5969 O O . ARG B 1 137 ? 3.641 -25.531 10.656 1 78.81 137 ARG B O 1
ATOM 5976 N N . LEU B 1 138 ? 3.434 -27.328 11.945 1 77.75 138 LEU B N 1
ATOM 5977 C CA . LEU B 1 138 ? 3.666 -26.531 13.148 1 77.75 138 LEU B CA 1
ATOM 5978 C C . LEU B 1 138 ? 5.066 -25.922 13.133 1 77.75 138 LEU B C 1
ATOM 5980 O O . LEU B 1 138 ? 5.246 -24.766 13.508 1 77.75 138 LEU B O 1
ATOM 5984 N N . GLN B 1 139 ? 6.008 -26.719 12.719 1 83.5 139 GLN B N 1
ATOM 5985 C CA . GLN B 1 139 ? 7.375 -26.203 12.641 1 83.5 139 GLN B CA 1
ATOM 5986 C C . GLN B 1 139 ? 7.488 -25.078 11.625 1 83.5 139 GLN B C 1
ATOM 5988 O O . GLN B 1 139 ? 8.211 -24.109 11.844 1 83.5 139 GLN B O 1
ATOM 5993 N N . SER B 1 140 ? 6.828 -25.25 10.523 1 88.56 140 SER B N 1
ATOM 5994 C CA . SER B 1 140 ? 6.82 -24.203 9.508 1 88.56 140 SER B CA 1
ATOM 5995 C C . SER B 1 140 ? 6.25 -22.891 10.055 1 88.56 140 SER B C 1
ATOM 5997 O O . SER B 1 140 ? 6.762 -21.812 9.766 1 88.56 140 SER B O 1
ATOM 5999 N N . GLU B 1 141 ? 5.27 -23 10.906 1 83.5 141 GLU B N 1
ATOM 6000 C CA . GLU B 1 141 ? 4.652 -21.828 11.539 1 83.5 141 GLU B CA 1
ATOM 6001 C C . GLU B 1 141 ? 5.594 -21.172 12.539 1 83.5 141 GLU B C 1
ATOM 6003 O O . GLU B 1 141 ? 5.602 -19.953 12.695 1 83.5 141 GLU B O 1
ATOM 6008 N N . LEU B 1 142 ? 6.254 -21.984 13.195 1 82.94 142 LEU B N 1
ATOM 6009 C CA . LEU B 1 142 ? 7.211 -21.469 14.164 1 82.94 142 LEU B CA 1
ATOM 6010 C C . LEU B 1 142 ? 8.32 -20.688 13.469 1 82.94 142 LEU B C 1
ATOM 6012 O O . LEU B 1 142 ? 8.758 -19.641 13.953 1 82.94 142 LEU B O 1
ATOM 6016 N N . TYR B 1 143 ? 8.781 -21.219 12.344 1 88.81 143 TYR B N 1
ATOM 6017 C CA . TYR B 1 143 ? 9.789 -20.516 11.555 1 88.81 143 TYR B CA 1
ATOM 6018 C C . TYR B 1 143 ? 9.242 -19.188 11.055 1 88.81 143 TYR B C 1
ATOM 6020 O O . TYR B 1 143 ? 9.945 -18.172 11.078 1 88.81 143 TYR B O 1
ATOM 6028 N N . LEU B 1 144 ? 7.98 -19.188 10.609 1 89.44 144 LEU B N 1
ATOM 6029 C CA . LEU B 1 144 ? 7.348 -17.953 10.156 1 89.44 144 LEU B CA 1
ATOM 6030 C C . LEU B 1 144 ? 7.316 -16.922 11.273 1 89.44 144 LEU B C 1
ATOM 6032 O O . LEU B 1 144 ? 7.652 -15.758 11.055 1 89.44 144 LEU B O 1
ATOM 6036 N N . SER B 1 145 ? 6.914 -17.375 12.398 1 82.12 145 SER B N 1
ATOM 6037 C CA . SER B 1 145 ? 6.852 -16.5 13.562 1 82.12 145 SER B CA 1
ATOM 6038 C C . SER B 1 145 ? 8.227 -15.938 13.906 1 82.12 145 SER B C 1
ATOM 6040 O O . SER B 1 145 ? 8.359 -14.773 14.273 1 82.12 145 SER B O 1
ATOM 6042 N N . ALA B 1 146 ? 9.211 -16.781 13.844 1 84.75 146 ALA B N 1
ATOM 6043 C CA . ALA B 1 146 ? 10.586 -16.359 14.117 1 84.75 146 ALA B CA 1
ATOM 6044 C C . ALA B 1 146 ? 11.055 -15.32 13.102 1 84.75 146 ALA B C 1
ATOM 6046 O O . ALA B 1 146 ? 11.758 -14.375 13.453 1 84.75 146 ALA B O 1
ATOM 6047 N N . ALA B 1 147 ? 10.742 -15.531 11.875 1 90.12 147 ALA B N 1
ATOM 6048 C CA . ALA B 1 147 ? 11.109 -14.586 10.82 1 90.12 147 ALA B CA 1
ATOM 6049 C C . ALA B 1 147 ? 10.477 -13.219 11.07 1 90.12 147 ALA B C 1
ATOM 6051 O O . ALA B 1 147 ? 11.133 -12.188 10.906 1 90.12 147 ALA B O 1
ATOM 6052 N N . PHE B 1 148 ? 9.195 -13.188 11.539 1 84.31 148 PHE B N 1
ATOM 6053 C CA . PHE B 1 148 ? 8.516 -11.938 11.859 1 84.31 148 PHE B CA 1
ATOM 6054 C C . PHE B 1 148 ? 9.211 -11.219 13 1 84.31 148 PHE B C 1
ATOM 6056 O O . PHE B 1 148 ? 9.344 -9.992 12.984 1 84.31 148 PHE B O 1
ATOM 6063 N N . GLN B 1 149 ? 9.609 -12.008 13.867 1 80.56 149 GLN B N 1
ATOM 6064 C CA . GLN B 1 149 ? 10.281 -11.414 15.016 1 80.56 149 GLN B CA 1
ATOM 6065 C C . GLN B 1 149 ? 11.617 -10.805 14.609 1 80.56 149 GLN B C 1
ATOM 6067 O O . GLN B 1 149 ? 12 -9.75 15.117 1 80.56 149 GLN B O 1
ATOM 6072 N N . ALA B 1 150 ? 12.32 -11.5 13.797 1 83.5 150 ALA B N 1
ATOM 6073 C CA . ALA B 1 150 ? 13.594 -10.969 13.312 1 83.5 150 ALA B CA 1
ATOM 6074 C C . ALA B 1 150 ? 13.383 -9.672 12.539 1 83.5 150 ALA B C 1
ATOM 6076 O O . ALA B 1 150 ? 14.148 -8.719 12.688 1 83.5 150 ALA B O 1
ATOM 6077 N N . LEU B 1 151 ? 12.367 -9.594 11.719 1 86.5 151 LEU B N 1
ATOM 6078 C CA . LEU B 1 151 ? 12.031 -8.391 10.969 1 86.5 151 LEU B CA 1
ATOM 6079 C C . LEU B 1 151 ? 11.695 -7.238 11.906 1 86.5 151 LEU B C 1
ATOM 6081 O O . LEU B 1 151 ? 12.172 -6.117 11.727 1 86.5 151 LEU B O 1
ATOM 6085 N N . ARG B 1 152 ? 10.938 -7.547 12.836 1 79.56 152 ARG B N 1
ATOM 6086 C CA . ARG B 1 152 ? 10.547 -6.531 13.805 1 79.56 152 ARG B CA 1
ATOM 6087 C C . ARG B 1 152 ? 11.773 -5.93 14.492 1 79.56 152 ARG B C 1
ATOM 6089 O O . ARG B 1 152 ? 11.875 -4.711 14.633 1 79.56 152 ARG B O 1
ATOM 6096 N N . LEU B 1 153 ? 12.633 -6.777 14.852 1 75.12 153 LEU B N 1
ATOM 6097 C CA . LEU B 1 153 ? 13.797 -6.359 15.625 1 75.12 153 LEU B CA 1
ATOM 6098 C C . LEU B 1 153 ? 14.734 -5.512 14.781 1 75.12 153 LEU B C 1
ATOM 6100 O O . LEU B 1 153 ? 15.484 -4.688 15.312 1 75.12 153 LEU B O 1
ATOM 6104 N N . CYS B 1 154 ? 14.695 -5.645 13.531 1 78.69 154 CYS B N 1
ATOM 6105 C CA . CYS B 1 154 ? 15.586 -4.84 12.703 1 78.69 154 CYS B CA 1
ATOM 6106 C C . CYS B 1 154 ? 14.859 -3.631 12.133 1 78.69 154 CYS B C 1
ATOM 6108 O O . CYS B 1 154 ? 15.359 -2.973 11.219 1 78.69 154 CYS B O 1
ATOM 6110 N N . SER B 1 155 ? 13.641 -3.258 12.578 1 79.81 155 SER B N 1
ATOM 6111 C CA . SER B 1 155 ? 12.867 -2.084 12.18 1 79.81 155 SER B CA 1
ATOM 6112 C C . SER B 1 155 ? 12.695 -2.025 10.664 1 79.81 155 SER B C 1
ATOM 6114 O O . SER B 1 155 ? 12.977 -1.001 10.039 1 79.81 155 SER B O 1
ATOM 6116 N N . PHE B 1 156 ? 12.148 -3.131 10.117 1 84.62 156 PHE B N 1
ATOM 6117 C CA . PHE B 1 156 ? 12.094 -3.32 8.672 1 84.62 156 PHE B CA 1
ATOM 6118 C C . PHE B 1 156 ? 11.148 -2.312 8.031 1 84.62 156 PHE B C 1
ATOM 6120 O O . PHE B 1 156 ? 11.266 -2.012 6.84 1 84.62 156 PHE B O 1
ATOM 6127 N N . LEU B 1 157 ? 10.242 -1.713 8.797 1 85.88 157 LEU B N 1
ATOM 6128 C CA . LEU B 1 157 ? 9.289 -0.762 8.234 1 85.88 157 LEU B CA 1
ATOM 6129 C C . LEU B 1 157 ? 9.961 0.579 7.953 1 85.88 157 LEU B C 1
ATOM 6131 O O . LEU B 1 157 ? 9.711 1.198 6.918 1 85.88 157 LEU B O 1
ATOM 6135 N N . ALA B 1 158 ? 10.805 0.963 8.828 1 81.19 158 ALA B N 1
ATOM 6136 C CA . ALA B 1 158 ? 11.477 2.256 8.703 1 81.19 158 ALA B CA 1
ATOM 6137 C C . ALA B 1 158 ? 12.781 2.127 7.922 1 81.19 158 ALA B C 1
ATOM 6139 O O . ALA B 1 158 ? 13.219 3.078 7.27 1 81.19 158 ALA B O 1
ATOM 6140 N N . ASN B 1 159 ? 13.359 0.903 8.047 1 82.81 159 ASN B N 1
ATOM 6141 C CA . ASN B 1 159 ? 14.664 0.7 7.426 1 82.81 159 ASN B CA 1
ATOM 6142 C C . ASN B 1 159 ? 14.695 -0.583 6.598 1 82.81 159 ASN B C 1
ATOM 6144 O O . ASN B 1 159 ? 15.461 -1.501 6.902 1 82.81 159 ASN B O 1
ATOM 6148 N N . PRO B 1 160 ? 13.961 -0.511 5.543 1 90.31 160 PRO B N 1
ATOM 6149 C CA . PRO B 1 160 ? 13.969 -1.709 4.699 1 90.31 160 PRO B CA 1
ATOM 6150 C C . PRO B 1 160 ? 15.297 -1.925 3.986 1 90.31 160 PRO B C 1
ATOM 6152 O O . PRO B 1 160 ? 15.961 -0.959 3.596 1 90.31 160 PRO B O 1
ATOM 6155 N N . THR B 1 161 ? 15.719 -3.164 3.908 1 91.31 161 THR B N 1
ATOM 6156 C CA . THR B 1 161 ? 16.875 -3.602 3.143 1 91.31 161 THR B CA 1
ATOM 6157 C C . THR B 1 161 ? 16.484 -4.641 2.1 1 91.31 161 THR B C 1
ATOM 6159 O O . THR B 1 161 ? 15.344 -5.117 2.096 1 91.31 161 THR B O 1
ATOM 6162 N N . ILE B 1 162 ? 17.391 -4.992 1.267 1 95.94 162 ILE B N 1
ATOM 6163 C CA . ILE B 1 162 ? 17.125 -6.008 0.251 1 95.94 162 ILE B CA 1
ATOM 6164 C C . ILE B 1 162 ? 16.75 -7.324 0.922 1 95.94 162 ILE B C 1
ATOM 6166 O O . ILE B 1 162 ? 15.781 -7.977 0.517 1 95.94 162 ILE B O 1
ATOM 6170 N N . ALA B 1 163 ? 17.453 -7.648 1.955 1 96.19 163 ALA B N 1
ATOM 6171 C CA . ALA B 1 163 ? 17.203 -8.914 2.637 1 96.19 163 ALA B CA 1
ATOM 6172 C C . ALA B 1 163 ? 15.836 -8.922 3.312 1 96.19 163 ALA B C 1
ATOM 6174 O O . ALA B 1 163 ? 15.133 -9.93 3.297 1 96.19 163 ALA B O 1
ATOM 6175 N N . THR B 1 164 ? 15.477 -7.797 3.949 1 95.06 164 THR B N 1
ATOM 6176 C CA . THR B 1 164 ? 14.164 -7.754 4.598 1 95.06 164 THR B CA 1
ATOM 6177 C C . THR B 1 164 ? 13.047 -7.859 3.562 1 95.06 164 THR B C 1
ATOM 6179 O O . THR B 1 164 ? 12.023 -8.492 3.814 1 95.06 164 THR B O 1
ATOM 6182 N N . ILE B 1 165 ? 13.234 -7.242 2.426 1 97.94 165 ILE B N 1
ATOM 6183 C CA . ILE B 1 165 ? 12.227 -7.281 1.371 1 97.94 165 ILE B CA 1
ATOM 6184 C C . ILE B 1 165 ? 12.109 -8.703 0.82 1 97.94 165 ILE B C 1
ATOM 6186 O O . ILE B 1 165 ? 11.008 -9.219 0.64 1 97.94 165 ILE B O 1
ATOM 6190 N N . GLN B 1 166 ? 13.242 -9.305 0.589 1 98.5 166 GLN B N 1
ATOM 6191 C CA . GLN B 1 166 ? 13.227 -10.688 0.116 1 98.5 166 GLN B CA 1
ATOM 6192 C C . GLN B 1 166 ? 12.539 -11.609 1.119 1 98.5 166 GLN B C 1
ATOM 6194 O O . GLN B 1 166 ? 11.781 -12.5 0.732 1 98.5 166 GLN B O 1
ATOM 6199 N N . SER B 1 167 ? 12.852 -11.422 2.342 1 97.38 167 SER B N 1
ATOM 6200 C CA . SER B 1 167 ? 12.18 -12.195 3.387 1 97.38 167 SER B CA 1
ATOM 6201 C C . SER B 1 167 ? 10.672 -12 3.332 1 97.38 167 SER B C 1
ATOM 6203 O O . SER B 1 167 ? 9.914 -12.961 3.455 1 97.38 167 SER B O 1
ATOM 6205 N N . GLN B 1 168 ? 10.242 -10.773 3.143 1 96.88 168 GLN B N 1
ATOM 6206 C CA . GLN B 1 168 ? 8.82 -10.477 3.111 1 96.88 168 GLN B CA 1
ATOM 6207 C C . GLN B 1 168 ? 8.164 -11.062 1.864 1 96.88 168 GLN B C 1
ATOM 6209 O O . GLN B 1 168 ? 6.992 -11.453 1.896 1 96.88 168 GLN B O 1
ATOM 6214 N N . VAL B 1 169 ? 8.852 -11.133 0.778 1 98.38 169 VAL B N 1
ATOM 6215 C CA . VAL B 1 169 ? 8.344 -11.836 -0.397 1 98.38 169 VAL B CA 1
ATOM 6216 C C . VAL B 1 169 ? 8.039 -13.289 -0.041 1 98.38 169 VAL B C 1
ATOM 6218 O O . VAL B 1 169 ? 6.969 -13.797 -0.37 1 98.38 169 VAL B O 1
ATOM 6221 N N . LEU B 1 170 ? 8.984 -13.867 0.643 1 98.19 170 LEU B N 1
ATOM 6222 C CA . LEU B 1 170 ? 8.797 -15.266 1.036 1 98.19 170 LEU B CA 1
ATOM 6223 C C . LEU B 1 170 ? 7.648 -15.391 2.031 1 98.19 170 LEU B C 1
ATOM 6225 O O . LEU B 1 170 ? 6.91 -16.375 2.01 1 98.19 170 LEU B O 1
ATOM 6229 N N . VAL B 1 171 ? 7.484 -14.43 2.891 1 95.31 171 VAL B N 1
ATOM 6230 C CA . VAL B 1 171 ? 6.363 -14.422 3.822 1 95.31 171 VAL B CA 1
ATOM 6231 C C . VAL B 1 171 ? 5.047 -14.398 3.045 1 95.31 171 VAL B C 1
ATOM 6233 O O . VAL B 1 171 ? 4.121 -15.148 3.359 1 95.31 171 VAL B O 1
ATOM 6236 N N . ASN B 1 172 ? 4.957 -13.562 2.086 1 95.25 172 ASN B N 1
ATOM 6237 C CA . ASN B 1 172 ? 3.744 -13.484 1.277 1 95.25 172 ASN B CA 1
ATOM 6238 C C . ASN B 1 172 ? 3.453 -14.805 0.573 1 95.25 172 ASN B C 1
ATOM 6240 O O . ASN B 1 172 ? 2.307 -15.25 0.529 1 95.25 172 ASN B O 1
ATOM 6244 N N . ILE B 1 173 ? 4.488 -15.406 0.045 1 95.38 173 ILE B N 1
ATOM 6245 C CA . ILE B 1 173 ? 4.332 -16.703 -0.613 1 95.38 173 ILE B CA 1
ATOM 6246 C C . ILE B 1 173 ? 3.791 -17.719 0.382 1 95.38 173 ILE B C 1
ATOM 6248 O O . ILE B 1 173 ? 2.873 -18.484 0.063 1 95.38 173 ILE B O 1
ATOM 6252 N N . TYR B 1 174 ? 4.355 -17.719 1.549 1 93.19 174 TYR B N 1
ATOM 6253 C CA . TYR B 1 174 ? 3.906 -18.625 2.604 1 93.19 174 TYR B CA 1
ATOM 6254 C C . TYR B 1 174 ? 2.432 -18.406 2.914 1 93.19 174 TYR B C 1
ATOM 6256 O O . TYR B 1 174 ? 1.662 -19.359 3.014 1 93.19 174 TYR B O 1
ATOM 6264 N N . LEU B 1 175 ? 2.068 -17.172 3.082 1 89.56 175 LEU B N 1
ATOM 6265 C CA . LEU B 1 175 ? 0.697 -16.828 3.453 1 89.56 175 LEU B CA 1
ATOM 6266 C C . LEU B 1 175 ? -0.275 -17.219 2.342 1 89.56 175 LEU B C 1
ATOM 6268 O O . LEU B 1 175 ? -1.345 -17.766 2.611 1 89.56 175 LEU B O 1
ATOM 6272 N N . ILE B 1 176 ? 0.064 -16.984 1.148 1 87.94 176 ILE B N 1
ATOM 6273 C CA . ILE B 1 176 ? -0.786 -17.359 0.019 1 87.94 176 ILE B CA 1
ATOM 6274 C C . ILE B 1 176 ? -0.935 -18.875 -0.051 1 87.94 176 ILE B C 1
ATOM 6276 O O . ILE B 1 176 ? -2.045 -19.391 -0.206 1 87.94 176 ILE B O 1
ATOM 6280 N N . HIS B 1 177 ? 0.186 -19.5 0.148 1 84.12 177 HIS B N 1
ATOM 6281 C CA . HIS B 1 177 ? 0.177 -20.969 0.092 1 84.12 177 HIS B CA 1
ATOM 6282 C C . HIS B 1 177 ? -0.662 -21.547 1.22 1 84.12 177 HIS B C 1
ATOM 6284 O O . HIS B 1 177 ? -1.29 -22.594 1.051 1 84.12 177 HIS B O 1
ATOM 6290 N N . SER B 1 178 ? -0.654 -20.953 2.332 1 80.56 178 SER B N 1
ATOM 6291 C CA . SER B 1 178 ? -1.324 -21.484 3.516 1 80.56 178 SER B CA 1
ATOM 6292 C C . SER B 1 178 ? -2.746 -20.938 3.635 1 80.56 178 SER B C 1
ATOM 6294 O O . SER B 1 178 ? -3.314 -20.906 4.727 1 80.56 178 SER B O 1
ATOM 6296 N N . GLU B 1 179 ? -3.33 -20.406 2.562 1 79.94 179 GLU B N 1
ATOM 6297 C CA . GLU B 1 179 ? -4.707 -19.938 2.469 1 79.94 179 GLU B CA 1
ATOM 6298 C C . GLU B 1 179 ? -4.949 -18.75 3.396 1 79.94 179 GLU B C 1
ATOM 6300 O O . GLU B 1 179 ? -6.016 -18.641 4.004 1 79.94 179 GLU B O 1
ATOM 6305 N N . ARG B 1 180 ? -3.955 -17.984 3.646 1 83.44 180 ARG B N 1
ATOM 6306 C CA . ARG B 1 180 ? -4.035 -16.734 4.398 1 83.44 180 ARG B CA 1
ATOM 6307 C C . ARG B 1 180 ? -3.771 -15.539 3.496 1 83.44 180 ARG B C 1
ATOM 6309 O O . ARG B 1 180 ? -2.977 -14.656 3.838 1 83.44 180 ARG B O 1
ATOM 6316 N N . ALA B 1 181 ? -4.438 -15.547 2.438 1 86.31 181 ALA B N 1
ATOM 6317 C CA . ALA B 1 181 ? -4.219 -14.539 1.403 1 86.31 181 ALA B CA 1
ATOM 6318 C C . ALA B 1 181 ? -4.68 -13.164 1.874 1 86.31 181 ALA B C 1
ATOM 6320 O O . ALA B 1 181 ? -4.18 -12.141 1.403 1 86.31 181 ALA B O 1
ATOM 6321 N N . ALA B 1 182 ? -5.617 -13.133 2.822 1 84.62 182 ALA B N 1
ATOM 6322 C CA . ALA B 1 182 ? -6.098 -11.852 3.33 1 84.62 182 ALA B CA 1
ATOM 6323 C C . ALA B 1 182 ? -4.988 -11.102 4.066 1 84.62 182 ALA B C 1
ATOM 6325 O O . ALA B 1 182 ? -4.875 -9.883 3.955 1 84.62 182 ALA B O 1
ATOM 6326 N N . ASP B 1 183 ? -4.188 -11.836 4.801 1 87.69 183 ASP B N 1
ATOM 6327 C CA . ASP B 1 183 ? -3.023 -11.227 5.445 1 87.69 183 ASP B CA 1
ATOM 6328 C C . ASP B 1 183 ? -2.02 -10.734 4.406 1 87.69 183 ASP B C 1
ATOM 6330 O O . ASP B 1 183 ? -1.474 -9.633 4.543 1 87.69 183 ASP B O 1
ATOM 6334 N N . ALA B 1 184 ? -1.802 -11.602 3.432 1 91.44 184 ALA B N 1
ATOM 6335 C CA . ALA B 1 184 ? -0.861 -11.242 2.375 1 91.44 184 ALA B CA 1
ATOM 6336 C C . ALA B 1 184 ? -1.312 -9.977 1.65 1 91.44 184 ALA B C 1
ATOM 6338 O O . ALA B 1 184 ? -0.486 -9.141 1.281 1 91.44 184 ALA B O 1
ATOM 6339 N N . TRP B 1 185 ? -2.621 -9.82 1.511 1 92.88 185 TRP B N 1
ATOM 6340 C CA . TRP B 1 185 ? -3.201 -8.641 0.874 1 92.88 185 TRP B CA 1
ATOM 6341 C C . TRP B 1 185 ? -2.732 -7.367 1.561 1 92.88 185 TRP B C 1
ATOM 6343 O O . TRP B 1 185 ? -2.182 -6.473 0.914 1 92.88 185 TRP B O 1
ATOM 6353 N N . SER B 1 186 ? -2.895 -7.27 2.824 1 92.88 186 SER B N 1
ATOM 6354 C CA . SER B 1 186 ? -2.547 -6.074 3.588 1 92.88 186 SER B CA 1
ATOM 6355 C C . SER B 1 186 ? -1.037 -5.871 3.637 1 92.88 186 SER B C 1
ATOM 6357 O O . SER B 1 186 ? -0.554 -4.746 3.484 1 92.88 186 SER B O 1
ATOM 6359 N N . LEU B 1 187 ? -0.298 -6.934 3.719 1 93.25 187 LEU B N 1
ATOM 6360 C CA . LEU B 1 187 ? 1.149 -6.844 3.873 1 93.25 187 LEU B CA 1
ATOM 6361 C C . LEU B 1 187 ? 1.808 -6.395 2.572 1 93.25 187 LEU B C 1
ATOM 6363 O O . LEU B 1 187 ? 2.834 -5.707 2.596 1 93.25 187 LEU B O 1
ATOM 6367 N N . THR B 1 188 ? 1.217 -6.812 1.479 1 96.19 188 THR B N 1
ATOM 6368 C CA . THR B 1 188 ? 1.797 -6.418 0.199 1 96.19 188 THR B CA 1
ATOM 6369 C C . THR B 1 188 ? 1.742 -4.906 0.022 1 96.19 188 THR B C 1
ATOM 6371 O O . THR B 1 188 ? 2.637 -4.312 -0.585 1 96.19 188 THR B O 1
ATOM 6374 N N . GLY B 1 189 ? 0.737 -4.27 0.605 1 96.25 189 GLY B N 1
ATOM 6375 C CA . GLY B 1 189 ? 0.696 -2.814 0.574 1 96.25 189 GLY B CA 1
ATOM 6376 C C . GLY B 1 189 ? 1.907 -2.17 1.22 1 96.25 189 GLY B C 1
ATOM 6377 O O . GLY B 1 189 ? 2.508 -1.257 0.651 1 96.25 189 GLY B O 1
ATOM 6378 N N . SER B 1 190 ? 2.244 -2.684 2.363 1 95.38 190 SER B N 1
ATOM 6379 C CA . SER B 1 190 ? 3.424 -2.197 3.07 1 95.38 190 SER B CA 1
ATOM 6380 C C . SER B 1 190 ? 4.703 -2.541 2.314 1 95.38 190 SER B C 1
ATOM 6382 O O . SER B 1 190 ? 5.641 -1.742 2.279 1 95.38 190 SER B O 1
ATOM 6384 N N . LEU B 1 191 ? 4.707 -3.689 1.756 1 97.25 191 LEU B N 1
ATOM 6385 C CA . LEU B 1 191 ? 5.891 -4.176 1.051 1 97.25 191 LEU B CA 1
ATOM 6386 C C . LEU B 1 191 ? 6.199 -3.301 -0.159 1 97.25 191 LEU B C 1
ATOM 6388 O O . LEU B 1 191 ? 7.355 -2.947 -0.396 1 97.25 191 LEU B O 1
ATOM 6392 N N . VAL B 1 192 ? 5.219 -2.93 -0.918 1 98.06 192 VAL B N 1
ATOM 6393 C CA . VAL B 1 192 ? 5.406 -2.076 -2.086 1 98.06 192 VAL B CA 1
ATOM 6394 C C . VAL B 1 192 ? 5.992 -0.733 -1.656 1 98.06 192 VAL B C 1
ATOM 6396 O O . VAL B 1 192 ? 6.914 -0.218 -2.293 1 98.06 192 VAL B O 1
ATOM 6399 N N . ARG B 1 193 ? 5.516 -0.186 -0.59 1 97.25 193 ARG B N 1
ATOM 6400 C CA . ARG B 1 193 ? 6.012 1.096 -0.098 1 97.25 193 ARG B CA 1
ATOM 6401 C C . ARG B 1 193 ? 7.465 0.985 0.343 1 97.25 193 ARG B C 1
ATOM 6403 O O . ARG B 1 193 ? 8.25 1.917 0.152 1 97.25 193 ARG B O 1
ATOM 6410 N N . GLN B 1 194 ? 7.785 -0.089 0.95 1 95.5 194 GLN B N 1
ATOM 6411 C CA . GLN B 1 194 ? 9.172 -0.316 1.347 1 95.5 194 GLN B CA 1
ATOM 6412 C C . GLN B 1 194 ? 10.086 -0.386 0.128 1 95.5 194 GLN B C 1
ATOM 6414 O O . GLN B 1 194 ? 11.195 0.154 0.146 1 95.5 194 GLN B O 1
ATOM 6419 N N . CYS B 1 195 ? 9.609 -1.066 -0.917 1 97.81 195 CYS B N 1
ATOM 6420 C CA . CYS B 1 195 ? 10.383 -1.13 -2.154 1 97.81 195 CYS B CA 1
ATOM 6421 C C . CYS B 1 195 ? 10.617 0.265 -2.725 1 97.81 195 CYS B C 1
ATOM 6423 O O . CYS B 1 195 ? 11.727 0.586 -3.154 1 97.81 195 CYS B O 1
ATOM 6425 N N . ILE B 1 196 ? 9.641 1.08 -2.678 1 96.06 196 ILE B N 1
ATOM 6426 C CA . ILE B 1 196 ? 9.734 2.441 -3.191 1 96.06 196 ILE B CA 1
ATOM 6427 C C . ILE B 1 196 ? 10.719 3.248 -2.346 1 96.06 196 ILE B C 1
ATOM 6429 O O . ILE B 1 196 ? 11.508 4.031 -2.877 1 96.06 196 ILE B O 1
ATOM 6433 N N . ALA B 1 197 ? 10.672 2.988 -1.077 1 93.25 197 ALA B N 1
ATOM 6434 C CA . ALA B 1 197 ? 11.523 3.738 -0.155 1 93.25 197 ALA B CA 1
ATOM 6435 C C . ALA B 1 197 ? 13 3.523 -0.473 1 93.25 197 ALA B C 1
ATOM 6437 O O . ALA B 1 197 ? 13.82 4.426 -0.29 1 93.25 197 ALA B O 1
ATOM 6438 N N . ILE B 1 198 ? 13.336 2.35 -0.992 1 92.75 198 ILE B N 1
ATOM 6439 C CA . ILE B 1 198 ? 14.75 2.096 -1.236 1 92.75 198 ILE B CA 1
ATOM 6440 C C . ILE B 1 198 ? 15.031 2.164 -2.734 1 92.75 198 ILE B C 1
ATOM 6442 O O . ILE B 1 198 ? 16.109 1.758 -3.189 1 92.75 198 ILE B O 1
ATOM 6446 N N . GLY B 1 199 ? 14.062 2.533 -3.529 1 94 199 GLY B N 1
ATOM 6447 C CA . GLY B 1 199 ? 14.281 2.908 -4.918 1 94 199 GLY B CA 1
ATOM 6448 C C . GLY B 1 199 ? 14.188 1.734 -5.875 1 94 199 GLY B C 1
ATOM 6449 O O . GLY B 1 199 ? 14.695 1.802 -6.996 1 94 199 GLY B O 1
ATOM 6450 N N . LEU B 1 200 ? 13.516 0.665 -5.516 1 97.19 200 LEU B N 1
ATOM 6451 C CA . LEU B 1 200 ? 13.477 -0.523 -6.359 1 97.19 200 LEU B CA 1
ATOM 6452 C C . LEU B 1 200 ? 12.555 -0.305 -7.559 1 97.19 200 LEU B C 1
ATOM 6454 O O . LEU B 1 200 ? 12.641 -1.037 -8.547 1 97.19 200 LEU B O 1
ATOM 6458 N N . HIS B 1 201 ? 11.656 0.66 -7.504 1 95.75 201 HIS B N 1
ATOM 6459 C CA . HIS B 1 201 ? 10.727 0.934 -8.586 1 95.75 201 HIS B CA 1
ATOM 6460 C C . HIS B 1 201 ? 11.398 1.69 -9.727 1 95.75 201 HIS B C 1
ATOM 6462 O O . HIS B 1 201 ? 10.82 1.853 -10.805 1 95.75 201 HIS B O 1
ATOM 6468 N N . VAL B 1 202 ? 12.609 2.141 -9.477 1 92.81 202 VAL B N 1
ATOM 6469 C CA . VAL B 1 202 ? 13.414 2.826 -10.477 1 92.81 202 VAL B CA 1
ATOM 6470 C C . VAL B 1 202 ? 14.562 1.92 -10.922 1 92.81 202 VAL B C 1
ATOM 6472 O O . VAL B 1 202 ? 15.203 1.264 -10.102 1 92.81 202 VAL B O 1
ATOM 6475 N N . ASP B 1 203 ? 14.773 1.904 -12.242 1 91.62 203 ASP B N 1
ATOM 6476 C CA . ASP B 1 203 ? 15.867 1.061 -12.711 1 91.62 203 ASP B CA 1
ATOM 6477 C C . ASP B 1 203 ? 17.203 1.509 -12.117 1 91.62 203 ASP B C 1
ATOM 6479 O O . ASP B 1 203 ? 17.531 2.693 -12.156 1 91.62 203 ASP B O 1
ATOM 6483 N N . PRO B 1 204 ? 17.906 0.623 -11.602 1 91.38 204 PRO B N 1
ATOM 6484 C CA . PRO B 1 204 ? 19.125 1.005 -10.867 1 91.38 204 PRO B CA 1
ATOM 6485 C C . PRO B 1 204 ? 20.172 1.671 -11.758 1 91.38 204 PRO B C 1
ATOM 6487 O O . PRO B 1 204 ? 21 2.438 -11.273 1 91.38 204 PRO B O 1
ATOM 6490 N N . THR B 1 205 ? 20.156 1.415 -13.039 1 89.06 205 THR B N 1
ATOM 6491 C CA . THR B 1 205 ? 21.141 2.002 -13.945 1 89.06 205 THR B CA 1
ATOM 6492 C C . THR B 1 205 ? 20.906 3.502 -14.094 1 89.06 205 THR B C 1
ATOM 6494 O O . THR B 1 205 ? 21.781 4.227 -14.578 1 89.06 205 THR B O 1
ATOM 6497 N N . THR B 1 206 ? 19.766 3.924 -13.672 1 84.69 206 THR B N 1
ATOM 6498 C CA . THR B 1 206 ? 19.438 5.34 -13.766 1 84.69 206 THR B CA 1
ATOM 6499 C C . THR B 1 206 ? 20.188 6.145 -12.719 1 84.69 206 THR B C 1
ATOM 6501 O O . THR B 1 206 ? 20.531 7.309 -12.945 1 84.69 206 THR B O 1
ATOM 6504 N N . TRP B 1 207 ? 20.516 5.5 -11.602 1 79.94 207 TRP B N 1
ATOM 6505 C CA . TRP B 1 207 ? 21.078 6.336 -10.555 1 79.94 207 TRP B CA 1
ATOM 6506 C C . TRP B 1 207 ? 22.469 5.84 -10.148 1 79.94 207 TRP B C 1
ATOM 6508 O O . TRP B 1 207 ? 23.203 6.535 -9.445 1 79.94 207 TRP B O 1
ATOM 6518 N N . ASP B 1 208 ? 22.828 4.629 -10.562 1 86.94 208 ASP B N 1
ATOM 6519 C CA . ASP B 1 208 ? 24.141 4.074 -10.266 1 86.94 208 ASP B CA 1
ATOM 6520 C C . ASP B 1 208 ? 24.828 3.578 -11.531 1 86.94 208 ASP B C 1
ATOM 6522 O O . ASP B 1 208 ? 24.625 2.441 -11.961 1 86.94 208 ASP B O 1
ATOM 6526 N N . SER B 1 209 ? 25.812 4.375 -11.961 1 86.94 209 SER B N 1
ATOM 6527 C CA . SER B 1 209 ? 26.484 4.039 -13.211 1 86.94 209 SER B CA 1
ATOM 6528 C C . SER B 1 209 ? 27.5 2.916 -13 1 86.94 209 SER B C 1
ATOM 6530 O O . SER B 1 209 ? 27.969 2.309 -13.961 1 86.94 209 SER B O 1
ATOM 6532 N N . ARG B 1 210 ? 27.859 2.629 -11.852 1 92.44 210 ARG B N 1
ATOM 6533 C CA . ARG B 1 210 ? 28.875 1.623 -11.57 1 92.44 210 ARG B CA 1
ATOM 6534 C C . ARG B 1 210 ? 28.234 0.319 -11.102 1 92.44 210 ARG B C 1
ATOM 6536 O O . ARG B 1 210 ? 28.953 -0.625 -10.742 1 92.44 210 ARG B O 1
ATOM 6543 N N . ILE B 1 211 ? 26.984 0.236 -11.203 1 94.69 211 ILE B N 1
ATOM 6544 C CA . ILE B 1 211 ? 26.297 -0.941 -10.664 1 94.69 211 ILE B CA 1
ATOM 6545 C C . ILE B 1 211 ? 26.641 -2.162 -11.523 1 94.69 211 ILE B C 1
ATOM 6547 O O . ILE B 1 211 ? 26.75 -2.059 -12.742 1 94.69 211 ILE B O 1
ATOM 6551 N N . SER B 1 212 ? 26.812 -3.287 -10.883 1 96.06 212 SER B N 1
ATOM 6552 C CA . SER B 1 212 ? 27.078 -4.535 -11.594 1 96.06 212 SER B CA 1
ATOM 6553 C C . SER B 1 212 ? 25.797 -5.105 -12.195 1 96.06 212 SER B C 1
ATOM 6555 O O . SER B 1 212 ? 24.688 -4.781 -11.75 1 96.06 212 SER B O 1
ATOM 6557 N N . LEU B 1 213 ? 25.938 -5.957 -13.188 1 96 213 LEU B N 1
ATOM 6558 C CA . LEU B 1 213 ? 24.797 -6.598 -13.828 1 96 213 LEU B CA 1
ATOM 6559 C C . LEU B 1 213 ? 24.047 -7.477 -12.836 1 96 213 LEU B C 1
ATOM 6561 O O . LEU B 1 213 ? 22.812 -7.508 -12.836 1 96 213 LEU B O 1
ATOM 6565 N N . ARG B 1 214 ? 24.734 -8.148 -12.047 1 96.75 214 ARG B N 1
ATOM 6566 C CA . ARG B 1 214 ? 24.109 -9.016 -11.055 1 96.75 214 ARG B CA 1
ATOM 6567 C C . ARG B 1 214 ? 23.234 -8.211 -10.094 1 96.75 214 ARG B C 1
ATOM 6569 O O . ARG B 1 214 ? 22.078 -8.555 -9.859 1 96.75 214 ARG B O 1
ATOM 6576 N N . GLU B 1 215 ? 23.812 -7.195 -9.578 1 96.25 215 GLU B N 1
ATOM 6577 C CA . GLU B 1 215 ? 23.078 -6.375 -8.625 1 96.25 215 GLU B CA 1
ATOM 6578 C C . GLU B 1 215 ? 21.859 -5.719 -9.281 1 96.25 215 GLU B C 1
ATOM 6580 O O . GLU B 1 215 ? 20.781 -5.664 -8.695 1 96.25 215 GLU B O 1
ATOM 6585 N N . ALA B 1 216 ? 22.047 -5.234 -10.445 1 96.12 216 ALA B N 1
ATOM 6586 C CA . ALA B 1 216 ? 20.953 -4.602 -11.172 1 96.12 216 ALA B CA 1
ATOM 6587 C C . ALA B 1 216 ? 19.828 -5.594 -11.43 1 96.12 216 ALA B C 1
ATOM 6589 O O . ALA B 1 216 ? 18.656 -5.277 -11.211 1 96.12 216 ALA B O 1
ATOM 6590 N N . GLU B 1 217 ? 20.172 -6.777 -11.844 1 96.25 217 GLU B N 1
ATOM 6591 C CA . GLU B 1 217 ? 19.172 -7.797 -12.156 1 96.25 217 GLU B CA 1
ATOM 6592 C C . GLU B 1 217 ? 18.438 -8.242 -10.898 1 96.25 217 GLU B C 1
ATOM 6594 O O . GLU B 1 217 ? 17.234 -8.5 -10.938 1 96.25 217 GLU B O 1
ATOM 6599 N N . VAL B 1 218 ? 19.141 -8.375 -9.867 1 97.44 218 VAL B N 1
ATOM 6600 C CA . VAL B 1 218 ? 18.5 -8.789 -8.625 1 97.44 218 VAL B CA 1
ATOM 6601 C C . VAL B 1 218 ? 17.484 -7.734 -8.188 1 97.44 218 VAL B C 1
ATOM 6603 O O . VAL B 1 218 ? 16.375 -8.07 -7.758 1 97.44 218 VAL B O 1
ATOM 6606 N N . ARG B 1 219 ? 17.859 -6.484 -8.266 1 97.5 219 ARG B N 1
ATOM 6607 C CA . ARG B 1 219 ? 16.938 -5.406 -7.906 1 97.5 219 ARG B CA 1
ATOM 6608 C C . ARG B 1 219 ? 15.711 -5.41 -8.805 1 97.5 219 ARG B C 1
ATOM 6610 O O . ARG B 1 219 ? 14.586 -5.223 -8.336 1 97.5 219 ARG B O 1
ATOM 6617 N N . ARG B 1 220 ? 15.922 -5.676 -10.055 1 96.44 220 ARG B N 1
ATOM 6618 C CA . ARG B 1 220 ? 14.797 -5.77 -10.984 1 96.44 220 ARG B CA 1
ATOM 6619 C C . ARG B 1 220 ? 13.891 -6.938 -10.625 1 96.44 220 ARG B C 1
ATOM 6621 O O . ARG B 1 220 ? 12.664 -6.793 -10.594 1 96.44 220 ARG B O 1
ATOM 6628 N N . ARG B 1 221 ? 14.484 -8.047 -10.344 1 97.94 221 ARG B N 1
ATOM 6629 C CA . ARG B 1 221 ? 13.734 -9.25 -10.008 1 97.94 221 ARG B CA 1
ATOM 6630 C C . ARG B 1 221 ? 12.906 -9.047 -8.742 1 97.94 221 ARG B C 1
ATOM 6632 O O . ARG B 1 221 ? 11.766 -9.508 -8.656 1 97.94 221 ARG B O 1
ATOM 6639 N N . ILE B 1 222 ? 13.492 -8.352 -7.809 1 98.62 222 ILE B N 1
ATOM 6640 C CA . ILE B 1 222 ? 12.773 -8.086 -6.566 1 98.62 222 ILE B CA 1
ATOM 6641 C C . ILE B 1 222 ? 11.555 -7.215 -6.848 1 98.62 222 ILE B C 1
ATOM 6643 O O . ILE B 1 222 ? 10.438 -7.551 -6.445 1 98.62 222 ILE B O 1
ATOM 6647 N N . TRP B 1 223 ? 11.734 -6.141 -7.516 1 98.25 223 TRP B N 1
ATOM 6648 C CA . TRP B 1 223 ? 10.641 -5.219 -7.793 1 98.25 223 TRP B CA 1
ATOM 6649 C C . TRP B 1 223 ? 9.5 -5.938 -8.508 1 98.25 223 TRP B C 1
ATOM 6651 O O . TRP B 1 223 ? 8.344 -5.871 -8.07 1 98.25 223 TRP B O 1
ATOM 6661 N N . TRP B 1 224 ? 9.828 -6.66 -9.477 1 97 224 TRP B N 1
ATOM 6662 C CA . TRP B 1 224 ? 8.789 -7.254 -10.305 1 97 224 TRP B CA 1
ATOM 6663 C C . TRP B 1 224 ? 8.18 -8.477 -9.633 1 97 224 TRP B C 1
ATOM 6665 O O . TRP B 1 224 ? 7.059 -8.883 -9.953 1 97 224 TRP B O 1
ATOM 6675 N N . SER B 1 225 ? 8.945 -9.109 -8.742 1 98.38 225 SER B N 1
ATOM 6676 C CA . SER B 1 225 ? 8.32 -10.125 -7.898 1 98.38 225 SER B CA 1
ATOM 6677 C C . SER B 1 225 ? 7.242 -9.516 -7.008 1 98.38 225 SER B C 1
ATOM 6679 O O . SER B 1 225 ? 6.16 -10.086 -6.855 1 98.38 225 SER B O 1
ATOM 6681 N N . VAL B 1 226 ? 7.551 -8.383 -6.465 1 98.5 226 VAL B N 1
ATOM 6682 C CA . VAL B 1 226 ? 6.625 -7.703 -5.562 1 98.5 226 VAL B CA 1
ATOM 6683 C C . VAL B 1 226 ? 5.418 -7.199 -6.352 1 98.5 226 VAL B C 1
ATOM 6685 O O . VAL B 1 226 ? 4.273 -7.363 -5.922 1 98.5 226 VAL B O 1
ATOM 6688 N N . VAL B 1 227 ? 5.676 -6.621 -7.512 1 97.44 227 VAL B N 1
ATOM 6689 C CA . VAL B 1 227 ? 4.574 -6.168 -8.359 1 97.44 227 VAL B CA 1
ATOM 6690 C C . VAL B 1 227 ? 3.736 -7.367 -8.805 1 97.44 227 VAL B C 1
ATOM 6692 O O . VAL B 1 227 ? 2.508 -7.277 -8.875 1 97.44 227 VAL B O 1
ATOM 6695 N N . GLY B 1 228 ? 4.422 -8.422 -9.102 1 96.56 228 GLY B N 1
ATOM 6696 C CA . GLY B 1 228 ? 3.711 -9.641 -9.461 1 96.56 228 GLY B CA 1
ATOM 6697 C C . GLY B 1 228 ? 2.783 -10.133 -8.367 1 96.56 228 GLY B C 1
ATOM 6698 O O . GLY B 1 228 ? 1.66 -10.562 -8.641 1 96.56 228 GLY B O 1
ATOM 6699 N N . LEU B 1 229 ? 3.246 -10.125 -7.172 1 96.75 229 LEU B N 1
ATOM 6700 C CA . LEU B 1 229 ? 2.42 -10.523 -6.035 1 96.75 229 LEU B CA 1
ATOM 6701 C C . LEU B 1 229 ? 1.24 -9.57 -5.867 1 96.75 229 LEU B C 1
ATOM 6703 O O . LEU B 1 229 ? 0.121 -10.008 -5.586 1 96.75 229 LEU B O 1
ATOM 6707 N N . ASP B 1 230 ? 1.516 -8.297 -6 1 97 230 ASP B N 1
ATOM 6708 C CA . ASP B 1 230 ? 0.455 -7.293 -5.957 1 97 230 ASP B CA 1
ATOM 6709 C C . ASP B 1 230 ? -0.63 -7.602 -6.988 1 97 230 ASP B C 1
ATOM 6711 O O . ASP B 1 230 ? -1.813 -7.676 -6.648 1 97 230 ASP B O 1
ATOM 6715 N N . CYS B 1 231 ? -0.24 -7.891 -8.164 1 94.81 231 CYS B N 1
ATOM 6716 C CA . CYS B 1 231 ? -1.17 -8.164 -9.258 1 94.81 231 CYS B CA 1
ATOM 6717 C C . CYS B 1 231 ? -1.925 -9.469 -9.016 1 94.81 231 CYS B C 1
ATOM 6719 O O . CYS B 1 231 ? -3.125 -9.547 -9.281 1 94.81 231 CYS B O 1
ATOM 6721 N N . LEU B 1 232 ? -1.188 -10.414 -8.57 1 92.75 232 LEU B N 1
ATOM 6722 C CA . LEU B 1 232 ? -1.81 -11.711 -8.312 1 92.75 232 LEU B CA 1
ATOM 6723 C C . LEU B 1 232 ? -2.971 -11.562 -7.332 1 92.75 232 LEU B C 1
ATOM 6725 O O . LEU B 1 232 ? -4.066 -12.07 -7.582 1 92.75 232 LEU B O 1
ATOM 6729 N N . LEU B 1 233 ? -2.744 -10.867 -6.32 1 93.06 233 LEU B N 1
ATOM 6730 C CA . LEU B 1 233 ? -3.773 -10.68 -5.301 1 93.06 233 LEU B CA 1
ATOM 6731 C C . LEU B 1 233 ? -4.902 -9.805 -5.824 1 93.06 233 LEU B C 1
ATOM 6733 O O . LEU B 1 233 ? -6.078 -10.094 -5.59 1 93.06 233 LEU B O 1
ATOM 6737 N N . CYS B 1 234 ? -4.527 -8.766 -6.551 1 93.06 234 CYS B N 1
ATOM 6738 C CA . CYS B 1 234 ? -5.531 -7.852 -7.09 1 93.06 234 CYS B CA 1
ATOM 6739 C C . CYS B 1 234 ? -6.445 -8.57 -8.078 1 93.06 234 CYS B C 1
ATOM 6741 O O . CYS B 1 234 ? -7.664 -8.406 -8.031 1 93.06 234 CYS B O 1
ATOM 6743 N N . VAL B 1 235 ? -5.875 -9.375 -8.883 1 87.69 235 VAL B N 1
ATOM 6744 C CA . VAL B 1 235 ? -6.648 -10.125 -9.867 1 87.69 235 VAL B CA 1
ATOM 6745 C C . VAL B 1 235 ? -7.535 -11.148 -9.164 1 87.69 235 VAL B C 1
ATOM 6747 O O . VAL B 1 235 ? -8.688 -11.344 -9.547 1 87.69 235 VAL B O 1
ATOM 6750 N N . SER B 1 236 ? -7.012 -11.711 -8.156 1 84 236 SER B N 1
ATOM 6751 C CA . SER B 1 236 ? -7.75 -12.75 -7.445 1 84 236 SER B CA 1
ATOM 6752 C C . SER B 1 236 ? -8.914 -12.164 -6.656 1 84 236 SER B C 1
ATOM 6754 O O . SER B 1 236 ? -9.992 -12.766 -6.594 1 84 236 SER B O 1
ATOM 6756 N N . TYR B 1 237 ? -8.719 -10.953 -6.105 1 85 237 TYR B N 1
ATOM 6757 C CA . TYR B 1 237 ? -9.734 -10.367 -5.242 1 85 237 TYR B CA 1
ATOM 6758 C C . TYR B 1 237 ? -10.617 -9.398 -6.016 1 85 237 TYR B C 1
ATOM 6760 O O . TYR B 1 237 ? -11.656 -8.953 -5.516 1 85 237 TYR B O 1
ATOM 6768 N N . GLY B 1 238 ? -10.242 -9.117 -7.211 1 86.38 238 GLY B N 1
ATOM 6769 C CA . GLY B 1 238 ? -10.961 -8.078 -7.93 1 86.38 238 GLY B CA 1
ATOM 6770 C C . GLY B 1 238 ? -10.836 -6.707 -7.285 1 86.38 238 GLY B C 1
ATOM 6771 O O . GLY B 1 238 ? -11.836 -6.016 -7.082 1 86.38 238 GLY B O 1
ATOM 6772 N N . ARG B 1 239 ? -9.648 -6.344 -6.914 1 92.31 239 ARG B N 1
ATOM 6773 C CA . ARG B 1 239 ? -9.359 -5.086 -6.23 1 92.31 239 ARG B CA 1
ATOM 6774 C C . ARG B 1 239 ? -8.273 -4.301 -6.961 1 92.31 239 ARG B C 1
ATOM 6776 O O . ARG B 1 239 ? -7.527 -4.867 -7.762 1 92.31 239 ARG B O 1
ATOM 6783 N N . PRO B 1 240 ? -8.219 -2.963 -6.758 1 93.25 240 PRO B N 1
ATOM 6784 C CA . PRO B 1 240 ? -7.207 -2.156 -7.445 1 93.25 240 PRO B CA 1
ATOM 6785 C C . PRO B 1 240 ? -5.793 -2.416 -6.93 1 93.25 240 PRO B C 1
ATOM 6787 O O . PRO B 1 240 ? -5.605 -2.719 -5.75 1 93.25 240 PRO B O 1
ATOM 6790 N N . PRO B 1 241 ? -4.852 -2.271 -7.82 1 94.12 241 PRO B N 1
ATOM 6791 C CA . PRO B 1 241 ? -3.461 -2.432 -7.395 1 94.12 241 PRO B CA 1
ATOM 6792 C C . PRO B 1 241 ? -2.922 -1.201 -6.668 1 94.12 241 PRO B C 1
ATOM 6794 O O . PRO B 1 241 ? -3.514 -0.122 -6.75 1 94.12 241 PRO B O 1
ATOM 6797 N N . VAL B 1 242 ? -1.867 -1.389 -5.93 1 94.62 242 VAL B N 1
ATOM 6798 C CA . VAL B 1 242 ? -1.229 -0.27 -5.242 1 94.62 242 VAL B CA 1
ATOM 6799 C C . VAL B 1 242 ? -0.03 0.217 -6.055 1 94.62 242 VAL B C 1
ATOM 6801 O O . VAL B 1 242 ? 0.443 1.34 -5.863 1 94.62 242 VAL B O 1
ATOM 6804 N N . THR B 1 243 ? 0.488 -0.628 -6.934 1 92.69 243 THR B N 1
ATOM 6805 C CA . THR B 1 243 ? 1.585 -0.22 -7.801 1 92.69 243 THR B CA 1
ATOM 6806 C C . THR B 1 243 ? 1.064 0.594 -8.984 1 92.69 243 THR B C 1
ATOM 6808 O O . THR B 1 243 ? 0.287 0.091 -9.797 1 92.69 243 THR B O 1
ATOM 6811 N N . ASN B 1 244 ? 1.521 1.848 -9.055 1 86 244 ASN B N 1
ATOM 6812 C CA . ASN B 1 244 ? 0.985 2.688 -10.125 1 86 244 ASN B CA 1
ATOM 6813 C C . ASN B 1 244 ? 2.096 3.416 -10.875 1 86 244 ASN B C 1
ATOM 6815 O O . ASN B 1 244 ? 1.842 4.074 -11.883 1 86 244 ASN B O 1
ATOM 6819 N N . TYR B 1 245 ? 3.316 3.236 -10.359 1 89.88 245 TYR B N 1
ATOM 6820 C CA . TYR B 1 245 ? 4.43 3.916 -11.016 1 89.88 245 TYR B CA 1
ATOM 6821 C C . TYR B 1 245 ? 5.699 3.08 -10.938 1 89.88 245 TYR B C 1
ATOM 6823 O O . TYR B 1 245 ? 6.008 2.498 -9.898 1 89.88 245 TYR B O 1
ATOM 6831 N N . TRP B 1 246 ? 6.359 3.008 -12.078 1 91.38 246 TRP B N 1
ATOM 6832 C CA . TRP B 1 246 ? 7.668 2.365 -12.141 1 91.38 246 TRP B CA 1
ATOM 6833 C C . TRP B 1 246 ? 8.422 2.783 -13.391 1 91.38 246 TRP B C 1
ATOM 6835 O O . TRP B 1 246 ? 7.812 3.098 -14.414 1 91.38 246 TRP B O 1
ATOM 6845 N N . THR B 1 247 ? 9.727 2.818 -13.297 1 88.19 247 THR B N 1
ATOM 6846 C CA . THR B 1 247 ? 10.609 2.957 -14.453 1 88.19 247 THR B CA 1
ATOM 6847 C C . THR B 1 247 ? 11.617 1.812 -14.508 1 88.19 247 THR B C 1
ATOM 6849 O O . THR B 1 247 ? 12.453 1.762 -15.406 1 88.19 247 THR B O 1
ATOM 6852 N N . CYS B 1 248 ? 11.453 0.959 -13.547 1 92.19 248 CYS B N 1
ATOM 6853 C CA . CYS B 1 248 ? 12.336 -0.198 -13.477 1 92.19 248 CYS B CA 1
ATOM 6854 C C . CYS B 1 248 ? 12.125 -1.118 -14.672 1 92.19 248 CYS B C 1
ATOM 6856 O O . CYS B 1 248 ? 11 -1.512 -14.969 1 92.19 248 CYS B O 1
ATOM 6858 N N . GLN B 1 249 ? 13.148 -1.472 -15.297 1 90 249 GLN B N 1
ATOM 6859 C CA . GLN B 1 249 ? 13.086 -2.361 -16.453 1 90 249 GLN B CA 1
ATOM 6860 C C . GLN B 1 249 ? 12.773 -3.795 -16.031 1 90 249 GLN B C 1
ATOM 6862 O O . GLN B 1 249 ? 13.016 -4.168 -14.875 1 90 249 GLN B O 1
ATOM 6867 N N . LEU B 1 250 ? 12.219 -4.59 -16.953 1 92.44 250 LEU B N 1
ATOM 6868 C CA . LEU B 1 250 ? 11.945 -5.996 -16.688 1 92.44 250 LEU B CA 1
ATOM 6869 C C . LEU B 1 250 ? 13.242 -6.801 -16.609 1 92.44 250 LEU B C 1
ATOM 6871 O O . LEU B 1 250 ? 14.195 -6.516 -17.328 1 92.44 250 LEU B O 1
ATOM 6875 N N . PRO B 1 251 ? 13.234 -7.781 -15.711 1 93.12 251 PRO B N 1
ATOM 6876 C CA . PRO B 1 251 ? 14.391 -8.68 -15.695 1 93.12 251 PRO B CA 1
ATOM 6877 C C . PRO B 1 251 ? 14.586 -9.406 -17.016 1 93.12 251 PRO B C 1
ATOM 6879 O O . PRO B 1 251 ? 13.609 -9.805 -17.656 1 93.12 251 PRO B O 1
ATOM 6882 N N . MET B 1 252 ? 15.828 -9.641 -17.328 1 90.38 252 MET B N 1
ATOM 6883 C CA . MET B 1 252 ? 16.188 -10.305 -18.578 1 90.38 252 MET B CA 1
ATOM 6884 C C . MET B 1 252 ? 16.141 -11.82 -18.422 1 90.38 252 MET B C 1
ATOM 6886 O O . MET B 1 252 ? 16.297 -12.344 -17.312 1 90.38 252 MET B O 1
ATOM 6890 N N . ASP B 1 253 ? 15.867 -12.477 -19.594 1 92.38 253 ASP B N 1
ATOM 6891 C CA . ASP B 1 253 ? 16.031 -13.922 -19.641 1 92.38 253 ASP B CA 1
ATOM 6892 C C . ASP B 1 253 ? 17.5 -14.32 -19.672 1 92.38 253 ASP B C 1
ATOM 6894 O O . ASP B 1 253 ? 18 -14.789 -20.703 1 92.38 253 ASP B O 1
ATOM 6898 N N . ARG B 1 254 ? 18.156 -14.094 -18.547 1 92.25 254 ARG B N 1
ATOM 6899 C CA . ARG B 1 254 ? 19.578 -14.391 -18.375 1 92.25 254 ARG B CA 1
ATOM 6900 C C . ARG B 1 254 ? 19.812 -15.203 -17.094 1 92.25 254 ARG B C 1
ATOM 6902 O O . ARG B 1 254 ? 19.5 -14.742 -15.992 1 92.25 254 ARG B O 1
ATOM 6909 N N . PRO B 1 255 ? 20.375 -16.312 -17.312 1 94.12 255 PRO B N 1
ATOM 6910 C CA . PRO B 1 255 ? 20.625 -17.172 -16.141 1 94.12 255 PRO B CA 1
ATOM 6911 C C . PRO B 1 255 ? 21.578 -16.531 -15.141 1 94.12 255 PRO B C 1
ATOM 6913 O O . PRO B 1 255 ? 22.391 -15.672 -15.516 1 94.12 255 PRO B O 1
ATOM 6916 N N . ASP B 1 256 ? 21.531 -16.969 -13.945 1 96 256 ASP B N 1
ATOM 6917 C CA . ASP B 1 256 ? 22.281 -16.406 -12.836 1 96 256 ASP B CA 1
ATOM 6918 C C . ASP B 1 256 ? 23.797 -16.5 -13.094 1 96 256 ASP B C 1
ATOM 6920 O O . ASP B 1 256 ? 24.547 -15.633 -12.68 1 96 256 ASP B O 1
ATOM 6924 N N . ASP B 1 257 ? 24.219 -17.547 -13.758 1 93.38 257 ASP B N 1
ATOM 6925 C CA . ASP B 1 257 ? 25.641 -17.781 -13.977 1 93.38 257 ASP B CA 1
ATOM 6926 C C . ASP B 1 257 ? 26.203 -16.812 -15.008 1 93.38 257 ASP B C 1
ATOM 6928 O O . ASP B 1 257 ? 27.422 -16.672 -15.133 1 93.38 257 ASP B O 1
ATOM 6932 N N . MET B 1 258 ? 25.344 -16.141 -15.656 1 92.69 258 MET B N 1
ATOM 6933 C CA . MET B 1 258 ? 25.781 -15.227 -16.703 1 92.69 258 MET B CA 1
ATOM 6934 C C . MET B 1 258 ? 25.75 -13.781 -16.219 1 92.69 258 MET B C 1
ATOM 6936 O O . MET B 1 258 ? 26.047 -12.852 -16.984 1 92.69 258 MET B O 1
ATOM 6940 N N . LEU B 1 259 ? 25.422 -13.594 -15 1 95.19 259 LEU B N 1
ATOM 6941 C CA . LEU B 1 259 ? 25.359 -12.234 -14.453 1 95.19 259 LEU B CA 1
ATOM 6942 C C . LEU B 1 259 ? 26.703 -11.82 -13.875 1 95.19 259 LEU B C 1
ATOM 6944 O O . LEU B 1 259 ? 27.141 -12.359 -12.859 1 95.19 259 LEU B O 1
ATOM 6948 N N . SER B 1 260 ? 27.266 -10.789 -14.438 1 95.12 260 SER B N 1
ATOM 6949 C CA . SER B 1 260 ? 28.594 -10.312 -14.039 1 95.12 260 SER B CA 1
ATOM 6950 C C . SER B 1 260 ? 28.516 -9.477 -12.766 1 95.12 260 SER B C 1
ATOM 6952 O O . SER B 1 260 ? 27.578 -8.695 -12.586 1 95.12 260 SER B O 1
ATOM 6954 N N . ASP B 1 261 ? 29.562 -9.586 -11.945 1 94.56 261 ASP B N 1
ATOM 6955 C CA . ASP B 1 261 ? 29.672 -8.789 -10.727 1 94.56 261 ASP B CA 1
ATOM 6956 C C . ASP B 1 261 ? 30.578 -7.582 -10.945 1 94.56 261 ASP B C 1
ATOM 6958 O O . ASP B 1 261 ? 30.812 -6.801 -10.023 1 94.56 261 ASP B O 1
ATOM 6962 N N . GLU B 1 262 ? 30.984 -7.355 -12.117 1 94.94 262 GLU B N 1
ATOM 6963 C CA . GLU B 1 262 ? 31.891 -6.258 -12.414 1 94.94 262 GLU B CA 1
ATOM 6964 C C . GLU B 1 262 ? 31.172 -4.914 -12.359 1 94.94 262 GLU B C 1
ATOM 6966 O O . GLU B 1 262 ? 30.094 -4.758 -12.93 1 94.94 262 GLU B O 1
ATOM 6971 N N . PRO B 1 263 ? 31.875 -3.998 -11.617 1 93.88 263 PRO B N 1
ATOM 6972 C CA . PRO B 1 263 ? 31.266 -2.67 -11.57 1 93.88 263 PRO B CA 1
ATOM 6973 C C . PRO B 1 263 ? 31.031 -2.074 -12.953 1 93.88 263 PRO B C 1
ATOM 6975 O O . PRO B 1 263 ? 31.906 -2.164 -13.82 1 93.88 263 PRO B O 1
ATOM 6978 N N . GLY B 1 264 ? 29.797 -1.584 -13.18 1 92.12 264 GLY B N 1
ATOM 6979 C CA . GLY B 1 264 ? 29.484 -0.918 -14.43 1 92.12 264 GLY B CA 1
ATOM 6980 C C . GLY B 1 264 ? 29.016 -1.874 -15.516 1 92.12 264 GLY B C 1
ATOM 6981 O O . GLY B 1 264 ? 28.578 -1.444 -16.594 1 92.12 264 GLY B O 1
ATOM 6982 N N . SER B 1 265 ? 28.953 -3.133 -15.188 1 93.56 265 SER B N 1
ATOM 6983 C CA . SER B 1 265 ? 28.641 -4.137 -16.188 1 93.56 265 SER B CA 1
ATOM 6984 C C . SER B 1 265 ? 27.172 -4.051 -16.609 1 93.56 265 SER B C 1
ATOM 6986 O O . SER B 1 265 ? 26.797 -4.484 -17.703 1 93.56 265 SER B O 1
ATOM 6988 N N . ALA B 1 266 ? 26.391 -3.545 -15.805 1 92.62 266 ALA B N 1
ATOM 6989 C CA . ALA B 1 266 ? 24.969 -3.424 -16.141 1 92.62 266 ALA B CA 1
ATOM 6990 C C . ALA B 1 266 ? 24.766 -2.498 -17.328 1 92.62 266 ALA B C 1
ATOM 6992 O O . ALA B 1 266 ? 23.922 -2.768 -18.203 1 92.62 266 ALA B O 1
ATOM 6993 N N . LEU B 1 267 ? 25.484 -1.433 -17.359 1 88.94 267 LEU B N 1
ATOM 6994 C CA . LEU B 1 267 ? 25.359 -0.467 -18.453 1 88.94 267 LEU B CA 1
ATOM 6995 C C . LEU B 1 267 ? 26.078 -0.954 -19.688 1 88.94 267 LEU B C 1
ATOM 6997 O O . LEU B 1 267 ? 25.703 -0.608 -20.812 1 88.94 267 LEU B O 1
ATOM 7001 N N . ALA B 1 268 ? 27.078 -1.694 -19.453 1 85.75 268 ALA B N 1
ATOM 7002 C CA . ALA B 1 268 ? 27.891 -2.195 -20.562 1 85.75 268 ALA B CA 1
ATOM 7003 C C . ALA B 1 268 ? 27.078 -3.133 -21.453 1 85.75 268 ALA B C 1
ATOM 7005 O O . ALA B 1 268 ? 27.312 -3.219 -22.656 1 85.75 268 ALA B O 1
ATOM 7006 N N . VAL B 1 269 ? 26.172 -3.838 -20.891 1 81.5 269 VAL B N 1
ATOM 7007 C CA . VAL B 1 269 ? 25.359 -4.789 -21.641 1 81.5 269 VAL B CA 1
ATOM 7008 C C . VAL B 1 269 ? 24.344 -4.039 -22.5 1 81.5 269 VAL B C 1
ATOM 7010 O O . VAL B 1 269 ? 23.875 -4.562 -23.516 1 81.5 269 VAL B O 1
ATOM 7013 N N . GLY B 1 270 ? 24.156 -2.781 -22.375 1 68.44 270 GLY B N 1
ATOM 7014 C CA . GLY B 1 270 ? 23.203 -2.01 -23.156 1 68.44 270 GLY B CA 1
ATOM 7015 C C . GLY B 1 270 ? 21.781 -2.086 -22.594 1 68.44 270 GLY B C 1
ATOM 7016 O O . GLY B 1 270 ? 21.578 -2.527 -21.453 1 68.44 270 GLY B O 1
ATOM 7017 N N . PRO B 1 271 ? 20.891 -1.73 -23.578 1 66.38 271 PRO B N 1
ATOM 7018 C CA . PRO B 1 271 ? 19.5 -1.714 -23.109 1 66.38 271 PRO B CA 1
ATOM 7019 C C . PRO B 1 271 ? 18.938 -3.113 -22.844 1 66.38 271 PRO B C 1
ATOM 7021 O O . PRO B 1 271 ? 19.312 -4.066 -23.531 1 66.38 271 PRO B O 1
ATOM 7024 N N . THR B 1 272 ? 18.219 -3.197 -21.812 1 70.12 272 THR B N 1
ATOM 7025 C CA . THR B 1 272 ? 17.656 -4.488 -21.438 1 70.12 272 THR B CA 1
ATOM 7026 C C . THR B 1 272 ? 16.781 -5.043 -22.562 1 70.12 272 THR B C 1
ATOM 7028 O O . THR B 1 272 ? 15.984 -4.312 -23.156 1 70.12 272 THR B O 1
ATOM 7031 N N . ASN B 1 273 ? 17.188 -6.242 -22.953 1 68 273 ASN B N 1
ATOM 7032 C CA . ASN B 1 273 ? 16.406 -6.973 -23.938 1 68 273 ASN B CA 1
ATOM 7033 C C . ASN B 1 273 ? 15.344 -7.859 -23.281 1 68 273 ASN B C 1
ATOM 7035 O O . ASN B 1 273 ? 15.68 -8.781 -22.531 1 68 273 ASN B O 1
ATOM 7039 N N . ASN B 1 274 ? 14.125 -7.547 -23.609 1 76.69 274 ASN B N 1
ATOM 7040 C CA . ASN B 1 274 ? 13.047 -8.305 -23 1 76.69 274 ASN B CA 1
ATOM 7041 C C . ASN B 1 274 ? 12.672 -9.523 -23.828 1 76.69 274 ASN B C 1
ATOM 7043 O O . ASN B 1 274 ? 11.711 -10.227 -23.5 1 76.69 274 ASN B O 1
ATOM 7047 N N . ALA B 1 275 ? 13.453 -9.773 -24.812 1 76.81 275 ALA B N 1
ATOM 7048 C CA . ALA B 1 275 ? 13.172 -10.953 -25.641 1 76.81 275 ALA B CA 1
ATOM 7049 C C . ALA B 1 275 ? 13.516 -12.234 -24.875 1 76.81 275 ALA B C 1
ATOM 7051 O O . ALA B 1 275 ? 14.531 -12.297 -24.188 1 76.81 275 ALA B O 1
ATOM 7052 N N . LEU B 1 276 ? 12.617 -13.172 -25.016 1 83.06 276 LEU B N 1
ATOM 7053 C CA . LEU B 1 276 ? 12.898 -14.477 -24.438 1 83.06 276 LEU B CA 1
ATOM 7054 C C . LEU B 1 276 ? 13.852 -15.266 -25.328 1 83.06 276 LEU B C 1
ATOM 7056 O O . LEU B 1 276 ? 13.805 -15.148 -26.562 1 83.06 276 LEU B O 1
ATOM 7060 N N . ALA B 1 277 ? 14.688 -15.992 -24.734 1 77.56 277 ALA B N 1
ATOM 7061 C CA . ALA B 1 277 ? 15.625 -16.812 -25.484 1 77.56 277 ALA B CA 1
ATOM 7062 C C . ALA B 1 277 ? 14.891 -17.859 -26.328 1 77.56 277 ALA B C 1
ATOM 7064 O O . ALA B 1 277 ? 13.781 -18.266 -25.984 1 77.56 277 ALA B O 1
ATOM 7065 N N . SER B 1 278 ? 15.531 -18.188 -27.422 1 79.25 278 SER B N 1
ATOM 7066 C CA . SER B 1 278 ? 14.938 -19.203 -28.297 1 79.25 278 SER B CA 1
ATOM 7067 C C . SER B 1 278 ? 14.922 -20.562 -27.625 1 79.25 278 SER B C 1
ATOM 7069 O O . SER B 1 278 ? 13.992 -21.344 -27.812 1 79.25 278 SER B O 1
ATOM 7071 N N . GLU B 1 279 ? 16.031 -20.719 -26.906 1 85.75 279 GLU B N 1
ATOM 7072 C CA . GLU B 1 279 ? 16.094 -21.953 -26.141 1 85.75 279 GLU B CA 1
ATOM 7073 C C . GLU B 1 279 ? 15.742 -21.703 -24.672 1 85.75 279 GLU B C 1
ATOM 7075 O O . GLU B 1 279 ? 16.078 -20.656 -24.125 1 85.75 279 GLU B O 1
ATOM 7080 N N . VAL B 1 280 ? 15.086 -22.672 -24.141 1 90.69 280 VAL B N 1
ATOM 7081 C CA . VAL B 1 280 ? 14.633 -22.547 -22.75 1 90.69 280 VAL B CA 1
ATOM 7082 C C . VAL B 1 280 ? 15.836 -22.547 -21.812 1 90.69 280 VAL B C 1
ATOM 7084 O O . VAL B 1 280 ? 16.703 -23.422 -21.906 1 90.69 280 VAL B O 1
ATOM 7087 N N . THR B 1 281 ? 15.945 -21.531 -21.047 1 90 281 THR B N 1
ATOM 7088 C CA . THR B 1 281 ? 16.953 -21.453 -20 1 90 281 THR B CA 1
ATOM 7089 C C . THR B 1 281 ? 16.312 -21.594 -18.609 1 90 281 THR B C 1
ATOM 7091 O O . THR B 1 281 ? 15.094 -21.734 -18.5 1 90 281 THR B O 1
ATOM 7094 N N . ASP B 1 282 ? 17.156 -21.5 -17.594 1 89.75 282 ASP B N 1
ATOM 7095 C CA . ASP B 1 282 ? 16.656 -21.594 -16.219 1 89.75 282 ASP B CA 1
ATOM 7096 C C . ASP B 1 282 ? 15.883 -20.328 -15.844 1 89.75 282 ASP B C 1
ATOM 7098 O O . ASP B 1 282 ? 15.148 -20.312 -14.859 1 89.75 282 ASP B O 1
ATOM 7102 N N . GLU B 1 283 ? 16.031 -19.344 -16.703 1 93.75 283 GLU B N 1
ATOM 7103 C CA . GLU B 1 283 ? 15.422 -18.062 -16.359 1 93.75 283 GLU B CA 1
ATOM 7104 C C . GLU B 1 283 ? 14.203 -17.781 -17.234 1 93.75 283 GLU B C 1
ATOM 7106 O O . GLU B 1 283 ? 13.445 -16.844 -16.953 1 93.75 283 GLU B O 1
ATOM 7111 N N . THR B 1 284 ? 13.93 -18.578 -18.219 1 94.06 284 THR B N 1
ATOM 7112 C CA . THR B 1 284 ? 12.914 -18.297 -19.219 1 94.06 284 THR B CA 1
ATOM 7113 C C . THR B 1 284 ? 11.539 -18.172 -18.578 1 94.06 284 THR B C 1
ATOM 7115 O O . THR B 1 284 ? 10.797 -17.234 -18.859 1 94.06 284 THR B O 1
ATOM 7118 N N . PHE B 1 285 ? 11.172 -19.094 -17.75 1 95.88 285 PHE B N 1
ATOM 7119 C CA . PHE B 1 285 ? 9.883 -19.047 -17.078 1 95.88 285 PHE B CA 1
ATOM 7120 C C . PHE B 1 285 ? 9.734 -17.75 -16.281 1 95.88 285 PHE B C 1
ATOM 7122 O O . PHE B 1 285 ? 8.711 -17.078 -16.391 1 95.88 285 PHE B O 1
ATOM 7129 N N . HIS B 1 286 ? 10.75 -17.453 -15.508 1 95.94 286 HIS B N 1
ATOM 7130 C CA . HIS B 1 286 ? 10.688 -16.297 -14.633 1 95.94 286 HIS B CA 1
ATOM 7131 C C . HIS B 1 286 ? 10.586 -15 -15.445 1 95.94 286 HIS B C 1
ATOM 7133 O O . HIS B 1 286 ? 9.789 -14.117 -15.109 1 95.94 286 HIS B O 1
ATOM 7139 N N . ALA B 1 287 ? 11.391 -14.898 -16.453 1 93.44 287 ALA B N 1
ATOM 7140 C CA . ALA B 1 287 ? 11.336 -13.727 -17.312 1 93.44 287 ALA B CA 1
ATOM 7141 C C . ALA B 1 287 ? 9.945 -13.562 -17.922 1 93.44 287 ALA B C 1
ATOM 7143 O O . ALA B 1 287 ? 9.406 -12.453 -17.953 1 93.44 287 ALA B O 1
ATOM 7144 N N . ALA B 1 288 ? 9.391 -14.688 -18.375 1 92.88 288 ALA B N 1
ATOM 7145 C CA . ALA B 1 288 ? 8.047 -14.656 -18.953 1 92.88 288 ALA B CA 1
ATOM 7146 C C . ALA B 1 288 ? 7.02 -14.242 -17.891 1 92.88 288 ALA B C 1
ATOM 7148 O O . ALA B 1 288 ? 6.113 -13.453 -18.172 1 92.88 288 ALA B O 1
ATOM 7149 N N . TYR B 1 289 ? 7.223 -14.805 -16.797 1 94 289 TYR B N 1
ATOM 7150 C CA . TYR B 1 289 ? 6.305 -14.523 -15.703 1 94 289 TYR B CA 1
ATOM 7151 C C . TYR B 1 289 ? 6.336 -13.047 -15.328 1 94 289 TYR B C 1
ATOM 7153 O O . TYR B 1 289 ? 5.293 -12.445 -15.055 1 94 289 TYR B O 1
ATOM 7161 N N . PHE B 1 290 ? 7.496 -12.43 -15.297 1 93.56 290 PHE B N 1
ATOM 7162 C CA . PHE B 1 290 ? 7.645 -11 -15.047 1 93.56 290 PHE B CA 1
ATOM 7163 C C . PHE B 1 290 ? 6.984 -10.188 -16.141 1 93.56 290 PHE B C 1
ATOM 7165 O O . PHE B 1 290 ? 6.32 -9.18 -15.875 1 93.56 290 PHE B O 1
ATOM 7172 N N . GLN B 1 291 ? 7.137 -10.602 -17.328 1 90.88 291 GLN B N 1
ATOM 7173 C CA . GLN B 1 291 ? 6.562 -9.883 -18.453 1 90.88 291 GLN B CA 1
ATOM 7174 C C . GLN B 1 291 ? 5.039 -9.852 -18.375 1 90.88 291 GLN B C 1
ATOM 7176 O O . GLN B 1 291 ? 4.414 -8.852 -18.719 1 90.88 291 GLN B O 1
ATOM 7181 N N . LEU B 1 292 ? 4.469 -10.875 -17.844 1 91.56 292 LEU B N 1
ATOM 7182 C CA . LEU B 1 292 ? 3.018 -10.992 -17.766 1 91.56 292 LEU B CA 1
ATOM 7183 C C . LEU B 1 292 ? 2.459 -10.008 -16.734 1 91.56 292 LEU B C 1
ATOM 7185 O O . LEU B 1 292 ? 1.253 -9.75 -16.703 1 91.56 292 LEU B O 1
ATOM 7189 N N . THR B 1 293 ? 3.324 -9.492 -15.961 1 92.25 293 THR B N 1
ATOM 7190 C CA . THR B 1 293 ? 2.873 -8.531 -14.961 1 92.25 293 THR B CA 1
ATOM 7191 C C . THR B 1 293 ? 2.391 -7.246 -15.633 1 92.25 293 THR B C 1
ATOM 7193 O O . THR B 1 293 ? 1.467 -6.594 -15.141 1 92.25 293 THR B O 1
ATOM 7196 N N . ILE B 1 294 ? 2.93 -6.934 -16.75 1 89 294 ILE B N 1
ATOM 7197 C CA . ILE B 1 294 ? 2.576 -5.703 -17.453 1 89 294 ILE B CA 1
ATOM 7198 C C . ILE B 1 294 ? 1.134 -5.785 -17.953 1 89 294 ILE B C 1
ATOM 7200 O O . ILE B 1 294 ? 0.319 -4.906 -17.656 1 89 294 ILE B O 1
ATOM 7204 N N . PRO B 1 295 ? 0.741 -6.859 -18.656 1 87.88 295 PRO B N 1
ATOM 7205 C CA . PRO B 1 295 ? -0.673 -6.938 -19.031 1 87.88 295 PRO B CA 1
ATOM 7206 C C . PRO B 1 295 ? -1.595 -7.098 -17.828 1 87.88 295 PRO B C 1
ATOM 7208 O O . PRO B 1 295 ? -2.748 -6.66 -17.859 1 87.88 295 PRO B O 1
ATOM 7211 N N . SER B 1 296 ? -1.101 -7.734 -16.797 1 90.25 296 SER B N 1
ATOM 7212 C CA . SER B 1 296 ? -1.897 -7.793 -15.57 1 90.25 296 SER B CA 1
ATOM 7213 C C . SER B 1 296 ? -2.215 -6.395 -15.055 1 90.25 296 SER B C 1
ATOM 7215 O O . SER B 1 296 ? -3.355 -6.109 -14.688 1 90.25 296 SER B O 1
ATOM 7217 N N . LEU B 1 297 ? -1.221 -5.57 -15.031 1 88.69 297 LEU B N 1
ATOM 7218 C CA . LEU B 1 297 ? -1.403 -4.195 -14.586 1 88.69 297 LEU B CA 1
ATOM 7219 C C . LEU B 1 297 ? -2.316 -3.426 -15.531 1 88.69 297 LEU B C 1
ATOM 7221 O O . LEU B 1 297 ? -3.141 -2.621 -15.094 1 88.69 297 LEU B O 1
ATOM 7225 N N . ASP B 1 298 ? -2.143 -3.678 -16.75 1 83.94 298 ASP B N 1
ATOM 7226 C CA . ASP B 1 298 ? -2.992 -3.025 -17.734 1 83.94 298 ASP B CA 1
ATOM 7227 C C . ASP B 1 298 ? -4.457 -3.4 -17.547 1 83.94 298 ASP B C 1
ATOM 7229 O O . ASP B 1 298 ? -5.34 -2.541 -17.625 1 83.94 298 ASP B O 1
ATOM 7233 N N . LEU B 1 299 ? -4.641 -4.629 -17.375 1 85.38 299 LEU B N 1
ATOM 7234 C CA . LEU B 1 299 ? -5.988 -5.121 -17.109 1 85.38 299 LEU B CA 1
ATOM 7235 C C . LEU B 1 299 ? -6.574 -4.461 -15.859 1 85.38 299 LEU B C 1
ATOM 7237 O O . LEU B 1 299 ? -7.711 -3.98 -15.883 1 85.38 299 LEU B O 1
ATOM 7241 N N . LEU B 1 300 ? -5.84 -4.449 -14.867 1 87.62 300 LEU B N 1
ATOM 7242 C CA . LEU B 1 300 ? -6.312 -3.887 -13.609 1 87.62 300 LEU B CA 1
ATOM 7243 C C . LEU B 1 300 ? -6.578 -2.391 -13.75 1 87.62 300 LEU B C 1
ATOM 7245 O O . LEU B 1 300 ? -7.57 -1.881 -13.227 1 87.62 300 LEU B O 1
ATOM 7249 N N . ASN B 1 301 ? -5.734 -1.716 -14.438 1 81.56 301 ASN B N 1
ATOM 7250 C CA . ASN B 1 301 ? -5.906 -0.28 -14.633 1 81.56 301 ASN B CA 1
ATOM 7251 C C . ASN B 1 301 ? -7.113 0.027 -15.516 1 81.56 301 ASN B C 1
ATOM 7253 O O . ASN B 1 301 ? -7.711 1.098 -15.406 1 81.56 301 ASN B O 1
ATOM 7257 N N . ARG B 1 302 ? -7.398 -0.899 -16.297 1 76.88 302 ARG B N 1
ATOM 7258 C CA . ARG B 1 302 ? -8.594 -0.756 -17.109 1 76.88 302 ARG B CA 1
ATOM 7259 C C . ARG B 1 302 ? -9.859 -0.874 -16.266 1 76.88 302 ARG B C 1
ATOM 7261 O O . ARG B 1 302 ? -10.828 -0.142 -16.469 1 76.88 302 ARG B O 1
ATOM 7268 N N . VAL B 1 303 ? -9.789 -1.761 -15.461 1 80.06 303 VAL B N 1
ATOM 7269 C CA . VAL B 1 303 ? -10.953 -2.037 -14.625 1 80.06 303 VAL B CA 1
ATOM 7270 C C . VAL B 1 303 ? -11.078 -0.97 -13.547 1 80.06 303 VAL B C 1
ATOM 7272 O O . VAL B 1 303 ? -12.18 -0.484 -13.266 1 80.06 303 VAL B O 1
ATOM 7275 N N . PHE B 1 304 ? -9.953 -0.632 -13.031 1 83.44 304 PHE B N 1
ATOM 7276 C CA . PHE B 1 304 ? -9.938 0.3 -11.914 1 83.44 304 PHE B CA 1
ATOM 7277 C C . PHE B 1 304 ? -9.312 1.627 -12.32 1 83.44 304 PHE B C 1
ATOM 7279 O O . PHE B 1 304 ? -8.102 1.815 -12.195 1 83.44 304 PHE B O 1
ATOM 7286 N N . HIS B 1 305 ? -10.047 2.473 -12.766 1 79.56 305 HIS B N 1
ATOM 7287 C CA . HIS B 1 305 ? -9.562 3.777 -13.203 1 79.56 305 HIS B CA 1
ATOM 7288 C C . HIS B 1 305 ? -10.508 4.891 -12.773 1 79.56 305 HIS B C 1
ATOM 7290 O O . HIS B 1 305 ? -11.727 4.707 -12.766 1 79.56 305 HIS B O 1
ATOM 7296 N N . VAL B 1 306 ? -9.883 5.93 -12.281 1 77.38 306 VAL B N 1
ATOM 7297 C CA . VAL B 1 306 ? -10.664 7.105 -11.914 1 77.38 306 VAL B CA 1
ATOM 7298 C C . VAL B 1 306 ? -10.688 8.102 -13.07 1 77.38 306 VAL B C 1
ATOM 7300 O O . VAL B 1 306 ? -9.641 8.445 -13.617 1 77.38 306 VAL B O 1
ATOM 7303 N N . ASP B 1 307 ? -11.836 8.461 -13.406 1 68.31 307 ASP B N 1
ATOM 7304 C CA . ASP B 1 307 ? -11.969 9.508 -14.422 1 68.31 307 ASP B CA 1
ATOM 7305 C C . ASP B 1 307 ? -11.5 10.859 -13.883 1 68.31 307 ASP B C 1
ATOM 7307 O O . ASP B 1 307 ? -12.078 11.383 -12.93 1 68.31 307 ASP B O 1
ATOM 7311 N N . PRO B 1 308 ? -10.453 11.344 -14.492 1 67.06 308 PRO B N 1
ATOM 7312 C CA . PRO B 1 308 ? -9.938 12.617 -13.977 1 67.06 308 PRO B CA 1
ATOM 7313 C C . PRO B 1 308 ? -10.984 13.727 -13.992 1 67.06 308 PRO B C 1
ATOM 7315 O O . PRO B 1 308 ? -10.938 14.641 -13.164 1 67.06 308 PRO B O 1
ATOM 7318 N N . ARG B 1 309 ? -11.945 13.742 -14.93 1 65.38 309 ARG B N 1
ATOM 7319 C CA . ARG B 1 309 ? -12.992 14.758 -14.992 1 65.38 309 ARG B CA 1
ATOM 7320 C C . ARG B 1 309 ? -13.93 14.648 -13.797 1 65.38 309 ARG B C 1
ATOM 7322 O O . ARG B 1 309 ? -14.328 15.664 -13.227 1 65.38 309 ARG B O 1
ATOM 7329 N N . ALA B 1 310 ? -14.172 13.391 -13.484 1 66.31 310 ALA B N 1
ATOM 7330 C CA . ALA B 1 310 ? -15.047 13.164 -12.336 1 66.31 310 ALA B CA 1
ATOM 7331 C C . ALA B 1 310 ? -14.375 13.617 -11.039 1 66.31 310 ALA B C 1
ATOM 7333 O O . ALA B 1 310 ? -15.031 14.188 -10.164 1 66.31 310 ALA B O 1
ATOM 7334 N N . ALA B 1 311 ? -13.172 13.414 -11.008 1 67.06 311 ALA B N 1
ATOM 7335 C CA . ALA B 1 311 ? -12.422 13.82 -9.828 1 67.06 311 ALA B CA 1
ATOM 7336 C C . ALA B 1 311 ? -12.367 15.344 -9.703 1 67.06 311 ALA B C 1
ATOM 7338 O O . ALA B 1 311 ? -12.547 15.891 -8.609 1 67.06 311 ALA B O 1
ATOM 7339 N N . ARG B 1 312 ? -12.141 15.961 -10.82 1 70.44 312 ARG B N 1
ATOM 7340 C CA . ARG B 1 312 ? -12.086 17.422 -10.828 1 70.44 312 ARG B CA 1
ATOM 7341 C C . ARG B 1 312 ? -13.445 18.016 -10.469 1 70.44 312 ARG B C 1
ATOM 7343 O O . ARG B 1 312 ? -13.516 19.016 -9.75 1 70.44 312 ARG B O 1
ATOM 7350 N N . GLU B 1 313 ? -14.422 17.375 -11.023 1 66.81 313 GLU B N 1
ATOM 7351 C CA . GLU B 1 313 ? -15.766 17.844 -10.711 1 66.81 313 GLU B CA 1
ATOM 7352 C C . GLU B 1 313 ? -16.078 17.719 -9.219 1 66.81 313 GLU B C 1
ATOM 7354 O O . GLU B 1 313 ? -16.75 18.578 -8.648 1 66.81 313 GLU B O 1
ATOM 7359 N N . SER B 1 314 ? -15.586 16.734 -8.758 1 64.25 314 SER B N 1
ATOM 7360 C CA . SER B 1 314 ? -15.797 16.531 -7.324 1 64.25 314 SER B CA 1
ATOM 7361 C C . SER B 1 314 ? -15.109 17.625 -6.512 1 64.25 314 SER B C 1
ATOM 7363 O O . SER B 1 314 ? -15.594 18 -5.441 1 64.25 314 SER B O 1
ATOM 7365 N N . PHE B 1 315 ? -13.961 18 -7.078 1 56.19 315 PHE B N 1
ATOM 7366 C CA . PHE B 1 315 ? -13.188 19.062 -6.434 1 56.19 315 PHE B CA 1
ATOM 7367 C C . PHE B 1 315 ? -13.75 20.422 -6.793 1 56.19 315 PHE B C 1
ATOM 7369 O O . PHE B 1 315 ? -14 21.25 -5.91 1 56.19 315 PHE B O 1
ATOM 7376 N N . MET B 1 316 ? -13.719 20.594 -8.344 1 55.91 316 MET B N 1
ATOM 7377 C CA . MET B 1 316 ? -14.086 21.906 -8.867 1 55.91 316 MET B CA 1
ATOM 7378 C C . MET B 1 316 ? -15.602 22.062 -8.961 1 55.91 316 MET B C 1
ATOM 7380 O O . MET B 1 316 ? -16.109 23.156 -9.234 1 55.91 316 MET B O 1
ATOM 7384 N N . GLY B 1 317 ? -16.469 20.953 -9.133 1 51.75 317 GLY B N 1
ATOM 7385 C CA . GLY B 1 317 ? -17.828 21.469 -9.172 1 51.75 317 GLY B CA 1
ATOM 7386 C C . GLY B 1 317 ? -17.969 22.797 -8.438 1 51.75 317 GLY B C 1
ATOM 7387 O O . GLY B 1 317 ? -19.062 23.375 -8.406 1 51.75 317 GLY B O 1
ATOM 7388 N N . TRP B 1 318 ? -17.125 23.062 -7.719 1 40.5 318 TRP B N 1
ATOM 7389 C CA . TRP B 1 318 ? -17.062 24.406 -7.16 1 40.5 318 TRP B CA 1
ATOM 7390 C C . TRP B 1 318 ? -16.516 25.406 -8.18 1 40.5 318 TRP B C 1
ATOM 7392 O O . TRP B 1 318 ? -16.609 26.609 -7.992 1 40.5 318 TRP B O 1
ATOM 7402 N N . PHE B 1 319 ? -15.422 25.094 -8.859 1 37.66 319 PHE B N 1
ATOM 7403 C CA . PHE B 1 319 ? -14.938 26.156 -9.742 1 37.66 319 PHE B CA 1
ATOM 7404 C C . PHE B 1 319 ? -15.836 26.281 -10.969 1 37.66 319 PHE B C 1
ATOM 7406 O O . PHE B 1 319 ? -16.375 25.297 -11.453 1 37.66 319 PHE B O 1
ATOM 7413 N N . PRO B 1 320 ? -16.438 27.438 -10.992 1 34.94 320 PRO B N 1
ATOM 7414 C CA . PRO B 1 320 ? -17.312 27.672 -12.148 1 34.94 320 PRO B CA 1
ATOM 7415 C C . PRO B 1 320 ? -16.875 26.906 -13.391 1 34.94 320 PRO B C 1
ATOM 7417 O O . PRO B 1 320 ? -15.688 26.625 -13.555 1 34.94 320 PRO B O 1
ATOM 7420 N N . ALA B 1 321 ? -17.734 26.156 -13.945 1 34.41 321 ALA B N 1
ATOM 7421 C CA . ALA B 1 321 ? -17.594 25.656 -15.312 1 34.41 321 ALA B CA 1
ATOM 7422 C C . ALA B 1 321 ? -16.703 26.594 -16.141 1 34.41 321 ALA B C 1
ATOM 7424 O O . ALA B 1 321 ? -17.094 27.734 -16.422 1 34.41 321 ALA B O 1
ATOM 7425 N N . THR B 1 322 ? -15.531 27.094 -15.734 1 32.19 322 THR B N 1
ATOM 7426 C CA . THR B 1 322 ? -15.031 27.969 -16.781 1 32.19 322 THR B CA 1
ATOM 7427 C C . THR B 1 322 ? -15.547 27.516 -18.156 1 32.19 322 THR B C 1
ATOM 7429 O O . THR B 1 322 ? -15.609 26.328 -18.438 1 32.19 322 THR B O 1
ATOM 7432 N N . THR B 1 323 ? -16.328 28.359 -18.766 1 31.5 323 THR B N 1
ATOM 7433 C CA . THR B 1 323 ? -16.875 28.453 -20.109 1 31.5 323 THR B CA 1
ATOM 7434 C C . THR B 1 323 ? -15.992 27.734 -21.125 1 31.5 323 THR B C 1
ATOM 7436 O O . THR B 1 323 ? -16.344 27.641 -22.312 1 31.5 323 THR B O 1
ATOM 7439 N N . GLN B 1 324 ? -14.656 28.141 -21.078 1 31 324 GLN B N 1
ATOM 7440 C CA . GLN B 1 324 ? -13.984 27.719 -22.297 1 31 324 GLN B CA 1
ATOM 7441 C C . GLN B 1 324 ? -14.086 26.203 -22.469 1 31 324 GLN B C 1
ATOM 7443 O O . GLN B 1 324 ? -13.68 25.438 -21.594 1 31 324 GLN B O 1
ATOM 7448 N N . ASN B 1 325 ? -15.055 25.672 -22.969 1 32.62 325 ASN B N 1
ATOM 7449 C CA . ASN B 1 325 ? -15.281 24.5 -23.812 1 32.62 325 ASN B CA 1
ATOM 7450 C C . ASN B 1 325 ? -13.961 23.859 -24.25 1 32.62 325 ASN B C 1
ATOM 7452 O O . ASN B 1 325 ? -13.781 23.547 -25.422 1 32.62 325 ASN B O 1
ATOM 7456 N N . GLN B 1 326 ? -12.891 24.578 -23.891 1 33.47 326 GLN B N 1
ATOM 7457 C CA . GLN B 1 326 ? -11.711 24.062 -24.578 1 33.47 326 GLN B CA 1
ATOM 7458 C C . GLN B 1 326 ? -11.641 22.531 -24.484 1 33.47 326 GLN B C 1
ATOM 7460 O O . GLN B 1 326 ? -12.062 21.953 -23.484 1 33.47 326 GLN B O 1
ATOM 7465 N N . ASP B 1 327 ? -11.5 22.047 -25.578 1 31.02 327 ASP B N 1
ATOM 7466 C CA . ASP B 1 327 ? -11.086 20.719 -26.016 1 31.02 327 ASP B CA 1
ATOM 7467 C C . ASP B 1 327 ? -10.172 20.062 -24.984 1 31.02 327 ASP B C 1
ATOM 7469 O O . ASP B 1 327 ? -8.945 20.156 -25.078 1 31.02 327 ASP B O 1
ATOM 7473 N N . LEU B 1 328 ? -10.312 20.688 -23.828 1 35.84 328 LEU B N 1
ATOM 7474 C CA . LEU B 1 328 ? -9.461 19.828 -23.016 1 35.84 328 LEU B CA 1
ATOM 7475 C C . LEU B 1 328 ? -9.359 18.438 -23.625 1 35.84 328 LEU B C 1
ATOM 7477 O O . LEU B 1 328 ? -10.375 17.828 -23.984 1 35.84 328 LEU B O 1
ATOM 7481 N N . LEU B 1 329 ? -8.469 18.469 -24.422 1 32.31 329 LEU B N 1
ATOM 7482 C CA . LEU B 1 329 ? -8.227 17.156 -24.969 1 32.31 329 LEU B CA 1
ATOM 7483 C C . LEU B 1 329 ? -8.758 16.062 -24.047 1 32.31 329 LEU B C 1
ATOM 7485 O O . LEU B 1 329 ? -8.656 16.172 -22.828 1 32.31 329 LEU B O 1
ATOM 7489 N N . PRO B 1 330 ? -9.844 15.539 -24.375 1 32.28 330 PRO B N 1
ATOM 7490 C CA . PRO B 1 330 ? -10.281 14.352 -23.641 1 32.28 330 PRO B CA 1
ATOM 7491 C C . PRO B 1 330 ? -9.172 13.734 -22.797 1 32.28 330 PRO B C 1
ATOM 7493 O O . PRO B 1 330 ? -8.07 13.484 -23.297 1 32.28 330 PRO B O 1
ATOM 7496 N N . MET B 1 331 ? -8.859 14.445 -21.703 1 33.28 331 MET B N 1
ATOM 7497 C CA . MET B 1 331 ? -8.016 13.5 -20.969 1 33.28 331 MET B CA 1
ATOM 7498 C C . MET B 1 331 ? -8.234 12.078 -21.469 1 33.28 331 MET B C 1
ATOM 7500 O O . MET B 1 331 ? -9.375 11.617 -21.578 1 33.28 331 MET B O 1
ATOM 7504 N N . THR B 1 332 ? -7.602 11.703 -22.312 1 33.03 332 THR B N 1
ATOM 7505 C CA . THR B 1 332 ? -7.672 10.359 -22.875 1 33.03 332 THR B CA 1
ATOM 7506 C C . THR B 1 332 ? -8.203 9.375 -21.828 1 33.03 332 THR B C 1
ATOM 7508 O O . THR B 1 332 ? -7.473 8.945 -20.938 1 33.03 332 THR B O 1
ATOM 7511 N N . ALA B 1 333 ? -9.164 9.773 -21.109 1 37.62 333 ALA B N 1
ATOM 7512 C CA . ALA B 1 333 ? -9.867 8.664 -20.453 1 37.62 333 ALA B CA 1
ATOM 7513 C C . ALA B 1 333 ? -9.828 7.41 -21.328 1 37.62 333 ALA B C 1
ATOM 7515 O O . ALA B 1 333 ? -10.461 7.359 -22.375 1 37.62 333 ALA B O 1
ATOM 7516 N N . THR B 1 334 ? -8.805 6.898 -21.719 1 39.19 334 THR B N 1
ATOM 7517 C CA . THR B 1 334 ? -8.844 5.598 -22.375 1 39.19 334 THR B CA 1
ATOM 7518 C C . THR B 1 334 ? -10.047 4.789 -21.891 1 39.19 334 THR B C 1
ATOM 7520 O O . THR B 1 334 ? -10.07 4.328 -20.75 1 39.19 334 THR B O 1
ATOM 7523 N N . SER B 1 335 ? -11.234 5.332 -22.109 1 45.22 335 SER B N 1
ATOM 7524 C CA . SER B 1 335 ? -12.383 4.449 -21.906 1 45.22 335 SER B CA 1
ATOM 7525 C C . SER B 1 335 ? -12.062 3.021 -22.344 1 45.22 335 SER B C 1
ATOM 7527 O O . SER B 1 335 ? -11.562 2.799 -23.438 1 45.22 335 SER B O 1
ATOM 7529 N N . ASN B 1 336 ? -11.703 2.295 -21.375 1 59.97 336 ASN B N 1
ATOM 7530 C CA . ASN B 1 336 ? -11.57 0.866 -21.656 1 59.97 336 ASN B CA 1
ATOM 7531 C C . ASN B 1 336 ? -12.727 0.35 -22.5 1 59.97 336 ASN B C 1
ATOM 7533 O O . ASN B 1 336 ? -13.789 0.006 -21.984 1 59.97 336 ASN B O 1
ATOM 7537 N N . THR B 1 337 ? -12.539 0.637 -23.891 1 68.5 337 THR B N 1
ATOM 7538 C CA . THR B 1 337 ? -13.555 0.184 -24.844 1 68.5 337 THR B CA 1
ATOM 7539 C C . THR B 1 337 ? -13.484 -1.33 -25.016 1 68.5 337 THR B C 1
ATOM 7541 O O . THR B 1 337 ? -12.531 -1.972 -24.578 1 68.5 337 THR B O 1
ATOM 7544 N N . TYR B 1 338 ? -14.531 -1.899 -25.547 1 81.19 338 TYR B N 1
ATOM 7545 C CA . TYR B 1 338 ? -14.57 -3.316 -25.875 1 81.19 338 TYR B CA 1
ATOM 7546 C C . TYR B 1 338 ? -13.469 -3.674 -26.875 1 81.19 338 TYR B C 1
ATOM 7548 O O . TYR B 1 338 ? -12.859 -4.738 -26.781 1 81.19 338 TYR B O 1
ATOM 7556 N N . GLU B 1 339 ? -13.195 -2.738 -27.781 1 78.19 339 GLU B N 1
ATOM 7557 C CA . GLU B 1 339 ? -12.148 -2.967 -28.766 1 78.19 339 GLU B CA 1
ATOM 7558 C C . GLU B 1 339 ? -10.773 -3.088 -28.109 1 78.19 339 GLU B C 1
ATOM 7560 O O . GLU B 1 339 ? -9.945 -3.893 -28.531 1 78.19 339 GLU B O 1
ATOM 7565 N N . ASP B 1 340 ? -10.664 -2.318 -27.094 1 75.69 340 ASP B N 1
ATOM 7566 C CA . ASP B 1 340 ? -9.406 -2.391 -26.359 1 75.69 340 ASP B CA 1
ATOM 7567 C C . ASP B 1 340 ? -9.266 -3.732 -25.641 1 75.69 340 ASP B C 1
ATOM 7569 O O . ASP B 1 340 ? -8.164 -4.273 -25.531 1 75.69 340 ASP B O 1
ATOM 7573 N N . ALA B 1 341 ? -10.359 -4.195 -25.156 1 84 341 ALA B N 1
ATOM 7574 C CA . ALA B 1 341 ? -10.344 -5.5 -24.5 1 84 341 ALA B CA 1
ATOM 7575 C C . ALA B 1 341 ? -9.984 -6.609 -25.484 1 84 341 ALA B C 1
ATOM 7577 O O . ALA B 1 341 ? -9.195 -7.5 -25.156 1 84 341 ALA B O 1
ATOM 7578 N N . ILE B 1 342 ? -10.555 -6.527 -26.672 1 86.44 342 ILE B N 1
ATOM 7579 C CA . ILE B 1 342 ? -10.273 -7.516 -27.703 1 86.44 342 ILE B CA 1
ATOM 7580 C C . ILE B 1 342 ? -8.797 -7.461 -28.078 1 86.44 342 ILE B C 1
ATOM 7582 O O . ILE B 1 342 ? -8.133 -8.492 -28.188 1 86.44 342 ILE B O 1
ATOM 7586 N N . ARG B 1 343 ? -8.367 -6.262 -28.188 1 81.81 343 ARG B N 1
ATOM 7587 C CA . ARG B 1 343 ? -6.965 -6.09 -28.562 1 81.81 343 ARG B CA 1
ATOM 7588 C C . ARG B 1 343 ? -6.039 -6.676 -27.5 1 81.81 343 ARG B C 1
ATOM 7590 O O . ARG B 1 343 ? -5.078 -7.379 -27.828 1 81.81 343 ARG B O 1
ATOM 7597 N N . LEU B 1 344 ? -6.301 -6.391 -26.297 1 83.06 344 LEU B N 1
ATOM 7598 C CA . LEU B 1 344 ? -5.461 -6.895 -25.219 1 83.06 344 LEU B CA 1
ATOM 7599 C C . LEU B 1 344 ? -5.516 -8.422 -25.156 1 83.06 344 LEU B C 1
ATOM 7601 O O . LEU B 1 344 ? -4.492 -9.07 -24.938 1 83.06 344 LEU B O 1
ATOM 7605 N N . GLY B 1 345 ? -6.684 -8.945 -25.328 1 86.81 345 GLY B N 1
ATOM 7606 C CA . GLY B 1 345 ? -6.812 -10.391 -25.359 1 86.81 345 GLY B CA 1
ATOM 7607 C C . GLY B 1 345 ? -5.984 -11.031 -26.469 1 86.81 345 GLY B C 1
ATOM 7608 O O . GLY B 1 345 ? -5.285 -12.016 -26.234 1 86.81 345 GLY B O 1
ATOM 7609 N N . ARG B 1 346 ? -6.055 -10.453 -27.562 1 84.31 346 ARG B N 1
ATOM 7610 C CA . ARG B 1 346 ? -5.301 -10.977 -28.703 1 84.31 346 ARG B CA 1
ATOM 7611 C C . ARG B 1 346 ? -3.799 -10.812 -28.484 1 84.31 346 ARG B C 1
ATOM 7613 O O . ARG B 1 346 ? -3.016 -11.695 -28.859 1 84.31 346 ARG B O 1
ATOM 7620 N N . ASP B 1 347 ? -3.461 -9.688 -27.891 1 82.81 347 ASP B N 1
ATOM 7621 C CA . ASP B 1 347 ? -2.051 -9.445 -27.609 1 82.81 347 ASP B CA 1
ATOM 7622 C C . ASP B 1 347 ? -1.501 -10.508 -26.656 1 82.81 347 ASP B C 1
ATOM 7624 O O . ASP B 1 347 ? -0.353 -10.938 -26.781 1 82.81 347 ASP B O 1
ATOM 7628 N N . ILE B 1 348 ? -2.248 -10.93 -25.734 1 89 348 ILE B N 1
ATOM 7629 C CA . ILE B 1 348 ? -1.818 -11.93 -24.766 1 89 348 ILE B CA 1
ATOM 7630 C C . ILE B 1 348 ? -1.638 -13.281 -25.453 1 89 348 ILE B C 1
ATOM 7632 O O . ILE B 1 348 ? -0.652 -13.984 -25.219 1 89 348 ILE B O 1
ATOM 7636 N N . PHE B 1 349 ? -2.557 -13.594 -26.375 1 88.69 349 PHE B N 1
ATOM 7637 C CA . PHE B 1 349 ? -2.422 -14.82 -27.141 1 88.69 349 PHE B CA 1
ATOM 7638 C C . PHE B 1 349 ? -1.177 -14.781 -28.016 1 88.69 349 PHE B C 1
ATOM 7640 O O . PHE B 1 349 ? -0.457 -15.781 -28.125 1 88.69 349 PHE B O 1
ATOM 7647 N N . GLU B 1 350 ? -0.975 -13.641 -28.594 1 84.56 350 GLU B N 1
ATOM 7648 C CA . GLU B 1 350 ? 0.193 -13.492 -29.453 1 84.56 350 GLU B CA 1
ATOM 7649 C C . GLU B 1 350 ? 1.487 -13.594 -28.641 1 84.56 350 GLU B C 1
ATOM 7651 O O . GLU B 1 350 ? 2.453 -14.219 -29.094 1 84.56 350 GLU B O 1
ATOM 7656 N N . TRP B 1 351 ? 1.517 -12.93 -27.578 1 86.94 351 TRP B N 1
ATOM 7657 C CA . TRP B 1 351 ? 2.682 -13.023 -26.703 1 86.94 351 TRP B CA 1
ATOM 7658 C C . TRP B 1 351 ? 2.963 -14.469 -26.328 1 86.94 351 TRP B C 1
ATOM 7660 O O . TRP B 1 351 ? 4.113 -14.914 -26.359 1 86.94 351 TRP B O 1
ATOM 7670 N N . TYR B 1 352 ? 1.952 -15.188 -25.938 1 91.38 352 TYR B N 1
ATOM 7671 C CA . TYR B 1 352 ? 2.121 -16.578 -25.516 1 91.38 352 TYR B CA 1
ATOM 7672 C C . TYR B 1 352 ? 2.658 -17.438 -26.656 1 91.38 352 TYR B C 1
ATOM 7674 O O . TYR B 1 352 ? 3.43 -18.359 -26.438 1 91.38 352 TYR B O 1
ATOM 7682 N N . ALA B 1 353 ? 2.264 -17.062 -27.844 1 87.31 353 ALA B N 1
ATOM 7683 C CA . ALA B 1 353 ? 2.734 -17.797 -29.031 1 87.31 353 ALA B CA 1
ATOM 7684 C C . ALA B 1 353 ? 4.23 -17.578 -29.234 1 87.31 353 ALA B C 1
ATOM 7686 O O . ALA B 1 353 ? 4.895 -18.406 -29.875 1 87.31 353 ALA B O 1
ATOM 7687 N N . HIS B 1 354 ? 4.77 -16.547 -28.625 1 83.62 354 HIS B N 1
ATOM 7688 C CA . HIS B 1 354 ? 6.188 -16.234 -28.781 1 83.62 354 HIS B CA 1
ATOM 7689 C C . HIS B 1 354 ? 7.02 -16.891 -27.688 1 83.62 354 HIS B C 1
ATOM 7691 O O . HIS B 1 354 ? 8.25 -16.922 -27.766 1 83.62 354 HIS B O 1
ATOM 7697 N N . VAL B 1 355 ? 6.359 -17.391 -26.734 1 89.81 355 VAL B N 1
ATOM 7698 C CA . VAL B 1 355 ? 7.082 -18.141 -25.703 1 89.81 355 VAL B CA 1
ATOM 7699 C C . VAL B 1 355 ? 7.695 -19.391 -26.312 1 89.81 355 VAL B C 1
ATOM 7701 O O . VAL B 1 355 ? 7.066 -20.062 -27.125 1 89.81 355 VAL B O 1
ATOM 7704 N N . PRO B 1 356 ? 8.961 -19.656 -25.969 1 90.56 356 PRO B N 1
ATOM 7705 C CA . PRO B 1 356 ? 9.594 -20.859 -26.531 1 90.56 356 PRO B CA 1
ATOM 7706 C C . PRO B 1 356 ? 8.773 -22.109 -26.297 1 90.56 356 PRO B C 1
ATOM 7708 O O . PRO B 1 356 ? 8.172 -22.281 -25.234 1 90.56 356 PRO B O 1
ATOM 7711 N N . ARG B 1 357 ? 8.875 -23.031 -27.219 1 87.94 357 ARG B N 1
ATOM 7712 C CA . ARG B 1 357 ? 8.039 -24.234 -27.219 1 87.94 357 ARG B CA 1
ATOM 7713 C C . ARG B 1 357 ? 8.25 -25.047 -25.938 1 87.94 357 ARG B C 1
ATOM 7715 O O . ARG B 1 357 ? 7.309 -25.641 -25.406 1 87.94 357 ARG B O 1
ATOM 7722 N N . GLY B 1 358 ? 9.43 -25.031 -25.5 1 88.38 358 GLY B N 1
ATOM 7723 C CA . GLY B 1 358 ? 9.727 -25.797 -24.297 1 88.38 358 GLY B CA 1
ATOM 7724 C C . GLY B 1 358 ? 9.07 -25.234 -23.062 1 88.38 358 GLY B C 1
ATOM 7725 O O . GLY B 1 358 ? 8.984 -25.906 -22.031 1 88.38 358 GLY B O 1
ATOM 7726 N N . MET B 1 359 ? 8.531 -24.031 -23.172 1 92.62 359 MET B N 1
ATOM 7727 C CA . MET B 1 359 ? 7.906 -23.375 -22.031 1 92.62 359 MET B CA 1
ATOM 7728 C C . MET B 1 359 ? 6.445 -23.031 -22.328 1 92.62 359 MET B C 1
ATOM 7730 O O . MET B 1 359 ? 5.82 -22.281 -21.578 1 92.62 359 MET B O 1
ATOM 7734 N N . ARG B 1 360 ? 5.938 -23.672 -23.328 1 91.62 360 ARG B N 1
ATOM 7735 C CA . ARG B 1 360 ? 4.562 -23.406 -23.75 1 91.62 360 ARG B CA 1
ATOM 7736 C C . ARG B 1 360 ? 3.717 -24.688 -23.672 1 91.62 360 ARG B C 1
ATOM 7738 O O . ARG B 1 360 ? 4.176 -25.766 -24.047 1 91.62 360 ARG B O 1
ATOM 7745 N N . PHE B 1 361 ? 2.508 -24.5 -23.188 1 93.38 361 PHE B N 1
ATOM 7746 C CA . PHE B 1 361 ? 1.542 -25.594 -23.141 1 93.38 361 PHE B CA 1
ATOM 7747 C C . PHE B 1 361 ? 0.481 -25.422 -24.219 1 93.38 361 PHE B C 1
ATOM 7749 O O . PHE B 1 361 ? -0.004 -24.312 -24.453 1 93.38 361 PHE B O 1
ATOM 7756 N N . GLU B 1 362 ? 0.193 -26.453 -24.859 1 88.75 362 GLU B N 1
ATOM 7757 C CA . GLU B 1 362 ? -0.918 -26.516 -25.797 1 88.75 362 GLU B CA 1
ATOM 7758 C C . GLU B 1 362 ? -1.903 -27.625 -25.422 1 88.75 362 GLU B C 1
ATOM 7760 O O . GLU B 1 362 ? -1.497 -28.703 -24.984 1 88.75 362 GLU B O 1
ATOM 7765 N N . PRO B 1 363 ? -3.148 -27.297 -25.5 1 85.44 363 PRO B N 1
ATOM 7766 C CA . PRO B 1 363 ? -4.168 -28.25 -25.047 1 85.44 363 PRO B CA 1
ATOM 7767 C C . PRO B 1 363 ? -4.078 -29.594 -25.75 1 85.44 363 PRO B C 1
ATOM 7769 O O . PRO B 1 363 ? -4.52 -30.625 -25.219 1 85.44 363 PRO B O 1
ATOM 7772 N N . ASP B 1 364 ? -3.592 -29.625 -26.906 1 79.12 364 ASP B N 1
ATOM 7773 C CA . ASP B 1 364 ? -3.48 -30.875 -27.656 1 79.12 364 ASP B CA 1
ATOM 7774 C C . ASP B 1 364 ? -2.27 -31.688 -27.203 1 79.12 364 ASP B C 1
ATOM 7776 O O . ASP B 1 364 ? -2.08 -32.812 -27.625 1 79.12 364 ASP B O 1
ATOM 7780 N N . ASP B 1 365 ? -1.521 -31.047 -26.312 1 78.12 365 ASP B N 1
ATOM 7781 C CA . ASP B 1 365 ? -0.362 -31.766 -25.781 1 78.12 365 ASP B CA 1
ATOM 7782 C C . ASP B 1 365 ? -0.792 -32.938 -24.891 1 78.12 365 ASP B C 1
ATOM 7784 O O . ASP B 1 365 ? -1.733 -32.812 -24.109 1 78.12 365 ASP B O 1
ATOM 7788 N N . ASN B 1 366 ? -0.231 -34.031 -25.156 1 75.44 366 ASN B N 1
ATOM 7789 C CA . ASN B 1 366 ? -0.533 -35.219 -24.344 1 75.44 366 ASN B CA 1
ATOM 7790 C C . ASN B 1 366 ? 0.365 -35.281 -23.125 1 75.44 366 ASN B C 1
ATOM 7792 O O . ASN B 1 366 ? 1.519 -34.875 -23.156 1 75.44 366 ASN B O 1
ATOM 7796 N N . SER B 1 367 ? -0.164 -35.781 -22.062 1 75.12 367 SER B N 1
ATOM 7797 C CA . SER B 1 367 ? 0.52 -35.875 -20.781 1 75.12 367 SER B CA 1
ATOM 7798 C C . SER B 1 367 ? 1.785 -36.719 -20.891 1 75.12 367 SER B C 1
ATOM 7800 O O . SER B 1 367 ? 2.803 -36.406 -20.266 1 75.12 367 SER B O 1
ATOM 7802 N N . GLU B 1 368 ? 1.704 -37.656 -21.672 1 78.44 368 GLU B N 1
ATOM 7803 C CA . GLU B 1 368 ? 2.84 -38.562 -21.812 1 78.44 368 GLU B CA 1
ATOM 7804 C C . GLU B 1 368 ? 4.031 -37.875 -22.453 1 78.44 368 GLU B C 1
ATOM 7806 O O . GLU B 1 368 ? 5.172 -38.062 -22.031 1 78.44 368 GLU B O 1
ATOM 7811 N N . ASP B 1 369 ? 3.721 -37.156 -23.438 1 76.81 369 ASP B N 1
ATOM 7812 C CA . ASP B 1 369 ? 4.781 -36.406 -24.109 1 76.81 369 ASP B CA 1
ATOM 7813 C C . ASP B 1 369 ? 5.414 -35.406 -23.172 1 76.81 369 ASP B C 1
ATOM 7815 O O . ASP B 1 369 ? 6.629 -35.188 -23.203 1 76.81 369 ASP B O 1
ATOM 7819 N N . TYR B 1 370 ? 4.668 -34.781 -22.328 1 78.19 370 TYR B N 1
ATOM 7820 C CA . TYR B 1 370 ? 5.152 -33.812 -21.359 1 78.19 370 TYR B CA 1
ATOM 7821 C C . TYR B 1 370 ? 6.086 -34.469 -20.344 1 78.19 370 TYR B C 1
ATOM 7823 O O . TYR B 1 370 ? 7.168 -33.938 -20.062 1 78.19 370 TYR B O 1
ATOM 7831 N N . LEU B 1 371 ? 5.668 -35.625 -19.938 1 77 371 LEU B N 1
ATOM 7832 C CA . LEU B 1 371 ? 6.445 -36.312 -18.938 1 77 371 LEU B CA 1
ATOM 7833 C C . LEU B 1 371 ? 7.785 -36.781 -19.5 1 77 371 LEU B C 1
ATOM 7835 O O . LEU B 1 371 ? 8.781 -36.844 -18.781 1 77 371 LEU B O 1
ATOM 7839 N N . ASN B 1 372 ? 7.77 -37 -20.75 1 80.19 372 ASN B N 1
ATOM 7840 C CA . ASN B 1 372 ? 8.984 -37.5 -21.375 1 80.19 372 ASN B CA 1
ATOM 7841 C C . ASN B 1 372 ? 9.922 -36.406 -21.812 1 80.19 372 ASN B C 1
ATOM 7843 O O . ASN B 1 372 ? 11.125 -36.594 -21.938 1 80.19 372 ASN B O 1
ATOM 7847 N N . SER B 1 373 ? 9.438 -35.312 -21.969 1 81.56 373 SER B N 1
ATOM 7848 C CA . SER B 1 373 ? 10.242 -34.281 -22.609 1 81.56 373 SER B CA 1
ATOM 7849 C C . SER B 1 373 ? 10.641 -33.188 -21.625 1 81.56 373 SER B C 1
ATOM 7851 O O . SER B 1 373 ? 11.531 -32.375 -21.922 1 81.56 373 SER B O 1
ATOM 7853 N N . ARG B 1 374 ? 10.086 -33.25 -20.453 1 86.06 374 ARG B N 1
ATOM 7854 C CA . ARG B 1 374 ? 10.328 -32.125 -19.531 1 86.06 374 ARG B CA 1
ATOM 7855 C C . ARG B 1 374 ? 10.594 -32.625 -18.125 1 86.06 374 ARG B C 1
ATOM 7857 O O . ARG B 1 374 ? 10.102 -33.688 -17.734 1 86.06 374 ARG B O 1
ATOM 7864 N N . SER B 1 375 ? 11.484 -31.875 -17.469 1 86.19 375 SER B N 1
ATOM 7865 C CA . SER B 1 375 ? 11.688 -32.156 -16.062 1 86.19 375 SER B CA 1
ATOM 7866 C C . SER B 1 375 ? 10.453 -31.812 -15.242 1 86.19 375 SER B C 1
ATOM 7868 O O . SER B 1 375 ? 9.562 -31.109 -15.719 1 86.19 375 SER B O 1
ATOM 7870 N N . GLY B 1 376 ? 10.367 -32.344 -14.039 1 84.38 376 GLY B N 1
ATOM 7871 C CA . GLY B 1 376 ? 9.266 -32 -13.148 1 84.38 376 GLY B CA 1
ATOM 7872 C C . GLY B 1 376 ? 9.102 -30.516 -12.93 1 84.38 376 GLY B C 1
ATOM 7873 O O . GLY B 1 376 ? 7.984 -30 -12.914 1 84.38 376 GLY B O 1
ATOM 7874 N N . ALA B 1 377 ? 10.211 -29.875 -12.781 1 88.5 377 ALA B N 1
ATOM 7875 C CA . ALA B 1 377 ? 10.211 -28.438 -12.586 1 88.5 377 ALA B CA 1
ATOM 7876 C C . ALA B 1 377 ? 9.656 -27.719 -13.82 1 88.5 377 ALA B C 1
ATOM 7878 O O . ALA B 1 377 ? 8.875 -26.766 -13.695 1 88.5 377 ALA B O 1
ATOM 7879 N N . GLN B 1 378 ? 10.047 -28.188 -14.961 1 90.81 378 GLN B N 1
ATOM 7880 C CA . GLN B 1 378 ? 9.609 -27.547 -16.203 1 90.81 378 GLN B CA 1
ATOM 7881 C C . GLN B 1 378 ? 8.117 -27.766 -16.438 1 90.81 378 GLN B C 1
ATOM 7883 O O . GLN B 1 378 ? 7.438 -26.891 -16.984 1 90.81 378 GLN B O 1
ATOM 7888 N N . ILE B 1 379 ? 7.656 -28.938 -16.047 1 90.62 379 ILE B N 1
ATOM 7889 C CA . ILE B 1 379 ? 6.23 -29.203 -16.188 1 90.62 379 ILE B CA 1
ATOM 7890 C C . ILE B 1 379 ? 5.434 -28.234 -15.32 1 90.62 379 ILE B C 1
ATOM 7892 O O . ILE B 1 379 ? 4.473 -27.625 -15.789 1 90.62 379 ILE B O 1
ATOM 7896 N N . ASN B 1 380 ? 5.898 -28.047 -14.086 1 90.75 380 ASN B N 1
ATOM 7897 C CA . ASN B 1 380 ? 5.238 -27.109 -13.195 1 90.75 380 ASN B CA 1
ATOM 7898 C C . ASN B 1 380 ? 5.27 -25.688 -13.75 1 90.75 380 ASN B C 1
ATOM 7900 O O . ASN B 1 380 ? 4.262 -24.984 -13.711 1 90.75 380 ASN B O 1
ATOM 7904 N N . GLN B 1 381 ? 6.367 -25.297 -14.273 1 93.94 381 GLN B N 1
ATOM 7905 C CA . GLN B 1 381 ? 6.551 -23.938 -14.797 1 93.94 381 GLN B CA 1
ATOM 7906 C C . GLN B 1 381 ? 5.688 -23.719 -16.031 1 93.94 381 GLN B C 1
ATOM 7908 O O . GLN B 1 381 ? 5.008 -22.688 -16.141 1 93.94 381 GLN B O 1
ATOM 7913 N N . THR B 1 382 ? 5.711 -24.688 -16.938 1 94.12 382 THR B N 1
ATOM 7914 C CA . THR B 1 382 ? 4.977 -24.547 -18.188 1 94.12 382 THR B CA 1
ATOM 7915 C C . THR B 1 382 ? 3.475 -24.469 -17.922 1 94.12 382 THR B C 1
ATOM 7917 O O . THR B 1 382 ? 2.787 -23.609 -18.5 1 94.12 382 THR B O 1
ATOM 7920 N N . LEU B 1 383 ? 2.998 -25.281 -17.078 1 93.38 383 LEU B N 1
ATOM 7921 C CA . LEU B 1 383 ? 1.566 -25.328 -16.797 1 93.38 383 LEU B CA 1
ATOM 7922 C C . LEU B 1 383 ? 1.14 -24.109 -15.984 1 93.38 383 LEU B C 1
ATOM 7924 O O . LEU B 1 383 ? 0.068 -23.547 -16.219 1 93.38 383 LEU B O 1
ATOM 7928 N N . ALA B 1 384 ? 1.971 -23.672 -15.062 1 94 384 ALA B N 1
ATOM 7929 C CA . ALA B 1 384 ? 1.681 -22.484 -14.289 1 94 384 ALA B CA 1
ATOM 7930 C C . ALA B 1 384 ? 1.625 -21.25 -15.18 1 94 384 ALA B C 1
ATOM 7932 O O . ALA B 1 384 ? 0.77 -20.375 -15 1 94 384 ALA B O 1
ATOM 7933 N N . LEU B 1 385 ? 2.547 -21.156 -16.094 1 95.38 385 LEU B N 1
ATOM 7934 C CA . LEU B 1 385 ? 2.6 -20.016 -17.016 1 95.38 385 LEU B CA 1
ATOM 7935 C C . LEU B 1 385 ? 1.346 -19.953 -17.875 1 95.38 385 LEU B C 1
ATOM 7937 O O . LEU B 1 385 ? 0.778 -18.875 -18.078 1 95.38 385 LEU B O 1
ATOM 7941 N N . ALA B 1 386 ? 0.937 -21.078 -18.344 1 95.31 386 ALA B N 1
ATOM 7942 C CA . ALA B 1 386 ? -0.262 -21.141 -19.188 1 95.31 386 ALA B CA 1
ATOM 7943 C C . ALA B 1 386 ? -1.493 -20.688 -18.406 1 95.31 386 ALA B C 1
ATOM 7945 O O . ALA B 1 386 ? -2.27 -19.859 -18.891 1 95.31 386 ALA B O 1
ATOM 7946 N N . VAL B 1 387 ? -1.64 -21.219 -17.234 1 94.94 387 VAL B N 1
ATOM 7947 C CA . VAL B 1 387 ? -2.814 -20.906 -16.438 1 94.94 387 VAL B CA 1
ATOM 7948 C C . VAL B 1 387 ? -2.838 -19.422 -16.094 1 94.94 387 VAL B C 1
ATOM 7950 O O . VAL B 1 387 ? -3.885 -18.766 -16.188 1 94.94 387 VAL B O 1
ATOM 7953 N N . LYS B 1 388 ? -1.736 -18.891 -15.703 1 93.38 388 LYS B N 1
ATOM 7954 C CA . LYS B 1 388 ? -1.67 -17.469 -15.391 1 93.38 388 LYS B CA 1
ATOM 7955 C C . LYS B 1 388 ? -2.014 -16.609 -16.609 1 93.38 388 LYS B C 1
ATOM 7957 O O . LYS B 1 388 ? -2.758 -15.641 -16.5 1 93.38 388 LYS B O 1
ATOM 7962 N N . THR B 1 389 ? -1.44 -16.953 -17.734 1 95.31 389 THR B N 1
ATOM 7963 C CA . THR B 1 389 ? -1.624 -16.203 -18.969 1 95.31 389 THR B CA 1
ATOM 7964 C C . THR B 1 389 ? -3.1 -16.141 -19.359 1 95.31 389 THR B C 1
ATOM 7966 O O . THR B 1 389 ? -3.65 -15.062 -19.578 1 95.31 389 THR B O 1
ATOM 7969 N N . PHE B 1 390 ? -3.686 -17.203 -19.312 1 96.06 390 PHE B N 1
ATOM 7970 C CA . PHE B 1 390 ? -5.02 -17.25 -19.906 1 96.06 390 PHE B CA 1
ATOM 7971 C C . PHE B 1 390 ? -6.078 -16.906 -18.859 1 96.06 390 PHE B C 1
ATOM 7973 O O . PHE B 1 390 ? -7.227 -16.609 -19.219 1 96.06 390 PHE B O 1
ATOM 7980 N N . MET B 1 391 ? -5.688 -16.922 -17.672 1 94.88 391 MET B N 1
ATOM 7981 C CA . MET B 1 391 ? -6.57 -16.328 -16.672 1 94.88 391 MET B CA 1
ATOM 7982 C C . MET B 1 391 ? -6.785 -14.844 -16.938 1 94.88 391 MET B C 1
ATOM 7984 O O . MET B 1 391 ? -7.871 -14.312 -16.688 1 94.88 391 MET B O 1
ATOM 7988 N N . LEU B 1 392 ? -5.785 -14.188 -17.375 1 92.88 392 LEU B N 1
ATOM 7989 C CA . LEU B 1 392 ? -5.91 -12.773 -17.703 1 92.88 392 LEU B CA 1
ATOM 7990 C C . LEU B 1 392 ? -6.945 -12.555 -18.797 1 92.88 392 LEU B C 1
ATOM 7992 O O . LEU B 1 392 ? -7.754 -11.633 -18.719 1 92.88 392 LEU B O 1
ATOM 7996 N N . VAL B 1 393 ? -6.91 -13.438 -19.719 1 93.88 393 VAL B N 1
ATOM 7997 C CA . VAL B 1 393 ? -7.863 -13.336 -20.828 1 93.88 393 VAL B CA 1
ATOM 7998 C C . VAL B 1 393 ? -9.281 -13.586 -20.297 1 93.88 393 VAL B C 1
ATOM 8000 O O . VAL B 1 393 ? -10.219 -12.883 -20.688 1 93.88 393 VAL B O 1
ATOM 8003 N N . LEU B 1 394 ? -9.383 -14.516 -19.484 1 93.75 394 LEU B N 1
ATOM 8004 C CA . LEU B 1 394 ? -10.688 -14.836 -18.906 1 93.75 394 LEU B CA 1
ATOM 8005 C C . LEU B 1 394 ? -11.258 -13.648 -18.141 1 93.75 394 LEU B C 1
ATOM 8007 O O . LEU B 1 394 ? -12.43 -13.297 -18.312 1 93.75 394 LEU B O 1
ATOM 8011 N N . ILE B 1 395 ? -10.484 -13.094 -17.391 1 89.56 395 ILE B N 1
ATOM 8012 C CA . ILE B 1 395 ? -10.938 -11.977 -16.578 1 89.56 395 ILE B CA 1
ATOM 8013 C C . ILE B 1 395 ? -11.297 -10.797 -17.469 1 89.56 395 ILE B C 1
ATOM 8015 O O . ILE B 1 395 ? -12.25 -10.062 -17.188 1 89.56 395 ILE B O 1
ATOM 8019 N N . LEU B 1 396 ? -10.539 -10.625 -18.453 1 88.88 396 LEU B N 1
ATOM 8020 C CA . LEU B 1 396 ? -10.742 -9.523 -19.391 1 88.88 396 LEU B CA 1
ATOM 8021 C C . LEU B 1 396 ? -12.07 -9.664 -20.125 1 88.88 396 LEU B C 1
ATOM 8023 O O . LEU B 1 396 ? -12.75 -8.664 -20.375 1 88.88 396 LEU B O 1
ATOM 8027 N N . HIS B 1 397 ? -12.547 -10.82 -20.375 1 90.56 397 HIS B N 1
ATOM 8028 C CA . HIS B 1 397 ? -13.641 -11 -21.312 1 90.56 397 HIS B CA 1
ATOM 8029 C C . HIS B 1 397 ? -14.883 -11.555 -20.625 1 90.56 397 HIS B C 1
ATOM 8031 O O . HIS B 1 397 ? -15.984 -11.508 -21.188 1 90.56 397 HIS B O 1
ATOM 8037 N N . ARG B 1 398 ? -14.789 -12.031 -19.484 1 88.31 398 ARG B N 1
ATOM 8038 C CA . ARG B 1 398 ? -15.922 -12.602 -18.75 1 88.31 398 ARG B CA 1
ATOM 8039 C C . ARG B 1 398 ? -17.031 -11.57 -18.594 1 88.31 398 ARG B C 1
ATOM 8041 O O . ARG B 1 398 ? -18.219 -11.914 -18.688 1 88.31 398 ARG B O 1
ATOM 8048 N N . PRO B 1 399 ? -16.672 -10.32 -18.344 1 82.62 399 PRO B N 1
ATOM 8049 C CA . PRO B 1 399 ? -17.75 -9.336 -18.188 1 82.62 399 PRO B CA 1
ATOM 8050 C C . PRO B 1 399 ? -18.594 -9.172 -19.453 1 82.62 399 PRO B C 1
ATOM 8052 O O . PRO B 1 399 ? -19.719 -8.656 -19.391 1 82.62 399 PRO B O 1
ATOM 8055 N N . TYR B 1 400 ? -18.141 -9.648 -20.547 1 85.12 400 TYR B N 1
ATOM 8056 C CA . TYR B 1 400 ? -18.844 -9.477 -21.812 1 85.12 400 TYR B CA 1
ATOM 8057 C C . TYR B 1 400 ? -19.641 -10.719 -22.172 1 85.12 400 TYR B C 1
ATOM 8059 O O . TYR B 1 400 ? -20.312 -10.758 -23.203 1 85.12 400 TYR B O 1
ATOM 8067 N N . LEU B 1 401 ? -19.625 -11.688 -21.312 1 86.06 401 LEU B N 1
ATOM 8068 C CA . LEU B 1 401 ? -20.469 -12.852 -21.547 1 86.06 401 LEU B CA 1
ATOM 8069 C C . LEU B 1 401 ? -21.938 -12.531 -21.234 1 86.06 401 LEU B C 1
ATOM 8071 O O . LEU B 1 401 ? -22.25 -12.07 -20.141 1 86.06 401 LEU B O 1
ATOM 8075 N N . ARG B 1 402 ? -22.75 -12.688 -22.312 1 80.62 402 ARG B N 1
ATOM 8076 C CA . ARG B 1 402 ? -24.172 -12.359 -22.188 1 80.62 402 ARG B CA 1
ATOM 8077 C C . ARG B 1 402 ? -25.031 -13.57 -22.516 1 80.62 402 ARG B C 1
ATOM 8079 O O . ARG B 1 402 ? -24.547 -14.562 -23.062 1 80.62 402 ARG B O 1
ATOM 8086 N N . ALA B 1 403 ? -26.297 -13.375 -22.062 1 76.31 403 ALA B N 1
ATOM 8087 C CA . ALA B 1 403 ? -27.25 -14.422 -22.391 1 76.31 403 ALA B CA 1
ATOM 8088 C C . ALA B 1 403 ? -27.438 -14.539 -23.906 1 76.31 403 ALA B C 1
ATOM 8090 O O . ALA B 1 403 ? -27.625 -15.648 -24.422 1 76.31 403 ALA B O 1
ATOM 8091 N N . ASP B 1 404 ? -27.344 -13.375 -24.531 1 77.31 404 ASP B N 1
ATOM 8092 C CA . ASP B 1 404 ? -27.375 -13.367 -26 1 77.31 404 ASP B CA 1
ATOM 8093 C C . ASP B 1 404 ? -25.984 -13.578 -26.578 1 77.31 404 ASP B C 1
ATOM 8095 O O . ASP B 1 404 ? -25.109 -12.719 -26.469 1 77.31 404 ASP B O 1
ATOM 8099 N N . PRO B 1 405 ? -25.766 -14.703 -27.188 1 80.5 405 PRO B N 1
ATOM 8100 C CA . PRO B 1 405 ? -24.438 -15.031 -27.703 1 80.5 405 PRO B CA 1
ATOM 8101 C C . PRO B 1 405 ? -23.984 -14.102 -28.828 1 80.5 405 PRO B C 1
ATOM 8103 O O . PRO B 1 405 ? -22.812 -14.055 -29.172 1 80.5 405 PRO B O 1
ATOM 8106 N N . THR B 1 406 ? -24.891 -13.359 -29.375 1 81.19 406 THR B N 1
ATOM 8107 C CA . THR B 1 406 ? -24.562 -12.539 -30.531 1 81.19 406 THR B CA 1
ATOM 8108 C C . THR B 1 406 ? -24.047 -11.172 -30.109 1 81.19 406 THR B C 1
ATOM 8110 O O . THR B 1 406 ? -23.453 -10.445 -30.906 1 81.19 406 THR B O 1
ATOM 8113 N N . GLU B 1 407 ? -24.25 -10.805 -28.969 1 82.19 407 GLU B N 1
ATOM 8114 C CA . GLU B 1 407 ? -23.859 -9.469 -28.516 1 82.19 407 GLU B CA 1
ATOM 8115 C C . GLU B 1 407 ? -22.344 -9.297 -28.516 1 82.19 407 GLU B C 1
ATOM 8117 O O . GLU B 1 407 ? -21.828 -8.305 -29.031 1 82.19 407 GLU B O 1
ATOM 8122 N N . TYR B 1 408 ? -21.562 -10.234 -27.984 1 88 408 TYR B N 1
ATOM 8123 C CA . TYR B 1 408 ? -20.109 -10.195 -27.922 1 88 408 TYR B CA 1
ATOM 8124 C C . TYR B 1 408 ? -19.516 -11.555 -28.266 1 88 408 TYR B C 1
ATOM 8126 O O . TYR B 1 408 ? -18.859 -12.195 -27.438 1 88 408 TYR B O 1
ATOM 8134 N N . PRO B 1 409 ? -19.594 -11.898 -29.5 1 89 409 PRO B N 1
ATOM 8135 C CA . PRO B 1 409 ? -19.188 -13.25 -29.891 1 89 409 PRO B CA 1
ATOM 8136 C C . PRO B 1 409 ? -17.672 -13.469 -29.766 1 89 409 PRO B C 1
ATOM 8138 O O . PRO B 1 409 ? -17.234 -14.57 -29.438 1 89 409 PRO B O 1
ATOM 8141 N N . GLU B 1 410 ? -16.938 -12.398 -30.062 1 90.69 410 GLU B N 1
ATOM 8142 C CA . GLU B 1 410 ? -15.492 -12.555 -29.953 1 90.69 410 GLU B CA 1
ATOM 8143 C C . GLU B 1 410 ? -15.062 -12.852 -28.516 1 90.69 410 GLU B C 1
ATOM 8145 O O . GLU B 1 410 ? -14.164 -13.656 -28.297 1 90.69 410 GLU B O 1
ATOM 8150 N N . SER B 1 411 ? -15.711 -12.211 -27.594 1 90.81 411 SER B N 1
ATOM 8151 C CA . SER B 1 411 ? -15.391 -12.445 -26.188 1 90.81 411 SER B CA 1
ATOM 8152 C C . SER B 1 411 ? -15.781 -13.859 -25.766 1 90.81 411 SER B C 1
ATOM 8154 O O . SER B 1 411 ? -15.094 -14.484 -24.953 1 90.81 411 SER B O 1
ATOM 8156 N N . ALA B 1 412 ? -16.859 -14.328 -26.297 1 90.94 412 ALA B N 1
ATOM 8157 C CA . ALA B 1 412 ? -17.281 -15.695 -25.984 1 90.94 412 ALA B CA 1
ATOM 8158 C C . ALA B 1 412 ? -16.25 -16.703 -26.5 1 90.94 412 ALA B C 1
ATOM 8160 O O . ALA B 1 412 ? -15.93 -17.672 -25.797 1 90.94 412 ALA B O 1
ATOM 8161 N N . ASP B 1 413 ? -15.773 -16.438 -27.641 1 93.06 413 ASP B N 1
ATOM 8162 C CA . ASP B 1 413 ? -14.781 -17.328 -28.234 1 93.06 413 ASP B CA 1
ATOM 8163 C C . ASP B 1 413 ? -13.484 -17.297 -27.422 1 93.06 413 ASP B C 1
ATOM 8165 O O . ASP B 1 413 ? -12.891 -18.344 -27.156 1 93.06 413 ASP B O 1
ATOM 8169 N N . LEU B 1 414 ? -13.062 -16.125 -27.094 1 94.06 414 LEU B N 1
ATOM 8170 C CA . LEU B 1 414 ? -11.82 -15.984 -26.328 1 94.06 414 LEU B CA 1
ATOM 8171 C C . LEU B 1 414 ? -11.953 -16.625 -24.953 1 94.06 414 LEU B C 1
ATOM 8173 O O . LEU B 1 414 ? -11.016 -17.266 -24.469 1 94.06 414 LEU B O 1
ATOM 8177 N N . CYS B 1 415 ? -13.102 -16.484 -24.375 1 93.69 415 CYS B N 1
ATOM 8178 C CA . CYS B 1 415 ? -13.359 -17.109 -23.078 1 93.69 415 CYS B CA 1
ATOM 8179 C C . CYS B 1 415 ? -13.32 -18.625 -23.172 1 93.69 415 CYS B C 1
ATOM 8181 O O . CYS B 1 415 ? -12.734 -19.297 -22.328 1 93.69 415 CYS B O 1
ATOM 8183 N N . TYR B 1 416 ? -13.922 -19.125 -24.234 1 94.69 416 TYR B N 1
ATOM 8184 C CA . TYR B 1 416 ? -13.922 -20.578 -24.422 1 94.69 416 TYR B CA 1
ATOM 8185 C C . TYR B 1 416 ? -12.508 -21.109 -24.578 1 94.69 416 TYR B C 1
ATOM 8187 O O . TYR B 1 416 ? -12.125 -22.078 -23.922 1 94.69 416 TYR B O 1
ATOM 8195 N N . ARG B 1 417 ? -11.766 -20.484 -25.438 1 94.5 417 ARG B N 1
ATOM 8196 C CA . ARG B 1 417 ? -10.406 -20.938 -25.719 1 94.5 417 ARG B CA 1
ATOM 8197 C C . ARG B 1 417 ? -9.555 -20.891 -24.453 1 94.5 417 ARG B C 1
ATOM 8199 O O . ARG B 1 417 ? -8.82 -21.844 -24.156 1 94.5 417 ARG B O 1
ATOM 8206 N N . ALA B 1 418 ? -9.664 -19.781 -23.75 1 96.06 418 ALA B N 1
ATOM 8207 C CA . ALA B 1 418 ? -8.891 -19.625 -22.516 1 96.06 418 ALA B CA 1
ATOM 8208 C C . ALA B 1 418 ? -9.297 -20.656 -21.469 1 96.06 418 ALA B C 1
ATOM 8210 O O . ALA B 1 418 ? -8.438 -21.281 -20.844 1 96.06 418 ALA B O 1
ATOM 8211 N N . ALA B 1 419 ? -10.609 -20.828 -21.297 1 96.5 419 ALA B N 1
ATOM 8212 C CA . ALA B 1 419 ? -11.109 -21.797 -20.328 1 96.5 419 ALA B CA 1
ATOM 8213 C C . ALA B 1 419 ? -10.641 -23.219 -20.672 1 96.5 419 ALA B C 1
ATOM 8215 O O . ALA B 1 419 ? -10.258 -23.984 -19.781 1 96.5 419 ALA B O 1
ATOM 8216 N N . HIS B 1 420 ? -10.695 -23.469 -21.938 1 95.69 420 HIS B N 1
ATOM 8217 C CA . HIS B 1 420 ? -10.273 -24.797 -22.391 1 95.69 420 HIS B CA 1
ATOM 8218 C C . HIS B 1 420 ? -8.805 -25.047 -22.078 1 95.69 420 HIS B C 1
ATOM 8220 O O . HIS B 1 420 ? -8.43 -26.125 -21.641 1 95.69 420 HIS B O 1
ATOM 8226 N N . ILE B 1 421 ? -8 -24.078 -22.344 1 95.31 421 ILE B N 1
ATOM 8227 C CA . ILE B 1 421 ? -6.566 -24.219 -22.094 1 95.31 421 ILE B CA 1
ATOM 8228 C C . ILE B 1 421 ? -6.324 -24.406 -20.594 1 95.31 421 ILE B C 1
ATOM 8230 O O . ILE B 1 421 ? -5.547 -25.266 -20.188 1 95.31 421 ILE B O 1
ATOM 8234 N N . ILE B 1 422 ? -6.953 -23.641 -19.734 1 95.81 422 ILE B N 1
ATOM 8235 C CA . ILE B 1 422 ? -6.762 -23.672 -18.297 1 95.81 422 ILE B CA 1
ATOM 8236 C C . ILE B 1 422 ? -7.184 -25.047 -17.75 1 95.81 422 ILE B C 1
ATOM 8238 O O . ILE B 1 422 ? -6.449 -25.672 -16.984 1 95.81 422 ILE B O 1
ATOM 8242 N N . LEU B 1 423 ? -8.344 -25.516 -18.188 1 95.38 423 LEU B N 1
ATOM 8243 C CA . LEU B 1 423 ? -8.852 -26.781 -17.688 1 95.38 423 LEU B CA 1
ATOM 8244 C C . LEU B 1 423 ? -8.008 -27.953 -18.203 1 95.38 423 LEU B C 1
ATOM 8246 O O . LEU B 1 423 ? -7.809 -28.938 -17.484 1 95.38 423 LEU B O 1
ATOM 8250 N N . SER B 1 424 ? -7.551 -27.828 -19.453 1 93.38 424 SER B N 1
ATOM 8251 C CA . SER B 1 424 ? -6.652 -28.844 -19.969 1 93.38 424 SER B CA 1
ATOM 8252 C C . SER B 1 424 ? -5.344 -28.891 -19.188 1 93.38 424 SER B C 1
ATOM 8254 O O . SER B 1 424 ? -4.844 -29.969 -18.859 1 93.38 424 SER B O 1
ATOM 8256 N N . ALA B 1 425 ? -4.809 -27.719 -18.922 1 93.25 425 ALA B N 1
ATOM 8257 C CA . ALA B 1 425 ? -3.582 -27.641 -18.141 1 93.25 425 ALA B CA 1
ATOM 8258 C C . ALA B 1 425 ? -3.791 -28.234 -16.75 1 93.25 425 ALA B C 1
ATOM 8260 O O . ALA B 1 425 ? -2.928 -28.953 -16.234 1 93.25 425 ALA B O 1
ATOM 8261 N N . TYR B 1 426 ? -4.922 -27.953 -16.156 1 92 426 TYR B N 1
ATOM 8262 C CA . TYR B 1 426 ? -5.258 -28.438 -14.836 1 92 426 TYR B CA 1
ATOM 8263 C C . TYR B 1 426 ? -5.32 -29.969 -14.828 1 92 426 TYR B C 1
ATOM 8265 O O . TYR B 1 426 ? -4.844 -30.609 -13.883 1 92 426 TYR B O 1
ATOM 8273 N N . THR B 1 427 ? -5.828 -30.531 -15.828 1 90.31 427 THR B N 1
ATOM 8274 C CA . THR B 1 427 ? -5.918 -31.984 -15.961 1 90.31 427 THR B CA 1
ATOM 8275 C C . THR B 1 427 ? -4.531 -32.594 -16.125 1 90.31 427 THR B C 1
ATOM 8277 O O . THR B 1 427 ? -4.23 -33.625 -15.508 1 90.31 427 THR B O 1
ATOM 8280 N N . VAL B 1 428 ? -3.76 -31.938 -16.906 1 90 428 VAL B N 1
ATOM 8281 C CA . VAL B 1 428 ? -2.408 -32.438 -17.125 1 90 428 VAL B CA 1
ATOM 8282 C C . VAL B 1 428 ? -1.604 -32.375 -15.836 1 90 428 VAL B C 1
ATOM 8284 O O . VAL B 1 428 ? -0.776 -33.25 -15.555 1 90 428 VAL B O 1
ATOM 8287 N N . MET B 1 429 ? -1.829 -31.328 -15.039 1 88.81 429 MET B N 1
ATOM 8288 C CA . MET B 1 429 ? -1.165 -31.219 -13.742 1 88.81 429 MET B CA 1
ATOM 8289 C C . MET B 1 429 ? -1.451 -32.438 -12.875 1 88.81 429 MET B C 1
ATOM 8291 O O . MET B 1 429 ? -0.553 -32.938 -12.203 1 88.81 429 MET B O 1
ATOM 8295 N N . SER B 1 430 ? -2.611 -32.812 -12.867 1 86.19 430 SER B N 1
ATOM 8296 C CA . SER B 1 430 ? -3.029 -33.969 -12.055 1 86.19 430 SER B CA 1
ATOM 8297 C C . SER B 1 430 ? -2.428 -35.25 -12.578 1 86.19 430 SER B C 1
ATOM 8299 O O . SER B 1 430 ? -1.934 -36.062 -11.797 1 86.19 430 SER B O 1
ATOM 8301 N N . ARG B 1 431 ? -2.416 -35.406 -13.875 1 85.5 431 ARG B N 1
ATOM 8302 C CA . ARG B 1 431 ? -1.939 -36.656 -14.484 1 85.5 431 ARG B CA 1
ATOM 8303 C C . ARG B 1 431 ? -0.428 -36.781 -14.336 1 85.5 431 ARG B C 1
ATOM 8305 O O . ARG B 1 431 ? 0.09 -37.906 -14.234 1 85.5 431 ARG B O 1
ATOM 8312 N N . THR B 1 432 ? 0.206 -35.719 -14.312 1 84.62 432 THR B N 1
ATOM 8313 C CA . THR B 1 432 ? 1.656 -35.75 -14.156 1 84.62 432 THR B CA 1
ATOM 8314 C C . THR B 1 432 ? 2.047 -35.719 -12.68 1 84.62 432 THR B C 1
ATOM 8316 O O . THR B 1 432 ? 3.23 -35.625 -12.352 1 84.62 432 THR B O 1
ATOM 8319 N N . LYS B 1 433 ? 1.155 -35.594 -11.812 1 79.44 433 LYS B N 1
ATOM 8320 C CA . LYS B 1 433 ? 1.365 -35.562 -10.367 1 79.44 433 LYS B CA 1
ATOM 8321 C C . LYS B 1 433 ? 2.201 -34.344 -9.977 1 79.44 433 LYS B C 1
ATOM 8323 O O . LYS B 1 433 ? 3.143 -34.438 -9.188 1 79.44 433 LYS B O 1
ATOM 8328 N N . SER B 1 434 ? 1.846 -33.312 -10.641 1 81.19 434 SER B N 1
ATOM 8329 C CA . SER B 1 434 ? 2.482 -32.062 -10.297 1 81.19 434 SER B CA 1
ATOM 8330 C C . SER B 1 434 ? 2.01 -31.562 -8.93 1 81.19 434 SER B C 1
ATOM 8332 O O . SER B 1 434 ? 0.808 -31.531 -8.656 1 81.19 434 SER B O 1
ATOM 8334 N N . SER B 1 435 ? 2.934 -31.188 -8.094 1 75.5 435 SER B N 1
ATOM 8335 C CA . SER B 1 435 ? 2.607 -30.766 -6.734 1 75.5 435 SER B CA 1
ATOM 8336 C C . SER B 1 435 ? 1.814 -29.469 -6.73 1 75.5 435 SER B C 1
ATOM 8338 O O . SER B 1 435 ? 1.058 -29.188 -5.797 1 75.5 435 SER B O 1
ATOM 8340 N N . ILE B 1 436 ? 1.928 -28.625 -7.75 1 78.62 436 ILE B N 1
ATOM 8341 C CA . ILE B 1 436 ? 1.36 -27.281 -7.75 1 78.62 436 ILE B CA 1
ATOM 8342 C C . ILE B 1 436 ? -0.162 -27.359 -7.832 1 78.62 436 ILE B C 1
ATOM 8344 O O . ILE B 1 436 ? -0.865 -26.438 -7.414 1 78.62 436 ILE B O 1
ATOM 8348 N N . VAL B 1 437 ? -0.657 -28.469 -8.375 1 78.19 437 VAL B N 1
ATOM 8349 C CA . VAL B 1 437 ? -2.096 -28.609 -8.57 1 78.19 437 VAL B CA 1
ATOM 8350 C C . VAL B 1 437 ? -2.803 -28.594 -7.215 1 78.19 437 VAL B C 1
ATOM 8352 O O . VAL B 1 437 ? -3.934 -28.125 -7.105 1 78.19 437 VAL B O 1
ATOM 8355 N N . TRP B 1 438 ? -2.107 -29.016 -6.25 1 73.12 438 TRP B N 1
ATOM 8356 C CA . TRP B 1 438 ? -2.752 -29.172 -4.949 1 73.12 438 TRP B CA 1
ATOM 8357 C C . TRP B 1 438 ? -2.223 -28.156 -3.947 1 73.12 438 TRP B C 1
ATOM 8359 O O . TRP B 1 438 ? -2.984 -27.609 -3.143 1 73.12 438 TRP B O 1
ATOM 8369 N N . SER B 1 439 ? -1.024 -27.922 -4.098 1 75.06 439 SER B N 1
ATOM 8370 C CA . SER B 1 439 ? -0.381 -27.109 -3.076 1 75.06 439 SER B CA 1
ATOM 8371 C C . SER B 1 439 ? -0.791 -25.641 -3.201 1 75.06 439 SER B C 1
ATOM 8373 O O . SER B 1 439 ? -0.89 -24.938 -2.199 1 75.06 439 SER B O 1
ATOM 8375 N N . TRP B 1 440 ? -1.035 -25.234 -4.371 1 82.94 440 TRP B N 1
ATOM 8376 C CA . TRP B 1 440 ? -1.404 -23.844 -4.594 1 82.94 440 TRP B CA 1
ATOM 8377 C C . TRP B 1 440 ? -2.898 -23.719 -4.871 1 82.94 440 TRP B C 1
ATOM 8379 O O . TRP B 1 440 ? -3.363 -24.047 -5.965 1 82.94 440 TRP B O 1
ATOM 8389 N N . TRP B 1 441 ? -3.598 -23.188 -3.936 1 82.06 441 TRP B N 1
ATOM 8390 C CA . TRP B 1 441 ? -5.043 -23.047 -4.094 1 82.06 441 TRP B CA 1
ATOM 8391 C C . TRP B 1 441 ? -5.375 -22.141 -5.27 1 82.06 441 TRP B C 1
ATOM 8393 O O . TRP B 1 441 ? -6.461 -22.234 -5.848 1 82.06 441 TRP B O 1
ATOM 8403 N N . THR B 1 442 ? -4.441 -21.312 -5.664 1 85.62 442 THR B N 1
ATOM 8404 C CA . THR B 1 442 ? -4.66 -20.406 -6.777 1 85.62 442 THR B CA 1
ATOM 8405 C C . THR B 1 442 ? -4.867 -21.172 -8.078 1 85.62 442 THR B C 1
ATOM 8407 O O . THR B 1 442 ? -5.555 -20.703 -8.984 1 85.62 442 THR B O 1
ATOM 8410 N N . MET B 1 443 ? -4.258 -22.328 -8.188 1 89.19 443 MET B N 1
ATOM 8411 C CA . MET B 1 443 ? -4.492 -23.156 -9.367 1 89.19 443 MET B CA 1
ATOM 8412 C C . MET B 1 443 ? -5.93 -23.672 -9.406 1 89.19 443 MET B C 1
ATOM 8414 O O . MET B 1 443 ? -6.578 -23.625 -10.453 1 89.19 443 MET B O 1
ATOM 8418 N N . SER B 1 444 ? -6.375 -24.094 -8.258 1 86.38 444 SER B N 1
ATOM 8419 C CA . SER B 1 444 ? -7.758 -24.547 -8.148 1 86.38 444 SER B CA 1
ATOM 8420 C C . SER B 1 444 ? -8.734 -23.391 -8.367 1 86.38 444 SER B C 1
ATOM 8422 O O . SER B 1 444 ? -9.797 -23.578 -8.961 1 86.38 444 SER B O 1
ATOM 8424 N N . TYR B 1 445 ? -8.367 -22.375 -7.883 1 88.75 445 TYR B N 1
ATOM 8425 C CA . TYR B 1 445 ? -9.195 -21.188 -8.039 1 88.7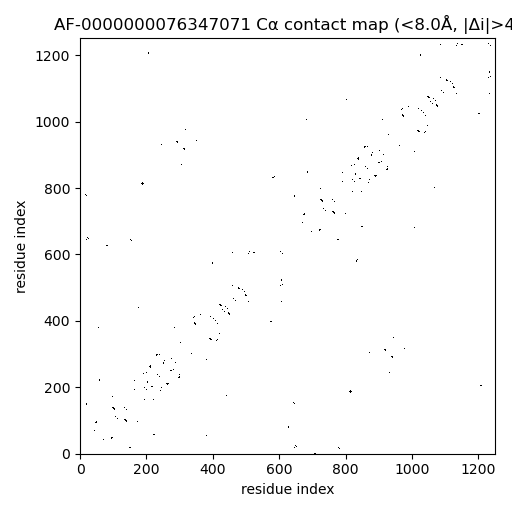5 445 TYR B CA 1
ATOM 8426 C C . TYR B 1 445 ? -9.336 -20.812 -9.508 1 88.75 445 TYR B C 1
ATOM 8428 O O . TYR B 1 445 ? -10.438 -20.5 -9.961 1 88.75 445 TYR B O 1
ATOM 8436 N N . ARG B 1 446 ? -8.281 -20.812 -10.188 1 90.75 446 ARG B N 1
ATOM 8437 C CA . ARG B 1 446 ? -8.297 -20.484 -11.609 1 90.75 446 ARG B CA 1
ATOM 8438 C C . ARG B 1 446 ? -9.055 -21.531 -12.414 1 90.75 446 ARG B C 1
ATOM 8440 O O . ARG B 1 446 ? -9.758 -21.203 -13.375 1 90.75 446 ARG B O 1
ATOM 8447 N N . ALA B 1 447 ? -8.898 -22.734 -12.016 1 92.06 447 ALA B N 1
ATOM 8448 C CA . ALA B 1 447 ? -9.688 -23.797 -12.633 1 92.06 447 ALA B CA 1
ATOM 8449 C C . ALA B 1 447 ? -11.18 -23.594 -12.375 1 92.06 447 ALA B C 1
ATOM 8451 O O . ALA B 1 447 ? -12.008 -23.859 -13.25 1 92.06 447 ALA B O 1
ATOM 8452 N N . PHE B 1 448 ? -11.516 -23.172 -11.266 1 90.94 448 PHE B N 1
ATOM 8453 C CA . PHE B 1 448 ? -12.906 -22.891 -10.938 1 90.94 448 PHE B CA 1
ATOM 8454 C C . PHE B 1 448 ? -13.469 -21.828 -11.859 1 90.94 448 PHE B C 1
ATOM 8456 O O . PHE B 1 448 ? -14.586 -21.969 -12.375 1 90.94 448 PHE B O 1
ATOM 8463 N N . HIS B 1 449 ? -12.711 -20.781 -12.016 1 91.06 449 HIS B N 1
ATOM 8464 C CA . HIS B 1 449 ? -13.164 -19.719 -12.898 1 91.06 449 HIS B CA 1
ATOM 8465 C C . HIS B 1 449 ? -13.359 -20.219 -14.32 1 91.06 449 HIS B C 1
ATOM 8467 O O . HIS B 1 449 ? -14.344 -19.875 -14.977 1 91.06 449 HIS B O 1
ATOM 8473 N N . ALA B 1 450 ? -12.422 -20.953 -14.758 1 95 450 ALA B N 1
ATOM 8474 C CA . ALA B 1 450 ? -12.547 -21.531 -16.094 1 95 450 ALA B CA 1
ATOM 8475 C C . ALA B 1 450 ? -13.758 -22.469 -16.172 1 95 450 ALA B C 1
ATOM 8477 O O . ALA B 1 450 ? -14.484 -22.469 -17.156 1 95 450 ALA B O 1
ATOM 8478 N N . GLY B 1 451 ? -13.945 -23.172 -15.133 1 94.69 451 GLY B N 1
ATOM 8479 C CA . GLY B 1 451 ? -15.109 -24.047 -15.07 1 94.69 451 GLY B CA 1
ATOM 8480 C C . GLY B 1 451 ? -16.422 -23.281 -15.07 1 94.69 451 GLY B C 1
ATOM 8481 O O . GLY B 1 451 ? -17.391 -23.719 -15.688 1 94.69 451 GLY B O 1
ATOM 8482 N N . ALA B 1 452 ? -16.406 -22.234 -14.352 1 91.38 452 ALA B N 1
ATOM 8483 C CA . ALA B 1 452 ? -17.609 -21.406 -14.312 1 91.38 452 ALA B CA 1
ATOM 8484 C C . ALA B 1 452 ? -17.953 -20.859 -15.695 1 91.38 452 ALA B C 1
ATOM 8486 O O . ALA B 1 452 ? -19.125 -20.797 -16.078 1 91.38 452 ALA B O 1
ATOM 8487 N N . VAL B 1 453 ? -16.969 -20.469 -16.391 1 93.19 453 VAL B N 1
ATOM 8488 C CA . VAL B 1 453 ? -17.188 -19.969 -17.75 1 93.19 453 VAL B CA 1
ATOM 8489 C C . VAL B 1 453 ? -17.734 -21.094 -18.609 1 93.19 453 VAL B C 1
ATOM 8491 O O . VAL B 1 453 ? -18.688 -20.891 -19.375 1 93.19 453 VAL B O 1
ATOM 8494 N N . CYS B 1 454 ? -17.172 -22.25 -18.5 1 95.12 454 CYS B N 1
ATOM 8495 C CA . CYS B 1 454 ? -17.641 -23.406 -19.266 1 95.12 454 CYS B CA 1
ATOM 8496 C C . CYS B 1 454 ? -19.094 -23.734 -18.922 1 95.12 454 CYS B C 1
ATOM 8498 O O . CYS B 1 454 ? -19.906 -23.984 -19.812 1 95.12 454 CYS B O 1
ATOM 8500 N N . ALA B 1 455 ? -19.375 -23.688 -17.672 1 93.56 455 ALA B N 1
ATOM 8501 C CA . ALA B 1 455 ? -20.75 -23.953 -17.25 1 93.56 455 ALA B CA 1
ATOM 8502 C C . ALA B 1 455 ? -21.703 -22.938 -17.875 1 93.56 455 ALA B C 1
ATOM 8504 O O . ALA B 1 455 ? -22.797 -23.297 -18.328 1 93.56 455 ALA B O 1
ATOM 8505 N N . PHE B 1 456 ? -21.359 -21.719 -17.859 1 91.31 456 PHE B N 1
ATOM 8506 C CA . PHE B 1 456 ? -22.172 -20.656 -18.438 1 91.31 456 PHE B CA 1
ATOM 8507 C C . PHE B 1 456 ? -22.422 -20.906 -19.922 1 91.31 456 PHE B C 1
ATOM 8509 O O . PHE B 1 456 ? -23.547 -20.75 -20.406 1 91.31 456 PHE B O 1
ATOM 8516 N N . LEU B 1 457 ? -21.375 -21.266 -20.594 1 92.44 457 LEU B N 1
ATOM 8517 C CA . LEU B 1 457 ? -21.484 -21.5 -22.031 1 92.44 457 LEU B CA 1
ATOM 8518 C C . LEU B 1 457 ? -22.391 -22.703 -22.312 1 92.44 457 LEU B C 1
ATOM 8520 O O . LEU B 1 457 ? -23.109 -22.703 -23.312 1 92.44 457 LEU B O 1
ATOM 8524 N N . VAL B 1 458 ? -22.359 -23.656 -21.438 1 93.62 458 VAL B N 1
ATOM 8525 C CA . VAL B 1 458 ? -23.203 -24.844 -21.609 1 93.62 458 VAL B CA 1
ATOM 8526 C C . VAL B 1 458 ? -24.656 -24.469 -21.375 1 93.62 458 VAL B C 1
ATOM 8528 O O . VAL B 1 458 ? -25.531 -24.875 -22.141 1 93.62 458 VAL B O 1
ATOM 8531 N N . VAL B 1 459 ? -24.875 -23.672 -20.344 1 91.12 459 VAL B N 1
ATOM 8532 C CA . VAL B 1 459 ? -26.234 -23.297 -20 1 91.12 459 VAL B CA 1
ATOM 8533 C C . VAL B 1 459 ? -26.812 -22.359 -21.062 1 91.12 459 VAL B C 1
ATOM 8535 O O . VAL B 1 459 ? -28 -22.422 -21.375 1 91.12 459 VAL B O 1
ATOM 8538 N N . ARG B 1 460 ? -25.984 -21.547 -21.547 1 88.31 460 ARG B N 1
ATOM 8539 C CA . ARG B 1 460 ? -26.406 -20.562 -22.531 1 88.31 460 ARG B CA 1
ATOM 8540 C C . ARG B 1 460 ? -26.75 -21.25 -23.859 1 88.31 460 ARG B C 1
ATOM 8542 O O . ARG B 1 460 ? -27.734 -20.906 -24.5 1 88.31 460 ARG B O 1
ATOM 8549 N N . ASP B 1 461 ? -25.859 -22.172 -24.312 1 88.81 461 ASP B N 1
ATOM 8550 C CA . ASP B 1 461 ? -26.016 -22.812 -25.609 1 88.81 461 ASP B CA 1
ATOM 8551 C C . ASP B 1 461 ? -25.859 -24.328 -25.5 1 88.81 461 ASP B C 1
ATOM 8553 O O . ASP B 1 461 ? -24.922 -24.906 -26.047 1 88.81 461 ASP B O 1
ATOM 8557 N N . PRO B 1 462 ? -26.906 -24.922 -24.859 1 90.88 462 PRO B N 1
ATOM 8558 C CA . PRO B 1 462 ? -26.781 -26.375 -24.703 1 90.88 462 PRO B CA 1
ATOM 8559 C C . PRO B 1 462 ? -26.859 -27.125 -26.031 1 90.88 462 PRO B C 1
ATOM 8561 O O . PRO B 1 462 ? -27.547 -26.656 -26.969 1 90.88 462 PRO B O 1
ATOM 8564 N N . GLY B 1 463 ? -26.141 -28.219 -26.188 1 87.5 463 GLY B N 1
ATOM 8565 C CA . GLY B 1 463 ? -26.234 -29.062 -27.359 1 87.5 463 GLY B CA 1
ATOM 8566 C C . GLY B 1 463 ? -25.188 -28.75 -28.422 1 87.5 463 GLY B C 1
ATOM 8567 O O . GLY B 1 463 ? -25.094 -29.438 -29.438 1 87.5 463 GLY B O 1
ATOM 8568 N N . THR B 1 464 ? -24.516 -27.656 -28.297 1 90.5 464 THR B N 1
ATOM 8569 C CA . THR B 1 464 ? -23.453 -27.328 -29.234 1 90.5 464 THR B CA 1
ATOM 8570 C C . THR B 1 464 ? -22.188 -28.109 -28.938 1 90.5 464 THR B C 1
ATOM 8572 O O . THR B 1 464 ? -22.062 -28.688 -27.859 1 90.5 464 THR B O 1
ATOM 8575 N N . GLU B 1 465 ? -21.297 -28.172 -29.922 1 92.12 465 GLU B N 1
ATOM 8576 C CA . GLU B 1 465 ? -20.016 -28.859 -29.734 1 92.12 465 GLU B CA 1
ATOM 8577 C C . GLU B 1 465 ? -19.219 -28.203 -28.609 1 92.12 465 GLU B C 1
ATOM 8579 O O . GLU B 1 465 ? -18.562 -28.891 -27.812 1 92.12 465 GLU B O 1
ATOM 8584 N N . VAL B 1 466 ? -19.281 -26.938 -28.625 1 92.5 466 VAL B N 1
ATOM 8585 C CA . VAL B 1 466 ? -18.562 -26.188 -27.594 1 92.5 466 VAL B CA 1
ATOM 8586 C C . VAL B 1 466 ? -19.125 -26.547 -26.219 1 92.5 466 VAL B C 1
ATOM 8588 O O . VAL B 1 466 ? -18.359 -26.734 -25.266 1 92.5 466 VAL B O 1
ATOM 8591 N N . ALA B 1 467 ? -20.375 -26.625 -26.109 1 93.75 467 ALA B N 1
ATOM 8592 C CA . ALA B 1 467 ? -21.031 -26.969 -24.844 1 93.75 467 ALA B CA 1
ATOM 8593 C C . ALA B 1 467 ? -20.594 -28.359 -24.359 1 93.75 467 ALA B C 1
ATOM 8595 O O . ALA B 1 467 ? -20.375 -28.562 -23.172 1 93.75 467 ALA B O 1
ATOM 8596 N N . GLU B 1 468 ? -20.516 -29.266 -25.281 1 94.19 468 GLU B N 1
ATOM 8597 C CA . GLU B 1 468 ? -20.125 -30.625 -24.922 1 94.19 468 GLU B CA 1
ATOM 8598 C C . GLU B 1 468 ? -18.688 -30.656 -24.406 1 94.19 468 GLU B C 1
ATOM 8600 O O . GLU B 1 468 ? -18.391 -31.328 -23.406 1 94.19 468 GLU B O 1
ATOM 8605 N N . ARG B 1 469 ? -17.812 -30 -25.141 1 94.19 469 ARG B N 1
ATOM 8606 C CA . ARG B 1 469 ? -16.422 -29.922 -24.703 1 94.19 469 ARG B CA 1
ATOM 8607 C C . ARG B 1 469 ? -16.297 -29.234 -23.344 1 94.19 469 ARG B C 1
ATOM 8609 O O . ARG B 1 469 ? -15.477 -29.625 -22.516 1 94.19 469 ARG B O 1
ATOM 8616 N N . CYS B 1 470 ? -17.062 -28.234 -23.188 1 95.75 470 CYS B N 1
ATOM 8617 C CA . CYS B 1 470 ? -17.078 -27.5 -21.922 1 95.75 470 CYS B CA 1
ATOM 8618 C C . CYS B 1 470 ? -17.531 -28.406 -20.781 1 95.75 470 CYS B C 1
ATOM 8620 O O . CYS B 1 470 ? -16.938 -28.391 -19.703 1 95.75 470 CYS B O 1
ATOM 8622 N N . LEU B 1 471 ? -18.562 -29.125 -21.016 1 95.88 471 LEU B N 1
ATOM 8623 C CA . LEU B 1 471 ? -19.078 -30.031 -20 1 95.88 471 LEU B CA 1
ATOM 8624 C C . LEU B 1 471 ? -18.047 -31.078 -19.625 1 95.88 471 LEU B C 1
ATOM 8626 O O . LEU B 1 471 ? -17.891 -31.406 -18.453 1 95.88 471 LEU B O 1
ATOM 8630 N N . GLN B 1 472 ? -17.391 -31.594 -20.625 1 94.38 472 GLN B N 1
ATOM 8631 C CA . GLN B 1 472 ? -16.344 -32.562 -20.375 1 94.38 472 GLN B CA 1
ATOM 8632 C C . GLN B 1 472 ? -15.211 -31.953 -19.562 1 94.38 472 GLN B C 1
ATOM 8634 O O . GLN B 1 472 ? -14.672 -32.594 -18.656 1 94.38 472 GLN B O 1
ATOM 8639 N N . GLY B 1 473 ? -14.773 -30.781 -19.984 1 93.62 473 GLY B N 1
ATOM 8640 C CA . GLY B 1 473 ? -13.75 -30.078 -19.234 1 93.62 473 GLY B CA 1
ATOM 8641 C C . GLY B 1 473 ? -14.125 -29.859 -17.781 1 93.62 473 GLY B C 1
ATOM 8642 O O . GLY B 1 473 ? -13.289 -30.016 -16.891 1 93.62 473 GLY B O 1
ATOM 8643 N N . LEU B 1 474 ? -15.352 -29.531 -17.531 1 94.31 474 LEU B N 1
ATOM 8644 C CA . LEU B 1 474 ? -15.875 -29.328 -16.188 1 94.31 474 LEU B CA 1
ATOM 8645 C C . LEU B 1 474 ? -15.797 -30.609 -15.375 1 94.31 474 LEU B C 1
ATOM 8647 O O . LEU B 1 474 ? -15.352 -30.609 -14.227 1 94.31 474 LEU B O 1
ATOM 8651 N N . ARG B 1 475 ? -16.188 -31.641 -15.953 1 94.38 475 ARG B N 1
ATOM 8652 C CA . ARG B 1 475 ? -16.172 -32.938 -15.281 1 94.38 475 ARG B CA 1
ATOM 8653 C C . ARG B 1 475 ? -14.75 -33.375 -14.969 1 94.38 475 ARG B C 1
ATOM 8655 O O . ARG B 1 475 ? -14.484 -33.938 -13.891 1 94.38 475 ARG B O 1
ATOM 8662 N N . ASN B 1 476 ? -13.883 -33.156 -15.93 1 92.25 476 ASN B N 1
ATOM 8663 C CA . ASN B 1 476 ? -12.484 -33.5 -15.703 1 92.25 476 ASN B CA 1
ATOM 8664 C C . ASN B 1 476 ? -11.906 -32.688 -14.531 1 92.25 476 ASN B C 1
ATOM 8666 O O . ASN B 1 476 ? -11.141 -33.25 -13.727 1 92.25 476 ASN B O 1
ATOM 8670 N N . ALA B 1 477 ? -12.219 -31.422 -14.492 1 92.25 477 ALA B N 1
ATOM 8671 C CA . ALA B 1 477 ? -11.727 -30.578 -13.406 1 92.25 477 ALA B CA 1
ATOM 8672 C C . ALA B 1 477 ? -12.242 -31.062 -12.055 1 92.25 477 ALA B C 1
ATOM 8674 O O . ALA B 1 477 ? -11.508 -31.062 -11.07 1 92.25 477 ALA B O 1
ATOM 8675 N N . ILE B 1 478 ? -13.492 -31.469 -12.008 1 90.75 478 ILE B N 1
ATOM 8676 C CA . ILE B 1 478 ? -14.094 -31.969 -10.781 1 90.75 478 ILE B CA 1
ATOM 8677 C C . ILE B 1 478 ? -13.398 -33.25 -10.344 1 90.75 478 ILE B C 1
ATOM 8679 O O . ILE B 1 478 ? -13.156 -33.469 -9.156 1 90.75 478 ILE B O 1
ATOM 8683 N N . GLN B 1 479 ? -13.086 -34.062 -11.281 1 89.12 479 GLN B N 1
ATOM 8684 C CA . GLN B 1 479 ? -12.398 -35.312 -10.984 1 89.12 479 GLN B CA 1
ATOM 8685 C C . GLN B 1 479 ? -11.039 -35.062 -10.344 1 89.12 479 GLN B C 1
ATOM 8687 O O . GLN B 1 479 ? -10.602 -35.812 -9.477 1 89.12 479 GLN B O 1
ATOM 8692 N N . VAL B 1 480 ? -10.406 -34.062 -10.828 1 86.75 480 VAL B N 1
ATOM 8693 C CA . VAL B 1 480 ? -9.125 -33.688 -10.242 1 86.75 480 VAL B CA 1
ATOM 8694 C C . VAL B 1 480 ? -9.312 -33.281 -8.781 1 86.75 480 VAL B C 1
ATOM 8696 O O . VAL B 1 480 ? -8.531 -33.688 -7.918 1 86.75 480 VAL B O 1
ATOM 8699 N N . PHE B 1 481 ? -10.344 -32.562 -8.438 1 78.94 481 PHE B N 1
ATOM 8700 C CA . PHE B 1 481 ? -10.633 -32.125 -7.078 1 78.94 481 PHE B CA 1
ATOM 8701 C C . PHE B 1 481 ? -10.961 -33.312 -6.184 1 78.94 481 PHE B C 1
ATOM 8703 O O . PHE B 1 481 ? -10.547 -33.344 -5.023 1 78.94 481 PHE B O 1
ATOM 8710 N N . GLU B 1 482 ? -11.656 -34.219 -6.742 1 75.5 482 GLU B N 1
ATOM 8711 C CA . GLU B 1 482 ? -12.141 -35.344 -5.957 1 75.5 482 GLU B CA 1
ATOM 8712 C C . GLU B 1 482 ? -11.055 -36.406 -5.789 1 75.5 482 GLU B C 1
ATOM 8714 O O . GLU B 1 482 ? -11.133 -37.25 -4.883 1 75.5 482 GLU B O 1
ATOM 8719 N N . GLY B 1 483 ? -10.109 -36.375 -6.629 1 73.56 483 GLY B N 1
ATOM 8720 C CA . GLY B 1 483 ? -9.039 -37.375 -6.547 1 73.56 483 GLY B CA 1
ATOM 8721 C C . GLY B 1 483 ? -8.094 -37.125 -5.387 1 73.56 483 GLY B C 1
ATOM 8722 O O . GLY B 1 483 ? -7.215 -37.938 -5.109 1 73.56 483 GLY B O 1
ATOM 8723 N N . ARG B 1 484 ? -8.445 -36.125 -4.664 1 70.06 484 ARG B N 1
ATOM 8724 C CA . ARG B 1 484 ? -7.621 -35.844 -3.5 1 70.06 484 ARG B CA 1
ATOM 8725 C C . ARG B 1 484 ? -8.008 -36.719 -2.318 1 70.06 484 ARG B C 1
ATOM 8727 O O . ARG B 1 484 ? -9.031 -37.406 -2.354 1 70.06 484 ARG B O 1
ATOM 8734 N N . LYS B 1 485 ? -7.004 -36.781 -1.429 1 64.94 485 LYS B N 1
ATOM 8735 C CA . LYS B 1 485 ? -7.305 -37.562 -0.218 1 64.94 485 LYS B CA 1
ATOM 8736 C C . LYS B 1 485 ? -8.5 -36.938 0.524 1 64.94 485 LYS B C 1
ATOM 8738 O O . LYS B 1 485 ? -8.742 -35.75 0.439 1 64.94 485 LYS B O 1
ATOM 8743 N N . SER B 1 486 ? -9.148 -37.781 1.155 1 60.44 486 SER B N 1
ATOM 8744 C CA . SER B 1 486 ? -10.406 -37.469 1.812 1 60.44 486 SER B CA 1
ATOM 8745 C C . SER B 1 486 ? -10.219 -36.344 2.826 1 60.44 486 SER B C 1
ATOM 8747 O O . SER B 1 486 ? -11.094 -35.469 2.973 1 60.44 486 SER B O 1
ATOM 8749 N N . ASN B 1 487 ? -9.055 -36.25 3.377 1 70.94 487 ASN B N 1
ATOM 8750 C CA . ASN B 1 487 ? -8.922 -35.25 4.441 1 70.94 487 ASN B CA 1
ATOM 8751 C C . ASN B 1 487 ? -8.383 -33.938 3.912 1 70.94 487 ASN B C 1
ATOM 8753 O O . ASN B 1 487 ? -8.305 -32.938 4.648 1 70.94 487 ASN B O 1
ATOM 8757 N N . TRP B 1 488 ? -8.141 -33.906 2.645 1 75.25 488 TRP B N 1
ATOM 8758 C CA . TRP B 1 488 ? -7.527 -32.688 2.08 1 75.25 488 TRP B CA 1
ATOM 8759 C C . TRP B 1 488 ? -8.492 -31.516 2.119 1 75.25 488 TRP B C 1
ATOM 8761 O O . TRP B 1 488 ? -8.133 -30.422 2.572 1 75.25 488 TRP B O 1
ATOM 8771 N N . ASN B 1 489 ? -9.648 -31.781 1.838 1 70.06 489 ASN B N 1
ATOM 8772 C CA . ASN B 1 489 ? -10.625 -30.703 1.733 1 70.06 489 ASN B CA 1
ATOM 8773 C C . ASN B 1 489 ? -11.023 -30.172 3.107 1 70.06 489 ASN B C 1
ATOM 8775 O O . ASN B 1 489 ? -11.438 -29.016 3.232 1 70.06 489 ASN B O 1
ATOM 8779 N N . VAL B 1 490 ? -10.875 -31.031 4.027 1 67.62 490 VAL B N 1
ATOM 8780 C CA . VAL B 1 490 ? -11.172 -30.594 5.391 1 67.62 490 VAL B CA 1
ATOM 8781 C C . VAL B 1 490 ? -10.062 -29.672 5.887 1 67.62 490 VAL B C 1
ATOM 8783 O O . VAL B 1 490 ? -10.328 -28.641 6.52 1 67.62 490 VAL B O 1
ATOM 8786 N N . ASN B 1 491 ? -8.883 -30.078 5.484 1 70.94 491 ASN B N 1
ATOM 8787 C CA . ASN B 1 491 ? -7.719 -29.312 5.938 1 70.94 491 ASN B CA 1
ATOM 8788 C C . ASN B 1 491 ? -7.52 -28.047 5.105 1 70.94 491 ASN B C 1
ATOM 8790 O O . ASN B 1 491 ? -6.836 -27.125 5.539 1 70.94 491 ASN B O 1
ATOM 8794 N N . HIS B 1 492 ? -8.133 -28.109 3.918 1 76.5 492 HIS B N 1
ATOM 8795 C CA . HIS B 1 492 ? -8.047 -26.969 3.01 1 76.5 492 HIS B CA 1
ATOM 8796 C C . HIS B 1 492 ? -9.43 -26.516 2.559 1 76.5 492 HIS B C 1
ATOM 8798 O O . HIS B 1 492 ? -9.828 -26.75 1.414 1 76.5 492 HIS B O 1
ATOM 8804 N N . PRO B 1 493 ? -10.055 -25.766 3.395 1 74.44 493 PRO B N 1
ATOM 8805 C CA . PRO B 1 493 ? -11.469 -25.438 3.186 1 74.44 493 PRO B CA 1
ATOM 8806 C C . PRO B 1 493 ? -11.703 -24.609 1.922 1 74.44 493 PRO B C 1
ATOM 8808 O O . PRO B 1 493 ? -12.734 -24.75 1.266 1 74.44 493 PRO B O 1
ATOM 8811 N N . VAL B 1 494 ? -10.812 -23.797 1.586 1 76.12 494 VAL B N 1
ATOM 8812 C CA . VAL B 1 494 ? -10.984 -22.984 0.383 1 76.12 494 VAL B CA 1
ATOM 8813 C C . VAL B 1 494 ? -11.094 -23.891 -0.839 1 76.12 494 VAL B C 1
ATOM 8815 O O . VAL B 1 494 ? -11.969 -23.703 -1.686 1 76.12 494 VAL B O 1
ATOM 8818 N N . GLN B 1 495 ? -10.281 -24.844 -0.896 1 78.12 495 GLN B N 1
ATOM 8819 C CA . GLN B 1 495 ? -10.305 -25.766 -2.025 1 78.12 495 GLN B CA 1
ATOM 8820 C C . GLN B 1 495 ? -11.547 -26.641 -1.987 1 78.12 495 GLN B C 1
ATOM 8822 O O . GLN B 1 495 ? -12.109 -26.984 -3.033 1 78.12 495 GLN B O 1
ATOM 8827 N N . GLY B 1 496 ? -11.93 -26.938 -0.786 1 77.25 496 GLY B N 1
ATOM 8828 C CA . GLY B 1 496 ? -13.18 -27.672 -0.652 1 77.25 496 GLY B CA 1
ATOM 8829 C C . GLY B 1 496 ? -14.375 -26.906 -1.175 1 77.25 496 GLY B C 1
ATOM 8830 O O . GLY B 1 496 ? -15.234 -27.469 -1.86 1 77.25 496 GLY B O 1
ATOM 8831 N N . ASP B 1 497 ? -14.383 -25.672 -0.883 1 79.38 497 ASP B N 1
ATOM 8832 C CA . ASP B 1 497 ? -15.469 -24.812 -1.338 1 79.38 497 ASP B CA 1
ATOM 8833 C C . ASP B 1 497 ? -15.461 -24.672 -2.857 1 79.38 497 ASP B C 1
ATOM 8835 O O . ASP B 1 497 ? -16.516 -24.641 -3.492 1 79.38 497 ASP B O 1
ATOM 8839 N N . LEU B 1 498 ? -14.305 -24.578 -3.412 1 82.94 498 LEU B N 1
ATOM 8840 C CA . LEU B 1 498 ? -14.172 -24.453 -4.859 1 82.94 498 LEU B CA 1
ATOM 8841 C C . LEU B 1 498 ? -14.664 -25.719 -5.562 1 82.94 498 LEU B C 1
ATOM 8843 O O . LEU B 1 498 ? -15.352 -25.625 -6.586 1 82.94 498 LEU B O 1
ATOM 8847 N N . CYS B 1 499 ? -14.367 -26.844 -4.984 1 83.56 499 CYS B N 1
ATOM 8848 C CA . CYS B 1 499 ? -14.828 -28.109 -5.543 1 83.56 499 CYS B CA 1
ATOM 8849 C C . CYS B 1 499 ? -16.344 -28.219 -5.484 1 83.56 499 CYS B C 1
ATOM 8851 O O . CYS B 1 499 ? -16.984 -28.609 -6.457 1 83.56 499 CYS B O 1
ATOM 8853 N N . ALA B 1 500 ? -16.875 -27.844 -4.363 1 82.62 500 ALA B N 1
ATOM 8854 C CA . ALA B 1 500 ? -18.328 -27.906 -4.199 1 82.62 500 ALA B CA 1
ATOM 8855 C C . ALA B 1 500 ? -19.016 -26.969 -5.184 1 82.62 500 ALA B C 1
ATOM 8857 O O . ALA B 1 500 ? -20.078 -27.297 -5.73 1 82.62 500 ALA B O 1
ATOM 8858 N N . GLY B 1 501 ? -18.422 -25.828 -5.371 1 85.12 501 GLY B N 1
ATOM 8859 C CA . GLY B 1 501 ? -18.984 -24.875 -6.324 1 85.12 501 GLY B CA 1
ATOM 8860 C C . GLY B 1 501 ? -18.984 -25.391 -7.75 1 85.12 501 GLY B C 1
ATOM 8861 O O . GLY B 1 501 ? -19.953 -25.219 -8.484 1 85.12 501 GLY B O 1
ATOM 8862 N N . LEU B 1 502 ? -17.922 -26.062 -8.164 1 88.94 502 LEU B N 1
ATOM 8863 C CA . LEU B 1 502 ? -17.828 -26.609 -9.508 1 88.94 502 LEU B CA 1
ATOM 8864 C C . LEU B 1 502 ? -18.828 -27.75 -9.703 1 88.94 502 LEU B C 1
ATOM 8866 O O . LEU B 1 502 ? -19.406 -27.875 -10.789 1 88.94 502 LEU B O 1
ATOM 8870 N N . ALA B 1 503 ? -18.984 -28.516 -8.703 1 88.81 503 ALA B N 1
ATOM 8871 C CA . ALA B 1 503 ? -19.938 -29.609 -8.781 1 88.81 503 ALA B CA 1
ATOM 8872 C C . ALA B 1 503 ? -21.359 -29.094 -8.969 1 88.81 503 ALA B C 1
ATOM 8874 O O . ALA B 1 503 ? -22.141 -29.688 -9.727 1 88.81 503 ALA B O 1
ATOM 8875 N N . GLN B 1 504 ? -21.656 -28.031 -8.32 1 88.69 504 GLN B N 1
ATOM 8876 C CA . GLN B 1 504 ? -22.969 -27.438 -8.469 1 88.69 504 GLN B CA 1
ATOM 8877 C C . GLN B 1 504 ? -23.188 -26.891 -9.883 1 88.69 504 GLN B C 1
ATOM 8879 O O . GLN B 1 504 ? -24.266 -27.016 -10.453 1 88.69 504 GLN B O 1
ATOM 8884 N N . LEU B 1 505 ? -22.188 -26.281 -10.328 1 90.62 505 LEU B N 1
ATOM 8885 C CA . LEU B 1 505 ? -22.266 -25.734 -11.68 1 90.62 505 LEU B CA 1
ATOM 8886 C C . LEU B 1 505 ? -22.391 -26.844 -12.711 1 90.62 505 LEU B C 1
ATOM 8888 O O . LEU B 1 505 ? -23.078 -26.688 -13.719 1 90.62 505 LEU B O 1
ATOM 8892 N N . GLU B 1 506 ? -21.703 -27.938 -12.492 1 93.19 506 GLU B N 1
ATOM 8893 C CA . GLU B 1 506 ? -21.797 -29.094 -13.391 1 93.19 506 GLU B CA 1
ATOM 8894 C C . GLU B 1 506 ? -23.203 -29.688 -13.383 1 93.19 506 GLU B C 1
ATOM 8896 O O . GLU B 1 506 ? -23.719 -30.078 -14.438 1 93.19 506 GLU B O 1
ATOM 8901 N N . LYS B 1 507 ? -23.781 -29.719 -12.234 1 91.38 507 LYS B N 1
ATOM 8902 C CA . LYS B 1 507 ? -25.156 -30.219 -12.141 1 91.38 507 LYS B CA 1
ATOM 8903 C C . LYS B 1 507 ? -26.109 -29.312 -12.93 1 91.38 507 LYS B C 1
ATOM 8905 O O . LYS B 1 507 ? -27.016 -29.812 -13.602 1 91.38 507 LYS B O 1
ATOM 8910 N N . LEU B 1 508 ? -25.891 -28.078 -12.758 1 90.69 508 LEU B N 1
ATOM 8911 C CA . LEU B 1 508 ? -26.703 -27.125 -13.508 1 90.69 508 LEU B CA 1
ATOM 8912 C C . LEU B 1 508 ? -26.516 -27.312 -15.008 1 90.69 508 LEU B C 1
ATOM 8914 O O . LEU B 1 508 ? -27.484 -27.312 -15.766 1 90.69 508 LEU B O 1
ATOM 8918 N N . ALA B 1 509 ? -25.297 -27.422 -15.438 1 92.62 509 ALA B N 1
ATOM 8919 C CA . ALA B 1 509 ? -24.984 -27.594 -16.859 1 92.62 509 ALA B CA 1
ATOM 8920 C C . ALA B 1 509 ? -25.578 -28.875 -17.406 1 92.62 509 ALA B C 1
ATOM 8922 O O . ALA B 1 509 ? -26.094 -28.906 -18.531 1 92.62 509 ALA B O 1
ATOM 8923 N N . THR B 1 510 ? -25.578 -29.875 -16.625 1 93.62 510 THR B N 1
ATOM 8924 C CA . THR B 1 510 ? -26.141 -31.156 -17.016 1 93.62 510 THR B CA 1
ATOM 8925 C C . THR B 1 510 ? -27.656 -31.062 -17.125 1 93.62 510 THR B C 1
ATOM 8927 O O . THR B 1 510 ? -28.25 -31.578 -18.078 1 93.62 510 THR B O 1
ATOM 8930 N N . ALA B 1 511 ? -28.203 -30.375 -16.188 1 91.25 511 ALA B N 1
ATOM 8931 C CA . ALA B 1 511 ? -29.656 -30.188 -16.219 1 91.25 511 ALA B CA 1
ATOM 8932 C C . ALA B 1 511 ? -30.078 -29.391 -17.438 1 91.25 511 ALA B C 1
ATOM 8934 O O . ALA B 1 511 ? -31.094 -29.703 -18.062 1 91.25 511 ALA B O 1
ATOM 8935 N N . ALA B 1 512 ? -29.344 -28.422 -17.703 1 90.88 512 ALA B N 1
ATOM 8936 C CA . ALA B 1 512 ? -29.656 -27.594 -18.875 1 90.88 512 ALA B CA 1
ATOM 8937 C C . ALA B 1 512 ? -29.547 -28.406 -20.172 1 90.88 512 ALA B C 1
ATOM 8939 O O . ALA B 1 512 ? -30.344 -28.25 -21.078 1 90.88 512 ALA B O 1
ATOM 8940 N N . THR B 1 513 ? -28.578 -29.234 -20.281 1 91.31 513 THR B N 1
ATOM 8941 C CA . THR B 1 513 ? -28.359 -30.078 -21.453 1 91.31 513 THR B CA 1
ATOM 8942 C C . THR B 1 513 ? -29.5 -31.094 -21.594 1 91.31 513 THR B C 1
ATOM 8944 O O . THR B 1 513 ? -29.969 -31.344 -22.703 1 91.31 513 THR B O 1
ATOM 8947 N N . GLU B 1 514 ? -29.938 -31.625 -20.469 1 90.25 514 GLU B N 1
ATOM 8948 C CA . GLU B 1 514 ? -31.031 -32.594 -20.5 1 90.25 514 GLU B CA 1
ATOM 8949 C C . GLU B 1 514 ? -32.344 -31.938 -20.875 1 90.25 514 GLU B C 1
ATOM 8951 O O . GLU B 1 514 ? -33.156 -32.5 -21.609 1 90.25 514 GLU B O 1
ATOM 8956 N N . GLN B 1 515 ? -32.469 -30.797 -20.297 1 87.06 515 GLN B N 1
ATOM 8957 C CA . GLN B 1 515 ? -33.688 -30.047 -20.625 1 87.06 515 GLN B CA 1
ATOM 8958 C C . GLN B 1 515 ? -33.719 -29.688 -22.109 1 87.06 515 GLN B C 1
ATOM 8960 O O . GLN B 1 515 ? -34.812 -29.719 -22.734 1 87.06 515 GLN B O 1
ATOM 8965 N N . TYR B 1 516 ? -32.656 -29.297 -22.594 1 87.69 516 TYR B N 1
ATOM 8966 C CA . TYR B 1 516 ? -32.594 -28.953 -24.016 1 87.69 516 TYR B CA 1
ATOM 8967 C C . TYR B 1 516 ? -32.875 -30.172 -24.875 1 87.69 516 TYR B C 1
ATOM 8969 O O . TYR B 1 516 ? -33.5 -30.047 -25.938 1 87.69 516 TYR B O 1
ATOM 8977 N N . ARG B 1 517 ? -32.438 -31.281 -24.531 1 84.69 517 ARG B N 1
ATOM 8978 C CA . ARG B 1 517 ? -32.688 -32.5 -25.281 1 84.69 517 ARG B CA 1
ATOM 8979 C C . ARG B 1 517 ? -34.156 -32.875 -25.266 1 84.69 517 ARG B C 1
ATOM 8981 O O . ARG B 1 517 ? -34.688 -33.406 -26.25 1 84.69 517 ARG B O 1
ATOM 8988 N N . THR B 1 518 ? -34.812 -32.562 -24.125 1 83.56 518 THR B N 1
ATOM 8989 C CA . THR B 1 518 ? -36.219 -32.938 -23.984 1 83.56 518 THR B CA 1
ATOM 8990 C C . THR B 1 518 ? -37.125 -31.891 -24.578 1 83.56 518 THR B C 1
ATOM 8992 O O . THR B 1 518 ? -38.188 -32.219 -25.125 1 83.56 518 THR B O 1
ATOM 8995 N N . SER B 1 519 ? -36.844 -30.547 -24.344 1 76.06 519 SER B N 1
ATOM 8996 C CA . SER B 1 519 ? -37.656 -29.453 -24.844 1 76.06 519 SER B CA 1
ATOM 8997 C C . SER B 1 519 ? -36.812 -28.312 -25.391 1 76.06 519 SER B C 1
ATOM 8999 O O . SER B 1 519 ? -36.594 -27.312 -24.703 1 76.06 519 SER B O 1
ATOM 9001 N N . PRO B 1 520 ? -36.312 -28.438 -26.578 1 65.81 520 PRO B N 1
ATOM 9002 C CA . PRO B 1 520 ? -35.406 -27.453 -27.141 1 65.81 520 PRO B CA 1
ATOM 9003 C C . PRO B 1 520 ? -36 -26.047 -27.188 1 65.81 520 PRO B C 1
ATOM 9005 O O . PRO B 1 520 ? -35.25 -25.062 -27.172 1 65.81 520 PRO B O 1
ATOM 9008 N N . LEU B 1 521 ? -37.344 -25.75 -27.266 1 55.81 521 LEU B N 1
ATOM 9009 C CA . LEU B 1 521 ? -37.969 -24.438 -27.469 1 55.81 521 LEU B CA 1
ATOM 9010 C C . LEU B 1 521 ? -37.906 -23.594 -26.203 1 55.81 521 LEU B C 1
ATOM 9012 O O . LEU B 1 521 ? -38 -22.375 -26.266 1 55.81 521 LEU B O 1
ATOM 9016 N N . GLN B 1 522 ? -37.781 -24.125 -25.047 1 49.94 522 GLN B N 1
ATOM 9017 C CA . GLN B 1 522 ? -37.969 -23.406 -23.797 1 49.94 522 GLN B CA 1
ATOM 9018 C C . GLN B 1 522 ? -36.688 -22.75 -23.312 1 49.94 522 GLN B C 1
ATOM 9020 O O . GLN B 1 522 ? -36.688 -22.016 -22.328 1 49.94 522 GLN B O 1
ATOM 9025 N N . HIS B 1 523 ? -35.594 -22.875 -23.953 1 53.28 523 HIS B N 1
ATOM 9026 C CA . HIS B 1 523 ? -34.344 -22.422 -23.391 1 53.28 523 HIS B CA 1
ATOM 9027 C C . HIS B 1 523 ? -34.031 -20.984 -23.812 1 53.28 523 HIS B C 1
ATOM 9029 O O . HIS B 1 523 ? -33.062 -20.75 -24.531 1 53.28 523 HIS B O 1
ATOM 9035 N N . HIS B 1 524 ? -35.188 -20.078 -23.812 1 51.66 524 HIS B N 1
ATOM 9036 C CA . HIS B 1 524 ? -34.844 -18.719 -24.188 1 51.66 524 HIS B CA 1
ATOM 9037 C C . HIS B 1 524 ? -34.438 -17.906 -22.953 1 51.66 524 HIS B C 1
ATOM 9039 O O . HIS B 1 524 ? -35.125 -17.938 -21.938 1 51.66 524 HIS B O 1
ATOM 9045 N N . PRO B 1 525 ? -33.281 -17.422 -23.016 1 53 525 PRO B N 1
ATOM 9046 C CA . PRO B 1 525 ? -32.781 -16.609 -21.906 1 53 525 PRO B CA 1
ATOM 9047 C C . PRO B 1 525 ? -33.75 -15.477 -21.531 1 53 525 PRO B C 1
ATOM 9049 O O . PRO B 1 525 ? -34.281 -14.812 -22.406 1 53 525 PRO B O 1
ATOM 9052 N N . SER B 1 526 ? -34.594 -15.57 -20.516 1 44.44 526 SER B N 1
ATOM 9053 C CA . SER B 1 526 ? -35.281 -14.375 -20.016 1 44.44 526 SER B CA 1
ATOM 9054 C C . SER B 1 526 ? -34.312 -13.477 -19.25 1 44.44 526 SER B C 1
ATOM 9056 O O . SER B 1 526 ? -33.531 -13.961 -18.422 1 44.44 526 SER B O 1
ATOM 9058 N N . VAL B 1 527 ? -33.969 -12.461 -19.797 1 40.84 527 VAL B N 1
ATOM 9059 C CA . VAL B 1 527 ? -33.062 -11.5 -19.188 1 40.84 527 VAL B CA 1
ATOM 9060 C C . VAL B 1 527 ? -33.562 -11.141 -17.781 1 40.84 527 VAL B C 1
ATOM 9062 O O . VAL B 1 527 ? -34.656 -10.609 -17.625 1 40.84 527 VAL B O 1
ATOM 9065 N N . PRO B 1 528 ? -33.25 -11.867 -16.891 1 36.69 528 PRO B N 1
ATOM 9066 C CA . PRO B 1 528 ? -33.719 -11.289 -15.633 1 36.69 528 PRO B CA 1
ATOM 9067 C C . PRO B 1 528 ? -33.531 -9.781 -15.555 1 36.69 528 PRO B C 1
ATOM 9069 O O . PRO B 1 528 ? -32.562 -9.258 -16.141 1 36.69 528 PRO B O 1
ATOM 9072 N N . SER B 1 529 ? -34.656 -8.992 -15.359 1 31.33 529 SER B N 1
ATOM 9073 C CA . SER B 1 529 ? -34.531 -7.555 -15.109 1 31.33 529 SER B CA 1
ATOM 9074 C C . SER B 1 529 ? -33.531 -7.27 -13.984 1 31.33 529 SER B C 1
ATOM 9076 O O . SER B 1 529 ? -33.75 -7.656 -12.836 1 31.33 529 SER B O 1
ATOM 9078 N N . PHE B 1 530 ? -32.438 -7.445 -14.266 1 32.69 530 PHE B N 1
ATOM 9079 C CA . PHE B 1 530 ? -31.562 -6.945 -13.211 1 32.69 530 PHE B CA 1
ATOM 9080 C C . PHE B 1 530 ? -32.031 -5.57 -12.734 1 32.69 530 PHE B C 1
ATOM 9082 O O . PHE B 1 530 ? -32.5 -4.766 -13.531 1 32.69 530 PHE B O 1
ATOM 9089 N N . PRO B 1 531 ? -32.438 -5.406 -11.562 1 31.22 531 PRO B N 1
ATOM 9090 C CA . PRO B 1 531 ? -32.844 -4.051 -11.172 1 31.22 531 PRO B CA 1
ATOM 9091 C C . PRO B 1 531 ? -31.984 -2.971 -11.82 1 31.22 531 PRO B C 1
ATOM 9093 O O . PRO B 1 531 ? -30.812 -3.197 -12.094 1 31.22 531 PRO B O 1
ATOM 9096 N N . PRO B 1 532 ? -32.656 -2.031 -12.578 1 27.25 532 PRO B N 1
ATOM 9097 C CA . PRO B 1 532 ? -31.875 -0.95 -13.203 1 27.25 532 PRO B CA 1
ATOM 9098 C C . PRO B 1 532 ? -30.781 -0.393 -12.289 1 27.25 532 PRO B C 1
ATOM 9100 O O . PRO B 1 532 ? -30.969 -0.35 -11.07 1 27.25 532 PRO B O 1
ATOM 9103 N N . GLN B 1 533 ? -29.688 -0.565 -12.633 1 29.77 533 GLN B N 1
ATOM 9104 C CA . GLN B 1 533 ? -28.703 0.232 -11.922 1 29.77 533 GLN B CA 1
ATOM 9105 C C . GLN B 1 533 ? -29.219 1.641 -11.648 1 29.77 533 GLN B C 1
ATOM 9107 O O . GLN B 1 533 ? -29.922 2.223 -12.477 1 29.77 533 GLN B O 1
ATOM 9112 N N . LEU B 1 534 ? -29.422 2.08 -10.523 1 27.38 534 LEU B N 1
ATOM 9113 C CA . LEU B 1 534 ? -29.781 3.477 -10.297 1 27.38 534 LEU B CA 1
ATOM 9114 C C . LEU B 1 534 ? -29.078 4.387 -11.297 1 27.38 534 LEU B C 1
ATOM 9116 O O . LEU B 1 534 ? -27.859 4.289 -11.484 1 27.38 534 LEU B O 1
ATOM 9120 N N . SER B 1 535 ? -29.766 4.828 -12.367 1 25.95 535 SER B N 1
ATOM 9121 C CA . SER B 1 535 ? -29.375 5.836 -13.352 1 25.95 535 SER B CA 1
ATOM 9122 C C . SER B 1 535 ? -28.453 6.883 -12.742 1 25.95 535 SER B C 1
ATOM 9124 O O . SER B 1 535 ? -28.734 7.406 -11.664 1 25.95 535 SER B O 1
ATOM 9126 N N . GLN B 1 536 ? -27.234 6.809 -13.016 1 27.69 536 GLN B N 1
ATOM 9127 C CA . GLN B 1 536 ? -26.516 8.055 -12.773 1 27.69 536 GLN B CA 1
ATOM 9128 C C . GLN B 1 536 ? -27.344 9.258 -13.203 1 27.69 536 GLN B C 1
ATOM 9130 O O . GLN B 1 536 ? -27.922 9.266 -14.289 1 27.69 536 GLN B O 1
ATOM 9135 N N . VAL B 1 537 ? -27.984 10.023 -12.406 1 24.66 537 VAL B N 1
ATOM 9136 C CA . VAL B 1 537 ? -28.594 11.32 -12.68 1 24.66 537 VAL B CA 1
ATOM 9137 C C . VAL B 1 537 ? -27.781 12.078 -13.719 1 24.66 537 VAL B C 1
ATOM 9139 O O . VAL B 1 537 ? -26.609 12.398 -13.492 1 24.66 537 VAL B O 1
ATOM 9142 N N . SER B 1 538 ? -28.047 11.953 -15.039 1 24.45 538 SER B N 1
ATOM 9143 C CA . SER B 1 538 ? -27.672 12.914 -16.062 1 24.45 538 SER B CA 1
ATOM 9144 C C . SER B 1 538 ? -27.984 14.344 -15.633 1 24.45 538 SER B C 1
ATOM 9146 O O . SER B 1 538 ? -29.141 14.648 -15.297 1 24.45 538 SER B O 1
ATOM 9148 N N . ALA B 1 539 ? -27.188 15.164 -15.148 1 24.75 539 ALA B N 1
ATOM 9149 C CA . ALA B 1 539 ? -27.438 16.594 -15.203 1 24.75 539 ALA B CA 1
ATOM 9150 C C . ALA B 1 539 ? -27.891 17.031 -16.594 1 24.75 539 ALA B C 1
ATOM 9152 O O . ALA B 1 539 ? -27.266 16.703 -17.594 1 24.75 539 ALA B O 1
ATOM 9153 N N . GLY B 1 540 ? -29.234 17.25 -16.969 1 22.45 540 GLY B N 1
ATOM 9154 C CA . GLY B 1 540 ? -30 17.906 -18.031 1 22.45 540 GLY B CA 1
ATOM 9155 C C . GLY B 1 540 ? -29.391 19.234 -18.469 1 22.45 540 GLY B C 1
ATOM 9156 O O . GLY B 1 540 ? -29.625 20.266 -17.859 1 22.45 540 GLY B O 1
ATOM 9157 N N . VAL B 1 541 ? -28.172 19.391 -19.016 1 22.23 541 VAL B N 1
ATOM 9158 C CA . VAL B 1 541 ? -27.938 20.625 -19.766 1 22.23 541 VAL B CA 1
ATOM 9159 C C . VAL B 1 541 ? -28.906 20.703 -20.953 1 22.23 541 VAL B C 1
ATOM 9161 O O . VAL B 1 541 ? -28.859 19.859 -21.844 1 22.23 541 VAL B O 1
ATOM 9164 N N . GLU B 1 542 ? -30.172 21.234 -20.812 1 22.39 542 GLU B N 1
ATOM 9165 C CA . GLU B 1 542 ? -31.094 21.797 -21.781 1 22.39 542 GLU B CA 1
ATOM 9166 C C . GLU B 1 542 ? -30.438 22.891 -22.609 1 22.39 542 GLU B C 1
ATOM 9168 O O . GLU B 1 542 ? -30.375 24.047 -22.172 1 22.39 542 GLU B O 1
ATOM 9173 N N . GLY B 1 543 ? -29.266 22.844 -23.234 1 19.72 543 GLY B N 1
ATOM 9174 C CA . GLY B 1 543 ? -29.047 23.859 -24.25 1 19.72 543 GLY B CA 1
ATOM 9175 C C . GLY B 1 543 ? -30.094 23.828 -25.344 1 19.72 543 GLY B C 1
ATOM 9176 O O . GLY B 1 543 ? -30.406 22.766 -25.891 1 19.72 543 GLY B O 1
ATOM 9177 N N . GLU B 1 544 ? -31.156 24.766 -25.312 1 21.8 544 GLU B N 1
ATOM 9178 C CA . GLU B 1 544 ? -32.031 25.328 -26.359 1 21.8 544 GLU B CA 1
ATOM 9179 C C . GLU B 1 544 ? -31.234 25.656 -27.609 1 21.8 544 GLU B C 1
ATOM 9181 O O . GLU B 1 544 ? -30.453 26.609 -27.625 1 21.8 544 GLU B O 1
ATOM 9186 N N . GLY B 1 545 ? -30.594 24.766 -28.328 1 19.19 545 GLY B N 1
ATOM 9187 C CA . GLY B 1 545 ? -30.266 25.078 -29.703 1 19.19 545 GLY B CA 1
ATOM 9188 C C . GLY B 1 545 ? -31.422 25.641 -30.484 1 19.19 545 GLY B C 1
ATOM 9189 O O . GLY B 1 545 ? -32.594 25.297 -30.234 1 19.19 545 GLY B O 1
ATOM 9190 N N . LEU B 1 546 ? -31.406 26.969 -30.969 1 19.27 546 LEU B N 1
ATOM 9191 C CA . LEU B 1 546 ? -32.125 27.766 -31.953 1 19.27 546 LEU B CA 1
ATOM 9192 C C . LEU B 1 546 ? -32.531 26.922 -33.156 1 19.27 546 LEU B C 1
ATOM 9194 O O . LEU B 1 546 ? -31.719 26.109 -33.625 1 19.27 546 LEU B O 1
ATOM 9198 N N . GLY B 1 547 ? -33.875 26.703 -33.375 1 19.62 547 GLY B N 1
ATOM 9199 C CA . GLY B 1 547 ? -34.719 26.188 -34.438 1 19.62 547 GLY B CA 1
ATOM 9200 C C . GLY B 1 547 ? -34.375 26.797 -35.812 1 19.62 547 GLY B C 1
ATOM 9201 O O . GLY B 1 547 ? -34.875 27.875 -36.156 1 19.62 547 GLY B O 1
ATOM 9202 N N . LEU B 1 548 ? -33.156 27.016 -36.344 1 18.44 548 LEU B N 1
ATOM 9203 C CA . LEU B 1 548 ? -33.156 27.609 -37.656 1 18.44 548 LEU B CA 1
ATOM 9204 C C . LEU B 1 548 ? -33.969 26.781 -38.625 1 18.44 548 LEU B C 1
ATOM 9206 O O . LEU B 1 548 ? -33.781 25.562 -38.75 1 18.44 548 LEU B O 1
ATOM 9210 N N . SER B 1 549 ? -35.281 27.312 -39 1 19.44 549 SER B N 1
ATOM 9211 C CA . SER B 1 549 ? -36.344 27.047 -40 1 19.44 549 SER B CA 1
ATOM 9212 C C . SER B 1 549 ? -35.75 26.969 -41.406 1 19.44 549 SER B C 1
ATOM 9214 O O . SER B 1 549 ? -36.438 27.297 -42.375 1 19.44 549 SER B O 1
ATOM 9216 N N . THR B 1 550 ? -34.594 26.547 -41.781 1 18.98 550 THR B N 1
ATOM 9217 C CA . THR B 1 550 ? -34.344 26.766 -43.219 1 18.98 550 THR B CA 1
ATOM 9218 C C . THR B 1 550 ? -35.344 26 -44.062 1 18.98 550 THR B C 1
ATOM 9220 O O . THR B 1 550 ? -35.594 24.812 -43.812 1 18.98 550 THR B O 1
ATOM 9223 N N . ASN B 1 551 ? -36.469 26.641 -44.812 1 19.23 551 ASN B N 1
ATOM 9224 C CA . ASN B 1 551 ? -37.594 26.469 -45.75 1 19.23 551 ASN B CA 1
ATOM 9225 C C . ASN B 1 551 ? -37.156 25.719 -47 1 19.23 551 ASN B C 1
ATOM 9227 O O . ASN B 1 551 ? -37.969 25.406 -47.875 1 19.23 551 ASN B O 1
ATOM 9231 N N . GLY B 1 552 ? -35.938 25.938 -47.656 1 20.97 552 GLY B N 1
ATOM 9232 C CA . GLY B 1 552 ? -36.125 25.906 -49.094 1 20.97 552 GLY B CA 1
ATOM 9233 C C . GLY B 1 552 ? -36.594 24.562 -49.625 1 20.97 552 GLY B C 1
ATOM 9234 O O . GLY B 1 552 ? -36.469 23.547 -48.906 1 20.97 552 GLY B O 1
ATOM 9235 N N . PRO B 1 553 ? -37.406 24.375 -50.781 1 21.36 553 PRO B N 1
ATOM 9236 C CA . PRO B 1 553 ? -38.25 23.453 -51.531 1 21.36 553 PRO B CA 1
ATOM 9237 C C . PRO B 1 553 ? -37.531 22.156 -51.906 1 21.36 553 PRO B C 1
ATOM 9239 O O . PRO B 1 553 ? -38.156 21.203 -52.375 1 21.36 553 PRO B O 1
ATOM 9242 N N . LEU B 1 554 ? -36.156 22.188 -51.938 1 20.67 554 LEU B N 1
ATOM 9243 C CA . LEU B 1 554 ? -35.75 21.453 -53.125 1 20.67 554 LEU B CA 1
ATOM 9244 C C . LEU B 1 554 ? -36.312 20.047 -53.125 1 20.67 554 LEU B C 1
ATOM 9246 O O . LEU B 1 554 ? -36.719 19.531 -52.094 1 20.67 554 LEU B O 1
ATOM 9250 N N . GLY B 1 555 ? -35.938 19.125 -54.156 1 21.78 555 GLY B N 1
ATOM 9251 C CA . GLY B 1 555 ? -36.344 18 -54.969 1 21.78 555 GLY B CA 1
ATOM 9252 C C . GLY B 1 555 ? -36.531 16.719 -54.156 1 21.78 555 GLY B C 1
ATOM 9253 O O . GLY B 1 555 ? -36.031 16.609 -53.031 1 21.78 555 GLY B O 1
ATOM 9254 N N . ASN B 1 556 ? -37.531 15.797 -54.469 1 22.52 556 ASN B N 1
ATOM 9255 C CA . ASN B 1 556 ? -38.312 14.617 -54.125 1 22.52 556 ASN B CA 1
ATOM 9256 C C . ASN B 1 556 ? -37.438 13.453 -53.688 1 22.52 556 ASN B C 1
ATOM 9258 O O . ASN B 1 556 ? -37.906 12.32 -53.594 1 22.52 556 ASN B O 1
ATOM 9262 N N . GLU B 1 557 ? -36.125 13.5 -54.094 1 23.48 557 GLU B N 1
ATOM 9263 C CA . GLU B 1 557 ? -35.625 12.133 -54.25 1 23.48 557 GLU B CA 1
ATOM 9264 C C . GLU B 1 557 ? -35.688 11.375 -52.938 1 23.48 557 GLU B C 1
ATOM 9266 O O . GLU B 1 557 ? -35.406 11.938 -51.875 1 23.48 557 GLU B O 1
ATOM 9271 N N . ALA B 1 558 ? -36.531 10.211 -52.812 1 23.98 558 ALA B N 1
ATOM 9272 C CA . ALA B 1 558 ? -36.969 9.336 -51.75 1 23.98 558 ALA B CA 1
ATOM 9273 C C . ALA B 1 558 ? -35.844 8.953 -50.812 1 23.98 558 ALA B C 1
ATOM 9275 O O . ALA B 1 558 ? -34.875 8.328 -51.25 1 23.98 558 ALA B O 1
ATOM 9276 N N . PRO B 1 559 ? -35.344 9.742 -49.875 1 23.67 559 PRO B N 1
ATOM 9277 C CA . PRO B 1 559 ? -34 9.438 -49.344 1 23.67 559 PRO B CA 1
ATOM 9278 C C . PRO B 1 559 ? -33.938 8.07 -48.656 1 23.67 559 PRO B C 1
ATOM 9280 O O . PRO B 1 559 ? -34.875 7.672 -47.969 1 23.67 559 PRO B O 1
ATOM 9283 N N . GLU B 1 560 ? -33.281 6.945 -49.281 1 23.72 560 GLU B N 1
ATOM 9284 C CA . GLU B 1 560 ? -33.156 5.562 -48.844 1 23.72 560 GLU B CA 1
ATOM 9285 C C . GLU B 1 560 ? -32.875 5.496 -47.344 1 23.72 560 GLU B C 1
ATOM 9287 O O . GLU B 1 560 ? -31.969 6.176 -46.844 1 23.72 560 GLU B O 1
ATOM 9292 N N . GLN B 1 561 ? -33.875 5.195 -46.531 1 23.52 561 GLN B N 1
ATOM 9293 C CA . GLN B 1 561 ? -33.969 5.039 -45.062 1 23.52 561 GLN B CA 1
ATOM 9294 C C . GLN B 1 561 ? -32.781 4.266 -44.531 1 23.52 561 GLN B C 1
ATOM 9296 O O . GLN B 1 561 ? -32.75 3.033 -44.562 1 23.52 561 GLN B O 1
ATOM 9301 N N . ARG B 1 562 ? -31.594 4.707 -44.844 1 24.31 562 ARG B N 1
ATOM 9302 C CA . ARG B 1 562 ? -30.453 3.986 -44.281 1 24.31 562 ARG B CA 1
ATOM 9303 C C . ARG B 1 562 ? -30.656 3.664 -42.812 1 24.31 562 ARG B C 1
ATOM 9305 O O . ARG B 1 562 ? -30.875 4.566 -42 1 24.31 562 ARG B O 1
ATOM 9312 N N . GLN B 1 563 ? -31.266 2.486 -42.5 1 21.86 563 GLN B N 1
ATOM 9313 C CA . GLN B 1 563 ? -31.5 1.925 -41.188 1 21.86 563 GLN B CA 1
ATOM 9314 C C . GLN B 1 563 ? -30.344 2.213 -40.25 1 21.86 563 GLN B C 1
ATOM 9316 O O . GLN B 1 563 ? -29.188 1.89 -40.531 1 21.86 563 GLN B O 1
ATOM 9321 N N . ALA B 1 564 ? -30.453 3.266 -39.562 1 25.27 564 ALA B N 1
ATOM 9322 C CA . ALA B 1 564 ? -29.469 3.732 -38.625 1 25.27 564 ALA B CA 1
ATOM 9323 C C . ALA B 1 564 ? -28.922 2.576 -37.781 1 25.27 564 ALA B C 1
ATOM 9325 O O . ALA B 1 564 ? -29.672 1.744 -37.281 1 25.27 564 ALA B O 1
ATOM 9326 N N . PRO B 1 565 ? -27.688 2.127 -38.125 1 23.34 565 PRO B N 1
ATOM 9327 C CA . PRO B 1 565 ? -27.172 0.957 -37.438 1 23.34 565 PRO B CA 1
ATOM 9328 C C . PRO B 1 565 ? -27.453 0.999 -35.938 1 23.34 565 PRO B C 1
ATOM 9330 O O . PRO B 1 565 ? -27.547 2.08 -35.344 1 23.34 565 PRO B O 1
ATOM 9333 N N . LEU B 1 566 ? -28.266 0.062 -35.438 1 24 566 LEU B N 1
ATOM 9334 C CA . LEU B 1 566 ? -28.609 -0.177 -34.031 1 24 566 LEU B CA 1
ATOM 9335 C C . LEU B 1 566 ? -27.453 0.222 -33.094 1 24 566 LEU B C 1
ATOM 9337 O O . LEU B 1 566 ? -26.359 -0.308 -33.219 1 24 566 LEU B O 1
ATOM 9341 N N . ARG B 1 567 ? -27.328 1.442 -32.781 1 25.92 567 ARG B N 1
ATOM 9342 C CA . ARG B 1 567 ? -26.406 1.913 -31.75 1 25.92 567 ARG B CA 1
ATOM 9343 C C . ARG B 1 567 ? -26.359 0.942 -30.578 1 25.92 567 ARG B C 1
ATOM 9345 O O . ARG B 1 567 ? -27.359 0.742 -29.891 1 25.92 567 ARG B O 1
ATOM 9352 N N . ARG B 1 568 ? -25.562 -0.067 -30.75 1 26 568 ARG B N 1
ATOM 9353 C CA . ARG B 1 568 ? -25.281 -1.021 -29.688 1 26 568 ARG B CA 1
ATOM 9354 C C . ARG B 1 568 ? -25.219 -0.325 -28.328 1 26 568 ARG B C 1
ATOM 9356 O O . ARG B 1 568 ? -24.484 0.654 -28.156 1 26 568 ARG B O 1
ATOM 9363 N N . ARG B 1 569 ? -26.312 -0.373 -27.656 1 26.48 569 ARG B N 1
ATOM 9364 C CA . ARG B 1 569 ? -26.375 0.08 -26.281 1 26.48 569 ARG B CA 1
ATOM 9365 C C . ARG B 1 569 ? -25.078 -0.224 -25.531 1 26.48 569 ARG B C 1
ATOM 9367 O O . ARG B 1 569 ? -24.609 -1.367 -25.531 1 26.48 569 ARG B O 1
ATOM 9374 N N . THR B 1 570 ? -24.109 0.681 -25.578 1 27.89 570 THR B N 1
ATOM 9375 C CA . THR B 1 570 ? -22.953 0.633 -24.703 1 27.89 570 THR B CA 1
ATOM 9376 C C . THR B 1 570 ? -23.328 0.051 -23.344 1 27.89 570 THR B C 1
ATOM 9378 O O . THR B 1 570 ? -24.016 0.702 -22.547 1 27.89 570 THR B O 1
ATOM 9381 N N . SER B 1 571 ? -23.984 -1.031 -23.375 1 28.98 571 SER B N 1
ATOM 9382 C CA . SER B 1 571 ? -24.297 -1.688 -22.109 1 28.98 571 SER B CA 1
ATOM 9383 C C . SER B 1 571 ? -23.156 -1.519 -21.094 1 28.98 571 SER B C 1
ATOM 9385 O O . SER B 1 571 ? -22.062 -2.033 -21.312 1 28.98 571 SER B O 1
ATOM 9387 N N . GLU B 1 572 ? -23.031 -0.355 -20.594 1 31.11 572 GLU B N 1
ATOM 9388 C CA . GLU B 1 572 ? -22.016 0.219 -19.719 1 31.11 572 GLU B CA 1
ATOM 9389 C C . GLU B 1 572 ? -21.688 -0.73 -18.562 1 31.11 572 GLU B C 1
ATOM 9391 O O . GLU B 1 572 ? -20.766 -0.474 -17.781 1 31.11 572 GLU B O 1
ATOM 9396 N N . LEU B 1 573 ? -22.812 -1.499 -18.078 1 30.69 573 LEU B N 1
ATOM 9397 C CA . LEU B 1 573 ? -22.469 -2.125 -16.797 1 30.69 573 LEU B CA 1
ATOM 9398 C C . LEU B 1 573 ? -21.594 -3.344 -17.016 1 30.69 573 LEU B C 1
ATOM 9400 O O . LEU B 1 573 ? -21.844 -4.152 -17.906 1 30.69 573 LEU B O 1
ATOM 9404 N N . PRO B 1 574 ? -20.5 -3.281 -16.766 1 32.22 574 PRO B N 1
ATOM 9405 C CA . PRO B 1 574 ? -19.703 -4.504 -16.906 1 32.22 574 PRO B CA 1
ATOM 9406 C C . PRO B 1 574 ? -20.391 -5.723 -16.297 1 32.22 574 PRO B C 1
ATOM 9408 O O . PRO B 1 574 ? -21.125 -5.594 -15.312 1 32.22 574 PRO B O 1
ATOM 9411 N N . PHE B 1 575 ? -20.844 -6.629 -17.047 1 29.73 575 PHE B N 1
ATOM 9412 C CA . PHE B 1 575 ? -21.531 -7.855 -16.672 1 29.73 575 PHE B CA 1
ATOM 9413 C C . PHE B 1 575 ? -21.016 -8.383 -15.344 1 29.73 575 PHE B C 1
ATOM 9415 O O . PHE B 1 575 ? -21.797 -8.781 -14.477 1 29.73 575 PHE B O 1
ATOM 9422 N N . LEU B 1 576 ? -19.828 -9.102 -15.453 1 31.14 576 LEU B N 1
ATOM 9423 C CA . LEU B 1 576 ? -19.359 -9.805 -14.266 1 31.14 576 LEU B CA 1
ATOM 9424 C C . LEU B 1 576 ? -18.828 -8.828 -13.227 1 31.14 576 LEU B C 1
ATOM 9426 O O . LEU B 1 576 ? -17.641 -8.484 -13.242 1 31.14 576 LEU B O 1
ATOM 9430 N N . GLN B 1 577 ? -19.516 -7.805 -12.984 1 32.19 577 GLN B N 1
ATOM 9431 C CA . GLN B 1 577 ? -19.094 -6.98 -11.852 1 32.19 577 GLN B CA 1
ATOM 9432 C C . GLN B 1 577 ? -18.828 -7.84 -10.617 1 32.19 577 GLN B C 1
ATOM 9434 O O . GLN B 1 577 ? -19.406 -8.914 -10.469 1 32.19 577 GLN B O 1
ATOM 9439 N N . PRO B 1 578 ? -17.797 -7.598 -9.961 1 31.59 578 PRO B N 1
ATOM 9440 C CA . PRO B 1 578 ? -17.781 -8.344 -8.703 1 31.59 578 PRO B CA 1
ATOM 9441 C C . PRO B 1 578 ? -19.141 -8.336 -8 1 31.59 578 PRO B C 1
ATOM 9443 O O . PRO B 1 578 ? -19.891 -7.352 -8.094 1 31.59 578 PRO B O 1
ATOM 9446 N N . TRP B 1 579 ? -19.828 -9.445 -7.914 1 27.75 579 TRP B N 1
ATOM 9447 C CA . TRP B 1 579 ? -21.062 -9.562 -7.145 1 27.75 579 TRP B CA 1
ATOM 9448 C C . TRP B 1 579 ? -21.047 -8.609 -5.949 1 27.75 579 TRP B C 1
ATOM 9450 O O . TRP B 1 579 ? -20.172 -8.695 -5.09 1 27.75 579 TRP B O 1
ATOM 9460 N N . GLN B 1 580 ? -21.359 -7.422 -6.254 1 30.28 580 GLN B N 1
ATOM 9461 C CA . GLN B 1 580 ? -21.594 -6.59 -5.078 1 30.28 580 GLN B CA 1
ATOM 9462 C C . GLN B 1 580 ? -22.516 -7.285 -4.09 1 30.28 580 GLN B C 1
ATOM 9464 O O . GLN B 1 580 ? -23.625 -7.699 -4.453 1 30.28 580 GLN B O 1
ATOM 9469 N N . MET B 1 581 ? -22.016 -7.906 -3.125 1 29.25 581 MET B N 1
ATOM 9470 C CA . MET B 1 581 ? -22.828 -8.414 -2.021 1 29.25 581 MET B CA 1
ATOM 9471 C C . MET B 1 581 ? -23.844 -7.367 -1.573 1 29.25 581 MET B C 1
ATOM 9473 O O . MET B 1 581 ? -23.5 -6.207 -1.349 1 29.25 581 MET B O 1
ATOM 9477 N N . SER B 1 582 ? -25.031 -7.477 -1.994 1 27.83 582 SER B N 1
ATOM 9478 C CA . SER B 1 582 ? -26.062 -6.676 -1.346 1 27.83 582 SER B CA 1
ATOM 9479 C C . SER B 1 582 ? -25.766 -6.484 0.138 1 27.83 582 SER B C 1
ATOM 9481 O O . SER B 1 582 ? -25.297 -7.41 0.809 1 27.83 582 SER B O 1
ATOM 9483 N N . ALA B 1 583 ? -25.688 -5.281 0.537 1 28.56 583 ALA B N 1
ATOM 9484 C CA . ALA B 1 583 ? -25.625 -4.961 1.96 1 28.56 583 ALA B CA 1
ATOM 9485 C C . ALA B 1 583 ? -26.688 -5.727 2.746 1 28.56 583 ALA B C 1
ATOM 9487 O O . ALA B 1 583 ? -27.859 -5.742 2.367 1 28.56 583 ALA B O 1
ATOM 9488 N N . ALA B 1 584 ? -26.344 -6.602 3.59 1 28.56 584 ALA B N 1
ATOM 9489 C CA . ALA B 1 584 ? -27.281 -7.109 4.586 1 28.56 584 ALA B CA 1
ATOM 9490 C C . ALA B 1 584 ? -28.062 -5.973 5.242 1 28.56 584 ALA B C 1
ATOM 9492 O O . ALA B 1 584 ? -27.531 -4.867 5.402 1 28.56 584 ALA B O 1
ATOM 9493 N N . ASP B 1 585 ? -29.328 -5.965 5.199 1 26.91 585 ASP B N 1
ATOM 9494 C CA . ASP B 1 585 ? -30.172 -5.207 6.117 1 26.91 585 ASP B CA 1
ATOM 9495 C C . ASP B 1 585 ? -29.531 -5.102 7.496 1 26.91 585 ASP B C 1
ATOM 9497 O O . ASP B 1 585 ? -29.172 -6.113 8.102 1 26.91 585 ASP B O 1
ATOM 9501 N N . PRO B 1 586 ? -29.016 -4.012 7.875 1 29.03 586 PRO B N 1
ATOM 9502 C CA . PRO B 1 586 ? -28.453 -3.9 9.227 1 29.03 586 PRO B CA 1
ATOM 9503 C C . PRO B 1 586 ? -29.297 -4.609 10.281 1 29.03 586 PRO B C 1
ATOM 9505 O O . PRO B 1 586 ? -28.812 -4.891 11.375 1 29.03 586 PRO B O 1
ATOM 9508 N N . ASN B 1 587 ? -30.625 -4.395 10.328 1 27.8 587 ASN B N 1
ATOM 9509 C CA . ASN B 1 587 ? -31.516 -4.832 11.391 1 27.8 587 ASN B CA 1
ATOM 9510 C C . ASN B 1 587 ? -31.656 -6.352 11.422 1 27.8 587 ASN B C 1
ATOM 9512 O O . ASN B 1 587 ? -32.469 -6.891 12.188 1 27.8 587 ASN B O 1
ATOM 9516 N N . LEU B 1 588 ? -31.656 -7.066 10.297 1 25.91 588 LEU B N 1
ATOM 9517 C CA . LEU B 1 588 ? -31.766 -8.469 10.672 1 25.91 588 LEU B CA 1
ATOM 9518 C C . LEU B 1 588 ? -30.516 -8.938 11.422 1 25.91 588 LEU B C 1
ATOM 9520 O O . LEU B 1 588 ? -29.406 -8.852 10.906 1 25.91 588 LEU B O 1
ATOM 9524 N N . ASN B 1 589 ? -30.312 -8.867 12.727 1 26.38 589 ASN B N 1
ATOM 9525 C CA . ASN B 1 589 ? -29.609 -9.5 13.844 1 26.38 589 ASN B CA 1
ATOM 9526 C C . ASN B 1 589 ? -29.047 -10.859 13.453 1 26.38 589 ASN B C 1
ATOM 9528 O O . ASN B 1 589 ? -28.562 -11.602 14.312 1 26.38 589 ASN B O 1
ATOM 9532 N N . THR B 1 590 ? -29.891 -11.719 12.688 1 26.27 590 THR B N 1
ATOM 9533 C CA . THR B 1 590 ? -29.406 -13.102 12.625 1 26.27 590 THR B CA 1
ATOM 9534 C C . THR B 1 590 ? -28.031 -13.164 11.984 1 26.27 590 THR B C 1
ATOM 9536 O O . THR B 1 590 ? -27.672 -12.305 11.164 1 26.27 590 THR B O 1
ATOM 9539 N N . GLY B 1 591 ? -26.844 -13.797 12.469 1 29.2 591 GLY B N 1
ATOM 9540 C CA . GLY B 1 591 ? -25.594 -14.445 12.062 1 29.2 591 GLY B CA 1
ATOM 9541 C C . GLY B 1 591 ? -25.516 -14.703 10.57 1 29.2 591 GLY B C 1
ATOM 9542 O O . GLY B 1 591 ? -24.547 -15.297 10.094 1 29.2 591 GLY B O 1
ATOM 9543 N N . ASN B 1 592 ? -26.641 -14.93 9.969 1 27.47 592 ASN B N 1
ATOM 9544 C CA . ASN B 1 592 ? -26.703 -15.484 8.617 1 27.47 592 ASN B CA 1
ATOM 9545 C C . ASN B 1 592 ? -26.375 -14.43 7.562 1 27.47 592 ASN B C 1
ATOM 9547 O O . ASN B 1 592 ? -27.062 -13.414 7.453 1 27.47 592 ASN B O 1
ATOM 9551 N N . GLN B 1 593 ? -25.172 -14.148 7.234 1 32.62 593 GLN B N 1
ATOM 9552 C CA . GLN B 1 593 ? -24.703 -13.492 6.012 1 32.62 593 GLN B CA 1
ATOM 9553 C C . GLN B 1 593 ? -25.766 -13.57 4.914 1 32.62 593 GLN B C 1
ATOM 9555 O O . GLN B 1 593 ? -26.438 -14.594 4.758 1 32.62 593 GLN B O 1
ATOM 9560 N N . PRO B 1 594 ? -26.484 -12.57 4.629 1 34.25 594 PRO B N 1
ATOM 9561 C CA . PRO B 1 594 ? -27.453 -12.805 3.564 1 34.25 594 PRO B CA 1
ATOM 9562 C C . PRO B 1 594 ? -27.016 -13.891 2.588 1 34.25 594 PRO B C 1
ATOM 9564 O O . PRO B 1 594 ? -25.859 -13.93 2.186 1 34.25 594 PRO B O 1
ATOM 9567 N N . ALA B 1 595 ? -27.562 -15 2.633 1 37.12 595 ALA B N 1
ATOM 9568 C CA . ALA B 1 595 ? -27.375 -16.172 1.786 1 37.12 595 ALA B CA 1
ATOM 9569 C C . ALA B 1 595 ? -27.25 -15.781 0.318 1 37.12 595 ALA B C 1
ATOM 9571 O O . ALA B 1 595 ? -28.219 -15.32 -0.293 1 37.12 595 ALA B O 1
ATOM 9572 N N . HIS B 1 596 ? -26.156 -15.055 -0.087 1 45.62 596 HIS B N 1
ATOM 9573 C CA . HIS B 1 596 ? -25.922 -14.883 -1.516 1 45.62 596 HIS B CA 1
ATOM 9574 C C . HIS B 1 596 ? -26.375 -16.109 -2.301 1 45.62 596 HIS B C 1
ATOM 9576 O O . HIS B 1 596 ? -26.094 -17.25 -1.911 1 45.62 596 HIS B O 1
ATOM 9582 N N . GLU B 1 597 ? -27.422 -15.844 -3.102 1 54.09 597 GLU B N 1
ATOM 9583 C CA . GLU B 1 597 ? -27.844 -16.953 -3.955 1 54.09 597 GLU B CA 1
ATOM 9584 C C . GLU B 1 597 ? -26.656 -17.531 -4.727 1 54.09 597 GLU B C 1
ATOM 9586 O O . GLU B 1 597 ? -25.859 -16.797 -5.285 1 54.09 597 GLU B O 1
ATOM 9591 N N . PRO B 1 598 ? -26.438 -18.719 -4.488 1 66.69 598 PRO B N 1
ATOM 9592 C CA . PRO B 1 598 ? -25.359 -19.359 -5.25 1 66.69 598 PRO B CA 1
ATOM 9593 C C . PRO B 1 598 ? -25.469 -19.109 -6.754 1 66.69 598 PRO B C 1
ATOM 9595 O O . PRO B 1 598 ? -26.578 -18.922 -7.27 1 66.69 598 PRO B O 1
ATOM 9598 N N . LEU B 1 599 ? -24.391 -18.859 -7.426 1 67.81 599 LEU B N 1
ATOM 9599 C CA . LEU B 1 599 ? -24.312 -18.609 -8.859 1 67.81 599 LEU B CA 1
ATOM 9600 C C . LEU B 1 599 ? -25.172 -19.609 -9.633 1 67.81 599 LEU B C 1
ATOM 9602 O O . LEU B 1 599 ? -25.812 -19.234 -10.625 1 67.81 599 LEU B O 1
ATOM 9606 N N . SER B 1 600 ? -25.312 -20.812 -9.195 1 70.06 600 SER B N 1
ATOM 9607 C CA . SER B 1 600 ? -26.094 -21.844 -9.867 1 70.06 600 SER B CA 1
ATOM 9608 C C . SER B 1 600 ? -27.594 -21.516 -9.852 1 70.06 600 SER B C 1
ATOM 9610 O O . SER B 1 600 ? -28.281 -21.734 -10.844 1 70.06 600 SER B O 1
ATOM 9612 N N . GLN B 1 601 ? -27.938 -20.891 -8.812 1 69 601 GLN B N 1
ATOM 9613 C CA . GLN B 1 601 ? -29.359 -20.531 -8.703 1 69 601 GLN B CA 1
ATOM 9614 C C . GLN B 1 601 ? -29.688 -19.328 -9.578 1 69 601 GLN B C 1
ATOM 9616 O O . GLN B 1 601 ? -30.734 -19.281 -10.211 1 69 601 GLN B O 1
ATOM 9621 N N . ILE B 1 602 ? -28.75 -18.453 -9.578 1 69.75 602 ILE B N 1
ATOM 9622 C CA . ILE B 1 602 ? -28.938 -17.266 -10.406 1 69.75 602 ILE B CA 1
ATOM 9623 C C . ILE B 1 602 ? -29.031 -17.672 -11.875 1 69.75 602 ILE B C 1
ATOM 9625 O O . ILE B 1 602 ? -29.953 -17.25 -12.578 1 69.75 602 ILE B O 1
ATOM 9629 N N . TRP B 1 603 ? -28.188 -18.5 -12.305 1 73.56 603 TRP B N 1
ATOM 9630 C CA . TRP B 1 603 ? -28.156 -18.891 -13.703 1 73.56 603 TRP B CA 1
ATOM 9631 C C . TRP B 1 603 ? -29.328 -19.812 -14.039 1 73.56 603 TRP B C 1
ATOM 9633 O O . TRP B 1 603 ? -29.875 -19.75 -15.141 1 73.56 603 TRP B O 1
ATOM 9643 N N . ALA B 1 604 ? -29.734 -20.594 -13.109 1 75.44 604 ALA B N 1
ATOM 9644 C CA . ALA B 1 604 ? -30.906 -21.438 -13.32 1 75.44 604 ALA B CA 1
ATOM 9645 C C . ALA B 1 604 ? -32.156 -20.578 -13.586 1 75.44 604 ALA B C 1
ATOM 9647 O O . ALA B 1 604 ? -32.938 -20.891 -14.477 1 75.44 604 ALA B O 1
ATOM 9648 N N . SER B 1 605 ? -32.219 -19.578 -12.805 1 69.94 605 SER B N 1
ATOM 9649 C CA . SER B 1 605 ? -33.344 -18.656 -12.992 1 69.94 605 SER B CA 1
ATOM 9650 C C . SER B 1 605 ? -33.219 -17.891 -14.305 1 69.94 605 SER B C 1
ATOM 9652 O O . SER B 1 605 ? -34.219 -17.719 -15.016 1 69.94 605 SER B O 1
ATOM 9654 N N . MET B 1 606 ? -32.062 -17.531 -14.609 1 69.44 606 MET B N 1
ATOM 9655 C CA . MET B 1 606 ? -31.797 -16.734 -15.805 1 69.44 606 MET B CA 1
ATOM 9656 C C . MET B 1 606 ? -32.125 -17.531 -17.062 1 69.44 606 MET B C 1
ATOM 9658 O O . MET B 1 606 ? -32.656 -16.984 -18.031 1 69.44 606 MET B O 1
ATOM 9662 N N . PHE B 1 607 ? -31.859 -18.781 -16.969 1 74.5 607 PHE B N 1
ATOM 9663 C CA . PHE B 1 607 ? -32 -19.578 -18.172 1 74.5 607 PHE B CA 1
ATOM 9664 C C . PHE B 1 607 ? -33.125 -20.578 -18.047 1 74.5 607 PHE B C 1
ATOM 9666 O O . PHE B 1 607 ? -33.281 -21.484 -18.875 1 74.5 607 PHE B O 1
ATOM 9673 N N . SER B 1 608 ? -33.938 -20.359 -17 1 71.44 608 SER B N 1
ATOM 9674 C CA . SER B 1 608 ? -35.125 -21.156 -16.75 1 71.44 608 SER B CA 1
ATOM 9675 C C . SER B 1 608 ? -34.781 -22.641 -16.703 1 71.44 608 SER B C 1
ATOM 9677 O O . SER B 1 608 ? -35.469 -23.453 -17.359 1 71.44 608 SER B O 1
ATOM 9679 N N . VAL B 1 609 ? -33.75 -22.938 -16.078 1 81.19 609 VAL B N 1
ATOM 9680 C CA . VAL B 1 609 ? -33.375 -24.328 -15.898 1 81.19 609 VAL B CA 1
ATOM 9681 C C . VAL B 1 609 ? -33.969 -24.859 -14.602 1 81.19 609 VAL B C 1
ATOM 9683 O O . VAL B 1 609 ? -33.844 -24.234 -13.547 1 81.19 609 VAL B O 1
ATOM 9686 N N . LYS B 1 610 ? -34.781 -25.922 -14.656 1 75.06 610 LYS B N 1
ATOM 9687 C CA . LYS B 1 610 ? -35.406 -26.531 -13.477 1 75.06 610 LYS B CA 1
ATOM 9688 C C . LYS B 1 610 ? -34.406 -27.406 -12.719 1 75.06 610 LYS B C 1
ATOM 9690 O O . LYS B 1 610 ? -33.875 -28.359 -13.273 1 75.06 610 LYS B O 1
ATOM 9695 N N . LEU B 1 611 ? -33.906 -26.906 -11.609 1 74.62 611 LEU B N 1
ATOM 9696 C CA . LEU B 1 611 ? -33 -27.672 -10.758 1 74.62 611 LEU B CA 1
ATOM 9697 C C . LEU B 1 611 ? -33.75 -28.406 -9.664 1 74.62 611 LEU B C 1
ATOM 9699 O O . LEU B 1 611 ? -34.719 -27.875 -9.117 1 74.62 611 LEU B O 1
ATOM 9703 N N . ASP B 1 612 ? -33.688 -29.734 -9.43 1 60.22 612 ASP B N 1
ATOM 9704 C CA . ASP B 1 612 ? -34.281 -30.453 -8.305 1 60.22 612 ASP B CA 1
ATOM 9705 C C . ASP B 1 612 ? -33.812 -29.844 -6.977 1 60.22 612 ASP B C 1
ATOM 9707 O O . ASP B 1 612 ? -32.625 -29.609 -6.766 1 60.22 612 ASP B O 1
ATOM 9711 N N . PRO B 1 613 ? -34.719 -29.25 -6.207 1 53.72 613 PRO B N 1
ATOM 9712 C CA . PRO B 1 613 ? -34.406 -28.594 -4.934 1 53.72 613 PRO B CA 1
ATOM 9713 C C . PRO B 1 613 ? -33.438 -29.406 -4.074 1 53.72 613 PRO B C 1
ATOM 9715 O O . PRO B 1 613 ? -32.688 -28.828 -3.289 1 53.72 613 PRO B O 1
ATOM 9718 N N . GLU B 1 614 ? -33.531 -30.656 -4.016 1 49.66 614 GLU B N 1
ATOM 9719 C CA . GLU B 1 614 ? -32.688 -31.453 -3.133 1 49.66 614 GLU B CA 1
ATOM 9720 C C . GLU B 1 614 ? -31.219 -31.297 -3.477 1 49.66 614 GLU B C 1
ATOM 9722 O O . GLU B 1 614 ? -30.344 -31.516 -2.633 1 49.66 614 GLU B O 1
ATOM 9727 N N . SER B 1 615 ? -30.953 -30.969 -4.594 1 47.06 615 SER B N 1
ATOM 9728 C CA . SER B 1 615 ? -29.594 -30.922 -5.102 1 47.06 615 SER B CA 1
ATOM 9729 C C . SER B 1 615 ? -28.906 -29.609 -4.734 1 47.06 615 SER B C 1
ATOM 9731 O O . SER B 1 615 ? -27.688 -29.484 -4.898 1 47.06 615 SER B O 1
ATOM 9733 N N . ILE B 1 616 ? -29.641 -28.641 -4.422 1 45.06 616 ILE B N 1
ATOM 9734 C CA . ILE B 1 616 ? -29.109 -27.297 -4.172 1 45.06 616 ILE B CA 1
ATOM 9735 C C . ILE B 1 616 ? -28.703 -27.172 -2.707 1 45.06 616 ILE B C 1
ATOM 9737 O O . ILE B 1 616 ? -28.094 -26.172 -2.312 1 45.06 616 ILE B O 1
ATOM 9741 N N . ALA B 1 617 ? -29.375 -27.875 -1.734 1 38.5 617 ALA B N 1
ATOM 9742 C CA . ALA B 1 617 ? -29.391 -27.547 -0.314 1 38.5 617 ALA B CA 1
ATOM 9743 C C . ALA B 1 617 ? -27.969 -27.516 0.257 1 38.5 617 ALA B C 1
ATOM 9745 O O . ALA B 1 617 ? -27.734 -26.938 1.316 1 38.5 617 ALA B O 1
ATOM 9746 N N . ASN B 1 618 ? -26.984 -28.328 -0.081 1 39.62 618 ASN B N 1
ATOM 9747 C CA . ASN B 1 618 ? -26 -28.484 0.986 1 39.62 618 ASN B CA 1
ATOM 9748 C C . ASN B 1 618 ? -25.016 -27.328 1.007 1 39.62 618 ASN B C 1
ATOM 9750 O O . ASN B 1 618 ? -24.234 -27.188 1.955 1 39.62 618 ASN B O 1
ATOM 9754 N N . ALA B 1 619 ? -24.109 -27.031 0.011 1 36.75 619 ALA B N 1
ATOM 9755 C CA . ALA B 1 619 ? -22.875 -26.375 0.415 1 36.75 619 ALA B CA 1
ATOM 9756 C C . ALA B 1 619 ? -22.938 -24.875 0.166 1 36.75 619 ALA B C 1
ATOM 9758 O O . ALA B 1 619 ? -23.094 -24.422 -0.975 1 36.75 619 ALA B O 1
ATOM 9759 N N . PRO B 1 620 ? -23.328 -24.062 1.166 1 35.28 620 PRO B N 1
ATOM 9760 C CA . PRO B 1 620 ? -23.281 -22.609 0.994 1 35.28 620 PRO B CA 1
ATOM 9761 C C . PRO B 1 620 ? -21.922 -22.125 0.498 1 35.28 620 PRO B C 1
ATOM 9763 O O . PRO B 1 620 ? -20.891 -22.406 1.116 1 35.28 620 PRO B O 1
ATOM 9766 N N . ILE B 1 621 ? -21.656 -22.156 -0.711 1 35.19 621 ILE B N 1
ATOM 9767 C CA . ILE B 1 621 ? -20.438 -21.484 -1.161 1 35.19 621 ILE B CA 1
ATOM 9768 C C . ILE B 1 621 ? -20.406 -20.062 -0.604 1 35.19 621 ILE B C 1
ATOM 9770 O O . ILE B 1 621 ? -21.281 -19.234 -0.932 1 35.19 621 ILE B O 1
ATOM 9774 N N . GLN B 1 622 ? -19.984 -19.906 0.51 1 31.19 622 GLN B N 1
ATOM 9775 C CA . GLN B 1 622 ? -19.703 -18.547 0.979 1 31.19 622 GLN B CA 1
ATOM 9776 C C . GLN B 1 622 ? -18.938 -17.75 -0.074 1 31.19 622 GLN B C 1
ATOM 9778 O O . GLN B 1 622 ? -17.828 -18.125 -0.472 1 31.19 622 GLN B O 1
ATOM 9783 N N . ALA B 1 623 ? -19.609 -17.266 -0.994 1 30.81 623 ALA B N 1
ATOM 9784 C CA . ALA B 1 623 ? -18.969 -16.359 -1.954 1 30.81 623 ALA B CA 1
ATOM 9785 C C . ALA B 1 623 ? -17.891 -15.523 -1.28 1 30.81 623 ALA B C 1
ATOM 9787 O O . ALA B 1 623 ? -18.125 -14.945 -0.216 1 30.81 623 ALA B O 1
ATOM 9788 N N . ALA B 1 624 ? -16.75 -15.852 -1.441 1 27.36 624 ALA B N 1
ATOM 9789 C CA . ALA B 1 624 ? -15.648 -15.008 -0.996 1 27.36 624 ALA B CA 1
ATOM 9790 C C . ALA B 1 624 ? -15.953 -13.531 -1.227 1 27.36 624 ALA B C 1
ATOM 9792 O O . ALA B 1 624 ? -16.547 -13.164 -2.248 1 27.36 624 ALA B O 1
ATOM 9793 N N . PRO B 1 625 ? -16.078 -12.789 -0.179 1 24.22 625 PRO B N 1
ATOM 9794 C CA . PRO B 1 625 ? -16.344 -11.359 -0.383 1 24.22 625 PRO B CA 1
ATOM 9795 C C . PRO B 1 625 ? -15.555 -10.766 -1.545 1 24.22 625 PRO B C 1
ATOM 9797 O O . PRO B 1 625 ? -14.344 -10.984 -1.649 1 24.22 625 PRO B O 1
ATOM 9800 N N . VAL B 1 626 ? -16.172 -10.664 -2.738 1 22.34 626 VAL B N 1
ATOM 9801 C CA . VAL B 1 626 ? -15.484 -9.875 -3.758 1 22.34 626 VAL B CA 1
ATOM 9802 C C . VAL B 1 626 ? -15.148 -8.492 -3.207 1 22.34 626 VAL B C 1
ATOM 9804 O O . VAL B 1 626 ? -16.016 -7.824 -2.623 1 22.34 626 VAL B O 1
#

Sequence (1252 aa):
MPEDAAFKGWFGSTRNTFPFTTIWSHENFIDEIVGLLPTSEEAELLLTAFLDEIAVLFKAWHLPTLIEDYRAFFALPTSEKRTQPLANLSLFVMVCSLGSMVRASIGEIFGHSGNSNATSPVVNMIPHNGKDHTSSRLQSELYLSAAFQALRLCSFLANPTIATIQSQVLVNIYLIHSERAADAWSLTGSLVRQCIAIGLHVDPTTWDSRISLREAEVRRRIWWSVVGLDCLLCVSYGRPPVTNYWTCQLPMDRPDDMLSDEPGSALAVGPTNNALASEVTDETFHAAYFQLTIPSLDLLNRVFHVDPRAARESFMGWFPATTQNQDLLPMTATSNTYEDAIRLGRDIFEWYAHVPRGMRFEPDDNSEDYLNSRSGAQINQTLALAVKTFMLVLILHRPYLRADPTEYPESADLCYRAAHIILSAYTVMSRTKSSIVWSWWTMSYRAFHAGAVCAFLVVRDPGTEVAERCLQGLRNAIQVFEGRKSNWNVNHPVQGDLCAGLAQLEKLATAATEQYRTSPLQHHPSVPSFPPQLSQVSAGVEGEGLGLSTNGPLGNEAPEQRQAPLRRRTSELPFLQPWQMSAADPNLNTGNQPAHEPLSQIWASMFSVKLDPESIANAPIQAAPVMPEDAAFKGWFGSTRNTFPFTTIWSHENFIDEIVGLLPTSEEAELLLTAFLDEIAVLFKAWHLPTLIEDYRAFFALPTSEKRTQPLANLSLFVMVCSLGSMVRASIGEIFGHSGNSNATSPVVNMIPHNGKDHTSSRLQSELYLSAAFQALRLCSFLANPTIATIQSQVLVNIYLIHSERAADAWSLTGSLVRQCIAIGLHVDPTTWDSRISLREAEVRRRIWWSVVGLDCLLCVSYGRPPVTNYWTCQLPMDRPDDMLSDEPGSALAVGPTNNALASEVTDETFHAAYFQLTIPSLDLLNRVFHVDPRAARESFMGWFPATTQNQDLLPMTATSNTYEDAIRLGRDIFEWYAHVPRGMRFEPDDNSEDYLNSRSGAQINQTLALAVKTFMLVLILHRPYLRADPTEYPESADLCYRAAHIILSAYTVMSRTKSSIVWSWWTMSYRAFHAGAVCAFLVVRDPGTEVAERCLQGLRNAIQVFEGRKSNWNVNHPVQGDLCAGLAQLEKLATAATEQYRTSPLQHHPSVPSFPPQLSQVSAGVEGEGLGLSTNGPLGNEAPEQRQAPLRRRTSELPFLQPWQMSAADPNLNTGNQPAHEPLSQIWASMFSVKLDPESIANAPIQAAPV

Nearest PDB structures (foldseek):
  2veq-assembly1_A-2  TM=6.293E-01  e=1.127E-04  Saccharomyces cerevisiae
  6gsa-assembly1_B  TM=6.111E-01  e=2.832E-04  Saccharomyces cerevisiae
  2veq-assembly1_A-2  TM=6.519E-01  e=1.164E-04  Saccharomyces cerevisiae
  6gsa-assembly1_B  TM=6.138E-01  e=8.624E-04  Saccharomyces cerevisiae
  8oxm-assembly1_B  TM=1.901E-01  e=9.258E+00  Homo sapiens

Secondary structure (DSSP, 8-state):
--S-SSS--SSS-GGGPPTT---S-STTHHHHHHHHPPPHHHHHHHHHHHHHHTTTT--SS-HHHHHHHHHHHHHS-HHHHTTS-HHHHHHHHHHHHHHHHHHHHHHHHH----STT---TTTT---SSS--GGG-HHHHHHHHHHHHHHHHHTTTTTS--HHHHHHHHHHHHHHHHTT-HHHHHHHHHHHHHHHHHTTTTS-GGGT-TT--HHHHHHHHHHHHHHHHHHHHHHHHHT---S-----PPPPPS--GGG---STTHHHHT-SPP-PPPSS--TTHHHHHHHHTHHHHHHHHHHHS---HHHHHHHHHTTS---S--------------HHHHHHHHHHHHHHHHHS-GGG---TT--HHHHHHHS-HHHHHHHHHHHHHHHHHHHHHHGGG--SSTTTSHHHHHHHHHHHHHHHHHHHHHHHTT-THHHH-HHHHHHHHHHHHHHHHHHHHSTTSHHHHHHHHHHHHHHHHHHTS-TTHHHH-HHHHHHHHHHHHHHHHHHHHHHHHHH-GGG--------------------------------------------------S-S----------TT--SSS------HHHHHHHHTT----GGGTSS--------/----SSS--S-SSGGGPPTT---S-STTHHHHHHHHPPPHHHHHHHHHHHHHHTTTT--SS-HHHHHHHHHHHHHS-HHHHTTS-HHHHHHHHHHHHHHHHHHHHHHHHH----STT---TTTT---SSS--GGG-HHHHHHHHHHHHHHHHHTTTTTS--HHHHHHHHHHHHHHHHTT-HHHHHHHHHHHHHHHHHTTTTS-GGGT-TT--HHHHHHHHHHHHHHHHHHHHHHHHHT---S-----PPPPPS--GGG---STTHHHHT-SPP-PPPSS--TTHHHHHHHHTHHHHHHHHHHHS---HHHHHHHHHTTS---S--------------HHHHHHHHHHHHHHHHHS-GGG---TT--HHHHHHHS-HHHHHHHHHHHHHHHHHHHHHHGGG--SSTTTSHHHHHHHHHHHHHHHHHHHHHHHTT-THHHH-HHHHHHHHHHHHHHHHHHHHSTTSHHHHHHHHHHHHHHHHHHTS-TTHHHH-HHHHHHHHHHHHHHHHHHHHHHHHHH-GGG--------------------------------------------------S-SS---------TT--SS-------HHHHHHHHTT----GGGTSS--------

InterPro domains:
  IPR007219 Xylanolytic transcriptional activator, regulatory domain [PF04082] (48-261)
  IPR007219 Xylanolytic transcriptional activator, regulatory domain [SM00906] (184-257)

Foldseek 3Di:
DPPPPVPDPPDPQLLPDAQQPAPADPPCLLVVLLVLDDALVLLVLLLLQCVQAPCLQAPLDLVVVLVVVLSVLNPDDSVVNSVDQLLQVLLSLLSLLVSLQSLLLCCQFVNLPPDDPPPPVSNPPQPPPDDSPSNDNVSSSVSSNSSSNSCVVVVCLVDPDSSNLNSLLSSLVVCQLQVNNVSSQVVLLSSLVSLVVVPLLEQPCVPFQFAFQLVRLSSQSSNLSSLLSQLLSCLLQVHAGPDDGGHHDQHAQDHSVPTDRGTNNNPVVPDHDLAADLDDDSCRLVSLSSVLSVLSNVLRCQSDDDQPVVVVCVVPVVVPPPPPPPCPVRPCPVNSDPVVLLVSLVVLVVSLVSRHPLQEDDLVDDLVVPLPPDDLSSLVSSLVSLLSSLLSLLSSLVLVDDLDCVLCVSSLVSLLRSLSSLLSSLLSCLVNVRSCNQSRCVSLVSNLSSLLSLLLVLLSDPPDPSNVSSLVSLVSSLCSLVPTDPCSCVSVVSSVLSSLLSVLSSLLSVLSNVCCVVPVVQQRFDAPPPPPDPPPPPPPPPPPDDPPPPDDDDDDDPPPCPPPPPPSPVPVPRRPPPPPQPDPPPPPPDPDRPLPDRPSVVSCVRRVRDDDVVSRPDDSSPPDRD/DPPPCVVNDCDDLLLPDAQQPDPADPPCLLVVLLVLDDALVLLVLLLVQCVQAPCLQAPLDLVVVLVVVLSVLNPDDSVVNSVDQLLQVLLSLLSLLVSLQSLLLCCQFVNLPPDDPPPPVSSPPDPDPDDSPSNDNVSSSVSSNSSSNSCVVVVCLVPPDSSNLNSLLSSLVVCQLQVNNVSSQVVLLSSLVSLVVVPLLEQPCVPFQFAFQLVRLSSQSSNLSSLLSQLLSCLLQVHAGPDDGGHHDQHAQDHSVPTDRGTNHNPVVPDHDLAADLDDDSCRLVSLSSVLSVLSNVLRCQSDDDQVVVVVCVVVVVPPPPPPPPCPVRPCPVNVDPVVLLVSLVVLVVSLVSRHPLQEDDLVDDLVVPLVPDDLSSLVSSLVSLLSSLLSLLSSLVLVDDLDCPLCVSSLVSLLRSLSSLLSSLLSCLVSVRSCNQSRCVSLVSNLSSLLSLLLVLLSDPPDPSNVSSLVSLVSSLCSLVPGDPCSCVSPVSSVLSSLLSVLSSLLSVLSNVCCVVPVVQQRFPAPPPPPDPPPPPPPPPPPDDPPPPDDDDDDDPPPPPPPPPPSPVPVPRRPDPPPQPPPPPPPPDPDRPLPDRPSVVSCVRRVRDDDVVSRPDDSSPPDRD